Protein AF-A0A847H0L5-F1 (afdb_monomer_lite)

Foldseek 3Di:
DPDPPPPVVVVVVVVVVVVVVPPDPDPQFFAAWAWQPDFAAAKFAAWEDPLGFWIWTDGQFKIFIDGSNNHTPDMDGDDGAFHYWYDDDQKIKTWGWPFQAQDPVLRTFTKIWIAGNVHRHTDDMDGDCVLSRGFQEWEDDPQKIWTFWFDHPPDFWGKIWIAHNVRDTDDIAIANHTDFHGTFRYWYQDPQKIWTWTDDPQTWIFIGHVRNYTPDIASDHQRSYWYDNHQQKIWGKDKDQDVPRHMIMIIHIWGQDPVHGIDGDPWDKDKFWAFPQQLHFADFDPDWGQDLQRFTFDAFFAKEWFAFAFQAWEAALVRQWIWTQAALKIFIAGQVHGYGPDMPPPFLDGRDPQRNAAAFYAWYAANVRQWIWGGSFQQQKTFIAGPVVRDGPDIAHADDPPADRFGWAYWDADPNRQWIWTDRQLQQWIFIAGVVVSYTPDIAHAAHRFHEWEAEPVRQKMKTFHLAQFLWDFFPQDDPPGDQFSFALFFPAAPPDPCQAANDQDPNGTGGHRHDSQPLSHRWMWIAGDPVRDTPDRGADDDDQQPDDRLDGFHFGQRFAYWYHYPAWIWTHRFLRQWIFTAGPVVRYTPDIEHPAQPPFRVFHFQGWHEWEAALVNQWIWTFRQRLQWIWIAGPVVRYTLATGHHFHGWHYWYADPVRFKIKTKHNQGSFAWFLDFDPDDATSQGSQRSSRGIIMIRIHTDDDSVVRVVRRVVSNSSQIDMDIDIDPPQFLFDPFFSPGAHLAQAEEEEAEAAAFCQCACQPPDPAVHHVVFPCQAFQHWFAAPVGDIDGGFGLQVLVVVLLQFFEKARQEFEPDSALLQLLCLLFVQHFHPQSSSQASRNAAADCPGPSSSSNFGSYNFSADASSRARRLGTNQSQCVSVVFQEAEAQGNRGGTCWDADVVSAFARTGHRINTHGHNSHVVHYDPGAYHDHLLAFLVSNLVSVVVVCCVCDVVPNHPDGSYYYHYDYLLNQDHADVQQWANGSSQSSSSSSVSVLSVQLVCLLDPSQSNYKYWYWYSFNRSGGGNGHSRHTIITIGGQFFDRSHYHHRSFYSLQVQLSSCNNVSHDRNHSSVSNHDYPSVGGGSGTDSDGGADDDHDSVRGDVQSNCVVVVDGDDPCCRHPNDRSPPVVVVVVVVVVVVVVVVPDDDPDDDDDDDDDDDDDDDDD

Structure (mmCIF, N/CA/C/O backbone):
data_AF-A0A847H0L5-F1
#
_entry.id   AF-A0A847H0L5-F1
#
loop_
_atom_site.group_PDB
_atom_site.id
_atom_site.type_symbol
_atom_site.label_atom_id
_atom_site.label_alt_id
_atom_site.label_comp_id
_atom_site.label_asym_id
_atom_site.label_entity_id
_atom_site.label_seq_id
_atom_site.pdbx_PDB_ins_code
_atom_site.Cartn_x
_atom_site.Cartn_y
_atom_site.Cartn_z
_atom_site.occupancy
_atom_site.B_iso_or_equiv
_atom_site.auth_seq_id
_atom_site.auth_comp_id
_atom_site.auth_asym_id
_atom_site.auth_atom_id
_atom_site.pdbx_PDB_model_num
ATOM 1 N N . MET A 1 1 ? 58.220 13.703 20.553 1.00 38.78 1 MET A N 1
ATOM 2 C CA . MET A 1 1 ? 58.948 12.552 19.968 1.00 38.78 1 MET A CA 1
ATOM 3 C C . MET A 1 1 ? 58.442 11.295 20.676 1.00 38.78 1 MET A C 1
ATOM 5 O O . MET A 1 1 ? 58.354 11.342 21.891 1.00 38.78 1 MET A O 1
ATOM 9 N N . ARG A 1 2 ? 58.056 10.244 19.927 1.00 31.47 2 ARG A N 1
ATOM 10 C CA . ARG A 1 2 ? 57.349 9.004 20.356 1.00 31.47 2 ARG A CA 1
ATOM 11 C C . ARG A 1 2 ? 55.862 9.143 20.752 1.00 31.47 2 ARG A C 1
ATOM 13 O O . ARG A 1 2 ? 55.550 9.032 21.919 1.00 31.47 2 ARG A O 1
ATOM 20 N N . PHE A 1 3 ? 54.967 9.362 19.776 1.00 26.00 3 PHE A N 1
ATOM 21 C CA . PHE A 1 3 ? 53.547 8.908 19.780 1.00 26.00 3 PHE A CA 1
ATOM 22 C C . PHE A 1 3 ? 52.862 9.197 18.417 1.00 26.00 3 PHE A C 1
ATOM 24 O O . PHE A 1 3 ? 51.758 9.721 18.340 1.00 26.00 3 PHE A O 1
ATOM 31 N N . ARG A 1 4 ? 53.555 8.930 17.297 1.00 26.44 4 ARG A N 1
ATOM 32 C CA . ARG A 1 4 ? 53.034 9.185 15.931 1.00 26.44 4 ARG A CA 1
ATOM 33 C C . ARG A 1 4 ? 53.279 8.053 14.920 1.00 26.44 4 ARG A C 1
ATOM 35 O O . ARG A 1 4 ? 53.135 8.271 13.730 1.00 26.44 4 ARG A O 1
ATOM 42 N N . PHE A 1 5 ? 53.599 6.841 15.380 1.00 26.17 5 PHE A N 1
ATOM 43 C CA . PHE A 1 5 ? 53.895 5.701 14.492 1.00 26.17 5 PHE A CA 1
ATOM 44 C C . PHE A 1 5 ? 52.892 4.531 14.555 1.00 26.17 5 PHE A C 1
ATOM 46 O O . PHE A 1 5 ? 53.108 3.525 13.894 1.00 26.17 5 PHE A O 1
ATOM 53 N N . ALA A 1 6 ? 51.772 4.655 15.284 1.00 28.36 6 ALA A N 1
ATOM 54 C CA . ALA A 1 6 ? 50.786 3.569 15.428 1.00 28.36 6 ALA A CA 1
ATOM 55 C C . ALA A 1 6 ? 49.499 3.728 14.585 1.00 28.36 6 ALA A C 1
ATOM 57 O O . ALA A 1 6 ? 48.716 2.791 14.499 1.00 28.36 6 ALA A O 1
ATOM 58 N N . VAL A 1 7 ? 49.268 4.876 13.934 1.00 33.31 7 VAL A N 1
ATOM 59 C CA . VAL A 1 7 ? 47.979 5.164 13.257 1.00 33.31 7 VAL A CA 1
ATOM 60 C C . VAL A 1 7 ? 48.017 4.906 11.740 1.00 33.31 7 VAL A C 1
ATOM 62 O O . VAL A 1 7 ? 46.976 4.715 11.122 1.00 33.31 7 VAL A O 1
ATOM 65 N N . SER A 1 8 ? 49.198 4.782 11.125 1.00 27.81 8 SER A N 1
ATOM 66 C CA . SER A 1 8 ? 49.315 4.582 9.667 1.00 27.81 8 SER A CA 1
ATOM 67 C C . SER A 1 8 ? 49.383 3.120 9.203 1.00 27.81 8 SER A C 1
ATOM 69 O O . SER A 1 8 ? 49.305 2.879 8.004 1.00 27.81 8 SER A O 1
ATOM 71 N N . CYS A 1 9 ? 49.471 2.133 10.105 1.00 25.23 9 CYS A N 1
ATOM 72 C CA . CYS A 1 9 ? 49.451 0.708 9.720 1.00 25.23 9 CYS A CA 1
ATOM 73 C C . CYS A 1 9 ? 48.041 0.086 9.697 1.00 25.23 9 CYS A C 1
ATOM 75 O O . CYS A 1 9 ? 47.837 -0.913 9.016 1.00 25.23 9 CYS A O 1
ATOM 77 N N . PHE A 1 10 ? 47.046 0.691 10.358 1.00 28.23 10 PHE A N 1
ATOM 78 C CA . PHE A 1 10 ? 45.668 0.171 10.370 1.00 28.23 10 PHE A CA 1
ATOM 79 C C . PHE A 1 10 ? 44.819 0.621 9.168 1.00 28.23 10 PHE A C 1
ATOM 81 O O . PHE A 1 10 ? 43.864 -0.058 8.807 1.00 28.23 10 PHE A O 1
ATOM 88 N N . ALA A 1 11 ? 45.188 1.715 8.495 1.00 31.91 11 ALA A N 1
ATOM 89 C CA . ALA A 1 11 ? 44.454 2.215 7.328 1.00 31.91 11 ALA A CA 1
ATOM 90 C C . ALA A 1 11 ? 44.787 1.462 6.022 1.00 31.91 11 ALA A C 1
ATOM 92 O O . ALA A 1 11 ? 43.965 1.413 5.114 1.00 31.91 11 ALA A O 1
ATOM 93 N N . ILE A 1 12 ? 45.964 0.831 5.931 1.00 28.31 12 ILE A N 1
ATOM 94 C CA . ILE A 1 12 ? 46.412 0.126 4.715 1.00 28.31 12 ILE A CA 1
ATOM 95 C C . ILE A 1 12 ? 46.001 -1.361 4.739 1.00 28.31 12 ILE A C 1
ATOM 97 O O . ILE A 1 12 ? 45.761 -1.955 3.690 1.00 28.31 12 ILE A O 1
ATOM 101 N N . ALA A 1 13 ? 45.799 -1.954 5.923 1.00 26.62 13 ALA A N 1
ATOM 102 C CA . ALA A 1 13 ? 45.295 -3.325 6.050 1.00 26.62 13 ALA A CA 1
ATOM 103 C C . ALA A 1 13 ? 43.796 -3.451 5.695 1.00 26.62 13 ALA A C 1
ATOM 105 O O . ALA A 1 13 ? 43.402 -4.427 5.059 1.00 26.62 13 ALA A O 1
ATOM 106 N N . SER A 1 14 ? 42.974 -2.444 6.014 1.00 29.44 14 SER A N 1
ATOM 107 C CA . SER A 1 14 ? 41.529 -2.461 5.719 1.00 29.44 14 SER A CA 1
ATOM 108 C C . SER A 1 14 ? 41.204 -2.246 4.235 1.00 29.44 14 SER A C 1
ATOM 110 O O . SER A 1 14 ? 40.226 -2.795 3.733 1.00 29.44 14 SER A O 1
ATOM 112 N N . VAL A 1 15 ? 42.052 -1.517 3.500 1.00 30.31 15 VAL A N 1
ATOM 113 C CA . VAL A 1 15 ? 41.877 -1.274 2.054 1.00 30.31 15 VAL A CA 1
ATOM 114 C C . VAL A 1 15 ? 42.338 -2.480 1.220 1.00 30.31 15 VAL A C 1
ATOM 116 O O . VAL A 1 15 ? 41.702 -2.826 0.226 1.00 30.31 15 VAL A O 1
ATOM 119 N N . CYS A 1 16 ? 43.367 -3.209 1.666 1.00 24.22 16 CYS A N 1
ATOM 120 C CA . CYS A 1 16 ? 43.800 -4.448 1.010 1.00 24.22 16 CYS A CA 1
ATOM 121 C C . CYS A 1 16 ? 42.895 -5.658 1.313 1.00 24.22 16 CYS A C 1
ATOM 123 O O . CYS A 1 16 ? 42.852 -6.590 0.508 1.00 24.22 16 CYS A O 1
ATOM 125 N N . LEU A 1 17 ? 42.143 -5.649 2.423 1.00 28.36 17 LEU A N 1
ATOM 126 C CA . LEU A 1 17 ? 41.144 -6.684 2.724 1.00 28.36 17 LEU A CA 1
ATOM 127 C C . LEU A 1 17 ? 39.841 -6.465 1.930 1.00 28.36 17 LEU A C 1
ATOM 129 O O . LEU A 1 17 ? 39.280 -7.428 1.411 1.00 28.36 17 LEU A O 1
ATOM 133 N N . ALA A 1 18 ? 39.433 -5.208 1.716 1.00 28.41 18 ALA A N 1
ATOM 134 C CA . ALA A 1 18 ? 38.308 -4.858 0.841 1.00 28.41 18 ALA A CA 1
ATOM 135 C C . ALA A 1 18 ? 38.580 -5.199 -0.642 1.00 28.41 18 ALA A C 1
ATOM 137 O O . ALA A 1 18 ? 37.702 -5.704 -1.337 1.00 28.41 18 ALA A O 1
ATOM 138 N N . ALA A 1 19 ? 39.821 -5.026 -1.114 1.00 25.58 19 ALA A N 1
ATOM 139 C CA . ALA A 1 19 ? 40.202 -5.331 -2.498 1.00 25.58 19 ALA A CA 1
ATOM 140 C C . ALA A 1 19 ? 40.393 -6.836 -2.794 1.00 25.58 19 ALA A C 1
ATOM 142 O O . ALA A 1 19 ? 40.363 -7.239 -3.957 1.00 25.58 19 ALA A O 1
ATOM 143 N N . LYS A 1 20 ? 40.558 -7.690 -1.771 1.00 24.58 20 LYS A N 1
ATOM 144 C CA . LYS A 1 20 ? 40.641 -9.157 -1.938 1.00 24.58 20 LYS A CA 1
ATOM 145 C C . LYS A 1 20 ? 39.288 -9.868 -1.841 1.00 24.58 20 LYS A C 1
ATOM 147 O O . LYS A 1 20 ? 39.176 -10.991 -2.316 1.00 24.58 20 LYS A O 1
ATOM 152 N N . ILE A 1 21 ? 38.268 -9.203 -1.295 1.00 28.17 21 ILE A N 1
ATOM 153 C CA . ILE A 1 21 ? 36.882 -9.698 -1.236 1.00 28.17 21 ILE A CA 1
ATOM 154 C C . ILE A 1 21 ? 36.092 -9.312 -2.510 1.00 28.17 21 ILE A C 1
ATOM 156 O O . ILE A 1 21 ? 35.081 -9.927 -2.828 1.00 28.17 21 ILE A O 1
ATOM 160 N N . ALA A 1 22 ? 36.605 -8.384 -3.328 1.00 25.92 22 ALA A N 1
ATOM 161 C CA . ALA A 1 22 ? 35.988 -7.922 -4.580 1.00 25.92 22 ALA A CA 1
ATOM 162 C C . ALA A 1 22 ? 36.262 -8.798 -5.830 1.00 25.92 22 ALA A C 1
ATOM 164 O O . ALA A 1 22 ? 35.994 -8.382 -6.954 1.00 25.92 22 ALA A O 1
ATOM 165 N N . ARG A 1 23 ? 36.790 -10.020 -5.678 1.00 23.73 23 ARG A N 1
ATOM 166 C CA . ARG A 1 23 ? 36.968 -10.977 -6.789 1.00 23.73 23 ARG A CA 1
ATOM 167 C C . ARG A 1 23 ? 36.339 -12.320 -6.450 1.00 23.73 23 ARG A C 1
ATOM 169 O O . ARG A 1 23 ? 37.047 -13.274 -6.156 1.00 23.73 23 ARG A O 1
ATOM 176 N N . THR A 1 24 ? 35.012 -12.371 -6.458 1.00 25.38 24 THR A N 1
ATOM 177 C CA . THR A 1 24 ? 34.178 -13.569 -6.705 1.00 25.38 24 THR A CA 1
ATOM 178 C C . THR A 1 24 ? 32.706 -13.138 -6.712 1.00 25.38 24 THR A C 1
ATOM 180 O O . THR A 1 24 ? 31.890 -13.580 -5.914 1.00 25.38 24 THR A O 1
ATOM 183 N N . SER A 1 25 ? 32.337 -12.237 -7.628 1.00 28.52 25 SER A N 1
ATOM 184 C CA . SER A 1 25 ? 30.934 -11.998 -7.987 1.00 28.52 25 SER A CA 1
ATOM 185 C C . SER A 1 25 ? 30.444 -13.144 -8.881 1.00 28.52 25 SER A C 1
ATOM 187 O O . SER A 1 25 ? 30.259 -13.004 -10.087 1.00 28.52 25 SER A O 1
ATOM 189 N N . ALA A 1 26 ? 30.286 -14.325 -8.286 1.00 23.94 26 ALA A N 1
ATOM 190 C CA . ALA A 1 26 ? 29.590 -15.433 -8.918 1.00 23.94 26 ALA A CA 1
ATOM 191 C C . ALA A 1 26 ? 28.096 -15.311 -8.598 1.00 23.94 26 ALA A C 1
ATOM 193 O O . ALA A 1 26 ? 27.696 -15.255 -7.437 1.00 23.94 26 ALA A O 1
ATOM 194 N N . VAL A 1 27 ? 27.288 -15.253 -9.657 1.00 28.56 27 VAL A N 1
ATOM 195 C CA . VAL A 1 27 ? 25.831 -15.428 -9.661 1.00 28.56 27 VAL A CA 1
ATOM 196 C C . VAL A 1 27 ? 25.425 -16.481 -8.624 1.00 28.56 27 VAL A C 1
ATOM 198 O O . VAL A 1 27 ? 25.987 -17.579 -8.595 1.00 28.56 27 VAL A O 1
ATOM 201 N N . ALA A 1 28 ? 24.440 -16.178 -7.778 1.00 31.48 28 ALA A N 1
ATOM 202 C CA . ALA A 1 28 ? 23.809 -17.198 -6.954 1.00 31.48 28 ALA A CA 1
ATOM 203 C C . ALA A 1 28 ? 23.022 -18.161 -7.874 1.00 31.48 28 ALA A C 1
ATOM 205 O O . ALA A 1 28 ? 21.854 -17.938 -8.144 1.00 31.48 28 ALA A O 1
ATOM 206 N N . ALA A 1 29 ? 23.684 -19.169 -8.447 1.00 41.94 29 ALA A N 1
ATOM 207 C CA . ALA A 1 29 ? 23.027 -20.313 -9.082 1.00 41.94 29 ALA A CA 1
ATOM 208 C C . ALA A 1 29 ? 22.268 -21.130 -8.019 1.00 41.94 29 ALA A C 1
ATOM 210 O O . ALA A 1 29 ? 22.696 -21.163 -6.883 1.00 41.94 29 ALA A O 1
ATOM 211 N N . GLU A 1 30 ? 21.161 -21.790 -8.320 1.00 59.41 30 GLU A N 1
ATOM 212 C CA . GLU A 1 30 ? 20.461 -22.611 -7.315 1.00 59.41 30 GLU A CA 1
ATOM 213 C C . GLU A 1 30 ? 21.159 -23.951 -7.053 1.00 59.41 30 GLU A C 1
ATOM 215 O O . GLU A 1 30 ? 22.164 -24.284 -7.689 1.00 59.41 30 GLU A O 1
ATOM 220 N N . PHE A 1 31 ? 20.662 -24.705 -6.071 1.00 69.69 31 PHE A N 1
ATOM 221 C CA . PHE A 1 31 ? 21.056 -26.095 -5.877 1.00 69.69 31 PHE A CA 1
ATOM 222 C C . PHE A 1 31 ? 20.262 -26.993 -6.822 1.00 69.69 31 PHE A C 1
ATOM 224 O O . PHE A 1 31 ? 19.043 -26.912 -6.900 1.00 69.69 31 PHE A O 1
ATOM 231 N N . HIS A 1 32 ? 20.961 -27.896 -7.495 1.00 75.38 32 HIS A N 1
ATOM 232 C CA . HIS A 1 32 ? 20.392 -28.868 -8.428 1.00 75.38 32 HIS A CA 1
ATOM 233 C C . HIS A 1 32 ? 20.876 -30.263 -8.058 1.00 75.38 32 HIS A C 1
ATOM 235 O O . HIS A 1 32 ? 21.753 -30.435 -7.207 1.00 75.38 32 HIS A O 1
ATOM 241 N N . ALA A 1 33 ? 20.332 -31.278 -8.728 1.00 82.19 33 ALA A N 1
ATOM 242 C CA . ALA A 1 33 ? 20.876 -32.621 -8.627 1.00 82.19 33 ALA A CA 1
ATOM 243 C C . ALA A 1 33 ? 22.369 -32.618 -9.012 1.00 82.19 33 ALA A C 1
ATOM 245 O O . ALA A 1 33 ? 22.734 -32.312 -10.146 1.00 82.19 33 ALA A O 1
ATOM 246 N N . ALA A 1 34 ? 23.234 -32.978 -8.066 1.00 86.56 34 ALA A N 1
ATOM 247 C CA . ALA A 1 34 ? 24.682 -32.882 -8.212 1.00 86.56 34 ALA A CA 1
ATOM 248 C C . ALA A 1 34 ? 25.381 -34.056 -7.505 1.00 86.56 34 ALA A C 1
ATOM 250 O O . ALA A 1 34 ? 24.969 -34.446 -6.407 1.00 86.56 34 ALA A O 1
ATOM 251 N N . PRO A 1 35 ? 26.420 -34.664 -8.101 1.00 92.81 35 PRO A N 1
ATOM 252 C CA . PRO A 1 35 ? 27.250 -35.650 -7.416 1.00 92.81 35 PRO A CA 1
ATOM 253 C C . PRO A 1 35 ? 28.265 -34.959 -6.499 1.00 92.81 35 PRO A C 1
ATOM 255 O O . PRO A 1 35 ? 28.863 -33.972 -6.894 1.00 92.81 35 PRO A O 1
ATOM 258 N N . CYS A 1 36 ? 28.542 -35.506 -5.318 1.00 95.50 36 CYS A N 1
ATOM 259 C CA . CYS A 1 36 ? 29.727 -35.116 -4.557 1.00 95.50 36 CYS A CA 1
ATOM 260 C C . CYS A 1 36 ? 30.966 -35.658 -5.283 1.00 95.50 36 CYS A C 1
ATOM 262 O O . CYS A 1 36 ? 31.115 -36.874 -5.429 1.00 95.50 36 CYS A O 1
ATOM 264 N N . GLU A 1 37 ? 31.836 -34.775 -5.767 1.00 95.38 37 GLU A N 1
ATOM 265 C CA . GLU A 1 37 ? 33.041 -35.150 -6.501 1.00 95.38 37 GLU A CA 1
ATOM 266 C C . GLU A 1 37 ? 33.956 -36.039 -5.635 1.00 95.38 37 GLU A C 1
ATOM 268 O O . GLU A 1 37 ? 34.282 -35.724 -4.489 1.00 95.38 37 GLU A O 1
ATOM 273 N N . GLY A 1 38 ? 34.385 -37.170 -6.204 1.00 91.00 38 GLY A N 1
ATOM 274 C CA . GLY A 1 38 ? 35.309 -38.119 -5.582 1.00 91.00 38 GLY A CA 1
ATOM 275 C C . GLY A 1 38 ? 34.662 -39.366 -4.967 1.00 91.00 38 GLY A C 1
ATOM 276 O O . GLY A 1 38 ? 33.464 -39.620 -5.073 1.00 91.00 38 GLY A O 1
ATOM 277 N N . THR A 1 39 ? 35.510 -40.184 -4.341 1.00 91.94 39 THR A N 1
ATOM 278 C CA . THR A 1 39 ? 35.135 -41.417 -3.634 1.00 91.94 39 THR A CA 1
ATOM 279 C C . THR A 1 39 ? 35.717 -41.410 -2.227 1.00 91.94 39 THR A C 1
ATOM 281 O O . THR A 1 39 ? 36.886 -41.066 -2.040 1.00 91.94 39 THR A O 1
ATOM 284 N N . TYR A 1 40 ? 34.922 -41.839 -1.253 1.00 94.31 40 TYR A N 1
ATOM 285 C CA . TYR A 1 40 ? 35.211 -41.722 0.174 1.00 94.31 40 TYR A CA 1
ATOM 286 C C . TYR A 1 40 ? 35.280 -43.100 0.845 1.00 94.31 40 TYR A C 1
ATOM 288 O O . TYR A 1 40 ? 34.586 -44.019 0.410 1.00 94.31 40 TYR A O 1
ATOM 296 N N . PRO A 1 41 ? 36.098 -43.295 1.894 1.00 90.19 41 PRO A N 1
ATOM 297 C CA . PRO A 1 41 ? 36.293 -44.622 2.490 1.00 90.19 41 PRO A CA 1
ATOM 298 C C . PRO A 1 41 ? 35.015 -45.253 3.063 1.00 90.19 41 PRO A C 1
ATOM 300 O O . PRO A 1 41 ? 34.849 -46.469 3.006 1.00 90.19 41 PRO A O 1
ATOM 303 N N . HIS A 1 42 ? 34.097 -44.431 3.570 1.00 93.62 42 HIS A N 1
ATOM 304 C CA . HIS A 1 42 ? 32.882 -44.868 4.255 1.00 93.62 42 HIS A CA 1
ATOM 305 C C . HIS A 1 42 ? 31.652 -44.126 3.731 1.00 93.62 42 HIS A C 1
ATOM 307 O O . HIS A 1 42 ? 31.782 -43.136 3.015 1.00 93.62 42 HIS A O 1
ATOM 313 N N . HIS A 1 43 ? 30.462 -44.628 4.059 1.00 92.00 43 HIS A N 1
ATOM 314 C CA . HIS A 1 43 ? 29.209 -44.155 3.479 1.00 92.00 43 HIS A CA 1
ATOM 315 C C . HIS A 1 43 ? 28.842 -42.736 3.931 1.00 92.00 43 HIS A C 1
ATOM 317 O O . HIS A 1 43 ? 29.289 -42.263 4.985 1.00 92.00 43 HIS A O 1
ATOM 323 N N . LEU A 1 44 ? 28.048 -42.078 3.081 1.00 95.25 44 LEU A N 1
ATOM 324 C CA . LEU A 1 44 ? 27.413 -40.789 3.346 1.00 95.25 44 LEU A CA 1
ATOM 325 C C . LEU A 1 44 ? 26.402 -40.944 4.486 1.00 95.25 44 LEU A C 1
ATOM 327 O O . LEU A 1 44 ? 25.743 -41.976 4.563 1.00 95.25 44 LEU A O 1
ATOM 331 N N . GLN A 1 45 ? 26.308 -39.941 5.348 1.00 94.50 45 GLN A N 1
ATOM 332 C CA . GLN A 1 45 ? 25.492 -39.954 6.565 1.00 94.50 45 GLN A CA 1
ATOM 333 C C . GLN A 1 45 ? 24.571 -38.736 6.676 1.00 94.50 45 GLN A C 1
ATOM 335 O O . GLN A 1 45 ? 23.553 -38.816 7.357 1.00 94.50 45 GLN A O 1
ATOM 340 N N . GLY A 1 46 ? 24.906 -37.637 5.996 1.00 96.25 46 GLY A N 1
ATOM 341 C CA . GLY A 1 46 ? 24.094 -36.427 5.979 1.00 96.25 46 GLY A CA 1
ATOM 342 C C . GLY A 1 46 ? 24.607 -35.362 5.025 1.00 96.25 46 GLY A C 1
ATOM 343 O O . GLY A 1 46 ? 25.758 -35.412 4.568 1.00 96.25 46 GLY A O 1
ATOM 344 N N . ILE A 1 47 ? 23.755 -34.373 4.768 1.00 97.50 47 ILE A N 1
ATOM 345 C CA . ILE A 1 47 ? 24.107 -33.161 4.028 1.00 97.50 47 ILE A CA 1
ATOM 346 C C . ILE A 1 47 ? 23.470 -31.927 4.662 1.00 97.50 47 ILE A C 1
ATOM 348 O O . ILE A 1 47 ? 22.382 -32.001 5.218 1.00 97.50 47 ILE A O 1
ATOM 352 N N . CYS A 1 48 ? 24.112 -30.774 4.502 1.00 96.50 48 CYS A N 1
ATOM 353 C CA . CYS A 1 48 ? 23.481 -29.478 4.725 1.00 96.50 48 CYS A CA 1
ATOM 354 C C . CYS A 1 48 ? 23.959 -28.466 3.684 1.00 96.50 48 CYS A C 1
ATOM 356 O O . CYS A 1 48 ? 24.879 -28.728 2.904 1.00 96.50 48 CYS A O 1
ATOM 358 N N . THR A 1 49 ? 23.342 -27.292 3.665 1.00 93.69 49 THR A N 1
ATOM 359 C CA . THR A 1 49 ? 23.801 -26.170 2.852 1.00 93.69 49 THR A CA 1
ATOM 360 C C . THR A 1 49 ? 23.767 -24.878 3.661 1.00 93.69 49 THR A C 1
ATOM 362 O O . THR A 1 49 ? 23.038 -24.767 4.640 1.00 93.69 49 THR A O 1
ATOM 365 N N . ASN A 1 50 ? 24.569 -23.898 3.246 1.00 86.12 50 ASN A N 1
ATOM 366 C CA . ASN A 1 50 ? 24.445 -22.518 3.707 1.00 86.12 50 ASN A CA 1
ATOM 367 C C . ASN A 1 50 ? 23.365 -21.729 2.940 1.00 86.12 50 ASN A C 1
ATOM 369 O O . ASN A 1 50 ? 23.316 -20.507 3.085 1.00 86.12 50 ASN A O 1
ATOM 373 N N . GLU A 1 51 ? 22.598 -22.396 2.062 1.00 74.81 51 GLU A N 1
ATOM 374 C CA . GLU A 1 51 ? 21.590 -21.851 1.128 1.00 74.81 51 GLU A CA 1
ATOM 375 C C . GLU A 1 51 ? 22.126 -20.799 0.148 1.00 74.81 51 GLU A C 1
ATOM 377 O O . GLU A 1 51 ? 21.415 -20.260 -0.698 1.00 74.81 51 GLU A O 1
ATOM 382 N N . ARG A 1 52 ? 23.420 -20.518 0.243 1.00 75.75 52 ARG A N 1
ATOM 383 C CA . ARG A 1 52 ? 24.169 -19.679 -0.667 1.00 75.75 52 ARG A CA 1
ATOM 384 C C . ARG A 1 52 ? 24.891 -20.646 -1.562 1.00 75.75 52 ARG A C 1
ATOM 386 O O . ARG A 1 52 ? 24.218 -21.312 -2.318 1.00 75.75 52 ARG A O 1
ATOM 393 N N . ASP A 1 53 ? 26.200 -20.763 -1.489 1.00 80.25 53 ASP A N 1
ATOM 394 C CA . ASP A 1 53 ? 27.077 -21.309 -2.522 1.00 80.25 53 ASP A CA 1
ATOM 395 C C . ASP A 1 53 ? 27.607 -22.735 -2.301 1.00 80.25 53 ASP A C 1
ATOM 397 O O . ASP A 1 53 ? 28.268 -23.258 -3.201 1.00 80.25 53 ASP A O 1
ATOM 401 N N . ALA A 1 54 ? 27.338 -23.373 -1.158 1.00 91.56 54 ALA A N 1
ATOM 402 C CA . ALA A 1 54 ? 28.017 -24.616 -0.787 1.00 91.56 54 ALA A CA 1
ATOM 403 C C . ALA A 1 54 ? 27.081 -25.739 -0.322 1.00 91.56 54 ALA A C 1
ATOM 405 O O . ALA A 1 54 ? 26.080 -25.497 0.356 1.00 91.56 54 ALA A O 1
ATOM 406 N N . ILE A 1 55 ? 27.467 -26.980 -0.638 1.00 96.25 55 ILE A N 1
ATOM 407 C CA . ILE A 1 55 ? 26.918 -28.199 -0.027 1.00 96.25 55 ILE A CA 1
ATOM 408 C C . ILE A 1 55 ? 27.985 -28.777 0.901 1.00 96.25 55 ILE A C 1
ATOM 410 O O . ILE A 1 55 ? 29.143 -28.951 0.507 1.00 96.25 55 ILE A O 1
ATOM 414 N N . TYR A 1 56 ? 27.593 -29.088 2.130 1.00 97.94 56 TYR A N 1
ATOM 415 C CA . TYR A 1 56 ? 28.427 -29.780 3.102 1.00 97.94 56 TYR A CA 1
ATOM 416 C C . TYR A 1 56 ? 27.970 -31.228 3.193 1.00 97.94 56 TYR A C 1
ATOM 418 O O . TYR A 1 56 ? 26.784 -31.501 3.360 1.00 97.94 56 TYR A O 1
ATOM 426 N N . TRP A 1 57 ? 28.916 -32.152 3.083 1.00 98.06 57 TRP A N 1
ATOM 427 C CA . TRP A 1 57 ? 28.670 -33.586 3.063 1.00 98.06 57 TRP A CA 1
ATOM 428 C C . TRP A 1 57 ? 29.364 -34.227 4.253 1.00 98.06 57 TRP A C 1
ATOM 430 O O . TRP A 1 57 ? 30.576 -34.071 4.437 1.00 98.06 57 TRP A O 1
ATOM 440 N N . SER A 1 58 ? 28.592 -34.977 5.031 1.00 97.50 58 SER A N 1
ATOM 441 C CA . SER A 1 58 ? 29.089 -35.762 6.151 1.00 97.50 58 SER A CA 1
ATOM 442 C C . SER A 1 58 ? 29.198 -37.219 5.736 1.00 97.50 58 SER A C 1
ATOM 444 O O . SER A 1 58 ? 28.203 -37.935 5.648 1.00 97.50 58 SER A O 1
ATOM 446 N N . PHE A 1 59 ? 30.414 -37.665 5.425 1.00 96.62 59 PHE A N 1
ATOM 447 C CA . PHE A 1 59 ? 30.734 -39.086 5.347 1.00 96.62 59 PHE A CA 1
ATOM 448 C C . PHE A 1 59 ? 31.243 -39.551 6.707 1.00 96.62 59 PHE A C 1
ATOM 450 O O . PHE A 1 59 ? 31.877 -38.792 7.437 1.00 96.62 59 PHE A O 1
ATOM 457 N N . THR A 1 60 ? 31.062 -40.840 7.000 1.00 94.06 60 THR A N 1
ATOM 458 C CA . THR A 1 60 ? 31.339 -41.422 8.331 1.00 94.06 60 THR A CA 1
ATOM 459 C C . THR A 1 60 ? 32.729 -41.066 8.893 1.00 94.06 60 THR A C 1
ATOM 461 O O . THR A 1 60 ? 32.887 -40.984 10.107 1.00 94.06 60 THR A O 1
ATOM 464 N N . THR A 1 61 ? 33.734 -40.859 8.032 1.00 95.56 61 THR A N 1
ATOM 465 C CA . THR A 1 61 ? 35.114 -40.486 8.406 1.00 95.56 61 THR A CA 1
ATOM 466 C C . THR A 1 61 ? 35.639 -39.249 7.669 1.00 95.56 61 THR A C 1
ATOM 468 O O . THR A 1 61 ? 36.846 -38.991 7.673 1.00 95.56 61 THR A O 1
ATOM 471 N N . THR A 1 62 ? 34.797 -38.514 6.937 1.00 97.31 62 THR A N 1
ATOM 472 C CA . THR A 1 62 ? 35.254 -37.384 6.107 1.00 97.31 62 THR A CA 1
ATOM 473 C C . THR A 1 62 ? 34.184 -36.304 6.001 1.00 97.31 62 THR A C 1
ATOM 475 O O . THR A 1 62 ? 33.068 -36.592 5.581 1.00 97.31 62 THR A O 1
ATOM 478 N N . LEU A 1 63 ? 34.544 -35.056 6.307 1.00 97.88 63 LEU A N 1
ATOM 479 C CA . LEU A 1 63 ? 33.724 -33.891 5.966 1.00 97.88 63 LEU A CA 1
ATOM 480 C C . LEU A 1 63 ? 34.192 -33.302 4.643 1.00 97.88 63 LEU A C 1
ATOM 482 O O . LEU A 1 63 ? 35.396 -33.184 4.401 1.00 97.88 63 LEU A O 1
ATOM 486 N N . VAL A 1 64 ? 33.237 -32.924 3.799 1.00 98.06 64 VAL A N 1
ATOM 487 C CA . VAL A 1 64 ? 33.492 -32.359 2.473 1.00 98.06 64 VAL A CA 1
ATOM 488 C C . VAL A 1 64 ? 32.650 -31.109 2.296 1.00 98.06 64 VAL A C 1
ATOM 490 O O . VAL A 1 64 ? 31.463 -31.108 2.594 1.00 98.06 64 VAL A O 1
ATOM 493 N N . LYS A 1 65 ? 33.257 -30.060 1.759 1.00 97.75 65 LYS A N 1
ATOM 494 C CA . LYS A 1 65 ? 32.596 -28.861 1.260 1.00 97.75 65 LYS A CA 1
ATOM 495 C C . LYS A 1 65 ? 32.722 -28.857 -0.254 1.00 97.75 65 LYS A C 1
ATOM 497 O O . LYS A 1 65 ? 33.840 -28.922 -0.773 1.00 97.75 65 LYS A O 1
ATOM 502 N N . THR A 1 66 ? 31.604 -28.763 -0.955 1.00 96.88 66 THR A N 1
ATOM 503 C CA . THR A 1 66 ? 31.571 -28.599 -2.410 1.00 96.88 66 THR A CA 1
ATOM 504 C C . THR A 1 66 ? 30.923 -27.280 -2.795 1.00 96.88 66 THR A C 1
ATOM 506 O O . THR A 1 66 ? 30.214 -26.680 -1.987 1.00 96.88 66 THR A O 1
ATOM 509 N N . ASP A 1 67 ? 31.119 -26.852 -4.040 1.00 90.81 67 ASP A N 1
ATOM 510 C CA . ASP A 1 67 ? 30.204 -25.900 -4.666 1.00 90.81 67 ASP A CA 1
ATOM 511 C C . ASP A 1 67 ? 28.843 -26.569 -4.958 1.00 90.81 67 ASP A C 1
ATOM 513 O O . ASP A 1 67 ? 28.611 -27.745 -4.644 1.00 90.81 67 ASP A O 1
ATOM 517 N N . ARG A 1 68 ? 27.924 -25.815 -5.563 1.00 83.94 68 ARG A N 1
ATOM 518 C CA . ARG A 1 68 ? 26.566 -26.276 -5.896 1.00 83.94 68 ARG A CA 1
ATOM 519 C C . ARG A 1 68 ? 26.519 -27.343 -6.989 1.00 83.94 68 ARG A C 1
ATOM 521 O O . ARG A 1 68 ? 25.525 -28.051 -7.108 1.00 83.94 68 ARG A O 1
ATOM 528 N N . GLN A 1 69 ? 27.570 -27.447 -7.799 1.00 84.81 69 GLN A N 1
ATOM 529 C CA . GLN A 1 69 ? 27.722 -28.477 -8.828 1.00 84.81 69 GLN A CA 1
ATOM 530 C C . GLN A 1 69 ? 28.346 -29.753 -8.250 1.00 84.81 69 GLN A C 1
ATOM 532 O O . GLN A 1 69 ? 28.483 -30.749 -8.959 1.00 84.81 69 GLN A O 1
ATOM 537 N N . GLY A 1 70 ? 28.690 -29.734 -6.958 1.00 90.12 70 GLY A N 1
ATOM 538 C CA . GLY A 1 70 ? 29.257 -30.864 -6.246 1.00 90.12 70 GLY A CA 1
ATOM 539 C C . GLY A 1 70 ? 30.771 -31.001 -6.409 1.00 90.12 70 GLY A C 1
ATOM 540 O O . GLY A 1 70 ? 31.338 -32.003 -5.977 1.00 90.12 70 GLY A O 1
ATOM 541 N N . LYS A 1 71 ? 31.446 -29.988 -6.964 1.00 94.75 71 LYS A N 1
ATOM 542 C CA . LYS A 1 71 ? 32.908 -29.945 -7.066 1.00 94.75 71 LYS A CA 1
ATOM 543 C C . LYS A 1 71 ? 33.529 -29.666 -5.701 1.00 94.75 71 LYS A C 1
ATOM 545 O O . LYS A 1 71 ? 33.122 -28.725 -5.020 1.00 94.75 71 LYS A O 1
ATOM 550 N N . VAL A 1 72 ? 34.523 -30.450 -5.290 1.00 97.19 72 VAL A N 1
ATOM 551 C CA . VAL A 1 72 ? 35.169 -30.318 -3.978 1.00 97.19 72 VAL A CA 1
ATOM 552 C C . VAL A 1 72 ? 35.917 -28.990 -3.884 1.00 97.19 72 VAL A C 1
ATOM 554 O O . VAL A 1 72 ? 36.857 -28.728 -4.632 1.00 97.19 72 VAL A O 1
ATOM 557 N N . LEU A 1 73 ? 35.531 -28.183 -2.898 1.00 95.00 73 LEU A N 1
ATOM 558 C CA . LEU A 1 73 ? 36.252 -26.985 -2.472 1.00 95.00 73 LEU A CA 1
ATOM 559 C C . LEU A 1 73 ? 37.219 -27.320 -1.336 1.00 95.00 73 LEU A C 1
ATOM 561 O O . LEU A 1 73 ? 38.352 -26.848 -1.322 1.00 95.00 73 LEU A O 1
ATOM 565 N N . GLN A 1 74 ? 36.783 -28.160 -0.393 1.00 96.19 74 GLN A N 1
ATOM 566 C CA . GLN A 1 74 ? 37.599 -28.587 0.738 1.00 96.19 74 GLN A CA 1
ATOM 567 C C . GLN A 1 74 ? 37.142 -29.936 1.291 1.00 96.19 74 GLN A C 1
ATOM 569 O O . GLN A 1 74 ? 35.971 -30.293 1.193 1.00 96.19 74 GLN A O 1
ATOM 574 N N . LYS A 1 75 ? 38.058 -30.690 1.901 1.00 96.25 75 LYS A N 1
ATOM 575 C CA . LYS A 1 75 ? 37.729 -31.903 2.657 1.00 96.25 75 LYS A CA 1
ATOM 576 C C . LYS A 1 75 ? 38.717 -32.140 3.791 1.00 96.25 75 LYS A C 1
ATOM 578 O O . LYS A 1 75 ? 39.899 -31.837 3.636 1.00 96.25 75 LYS A O 1
ATOM 583 N N . ILE A 1 76 ? 38.247 -32.726 4.889 1.00 96.81 76 ILE A N 1
ATOM 584 C CA . ILE A 1 76 ? 39.074 -33.078 6.049 1.00 96.81 76 ILE A CA 1
ATOM 585 C C . ILE A 1 76 ? 38.731 -34.480 6.578 1.00 96.81 76 ILE A C 1
ATOM 587 O O . ILE A 1 76 ? 37.569 -34.896 6.509 1.00 96.81 76 ILE A O 1
ATOM 591 N N . PRO A 1 77 ? 39.710 -35.234 7.112 1.00 96.06 77 PRO A N 1
ATOM 592 C CA . PRO A 1 77 ? 39.411 -36.428 7.889 1.00 96.06 77 PRO A CA 1
ATOM 593 C C . PRO A 1 77 ? 38.750 -36.030 9.213 1.00 96.06 77 PRO A C 1
ATOM 595 O O . PRO A 1 77 ? 39.121 -35.030 9.827 1.00 96.06 77 PRO A O 1
ATOM 598 N N . VAL A 1 78 ? 37.798 -36.836 9.669 1.00 95.00 78 VAL A N 1
ATOM 599 C CA . VAL A 1 78 ? 37.128 -36.646 10.962 1.00 95.00 78 VAL A CA 1
ATOM 600 C C . VAL A 1 78 ? 37.070 -37.956 11.740 1.00 95.00 78 VAL A C 1
ATOM 602 O O . VAL A 1 78 ? 37.365 -39.024 11.198 1.00 95.00 78 VAL A O 1
ATOM 605 N N . ALA A 1 79 ? 36.721 -37.875 13.027 1.00 86.00 79 ALA A N 1
ATOM 606 C CA . ALA A 1 79 ? 36.506 -39.063 13.848 1.00 86.00 79 ALA A CA 1
ATOM 607 C C . ALA A 1 79 ? 35.460 -39.982 13.193 1.00 86.00 79 ALA A C 1
ATOM 609 O O . ALA A 1 79 ? 34.511 -39.504 12.576 1.00 86.00 79 ALA A O 1
ATOM 610 N N . SER A 1 80 ? 35.634 -41.299 13.319 1.00 81.81 80 SER A N 1
ATOM 611 C CA . SER A 1 80 ? 34.652 -42.249 12.787 1.00 81.81 80 SER A CA 1
ATOM 612 C C . SER A 1 80 ? 33.273 -42.017 13.417 1.00 81.81 80 SER A C 1
ATOM 614 O O . SER A 1 80 ? 33.201 -41.585 14.565 1.00 81.81 80 SER A O 1
ATOM 616 N N . HIS A 1 81 ? 32.206 -42.338 12.678 1.00 87.94 81 HIS A N 1
ATOM 617 C CA . HIS A 1 81 ? 30.795 -42.166 13.059 1.00 87.94 81 HIS A CA 1
ATOM 618 C C . HIS A 1 81 ? 30.270 -40.720 13.078 1.00 87.94 81 HIS A C 1
ATOM 620 O O . HIS A 1 81 ? 29.411 -40.385 13.894 1.00 87.94 81 HIS A O 1
ATOM 626 N N . HIS A 1 82 ? 30.733 -39.873 12.156 1.00 94.75 82 HIS A N 1
ATOM 627 C CA . HIS A 1 82 ? 30.009 -38.637 11.835 1.00 94.75 82 HIS A CA 1
ATOM 628 C C . HIS A 1 82 ? 28.670 -38.963 11.167 1.00 94.75 82 HIS A C 1
ATOM 630 O O . HIS A 1 82 ? 28.651 -39.643 10.146 1.00 94.75 82 HIS A O 1
ATOM 636 N N . GLY A 1 83 ? 27.578 -38.519 11.782 1.00 94.56 83 GLY A N 1
ATOM 637 C CA . GLY A 1 83 ? 26.192 -38.685 11.356 1.00 94.56 83 GLY A CA 1
ATOM 638 C C . GLY A 1 83 ? 25.700 -37.510 10.512 1.00 94.56 83 GLY A C 1
ATOM 639 O O . GLY A 1 83 ? 26.469 -36.930 9.738 1.00 94.56 83 GLY A O 1
ATOM 640 N N . ASP A 1 84 ? 24.422 -37.159 10.661 1.00 97.06 84 ASP A N 1
ATOM 641 C CA . ASP A 1 84 ? 23.834 -36.011 9.967 1.00 97.06 84 ASP A CA 1
ATOM 642 C C . ASP A 1 84 ? 24.436 -34.678 10.412 1.00 97.06 84 ASP A C 1
ATOM 644 O O . ASP A 1 84 ? 25.068 -34.561 11.470 1.00 97.06 84 ASP A O 1
ATOM 648 N N . ILE A 1 85 ? 24.217 -33.662 9.587 1.00 97.94 85 ILE A N 1
ATOM 649 C CA . ILE A 1 85 ? 24.851 -32.355 9.680 1.00 97.94 85 ILE A CA 1
ATOM 650 C C . ILE A 1 85 ? 23.819 -31.245 9.460 1.00 97.94 85 ILE A C 1
ATOM 652 O O . ILE A 1 85 ? 22.981 -31.343 8.573 1.00 97.94 85 ILE A O 1
ATOM 656 N N . CYS A 1 86 ? 23.913 -30.150 10.214 1.00 97.19 86 CYS A N 1
ATOM 657 C CA . CYS A 1 86 ? 23.139 -28.931 9.967 1.00 97.19 86 CYS A CA 1
ATOM 658 C C . CYS A 1 86 ? 24.040 -27.685 9.940 1.00 97.19 86 CYS A C 1
ATOM 660 O O . CYS A 1 86 ? 25.170 -27.711 10.434 1.00 97.19 86 CYS A O 1
ATOM 662 N N . PHE A 1 87 ? 23.558 -26.598 9.334 1.00 95.56 87 PHE A N 1
ATOM 663 C CA . PHE A 1 87 ? 24.269 -25.320 9.224 1.00 95.56 87 PHE A CA 1
ATOM 664 C C . PHE A 1 87 ? 23.575 -24.248 10.068 1.00 95.56 87 PHE A C 1
ATOM 666 O O . PHE A 1 87 ? 22.351 -24.145 10.037 1.00 95.56 87 PHE A O 1
ATOM 673 N N . ASP A 1 88 ? 24.355 -23.441 10.787 1.00 93.50 88 ASP A N 1
ATOM 674 C CA . ASP A 1 88 ? 23.873 -22.233 11.461 1.00 93.50 88 ASP A CA 1
ATOM 675 C C . ASP A 1 88 ? 25.009 -21.223 11.643 1.00 93.50 88 ASP A C 1
ATOM 677 O O . ASP A 1 88 ? 26.127 -21.597 11.992 1.00 93.50 88 ASP A O 1
ATOM 681 N N . ASP A 1 89 ? 24.723 -19.946 11.385 1.00 88.31 89 ASP A N 1
ATOM 682 C CA . ASP A 1 89 ? 25.623 -18.805 11.621 1.00 88.31 89 ASP A CA 1
ATOM 683 C C . ASP A 1 89 ? 27.108 -19.045 11.254 1.00 88.31 89 ASP A C 1
ATOM 685 O O . ASP A 1 89 ? 28.027 -18.886 12.063 1.00 88.31 89 ASP A O 1
ATOM 689 N N . GLY A 1 90 ? 27.350 -19.493 10.014 1.00 90.56 90 GLY A N 1
ATOM 690 C CA . GLY A 1 90 ? 28.705 -19.719 9.492 1.00 90.56 90 GLY A CA 1
ATOM 691 C C . GLY A 1 90 ? 29.414 -20.954 10.057 1.00 90.56 90 GLY A C 1
ATOM 692 O O . GLY A 1 90 ? 30.605 -21.136 9.813 1.00 90.56 90 GLY A O 1
ATOM 693 N N . LYS A 1 91 ? 28.699 -21.815 10.782 1.00 97.19 91 LYS A N 1
ATOM 694 C CA . LYS A 1 91 ? 29.209 -23.048 11.384 1.00 97.19 91 LYS A CA 1
ATOM 695 C C . LYS A 1 91 ? 28.404 -24.245 10.896 1.00 97.19 91 LYS A C 1
ATOM 697 O O . LYS A 1 91 ? 27.233 -24.128 10.537 1.00 97.19 91 LYS A O 1
ATOM 702 N N . ILE A 1 92 ? 29.041 -25.408 10.916 1.00 97.81 92 ILE A N 1
ATOM 703 C CA . ILE A 1 92 ? 28.373 -26.693 10.712 1.00 97.81 92 ILE A CA 1
ATOM 704 C C . ILE A 1 92 ? 28.428 -27.521 11.993 1.00 97.81 92 ILE A C 1
ATOM 706 O O . ILE A 1 92 ? 29.441 -27.538 12.697 1.00 97.81 92 ILE A O 1
ATOM 710 N N . TYR A 1 93 ? 27.326 -28.203 12.277 1.00 98.25 93 TYR A N 1
ATOM 711 C CA . TYR A 1 93 ? 27.108 -28.994 13.480 1.00 98.25 93 TYR A CA 1
ATOM 712 C C . TYR A 1 93 ? 26.815 -30.424 13.058 1.00 98.25 93 TYR A C 1
ATOM 714 O O . TYR A 1 93 ? 25.888 -30.650 12.285 1.00 98.25 93 TYR A O 1
ATOM 722 N N . VAL A 1 94 ? 27.605 -31.380 13.540 1.00 98.19 94 VAL A N 1
ATOM 723 C CA . VAL A 1 94 ? 27.512 -32.787 13.133 1.00 98.19 94 VAL A CA 1
ATOM 724 C C . VAL A 1 94 ? 27.177 -33.646 14.342 1.00 98.19 94 VAL A C 1
ATOM 726 O O . VAL A 1 94 ? 27.889 -33.583 15.346 1.00 98.19 94 VAL A O 1
ATOM 729 N N . ALA A 1 95 ? 26.124 -34.457 14.251 1.00 97.62 95 ALA A N 1
ATOM 730 C CA . ALA A 1 95 ? 25.820 -35.478 15.251 1.00 97.62 95 ALA A CA 1
ATOM 731 C C . ALA A 1 95 ? 26.860 -36.604 15.166 1.00 97.62 95 ALA A C 1
ATOM 733 O O . ALA A 1 95 ? 27.141 -37.102 14.081 1.00 97.62 95 ALA A O 1
ATOM 734 N N . VAL A 1 96 ? 27.458 -37.009 16.286 1.00 96.88 96 VAL A N 1
ATOM 735 C CA . VAL A 1 96 ? 28.524 -38.024 16.312 1.00 96.88 96 VAL A CA 1
ATOM 736 C C . VAL A 1 96 ? 28.254 -39.025 17.428 1.00 96.88 96 VAL A C 1
ATOM 738 O O . VAL A 1 96 ? 28.001 -38.630 18.564 1.00 96.88 96 VAL A O 1
ATOM 741 N N . ASN A 1 97 ? 28.372 -40.320 17.132 1.00 94.94 97 ASN A N 1
ATOM 742 C CA . ASN A 1 97 ? 28.326 -41.372 18.147 1.00 94.94 97 ASN A CA 1
ATOM 743 C C . ASN A 1 97 ? 29.616 -42.201 18.147 1.00 94.94 97 ASN A C 1
ATOM 745 O O . ASN A 1 97 ? 29.851 -42.973 17.224 1.00 94.94 97 ASN A O 1
ATOM 749 N N . LEU A 1 98 ? 30.411 -42.115 19.213 1.00 92.75 98 LEU A N 1
ATOM 750 C CA . LEU A 1 98 ? 31.680 -42.846 19.346 1.00 92.75 98 LEU A CA 1
ATOM 751 C C . LEU A 1 98 ? 31.526 -44.213 20.047 1.00 92.75 98 LEU A C 1
ATOM 753 O O . LEU A 1 98 ? 32.485 -44.983 20.119 1.00 92.75 98 LEU A O 1
ATOM 757 N N . GLY A 1 99 ? 30.328 -44.517 20.559 1.00 90.75 99 GLY A N 1
ATOM 758 C CA . GLY A 1 99 ? 29.987 -45.762 21.252 1.00 90.75 99 GLY A CA 1
ATOM 759 C C . GLY A 1 99 ? 29.208 -46.749 20.377 1.00 90.75 99 GLY A C 1
ATOM 760 O O . GLY A 1 99 ? 29.235 -46.691 19.147 1.00 90.75 99 GLY A O 1
ATOM 761 N N . LYS A 1 100 ? 28.456 -47.665 20.998 1.00 88.69 100 LYS A N 1
ATOM 762 C CA . LYS A 1 100 ? 27.593 -48.611 20.272 1.00 88.69 100 LYS A CA 1
ATOM 763 C C . LYS A 1 100 ? 26.266 -47.955 19.888 1.00 88.69 100 LYS A C 1
ATOM 765 O O . LYS A 1 100 ? 25.379 -47.807 20.725 1.00 88.69 100 LYS A O 1
ATOM 770 N N . PHE A 1 101 ? 26.135 -47.595 18.612 1.00 88.06 101 PHE A N 1
ATOM 771 C CA . PHE A 1 101 ? 24.884 -47.081 18.056 1.00 88.06 101 PHE A CA 1
ATOM 772 C C . PHE A 1 101 ? 23.778 -48.140 18.136 1.00 88.06 101 PHE A C 1
ATOM 774 O O . PHE A 1 101 ? 24.020 -49.315 17.856 1.00 88.06 101 PHE A O 1
ATOM 781 N N . ASN A 1 102 ? 22.565 -47.709 18.477 1.00 88.00 102 ASN A N 1
ATOM 782 C CA . ASN A 1 102 ? 21.367 -48.542 18.544 1.00 88.00 102 ASN A CA 1
ATOM 783 C C . ASN A 1 102 ? 21.414 -49.704 19.559 1.00 88.00 102 ASN A C 1
ATOM 785 O O . ASN A 1 102 ? 20.726 -50.713 19.403 1.00 88.00 102 ASN A O 1
ATOM 789 N N . ASP A 1 103 ? 22.238 -49.586 20.601 1.00 87.44 103 ASP A N 1
ATOM 790 C CA . ASP A 1 103 ? 22.375 -50.599 21.649 1.00 87.44 103 ASP A CA 1
ATOM 791 C C . ASP A 1 103 ? 21.296 -50.421 22.731 1.00 87.44 103 ASP A C 1
ATOM 793 O O . ASP A 1 103 ? 21.161 -49.350 23.329 1.00 87.44 103 ASP A O 1
ATOM 797 N N . ALA A 1 104 ? 20.538 -51.485 23.019 1.00 84.25 104 ALA A N 1
ATOM 798 C CA . ALA A 1 104 ? 19.455 -51.455 24.009 1.00 84.25 104 ALA A CA 1
ATOM 799 C C . ALA A 1 104 ? 19.950 -51.149 25.435 1.00 84.25 104 ALA A C 1
ATOM 801 O O . ALA A 1 104 ? 19.215 -50.570 26.231 1.00 84.25 104 ALA A O 1
ATOM 802 N N . ALA A 1 105 ? 21.207 -51.486 25.749 1.00 86.38 105 ALA A N 1
ATOM 803 C CA . ALA A 1 105 ? 21.826 -51.176 27.036 1.00 86.38 105 ALA A CA 1
ATOM 804 C C . ALA A 1 105 ? 22.350 -49.728 27.133 1.00 86.38 105 ALA A C 1
ATOM 806 O O . ALA A 1 105 ? 22.949 -49.376 28.147 1.00 86.38 105 ALA A O 1
ATOM 807 N N . GLY A 1 106 ? 22.152 -48.899 26.097 1.00 81.56 106 GLY A N 1
ATOM 808 C CA . GLY A 1 106 ? 22.518 -47.481 26.106 1.00 81.56 106 GLY A CA 1
ATOM 809 C C . GLY A 1 106 ? 24.017 -47.216 26.142 1.00 81.56 106 GLY A C 1
ATOM 810 O O . GLY A 1 106 ? 24.457 -46.208 26.682 1.00 81.56 106 GLY A O 1
ATOM 811 N N . ARG A 1 107 ? 24.828 -48.121 25.581 1.00 87.31 107 ARG A N 1
ATOM 812 C CA . ARG A 1 107 ? 26.293 -47.963 25.499 1.00 87.31 107 ARG A CA 1
ATOM 813 C C . ARG A 1 107 ? 26.729 -47.046 24.349 1.00 87.31 107 ARG A C 1
ATOM 815 O O . ARG A 1 107 ? 27.779 -47.274 23.741 1.00 87.31 107 ARG A O 1
ATOM 822 N N . ALA A 1 108 ? 25.904 -46.061 24.015 1.00 91.19 108 ALA A N 1
ATOM 823 C CA . ALA A 1 108 ? 26.244 -45.004 23.080 1.00 91.19 108 ALA A CA 1
ATOM 824 C C . ALA A 1 108 ? 27.212 -44.002 23.726 1.00 91.19 108 ALA A C 1
ATOM 826 O O . ALA A 1 108 ? 27.336 -43.942 24.946 1.00 91.19 108 ALA A O 1
ATOM 827 N N . ASP A 1 109 ? 27.889 -43.219 22.893 1.00 94.94 109 ASP A N 1
ATOM 828 C CA . ASP A 1 109 ? 28.681 -42.074 23.341 1.00 94.94 109 ASP A CA 1
ATOM 829 C C . ASP A 1 109 ? 28.388 -40.902 22.402 1.00 94.94 109 ASP A C 1
ATOM 831 O O . ASP A 1 109 ? 28.970 -40.811 21.319 1.00 94.94 109 ASP A O 1
ATOM 835 N N . SER A 1 110 ? 27.405 -40.080 22.780 1.00 97.00 110 SER A N 1
ATOM 836 C CA . SER A 1 110 ? 26.717 -39.137 21.891 1.00 97.00 110 SER A CA 1
ATOM 837 C C . SER A 1 110 ? 27.241 -37.703 22.026 1.00 97.00 110 SER A C 1
ATOM 839 O O . SER A 1 110 ? 27.214 -37.102 23.104 1.00 97.00 110 SER A O 1
ATOM 841 N N . TRP A 1 111 ? 27.641 -37.118 20.896 1.00 97.81 111 TRP A N 1
ATOM 842 C CA . TRP A 1 111 ? 28.260 -35.796 20.791 1.00 97.81 111 TRP A CA 1
ATOM 843 C C . TRP A 1 111 ? 27.681 -34.975 19.636 1.00 97.81 111 TRP A C 1
ATOM 845 O O . TRP A 1 111 ? 27.139 -35.519 18.676 1.00 97.81 111 TRP A O 1
ATOM 855 N N . VAL A 1 112 ? 27.891 -33.660 19.691 1.00 98.12 112 VAL A N 1
ATOM 856 C CA . VAL A 1 112 ? 27.788 -32.770 18.528 1.00 98.12 112 VAL A CA 1
ATOM 857 C C . VAL A 1 112 ? 29.113 -32.056 18.312 1.00 98.12 112 VAL A C 1
ATOM 859 O O . VAL A 1 112 ? 29.604 -31.366 19.205 1.00 98.12 112 VAL A O 1
ATOM 862 N N . TYR A 1 113 ? 29.702 -32.227 17.134 1.00 98.25 113 TYR A N 1
ATOM 863 C CA . TYR A 1 113 ? 30.955 -31.586 16.741 1.00 98.25 113 TYR A CA 1
ATOM 864 C C . TYR A 1 113 ? 30.662 -30.322 15.934 1.00 98.25 113 TYR A C 1
ATOM 866 O O . TYR A 1 113 ? 29.758 -30.314 15.102 1.00 98.25 113 TYR A O 1
ATOM 874 N N . VAL A 1 114 ? 31.428 -29.261 16.180 1.00 98.06 114 VAL A N 1
ATOM 875 C CA . VAL A 1 114 ? 31.249 -27.948 15.556 1.00 98.06 114 VAL A CA 1
ATOM 876 C C . VAL A 1 114 ? 32.487 -27.601 14.745 1.00 98.06 114 VAL A C 1
ATOM 878 O O . VAL A 1 114 ? 33.605 -27.644 15.269 1.00 98.06 114 VAL A O 1
ATOM 881 N N . TYR A 1 115 ? 32.274 -27.210 13.494 1.00 98.19 115 TYR A N 1
ATOM 882 C CA . TYR A 1 115 ? 33.327 -26.784 12.579 1.00 98.19 115 TYR A CA 1
ATOM 883 C C . TYR A 1 115 ? 32.997 -25.426 11.962 1.00 98.19 115 TYR A C 1
ATOM 885 O O . TYR A 1 115 ? 31.825 -25.066 11.820 1.00 98.19 115 TYR A O 1
ATOM 893 N N . ASP A 1 116 ? 34.030 -24.685 11.575 1.00 97.38 116 ASP A N 1
ATOM 894 C CA . ASP A 1 116 ? 33.884 -23.482 10.761 1.00 97.38 116 ASP A CA 1
ATOM 895 C C . ASP A 1 116 ? 33.431 -23.870 9.344 1.00 97.38 116 ASP A C 1
ATOM 897 O O . ASP A 1 116 ? 34.009 -24.754 8.713 1.00 97.38 116 ASP A O 1
ATOM 901 N N . ALA A 1 117 ? 32.371 -23.254 8.823 1.00 95.06 117 ALA A N 1
ATOM 902 C CA . ALA A 1 117 ? 31.858 -23.602 7.496 1.00 95.06 117 ALA A CA 1
ATOM 903 C C . ALA A 1 117 ? 32.719 -23.022 6.355 1.00 95.06 117 ALA A C 1
ATOM 905 O O . ALA A 1 117 ? 32.637 -23.464 5.204 1.00 95.06 117 ALA A O 1
ATOM 906 N N . GLY A 1 118 ? 33.544 -22.015 6.645 1.00 90.62 118 GLY A N 1
ATOM 907 C CA . GLY A 1 118 ? 34.488 -21.413 5.716 1.00 90.62 118 GLY A CA 1
ATOM 908 C C . GLY A 1 118 ? 35.582 -22.397 5.326 1.00 90.62 118 GLY A C 1
ATOM 909 O O . GLY A 1 118 ? 35.734 -22.670 4.131 1.00 90.62 118 GLY A O 1
ATOM 910 N N . ASP A 1 119 ? 36.268 -22.954 6.326 1.00 93.06 119 ASP A N 1
ATOM 911 C CA . ASP A 1 119 ? 37.471 -23.772 6.142 1.00 93.06 119 ASP A CA 1
ATOM 912 C C . ASP A 1 119 ? 37.426 -25.181 6.772 1.00 93.06 119 ASP A C 1
ATOM 914 O O . ASP A 1 119 ? 38.440 -25.879 6.809 1.00 93.06 119 ASP A O 1
ATOM 918 N N . LEU A 1 120 ? 36.271 -25.625 7.271 1.00 96.88 120 LEU A N 1
ATOM 919 C CA . LEU A 1 120 ? 36.081 -26.909 7.960 1.00 96.88 120 LEU A CA 1
ATOM 920 C C . LEU A 1 120 ? 36.982 -27.110 9.192 1.00 96.88 120 LEU A C 1
ATOM 922 O O . LEU A 1 120 ? 37.133 -28.242 9.651 1.00 96.88 120 LEU A O 1
ATOM 926 N N . SER A 1 121 ? 37.590 -26.063 9.755 1.00 96.19 121 SER A N 1
ATOM 927 C CA . SER A 1 121 ? 38.404 -26.197 10.964 1.00 96.19 121 SER A CA 1
ATOM 928 C C . SER A 1 121 ? 37.547 -26.604 12.165 1.00 96.19 121 SER A C 1
ATOM 930 O O . SER A 1 121 ? 36.434 -26.119 12.365 1.00 96.19 121 SER A O 1
ATOM 932 N N . PHE A 1 122 ? 38.050 -27.542 12.972 1.00 97.56 122 PHE A N 1
ATOM 933 C CA . PHE A 1 122 ? 37.365 -27.977 14.189 1.00 97.56 122 PHE A CA 1
ATOM 934 C C . PHE A 1 122 ? 37.372 -26.855 15.230 1.00 97.56 122 PHE A C 1
ATOM 936 O O . PHE A 1 122 ? 38.436 -26.351 15.589 1.00 97.56 122 PHE A O 1
ATOM 943 N N . LEU A 1 123 ? 36.193 -26.509 15.747 1.00 96.75 123 LEU A N 1
ATOM 944 C CA . LEU A 1 123 ? 36.026 -25.444 16.735 1.00 96.75 123 LEU A CA 1
ATOM 945 C C . LEU A 1 123 ? 35.865 -26.008 18.148 1.00 96.75 123 LEU A C 1
ATOM 947 O O . LEU A 1 123 ? 36.596 -25.630 19.061 1.00 96.75 123 LEU A O 1
ATOM 951 N N . LYS A 1 124 ? 34.882 -26.893 18.346 1.00 97.12 124 LYS A N 1
ATOM 952 C CA . LYS A 1 124 ? 34.551 -27.488 19.652 1.00 97.12 124 LYS A CA 1
ATOM 953 C C . LYS A 1 124 ? 33.616 -28.687 19.496 1.00 97.12 124 LYS A C 1
ATOM 955 O O . LYS A 1 124 ? 33.115 -28.953 18.408 1.00 97.12 124 LYS A O 1
ATOM 960 N N . LYS A 1 125 ? 33.335 -29.383 20.600 1.00 96.44 125 LYS A N 1
ATOM 961 C CA . LYS A 1 125 ? 32.282 -30.405 20.676 1.00 96.44 125 LYS A CA 1
ATOM 962 C C . LYS A 1 125 ? 31.439 -30.264 21.943 1.00 96.44 125 LYS A C 1
ATOM 964 O O . LYS A 1 125 ? 31.933 -29.768 22.953 1.00 96.44 125 LYS A O 1
ATOM 969 N N . HIS A 1 126 ? 30.195 -30.719 21.871 1.00 97.62 126 HIS A N 1
ATOM 970 C CA . HIS A 1 126 ? 29.202 -30.696 22.940 1.00 97.62 126 HIS A CA 1
ATOM 971 C C . HIS A 1 126 ? 28.749 -32.118 23.278 1.00 97.62 126 HIS A C 1
ATOM 973 O O . HIS A 1 126 ? 28.554 -32.933 22.377 1.00 97.62 126 HIS A O 1
ATOM 979 N N . GLU A 1 127 ? 28.585 -32.419 24.564 1.00 96.62 127 GLU A N 1
ATOM 980 C CA . GLU A 1 127 ? 28.023 -33.694 25.025 1.00 96.62 127 GLU A CA 1
ATOM 981 C C . GLU A 1 127 ? 26.496 -33.680 24.902 1.00 96.62 127 GLU A C 1
ATOM 983 O O . GLU A 1 127 ? 25.845 -32.746 25.366 1.00 96.62 127 GLU A O 1
ATOM 988 N N . VAL A 1 128 ? 25.917 -34.732 24.314 1.00 96.56 128 VAL A N 1
ATOM 989 C CA . VAL A 1 128 ? 24.459 -34.891 24.138 1.00 96.56 128 VAL A CA 1
ATOM 990 C C . VAL A 1 128 ? 24.006 -36.291 24.565 1.00 96.56 128 VAL A C 1
ATOM 992 O O . VAL A 1 128 ? 23.265 -36.988 23.875 1.00 96.56 128 VAL A O 1
ATOM 995 N N . GLN A 1 129 ? 24.456 -36.722 25.744 1.00 95.56 129 GLN A N 1
ATOM 996 C CA . GLN A 1 129 ? 24.256 -38.087 26.252 1.00 95.56 129 GLN A CA 1
ATOM 997 C C . GLN A 1 129 ? 22.783 -38.446 26.530 1.00 95.56 129 GLN A C 1
ATOM 999 O O . GLN A 1 129 ? 22.447 -39.618 26.684 1.00 95.56 129 GLN A O 1
ATOM 1004 N N . GLN A 1 130 ? 21.873 -37.463 26.549 1.00 95.75 130 GLN A N 1
ATOM 1005 C CA . GLN A 1 130 ? 20.430 -37.722 26.616 1.00 95.75 130 GLN A CA 1
ATOM 1006 C C . GLN A 1 130 ? 19.937 -38.506 25.392 1.00 95.75 130 GLN A C 1
ATOM 1008 O O . GLN A 1 130 ? 18.953 -39.241 25.505 1.00 95.75 130 GLN A O 1
ATOM 1013 N N . VAL A 1 131 ? 20.642 -38.412 24.256 1.00 94.00 131 VAL A N 1
ATOM 1014 C CA . VAL A 1 131 ? 20.436 -39.251 23.068 1.00 94.00 131 VAL A CA 1
ATOM 1015 C C . VAL A 1 131 ? 21.011 -40.648 23.330 1.00 94.00 131 VAL A C 1
ATOM 1017 O O . VAL A 1 131 ? 22.044 -41.056 22.796 1.00 94.00 131 VAL A O 1
ATOM 1020 N N . PHE A 1 132 ? 20.327 -41.360 24.223 1.00 90.62 132 PHE A N 1
ATOM 1021 C CA . PHE A 1 132 ? 20.802 -42.546 24.937 1.00 90.62 132 PHE A CA 1
ATOM 1022 C C . PHE A 1 132 ? 21.156 -43.738 24.034 1.00 90.62 132 PHE A C 1
ATOM 1024 O O . PHE A 1 132 ? 22.019 -44.541 24.373 1.00 90.62 132 PHE A O 1
ATOM 1031 N N . HIS A 1 133 ? 20.521 -43.849 22.865 1.00 92.00 133 HIS A N 1
ATOM 1032 C CA . HIS A 1 133 ? 20.764 -44.930 21.900 1.00 92.00 133 HIS A CA 1
ATOM 1033 C C . HIS A 1 133 ? 21.699 -44.527 20.745 1.00 92.00 133 HIS A C 1
ATOM 1035 O O . HIS A 1 133 ? 21.841 -45.271 19.775 1.00 92.00 133 HIS A O 1
ATOM 1041 N N . GLY A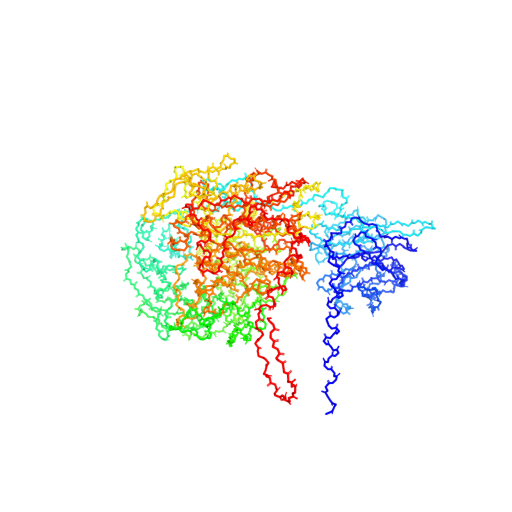 1 134 ? 22.370 -43.379 20.868 1.00 93.81 134 GLY A N 1
ATOM 1042 C CA . GLY A 1 134 ? 23.355 -42.883 19.909 1.00 93.81 134 GLY A CA 1
ATOM 1043 C C . GLY A 1 134 ? 22.804 -41.762 19.047 1.00 93.81 134 GLY A C 1
ATOM 1044 O O . GLY A 1 134 ? 21.759 -41.924 18.425 1.00 93.81 134 GLY A O 1
ATOM 1045 N N . ALA A 1 135 ? 23.522 -40.639 19.001 1.00 95.50 135 ALA A N 1
ATOM 1046 C CA . ALA A 1 135 ? 23.232 -39.528 18.103 1.00 95.50 135 ALA A CA 1
ATOM 1047 C C . ALA A 1 135 ? 23.496 -39.931 16.646 1.00 95.50 135 ALA A C 1
ATOM 1049 O O . ALA A 1 135 ? 24.621 -40.272 16.281 1.00 95.50 135 ALA A O 1
ATOM 1050 N N . GLY A 1 136 ? 22.433 -39.918 15.842 1.00 90.94 136 GLY A N 1
ATOM 1051 C CA . GLY A 1 136 ? 22.463 -40.212 14.410 1.00 90.94 136 GLY A CA 1
ATOM 1052 C C . GLY A 1 136 ? 22.255 -38.958 13.572 1.00 90.94 136 GLY A C 1
ATOM 1053 O O . GLY A 1 136 ? 22.990 -38.756 12.608 1.00 90.94 136 GLY A O 1
ATOM 1054 N N . GLY A 1 137 ? 21.325 -38.088 13.989 1.00 96.00 137 GLY A N 1
ATOM 1055 C CA . GLY A 1 137 ? 20.946 -36.903 13.227 1.00 96.00 137 GLY A CA 1
ATOM 1056 C C . GLY A 1 137 ? 20.794 -35.621 14.034 1.00 96.00 137 GLY A C 1
ATOM 1057 O O . GLY A 1 137 ? 20.671 -35.654 15.261 1.00 96.00 137 GLY A O 1
ATOM 1058 N N . ILE A 1 138 ? 20.780 -34.483 13.339 1.00 98.19 138 ILE A N 1
ATOM 1059 C CA . ILE A 1 138 ? 20.615 -33.159 13.941 1.00 98.19 138 ILE A CA 1
ATOM 1060 C C . ILE A 1 138 ? 19.879 -32.210 12.994 1.00 98.19 138 ILE A C 1
ATOM 1062 O O . ILE A 1 138 ? 20.184 -32.145 11.811 1.00 98.19 138 ILE A O 1
ATOM 1066 N N . GLY A 1 139 ? 18.941 -31.436 13.537 1.00 96.62 139 GLY A N 1
ATOM 1067 C CA . GLY A 1 139 ? 18.307 -30.313 12.852 1.00 96.62 139 GLY A CA 1
ATOM 1068 C C . GLY A 1 139 ? 18.309 -29.054 13.715 1.00 96.62 139 GLY A C 1
ATOM 1069 O O . GLY A 1 139 ? 18.557 -29.109 14.923 1.00 96.62 139 GLY A O 1
ATOM 1070 N N . ILE A 1 140 ? 18.005 -27.911 13.103 1.00 94.25 140 ILE A N 1
ATOM 1071 C CA . ILE A 1 140 ? 17.922 -26.620 13.790 1.00 94.25 140 ILE A CA 1
ATOM 1072 C C . ILE A 1 140 ? 16.597 -25.923 13.483 1.00 94.25 140 ILE A C 1
ATOM 1074 O O . ILE A 1 140 ? 16.089 -25.985 12.366 1.00 94.25 140 ILE A O 1
ATOM 1078 N N . ARG A 1 141 ? 16.036 -25.239 14.482 1.00 90.81 141 ARG A N 1
ATOM 1079 C CA . ARG A 1 141 ? 14.876 -24.358 14.319 1.00 90.81 141 ARG A CA 1
ATOM 1080 C C . ARG A 1 141 ? 14.938 -23.223 15.331 1.00 90.81 141 ARG A C 1
ATOM 1082 O O . ARG A 1 141 ? 15.096 -23.473 16.520 1.00 90.81 141 ARG A O 1
ATOM 1089 N N . ASN A 1 142 ? 14.762 -21.979 14.880 1.00 84.81 142 ASN A N 1
ATOM 1090 C CA . ASN A 1 142 ? 14.746 -20.786 15.743 1.00 84.81 142 ASN A CA 1
ATOM 1091 C C . ASN A 1 142 ? 15.974 -20.685 16.676 1.00 84.81 142 ASN A C 1
ATOM 1093 O O . ASN A 1 142 ? 15.860 -20.254 17.823 1.00 84.81 142 ASN A O 1
ATOM 1097 N N . GLY A 1 143 ? 17.147 -21.114 16.194 1.00 83.94 143 GLY A N 1
ATOM 1098 C CA . GLY A 1 143 ? 18.390 -21.168 16.972 1.00 83.94 143 GLY A CA 1
ATOM 1099 C C . GLY A 1 143 ? 18.451 -22.289 18.018 1.00 83.94 143 GLY A C 1
ATOM 1100 O O . GLY A 1 143 ? 19.366 -22.307 18.826 1.00 83.94 143 GLY A O 1
ATOM 1101 N N . GLN A 1 144 ? 17.488 -23.209 18.056 1.00 93.50 144 GLN A N 1
ATOM 1102 C CA . GLN A 1 144 ? 17.505 -24.379 18.937 1.00 93.50 144 GLN A CA 1
ATOM 1103 C C . GLN A 1 144 ? 17.876 -25.629 18.144 1.00 93.50 144 GLN A C 1
ATOM 1105 O O . GLN A 1 144 ? 17.430 -25.793 17.006 1.00 93.50 144 GLN A O 1
ATOM 1110 N N . PHE A 1 145 ? 18.651 -26.520 18.760 1.00 97.88 145 PHE A N 1
ATOM 1111 C CA . PHE A 1 145 ? 19.132 -27.749 18.133 1.00 97.88 145 PHE A CA 1
ATOM 1112 C C . PHE A 1 145 ? 18.279 -28.945 18.545 1.00 97.88 145 PHE A C 1
ATOM 1114 O O . PHE A 1 145 ? 17.861 -29.070 19.695 1.00 97.88 145 PHE A O 1
ATOM 1121 N N . PHE A 1 146 ? 18.034 -29.843 17.600 1.00 98.19 146 PHE A N 1
ATOM 1122 C CA . PHE A 1 146 ? 17.192 -31.018 17.773 1.00 98.19 146 PHE A CA 1
ATOM 1123 C C . PHE A 1 146 ? 17.985 -32.239 17.334 1.00 98.19 146 PHE A C 1
ATOM 1125 O O . PHE A 1 146 ? 18.194 -32.448 16.143 1.00 98.19 146 PHE A O 1
ATOM 1132 N N . VAL A 1 147 ? 18.458 -33.021 18.302 1.00 98.19 147 VAL A N 1
ATOM 1133 C CA . VAL A 1 147 ? 19.279 -34.210 18.053 1.00 98.19 147 VAL A CA 1
ATOM 1134 C C . VAL A 1 147 ? 18.396 -35.454 18.107 1.00 98.19 147 VAL A C 1
ATOM 1136 O O . VAL A 1 147 ? 17.538 -35.590 18.983 1.00 98.19 147 VAL A O 1
ATOM 1139 N N . VAL A 1 148 ? 18.602 -36.356 17.154 1.00 97.19 148 VAL A N 1
ATOM 1140 C CA . VAL A 1 148 ? 17.837 -37.594 16.945 1.00 97.19 148 VAL A CA 1
ATOM 1141 C C . VAL A 1 148 ? 18.789 -38.775 16.767 1.00 97.19 148 VAL A C 1
ATOM 1143 O O . VAL A 1 148 ? 20.001 -38.588 16.621 1.00 97.19 148 VAL A O 1
ATOM 1146 N N . GLY A 1 149 ? 18.278 -40.005 16.804 1.00 92.81 149 GLY A N 1
ATOM 1147 C CA . GLY A 1 149 ? 19.155 -41.161 16.667 1.00 92.81 149 GLY A CA 1
ATOM 1148 C C . GLY A 1 149 ? 18.505 -42.525 16.843 1.00 92.81 149 GLY A C 1
ATOM 1149 O O . GLY A 1 149 ? 17.347 -42.727 16.475 1.00 92.81 149 GLY A O 1
ATOM 1150 N N . GLY A 1 150 ? 19.297 -43.452 17.392 1.00 89.50 150 GLY A N 1
ATOM 1151 C CA . GLY A 1 150 ? 19.010 -44.885 17.432 1.00 89.50 150 GLY A CA 1
ATOM 1152 C C . GLY A 1 150 ? 17.680 -45.260 18.091 1.00 89.50 150 GLY A C 1
ATOM 1153 O O . GLY A 1 150 ? 17.276 -44.677 19.099 1.00 89.50 150 GLY A O 1
ATOM 1154 N N . LEU A 1 151 ? 17.037 -46.291 17.543 1.00 91.31 151 LEU A N 1
ATOM 1155 C CA . LEU A 1 151 ? 15.847 -46.934 18.094 1.00 91.31 151 LEU A CA 1
ATOM 1156 C C . LEU A 1 151 ? 16.031 -48.466 18.168 1.00 91.31 151 LEU A C 1
ATOM 1158 O O . LEU A 1 151 ? 15.920 -49.154 17.138 1.00 91.31 151 LEU A O 1
ATOM 1162 N N . PRO A 1 152 ? 16.356 -49.026 19.352 1.00 88.25 152 PRO A N 1
ATOM 1163 C CA . PRO A 1 152 ? 16.595 -50.457 19.489 1.00 88.25 152 PRO A CA 1
ATOM 1164 C C . PRO A 1 152 ? 15.302 -51.252 19.278 1.00 88.25 152 PRO A C 1
ATOM 1166 O O . PRO A 1 152 ? 14.192 -50.733 19.407 1.00 88.25 152 PRO A O 1
ATOM 1169 N N . GLU A 1 153 ? 15.450 -52.530 18.935 1.00 86.69 153 GLU A N 1
ATOM 1170 C CA . GLU A 1 153 ? 14.316 -53.437 18.751 1.00 86.69 153 GLU A CA 1
ATOM 1171 C C . GLU A 1 153 ? 13.437 -53.492 20.015 1.00 86.69 153 GLU A C 1
ATOM 1173 O O . GLU A 1 153 ? 13.941 -53.533 21.138 1.00 86.69 153 GLU A O 1
ATOM 1178 N N . GLY A 1 154 ? 12.114 -53.456 19.829 1.00 82.31 154 GLY A N 1
ATOM 1179 C CA . GLY A 1 154 ? 11.132 -53.452 20.920 1.00 82.31 154 GLY A CA 1
ATOM 1180 C C . GLY A 1 154 ? 10.663 -52.067 21.392 1.00 82.31 154 GLY A C 1
ATOM 1181 O O . GLY A 1 154 ? 9.741 -52.003 22.204 1.00 82.31 154 GLY A O 1
ATOM 1182 N N . VAL A 1 155 ? 11.222 -50.964 20.875 1.00 87.06 155 VAL A N 1
ATOM 1183 C CA . VAL A 1 155 ? 10.756 -49.593 21.173 1.00 87.06 155 VAL A CA 1
ATOM 1184 C C . VAL A 1 155 ? 9.894 -49.063 20.023 1.00 87.06 155 VAL A C 1
ATOM 1186 O O . VAL A 1 155 ? 10.355 -48.975 18.895 1.00 87.06 155 VAL A O 1
ATOM 1189 N N . ASN A 1 156 ? 8.639 -48.687 20.288 1.00 88.06 156 ASN A N 1
ATOM 1190 C CA . ASN A 1 156 ? 7.657 -48.332 19.245 1.00 88.06 156 ASN A CA 1
ATOM 1191 C C . ASN A 1 156 ? 7.460 -46.818 19.023 1.00 88.06 156 ASN A C 1
ATOM 1193 O O . ASN A 1 156 ? 6.453 -46.404 18.447 1.00 88.06 156 ASN A O 1
ATOM 1197 N N . GLU A 1 157 ? 8.390 -45.982 19.478 1.00 92.25 157 GLU A N 1
ATOM 1198 C CA . GLU A 1 157 ? 8.295 -44.521 19.387 1.00 92.25 157 GLU A CA 1
ATOM 1199 C C . GLU A 1 157 ? 9.675 -43.911 19.150 1.00 92.25 157 GLU A C 1
ATOM 1201 O O . GLU A 1 157 ? 10.645 -44.318 19.782 1.00 92.25 157 GLU A O 1
ATOM 1206 N N . ASN A 1 158 ? 9.759 -42.898 18.288 1.00 94.88 158 ASN A N 1
ATOM 1207 C CA . ASN A 1 158 ? 10.998 -42.153 18.074 1.00 94.88 158 ASN A CA 1
ATOM 1208 C C . ASN A 1 158 ? 11.101 -40.966 19.031 1.00 94.88 158 ASN A C 1
ATOM 1210 O O . ASN A 1 158 ? 10.092 -40.408 19.468 1.00 94.88 158 ASN A O 1
ATOM 1214 N N . TYR A 1 159 ? 12.331 -40.545 19.320 1.00 95.88 159 TYR A N 1
ATOM 1215 C CA . TYR A 1 159 ? 12.606 -39.468 20.265 1.00 95.88 159 TYR A CA 1
ATOM 1216 C C . TYR A 1 159 ? 13.415 -38.343 19.626 1.00 95.88 159 TYR A C 1
ATOM 1218 O O . TYR A 1 159 ? 14.381 -38.595 18.907 1.00 95.88 159 TYR A O 1
ATOM 1226 N N . VAL A 1 160 ? 13.039 -37.103 19.943 1.00 97.69 160 VAL A N 1
ATOM 1227 C CA . VAL A 1 160 ? 13.768 -35.894 19.540 1.00 97.69 160 VAL A CA 1
ATOM 1228 C C . VAL A 1 160 ? 14.218 -35.154 20.789 1.00 97.69 160 VAL A C 1
ATOM 1230 O O . VAL A 1 160 ? 13.410 -34.859 21.670 1.00 97.69 160 VAL A O 1
ATOM 1233 N N . TYR A 1 161 ? 15.504 -34.843 20.882 1.00 98.25 161 TYR A N 1
ATOM 1234 C CA . TYR A 1 161 ? 16.102 -34.207 22.050 1.00 98.25 161 TYR A CA 1
ATOM 1235 C C . TYR A 1 161 ? 16.431 -32.757 21.715 1.00 98.25 161 TYR A C 1
ATOM 1237 O O . TYR A 1 161 ? 17.254 -32.484 20.845 1.00 98.25 161 TYR A O 1
ATOM 1245 N N . GLN A 1 162 ? 15.751 -31.828 22.381 1.00 97.81 162 GLN A N 1
ATOM 1246 C CA . GLN A 1 162 ? 15.895 -30.396 22.152 1.00 97.81 162 GLN A CA 1
ATOM 1247 C C . GLN A 1 162 ? 16.969 -29.803 23.060 1.00 97.81 162 GLN A C 1
ATOM 1249 O O . GLN A 1 162 ? 16.978 -30.051 24.269 1.00 97.81 162 GLN A O 1
ATOM 1254 N N . TYR A 1 163 ? 17.799 -28.949 22.474 1.00 97.88 163 TYR A N 1
ATOM 1255 C CA . TYR A 1 163 ? 18.868 -28.208 23.121 1.00 97.88 163 TYR A CA 1
ATOM 1256 C C . TYR A 1 163 ? 18.784 -26.716 22.767 1.00 97.88 163 TYR A C 1
ATOM 1258 O O . TYR A 1 163 ? 18.283 -26.344 21.702 1.00 97.88 163 TYR A O 1
ATOM 1266 N N . ASP A 1 164 ? 19.253 -25.850 23.666 1.00 94.56 164 ASP A N 1
ATOM 1267 C CA . ASP A 1 164 ? 19.409 -24.417 23.390 1.00 94.56 164 ASP A CA 1
ATOM 1268 C C . ASP A 1 164 ? 20.680 -24.116 22.563 1.00 94.56 164 ASP A C 1
ATOM 1270 O O . ASP A 1 164 ? 21.402 -25.025 22.151 1.00 94.56 164 ASP A O 1
ATOM 1274 N N . GLN A 1 165 ? 20.955 -22.831 22.312 1.00 90.94 165 GLN A N 1
ATOM 1275 C CA . GLN A 1 165 ? 22.120 -22.368 21.536 1.00 90.94 165 GLN A CA 1
ATOM 1276 C C . GLN A 1 165 ? 23.472 -22.757 22.160 1.00 90.94 165 GLN A C 1
ATOM 1278 O O . GLN A 1 165 ? 24.478 -22.851 21.454 1.00 90.94 165 GLN A O 1
ATOM 1283 N N . ASP A 1 166 ? 23.496 -23.015 23.469 1.00 90.81 166 ASP A N 1
ATOM 1284 C CA . ASP A 1 166 ? 24.681 -23.425 24.223 1.00 90.81 166 ASP A CA 1
ATOM 1285 C C . ASP A 1 166 ? 24.778 -24.957 24.370 1.00 90.81 166 ASP A C 1
ATOM 1287 O O . ASP A 1 166 ? 25.656 -25.457 25.080 1.00 90.81 166 ASP A O 1
ATOM 1291 N N . PHE A 1 167 ? 23.902 -25.711 23.692 1.00 95.75 167 PHE A N 1
ATOM 1292 C CA . PHE A 1 167 ? 23.735 -27.161 23.821 1.00 95.75 167 PHE A CA 1
ATOM 1293 C C . PHE A 1 167 ? 23.355 -27.628 25.236 1.00 95.75 167 PHE A C 1
ATOM 1295 O O . PHE A 1 167 ? 23.688 -28.740 25.653 1.00 95.75 167 PHE A O 1
ATOM 1302 N N . ARG A 1 168 ? 22.606 -26.820 25.992 1.00 95.44 168 ARG A N 1
ATOM 1303 C CA . ARG A 1 168 ? 21.979 -27.280 27.240 1.00 95.44 168 ARG A CA 1
ATOM 1304 C C . ARG A 1 168 ? 20.671 -27.987 26.920 1.00 95.44 168 ARG A C 1
ATOM 1306 O O . ARG A 1 168 ? 19.865 -27.495 26.133 1.00 95.44 168 ARG A O 1
ATOM 1313 N N . PHE A 1 169 ? 20.461 -29.151 27.531 1.00 97.56 169 PHE A N 1
ATOM 1314 C CA . PHE A 1 169 ? 19.257 -29.948 27.314 1.00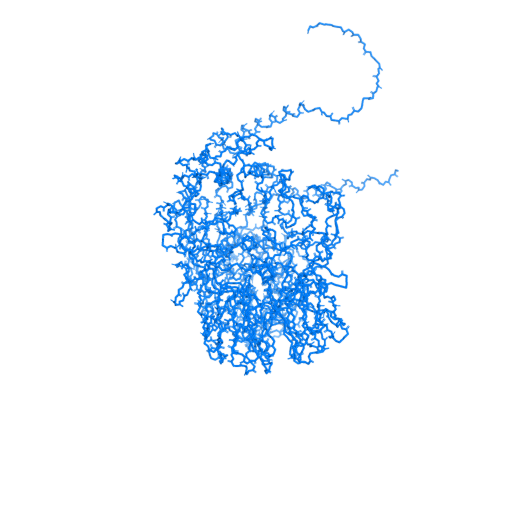 97.56 169 PHE A CA 1
ATOM 1315 C C . PHE A 1 169 ? 18.005 -29.203 27.798 1.00 97.56 169 PHE A C 1
ATOM 1317 O O . PHE A 1 169 ? 17.945 -28.766 28.946 1.00 97.56 169 PHE A O 1
ATOM 1324 N N . VAL A 1 170 ? 17.002 -29.096 26.925 1.00 95.94 170 VAL A N 1
ATOM 1325 C CA . VAL A 1 170 ? 15.727 -28.420 27.200 1.00 95.94 170 VAL A CA 1
ATOM 1326 C C . VAL A 1 170 ? 14.638 -29.444 27.500 1.00 95.94 170 VAL A C 1
ATOM 1328 O O . VAL A 1 170 ? 14.052 -29.428 28.580 1.00 95.94 170 VAL A O 1
ATOM 1331 N N . LYS A 1 171 ? 14.341 -30.333 26.542 1.00 96.38 171 LYS A N 1
ATOM 1332 C CA . LYS A 1 171 ? 13.324 -31.383 26.702 1.00 96.38 171 LYS A CA 1
ATOM 1333 C C . LYS A 1 171 ? 13.457 -32.506 25.677 1.00 96.38 171 LYS A C 1
ATOM 1335 O O . LYS A 1 171 ? 13.999 -32.319 24.590 1.00 96.38 171 LYS A O 1
ATOM 1340 N N . LYS A 1 172 ? 12.898 -33.666 26.027 1.00 97.00 172 LYS A N 1
ATOM 1341 C CA . LYS A 1 172 ? 12.693 -34.816 25.138 1.00 97.00 172 LYS A CA 1
ATOM 1342 C C . LYS A 1 172 ? 11.271 -34.764 24.577 1.00 97.00 172 LYS A C 1
ATOM 1344 O O . LYS A 1 172 ? 10.319 -34.636 25.342 1.00 97.00 172 LYS A O 1
ATOM 1349 N N . HIS A 1 173 ? 11.137 -34.902 23.265 1.00 97.06 173 HIS A N 1
ATOM 1350 C CA . HIS A 1 173 ? 9.867 -35.044 22.554 1.00 97.06 173 HIS A CA 1
ATOM 1351 C C . HIS A 1 173 ? 9.691 -36.482 22.071 1.00 97.06 173 HIS A C 1
ATOM 1353 O O . HIS A 1 173 ? 10.674 -37.202 21.875 1.00 97.06 173 HIS A O 1
ATOM 1359 N N . VAL A 1 174 ? 8.439 -36.890 21.881 1.00 96.19 174 VAL A N 1
ATOM 1360 C CA . VAL A 1 174 ? 8.060 -38.243 21.462 1.00 96.19 174 VAL A CA 1
ATOM 1361 C C . VAL A 1 174 ? 7.283 -38.159 20.154 1.00 96.19 174 VAL A C 1
ATOM 1363 O O . VAL A 1 174 ? 6.328 -37.393 20.055 1.00 96.19 174 VAL A O 1
ATOM 1366 N N . ILE A 1 175 ? 7.685 -38.963 19.171 1.00 96.38 175 ILE A N 1
ATOM 1367 C CA . ILE A 1 175 ? 6.981 -39.149 17.903 1.00 96.38 175 ILE A CA 1
ATOM 1368 C C . ILE A 1 175 ? 6.369 -40.551 17.905 1.00 96.38 175 ILE A C 1
ATOM 1370 O O . ILE A 1 175 ? 7.078 -41.552 17.736 1.00 96.38 175 ILE A O 1
ATOM 1374 N N . ASN A 1 176 ? 5.040 -40.612 18.019 1.00 93.56 176 ASN A N 1
ATOM 1375 C CA . ASN A 1 176 ? 4.241 -41.844 17.994 1.00 93.56 176 ASN A CA 1
ATOM 1376 C C . ASN A 1 176 ? 4.206 -42.462 16.581 1.00 93.56 176 ASN A C 1
ATOM 1378 O O . ASN A 1 176 ? 3.196 -42.407 15.887 1.00 93.56 176 ASN A O 1
ATOM 1382 N N . SER A 1 177 ? 5.338 -43.001 16.132 1.00 91.44 177 SER A N 1
ATOM 1383 C CA . SER A 1 177 ? 5.610 -43.429 14.746 1.00 91.44 177 SER A CA 1
ATOM 1384 C C . SER A 1 177 ? 5.549 -44.945 14.522 1.00 91.44 177 SER A C 1
ATOM 1386 O O . SER A 1 177 ? 5.684 -45.416 13.381 1.00 91.44 177 SER A O 1
ATOM 1388 N N . GLY A 1 178 ? 5.352 -45.713 15.597 1.00 90.56 178 GLY A N 1
ATOM 1389 C CA . GLY A 1 178 ? 5.652 -47.141 15.608 1.00 90.56 178 GLY A CA 1
ATOM 1390 C C . GLY A 1 178 ? 7.160 -47.389 15.511 1.00 90.56 178 GLY A C 1
ATOM 1391 O O . GLY A 1 178 ? 7.961 -46.457 15.419 1.00 90.56 178 GLY A O 1
ATOM 1392 N N . TYR A 1 179 ? 7.559 -48.659 15.484 1.00 89.56 179 TYR A N 1
ATOM 1393 C CA . TYR A 1 179 ? 8.959 -49.006 15.257 1.00 89.56 179 TYR A CA 1
ATOM 1394 C C . TYR A 1 179 ? 9.444 -48.514 13.880 1.00 89.56 179 TYR A C 1
ATOM 1396 O O . TYR A 1 179 ? 8.779 -48.686 12.848 1.00 89.56 179 TYR A O 1
ATOM 1404 N N . THR A 1 180 ? 10.626 -47.904 13.871 1.00 88.25 180 THR A N 1
ATOM 1405 C CA . THR A 1 180 ? 11.425 -47.600 12.679 1.00 88.25 180 THR A CA 1
ATOM 1406 C C . THR A 1 180 ? 12.790 -48.239 12.876 1.00 88.25 180 THR A C 1
ATOM 1408 O O . THR A 1 180 ? 13.486 -47.922 13.840 1.00 88.25 180 THR A O 1
ATOM 1411 N N . LEU A 1 181 ? 13.162 -49.166 11.997 1.00 86.19 181 LEU A N 1
ATOM 1412 C CA . LEU A 1 181 ? 14.377 -49.962 12.145 1.00 86.19 181 LEU A CA 1
ATOM 1413 C C . LEU A 1 181 ? 15.610 -49.054 12.314 1.00 86.19 181 LEU A C 1
ATOM 1415 O O . LEU A 1 181 ? 15.902 -48.254 11.446 1.00 86.19 181 LEU A O 1
ATOM 1419 N N . MET A 1 182 ? 16.341 -49.167 13.426 1.00 86.25 182 MET A N 1
ATOM 1420 C CA . MET A 1 182 ? 17.513 -48.328 13.757 1.00 86.25 182 MET A CA 1
ATOM 1421 C C . MET A 1 182 ? 17.257 -46.825 13.999 1.00 86.25 182 MET A C 1
ATOM 1423 O O . MET A 1 182 ? 18.210 -46.113 14.305 1.00 86.25 182 MET A O 1
ATOM 1427 N N . GLY A 1 183 ? 16.008 -46.354 13.964 1.00 92.44 183 GLY A N 1
ATOM 1428 C CA . GLY A 1 183 ? 15.638 -44.987 14.350 1.00 92.44 183 GLY A CA 1
ATOM 1429 C C . GLY A 1 183 ? 15.857 -43.921 13.273 1.00 92.44 183 GLY A C 1
ATOM 1430 O O . GLY A 1 183 ? 15.995 -44.220 12.084 1.00 92.44 183 GLY A O 1
ATOM 1431 N N . ILE A 1 184 ? 15.846 -42.657 13.701 1.00 95.06 184 ILE A N 1
ATOM 1432 C CA . ILE A 1 184 ? 15.979 -41.489 12.821 1.00 95.06 184 ILE A CA 1
ATOM 1433 C C . ILE A 1 184 ? 17.459 -41.161 12.618 1.00 95.06 184 ILE A C 1
ATOM 1435 O O . ILE A 1 184 ? 18.197 -40.958 13.582 1.00 95.06 184 ILE A O 1
ATOM 1439 N N . GLN A 1 185 ? 17.864 -41.050 11.354 1.00 93.25 185 GLN A N 1
ATOM 1440 C CA . GLN A 1 185 ? 19.219 -40.684 10.957 1.00 93.25 185 GLN A CA 1
ATOM 1441 C C . GLN A 1 185 ? 19.327 -39.220 10.542 1.00 93.25 185 GLN A C 1
ATOM 1443 O O . GLN A 1 185 ? 20.357 -38.624 10.811 1.00 93.25 185 GLN A O 1
ATOM 1448 N N . THR A 1 186 ? 18.300 -38.633 9.922 1.00 96.75 186 THR A N 1
ATOM 1449 C CA . THR A 1 186 ? 18.366 -37.259 9.397 1.00 96.75 186 THR A CA 1
ATOM 1450 C C . THR A 1 186 ? 17.170 -36.417 9.808 1.00 96.75 186 THR A C 1
ATOM 1452 O O . THR A 1 186 ? 16.081 -36.957 10.026 1.00 96.75 186 THR A O 1
ATOM 1455 N N . ALA A 1 187 ? 17.359 -35.100 9.936 1.00 96.88 187 ALA A N 1
ATOM 1456 C CA . ALA A 1 187 ? 16.299 -34.189 10.367 1.00 96.88 187 ALA A CA 1
ATOM 1457 C C . ALA A 1 187 ? 16.399 -32.804 9.714 1.00 96.88 187 ALA A C 1
ATOM 1459 O O . ALA A 1 187 ? 17.422 -32.133 9.800 1.00 96.88 187 ALA A O 1
ATOM 1460 N N . THR A 1 188 ? 15.289 -32.314 9.159 1.00 95.88 188 THR A N 1
ATOM 1461 C CA . THR A 1 188 ? 15.173 -30.916 8.720 1.00 95.88 188 THR A CA 1
ATOM 1462 C C . THR A 1 188 ? 13.827 -30.318 9.125 1.00 95.88 188 THR A C 1
ATOM 1464 O O . THR A 1 188 ? 12.821 -31.029 9.216 1.00 95.88 188 THR A O 1
ATOM 1467 N N . PHE A 1 189 ? 13.813 -29.011 9.389 1.00 93.94 189 PHE A N 1
ATOM 1468 C CA . PHE A 1 189 ? 12.593 -28.247 9.627 1.00 93.94 189 PHE A CA 1
ATOM 1469 C C . PHE A 1 189 ? 12.336 -27.347 8.422 1.00 93.94 189 PHE A C 1
ATOM 1471 O O . PHE A 1 189 ? 13.130 -26.453 8.139 1.00 93.94 189 PHE A O 1
ATOM 1478 N N . ALA A 1 190 ? 11.236 -27.596 7.720 1.00 85.56 190 ALA A N 1
ATOM 1479 C CA . ALA A 1 190 ? 10.858 -26.890 6.503 1.00 85.56 190 ALA A CA 1
ATOM 1480 C C . ALA A 1 190 ? 9.331 -26.833 6.398 1.00 85.56 190 ALA A C 1
ATOM 1482 O O . ALA A 1 190 ? 8.647 -27.777 6.800 1.00 85.56 190 ALA A O 1
ATOM 1483 N N . ASP A 1 191 ? 8.804 -25.722 5.884 1.00 80.81 191 ASP A N 1
ATOM 1484 C CA . ASP A 1 191 ? 7.365 -25.504 5.666 1.00 80.81 191 ASP A CA 1
ATOM 1485 C C . ASP A 1 191 ? 6.508 -25.688 6.928 1.00 80.81 191 ASP A C 1
ATOM 1487 O O . ASP A 1 191 ? 5.450 -26.318 6.917 1.00 80.81 191 ASP A O 1
ATOM 1491 N N . GLY A 1 192 ? 7.003 -25.182 8.064 1.00 81.12 192 GLY A N 1
ATOM 1492 C CA . GLY A 1 192 ? 6.324 -25.302 9.361 1.00 81.12 192 GLY A CA 1
ATOM 1493 C C . GLY A 1 192 ? 6.248 -26.741 9.892 1.00 81.12 192 GLY A C 1
ATOM 1494 O O . GLY A 1 192 ? 5.450 -27.038 10.780 1.00 81.12 192 GLY A O 1
ATOM 1495 N N . GLN A 1 193 ? 7.029 -27.667 9.333 1.00 92.31 193 GLN A N 1
ATOM 1496 C CA . GLN A 1 193 ? 6.936 -29.101 9.599 1.00 92.31 193 GLN A CA 1
ATOM 1497 C C . GLN A 1 193 ? 8.325 -29.711 9.789 1.00 92.31 193 GLN A C 1
ATOM 1499 O O . GLN A 1 193 ? 9.328 -29.211 9.279 1.00 92.31 193 GLN A O 1
ATOM 1504 N N . TRP A 1 194 ? 8.390 -30.812 10.537 1.00 96.31 194 TRP A N 1
ATOM 1505 C CA . TRP A 1 194 ? 9.612 -31.607 10.632 1.00 96.31 194 TRP A CA 1
ATOM 1506 C C . TRP A 1 194 ? 9.567 -32.792 9.681 1.00 96.31 194 TRP A C 1
ATOM 1508 O O . TRP A 1 194 ? 8.549 -33.484 9.573 1.00 96.31 194 TRP A O 1
ATOM 1518 N N . TRP A 1 195 ? 10.713 -33.049 9.062 1.00 96.50 195 TRP A N 1
ATOM 1519 C CA . TRP A 1 195 ? 10.932 -34.131 8.117 1.00 96.50 195 TRP A CA 1
ATOM 1520 C C . TRP A 1 195 ? 12.117 -34.964 8.589 1.00 96.50 195 TRP A C 1
ATOM 1522 O O . TRP A 1 195 ? 13.215 -34.440 8.784 1.00 96.50 195 TRP A O 1
ATOM 1532 N N . PHE A 1 196 ? 11.883 -36.259 8.790 1.00 96.81 196 PHE A N 1
ATOM 1533 C CA . PHE A 1 196 ? 12.855 -37.174 9.377 1.00 96.81 196 PHE A CA 1
ATOM 1534 C C . PHE A 1 196 ? 13.117 -38.364 8.462 1.00 96.81 196 PHE A C 1
ATOM 1536 O O . PHE A 1 196 ? 12.183 -39.098 8.134 1.00 96.81 196 PHE A O 1
ATOM 1543 N N . GLY A 1 197 ? 14.378 -38.599 8.104 1.00 95.25 197 GLY A N 1
ATOM 1544 C CA . GLY A 1 197 ? 14.790 -39.807 7.392 1.00 95.25 197 GLY A CA 1
ATOM 1545 C C . GLY A 1 197 ? 15.193 -40.901 8.370 1.00 95.25 197 GLY A C 1
ATOM 1546 O O . GLY A 1 197 ? 16.125 -40.725 9.156 1.00 95.25 197 GLY A O 1
ATOM 1547 N N . CYS A 1 198 ? 14.505 -42.041 8.332 1.00 93.81 198 CYS A N 1
ATOM 1548 C CA . CYS A 1 198 ? 14.824 -43.186 9.181 1.00 93.81 198 CYS A CA 1
ATOM 1549 C C . CYS A 1 198 ? 15.792 -44.135 8.483 1.00 93.81 198 CYS A C 1
ATOM 1551 O O . CYS A 1 198 ? 15.697 -44.365 7.277 1.00 93.81 198 CYS A O 1
ATOM 1553 N N . TYR A 1 199 ? 16.708 -44.708 9.257 1.00 85.12 199 TYR A N 1
ATOM 1554 C CA . TYR A 1 199 ? 17.633 -45.718 8.759 1.00 85.12 199 TYR A CA 1
ATOM 1555 C C . TYR A 1 199 ? 16.922 -47.082 8.590 1.00 85.12 199 TYR A C 1
ATOM 1557 O O . TYR A 1 199 ? 15.760 -47.241 8.955 1.00 85.12 199 TYR A O 1
ATOM 1565 N N . GLY A 1 200 ? 17.597 -48.079 8.008 1.00 80.38 200 GLY A N 1
ATOM 1566 C CA . GLY A 1 200 ? 17.069 -49.449 7.882 1.00 80.38 200 GLY A CA 1
ATOM 1567 C C . GLY A 1 200 ? 16.177 -49.730 6.657 1.00 80.38 200 GLY A C 1
ATOM 1568 O O . GLY A 1 200 ? 15.962 -48.883 5.797 1.00 80.38 200 GLY A O 1
ATOM 1569 N N . LYS A 1 201 ? 15.715 -50.985 6.535 1.00 77.12 201 LYS A N 1
ATOM 1570 C CA . LYS A 1 201 ? 14.778 -51.466 5.503 1.00 77.12 201 LYS A CA 1
ATOM 1571 C C . LYS A 1 201 ? 13.467 -51.964 6.146 1.00 77.12 201 LYS A C 1
ATOM 1573 O O . LYS A 1 201 ? 13.557 -52.823 7.023 1.00 77.12 201 LYS A O 1
ATOM 1578 N N . PRO A 1 202 ? 12.279 -51.509 5.697 1.00 79.94 202 PRO A N 1
ATOM 1579 C CA . PRO A 1 202 ? 12.055 -50.517 4.640 1.00 79.94 202 PRO A CA 1
ATOM 1580 C C . PRO A 1 202 ? 12.552 -49.123 5.047 1.00 79.94 202 PRO A C 1
ATOM 1582 O O . PRO A 1 202 ? 12.540 -48.776 6.226 1.00 79.94 202 PRO A O 1
ATOM 1585 N N . GLN A 1 203 ? 13.010 -48.349 4.063 1.00 83.75 203 GLN A N 1
ATOM 1586 C CA . GLN A 1 203 ? 13.428 -46.965 4.275 1.00 83.75 203 GLN A CA 1
ATOM 1587 C C . GLN A 1 203 ? 12.174 -46.105 4.390 1.00 83.75 203 GLN A C 1
ATOM 1589 O O . GLN A 1 203 ? 11.328 -46.121 3.495 1.00 83.75 203 GLN A O 1
ATOM 1594 N N . VAL A 1 204 ? 12.041 -45.396 5.508 1.00 92.88 204 VAL A N 1
ATOM 1595 C CA . VAL A 1 204 ? 10.838 -44.619 5.808 1.00 92.88 204 VAL A CA 1
ATOM 1596 C C . VAL A 1 204 ? 11.183 -43.185 6.168 1.00 92.88 204 VAL A C 1
ATOM 1598 O O . VAL A 1 204 ? 12.168 -42.911 6.855 1.00 92.88 204 VAL A O 1
ATOM 1601 N N . MET A 1 205 ? 10.315 -42.277 5.744 1.00 94.56 205 MET A N 1
ATOM 1602 C CA . MET A 1 205 ? 10.332 -40.877 6.123 1.00 94.56 205 MET A CA 1
ATOM 1603 C C . MET A 1 205 ? 9.160 -40.597 7.063 1.00 94.56 205 MET A C 1
ATOM 1605 O O . MET A 1 205 ? 8.026 -40.998 6.790 1.00 94.56 205 MET A O 1
ATOM 1609 N N . LEU A 1 206 ? 9.419 -39.885 8.157 1.00 96.12 206 LEU A N 1
ATOM 1610 C CA . LEU A 1 206 ? 8.379 -39.384 9.053 1.00 96.12 206 LEU A CA 1
ATOM 1611 C C . LEU A 1 206 ? 8.186 -37.889 8.833 1.00 96.12 206 LEU A C 1
ATOM 1613 O O . LEU A 1 206 ? 9.150 -37.141 8.681 1.00 96.12 206 LEU A O 1
ATOM 1617 N N . LYS A 1 207 ? 6.928 -37.462 8.872 1.00 95.62 207 LYS A N 1
ATOM 1618 C CA . LYS A 1 207 ? 6.529 -36.061 8.816 1.00 95.62 207 LYS A CA 1
ATOM 1619 C C . LYS A 1 207 ? 5.756 -35.715 10.074 1.00 95.62 207 LYS A C 1
ATOM 1621 O O . LYS A 1 207 ? 4.823 -36.442 10.427 1.00 95.62 207 LYS A O 1
ATOM 1626 N N . THR A 1 208 ? 6.102 -34.618 10.737 1.00 95.88 208 THR A N 1
ATOM 1627 C CA . THR A 1 208 ? 5.380 -34.150 11.927 1.00 95.88 208 THR A CA 1
ATOM 1628 C C . THR A 1 208 ? 5.041 -32.671 11.842 1.00 95.88 208 THR A C 1
ATOM 1630 O O . THR A 1 208 ? 5.655 -31.922 11.083 1.00 95.88 208 THR A O 1
ATOM 1633 N N . ASP A 1 209 ? 4.079 -32.242 12.654 1.00 91.00 209 ASP A N 1
ATOM 1634 C CA . ASP A 1 209 ? 3.866 -30.822 12.906 1.00 91.00 209 ASP A CA 1
ATOM 1635 C C . ASP A 1 209 ? 5.004 -30.240 13.759 1.00 91.00 209 ASP A C 1
ATOM 1637 O O . ASP A 1 209 ? 5.944 -30.931 14.176 1.00 91.00 209 ASP A O 1
ATOM 1641 N N . GLU A 1 210 ? 4.899 -28.948 14.044 1.00 89.88 210 GLU A N 1
ATOM 1642 C CA . GLU A 1 210 ? 5.834 -28.207 14.884 1.00 89.88 210 GLU A CA 1
ATOM 1643 C C . GLU A 1 210 ? 5.992 -28.753 16.310 1.00 89.88 210 GLU A C 1
ATOM 1645 O O . GLU A 1 210 ? 7.002 -28.471 16.960 1.00 89.88 210 GLU A O 1
ATOM 1650 N N . SER A 1 211 ? 4.994 -29.491 16.800 1.00 89.50 211 SER A N 1
ATOM 1651 C CA . SER A 1 211 ? 4.928 -30.075 18.141 1.00 89.50 211 SER A CA 1
ATOM 1652 C C . SER A 1 211 ? 5.250 -31.573 18.144 1.00 89.50 211 SER A C 1
ATOM 1654 O O . SER A 1 211 ? 4.981 -32.248 19.138 1.00 89.50 211 SER A O 1
ATOM 1656 N N . PHE A 1 212 ? 5.842 -32.091 17.061 1.00 95.31 212 PHE A N 1
ATOM 1657 C CA . PHE A 1 212 ? 6.233 -33.494 16.888 1.00 95.31 212 PHE A CA 1
ATOM 1658 C C . PHE A 1 212 ? 5.062 -34.489 16.843 1.00 95.31 212 PHE A C 1
ATOM 1660 O O . PHE A 1 212 ? 5.257 -35.699 16.983 1.00 95.31 212 PHE A O 1
ATOM 1667 N N . ARG A 1 213 ? 3.838 -34.015 16.575 1.00 92.81 213 ARG A N 1
ATOM 1668 C CA . ARG A 1 213 ? 2.703 -34.897 16.285 1.00 92.81 213 ARG A CA 1
ATOM 1669 C C . ARG A 1 213 ? 2.860 -35.473 14.886 1.00 92.81 213 ARG A C 1
ATOM 1671 O O . ARG A 1 213 ? 3.014 -34.723 13.923 1.00 92.81 213 ARG A O 1
ATOM 1678 N N . LEU A 1 214 ? 2.797 -36.798 14.769 1.00 95.62 214 LEU A N 1
ATOM 1679 C CA . LEU A 1 214 ? 2.923 -37.477 13.483 1.00 95.62 214 LEU A CA 1
ATOM 1680 C C . LEU A 1 214 ? 1.803 -37.041 12.527 1.00 95.62 214 LEU A C 1
ATOM 1682 O O . LEU A 1 214 ? 0.623 -37.207 12.830 1.00 95.62 214 LEU A O 1
ATOM 1686 N N . LEU A 1 215 ? 2.199 -36.507 11.375 1.00 91.44 215 LEU A N 1
ATOM 1687 C CA . LEU A 1 215 ? 1.318 -36.156 10.262 1.00 91.44 215 LEU A CA 1
ATOM 1688 C C . LEU A 1 215 ? 1.308 -37.249 9.191 1.00 91.44 215 LEU A C 1
ATOM 1690 O O . LEU A 1 215 ? 0.300 -37.434 8.521 1.00 91.44 215 LEU A O 1
ATOM 1694 N N . GLY A 1 216 ? 2.415 -37.978 9.026 1.00 91.00 216 GLY A N 1
ATOM 1695 C CA . GLY A 1 216 ? 2.485 -39.090 8.084 1.00 91.00 216 GLY A CA 1
ATOM 1696 C C . GLY A 1 216 ? 3.776 -39.897 8.174 1.00 91.00 216 GLY A C 1
ATOM 1697 O O . GLY A 1 216 ? 4.790 -39.428 8.698 1.00 91.00 216 GLY A O 1
ATOM 1698 N N . LYS A 1 217 ? 3.715 -41.123 7.650 1.00 93.75 217 LYS A N 1
ATOM 1699 C CA . LYS A 1 217 ? 4.830 -42.066 7.509 1.00 93.75 217 LYS A CA 1
ATOM 1700 C C . LYS A 1 217 ? 4.825 -42.576 6.072 1.00 93.75 217 LYS A C 1
ATOM 1702 O O . LYS A 1 217 ? 3.828 -43.147 5.642 1.00 93.75 217 LYS A O 1
ATOM 1707 N N . TYR A 1 218 ? 5.920 -42.357 5.356 1.00 92.75 218 TYR A N 1
ATOM 1708 C CA . TYR A 1 218 ? 6.000 -42.563 3.910 1.00 92.75 218 TYR A CA 1
ATOM 1709 C C . TYR A 1 218 ? 7.162 -43.490 3.561 1.00 92.75 218 TYR A C 1
ATOM 1711 O O . TYR A 1 218 ? 8.225 -43.408 4.179 1.00 92.75 218 TYR A O 1
ATOM 1719 N N . GLU A 1 219 ? 6.984 -44.352 2.560 1.00 91.12 219 GLU A N 1
ATOM 1720 C CA . GLU A 1 219 ? 8.071 -45.154 1.984 1.00 91.12 219 GLU A CA 1
ATOM 1721 C C . GLU A 1 219 ? 8.927 -44.285 1.056 1.00 91.12 219 GLU A C 1
ATOM 1723 O O . GLU A 1 219 ? 8.827 -44.334 -0.167 1.00 91.12 219 GLU A O 1
ATOM 1728 N N . PHE A 1 220 ? 9.762 -43.444 1.661 1.00 90.69 220 PHE A N 1
ATOM 1729 C CA . PHE A 1 220 ? 10.708 -42.590 0.960 1.00 90.69 220 PHE A CA 1
ATOM 1730 C C . PHE A 1 220 ? 12.039 -42.601 1.700 1.00 90.69 220 PHE A C 1
ATOM 1732 O O . PHE A 1 220 ? 12.104 -42.370 2.907 1.00 90.69 220 PHE A O 1
ATOM 1739 N N . ASP A 1 221 ? 13.116 -42.856 0.967 1.00 90.88 221 ASP A N 1
ATOM 1740 C CA . ASP A 1 221 ? 14.453 -42.784 1.532 1.00 90.88 221 ASP A CA 1
ATOM 1741 C C . ASP A 1 221 ? 14.931 -41.328 1.548 1.00 90.88 221 ASP A C 1
ATOM 1743 O O . ASP A 1 221 ? 15.044 -40.686 0.505 1.00 90.88 221 ASP A O 1
ATOM 1747 N N . CYS A 1 222 ? 15.269 -40.811 2.717 1.00 92.75 222 CYS A N 1
ATOM 1748 C CA . CYS A 1 222 ? 16.055 -39.589 2.884 1.00 92.75 222 CYS A CA 1
ATOM 1749 C C . CYS A 1 222 ? 17.047 -39.729 4.051 1.00 92.75 222 CYS A C 1
ATOM 1751 O O . CYS A 1 222 ? 17.497 -38.742 4.634 1.00 92.75 222 CYS A O 1
ATOM 1753 N N . SER A 1 223 ? 17.413 -40.973 4.387 1.00 93.00 223 SER A N 1
ATOM 1754 C CA . SER A 1 223 ? 18.200 -41.305 5.579 1.00 93.00 223 SER A CA 1
ATOM 1755 C C . SER A 1 223 ? 19.680 -40.938 5.464 1.00 93.00 223 SER A C 1
ATOM 1757 O O . SER A 1 223 ? 20.421 -41.129 6.419 1.00 93.00 223 SER A O 1
ATOM 1759 N N . LEU A 1 224 ? 20.136 -40.495 4.289 1.00 93.88 224 LEU A N 1
ATOM 1760 C CA . LEU A 1 224 ? 21.528 -40.103 4.025 1.00 93.88 224 LEU A CA 1
ATOM 1761 C C . LEU A 1 224 ? 21.691 -38.586 3.854 1.00 93.88 224 LEU A C 1
ATOM 1763 O O . LEU A 1 224 ? 22.796 -38.113 3.596 1.00 93.88 224 LEU A O 1
ATOM 1767 N N . GLY A 1 225 ? 20.590 -37.840 3.959 1.00 94.25 225 GLY A N 1
ATOM 1768 C CA . GLY A 1 225 ? 20.571 -36.387 4.056 1.00 94.25 225 GLY A CA 1
ATOM 1769 C C . GLY A 1 225 ? 19.284 -35.797 3.485 1.00 94.25 225 GLY A C 1
ATOM 1770 O O . GLY A 1 225 ? 18.792 -36.247 2.445 1.00 94.25 225 GLY A O 1
ATOM 1771 N N . ILE A 1 226 ? 18.752 -34.789 4.170 1.00 95.06 226 ILE A N 1
ATOM 1772 C CA . ILE A 1 226 ? 17.572 -34.029 3.759 1.00 95.06 226 ILE A CA 1
ATOM 1773 C C . ILE A 1 226 ? 17.740 -32.569 4.171 1.00 95.06 226 ILE A C 1
ATOM 1775 O O . ILE A 1 226 ? 18.118 -32.283 5.303 1.00 95.06 226 ILE A O 1
ATOM 1779 N N . VAL A 1 227 ? 17.451 -31.644 3.260 1.00 92.94 227 VAL A N 1
ATOM 1780 C CA . VAL A 1 227 ? 17.520 -30.204 3.526 1.00 92.94 227 VAL A CA 1
ATOM 1781 C C . VAL A 1 227 ? 16.340 -29.518 2.857 1.00 92.94 227 VAL A C 1
ATOM 1783 O O . VAL A 1 227 ? 16.137 -29.708 1.660 1.00 92.94 227 VAL A O 1
ATOM 1786 N N . GLY A 1 228 ? 15.568 -28.733 3.608 1.00 87.12 228 GLY A N 1
ATOM 1787 C CA . GLY A 1 228 ? 14.564 -27.844 3.019 1.00 87.12 228 GLY A CA 1
ATOM 1788 C C . GLY A 1 228 ? 15.221 -26.669 2.295 1.00 87.12 228 GLY A C 1
ATOM 1789 O O . GLY A 1 228 ? 16.197 -26.116 2.796 1.00 87.12 228 GLY A O 1
ATOM 1790 N N . LEU A 1 229 ? 14.704 -26.303 1.121 1.00 78.19 229 LEU A N 1
ATOM 1791 C CA . LEU A 1 229 ? 15.179 -25.156 0.336 1.00 78.19 229 LEU A CA 1
ATOM 1792 C C . LEU A 1 229 ? 14.156 -24.007 0.303 1.00 78.19 229 LEU A C 1
ATOM 1794 O O . LEU A 1 229 ? 14.490 -22.857 0.597 1.00 78.19 229 LEU A O 1
ATOM 1798 N N . SER A 1 230 ? 12.923 -24.314 -0.104 1.00 64.44 230 SER A N 1
ATOM 1799 C CA . SER A 1 230 ? 11.788 -23.392 -0.280 1.00 64.44 230 SER A CA 1
ATOM 1800 C C . SER A 1 230 ? 10.467 -24.173 -0.204 1.00 64.44 230 SER A C 1
ATOM 1802 O O . SER A 1 230 ? 10.515 -25.392 -0.064 1.00 64.44 230 SER A O 1
ATOM 1804 N N . GLU A 1 231 ? 9.311 -23.496 -0.273 1.00 68.38 231 GLU A N 1
ATOM 1805 C CA . GLU A 1 231 ? 7.978 -24.096 -0.072 1.00 68.38 231 GLU A CA 1
ATOM 1806 C C . GLU A 1 231 ? 7.763 -25.399 -0.857 1.00 68.38 231 GLU A C 1
ATOM 1808 O O . GLU A 1 231 ? 7.528 -25.401 -2.065 1.00 68.38 231 GLU A O 1
ATOM 1813 N N . GLY A 1 232 ? 7.830 -26.525 -0.150 1.00 70.25 232 GLY A N 1
ATOM 1814 C CA . GLY A 1 232 ? 7.640 -27.860 -0.693 1.00 70.25 232 GLY A CA 1
ATOM 1815 C C . GLY A 1 232 ? 8.840 -28.435 -1.449 1.00 70.25 232 GLY A C 1
ATOM 1816 O O . GLY A 1 232 ? 8.689 -29.515 -2.015 1.00 70.25 232 GLY A O 1
ATOM 1817 N N . LEU A 1 233 ? 10.008 -27.779 -1.463 1.00 79.88 233 LEU A N 1
ATOM 1818 C CA . LEU A 1 233 ? 11.211 -28.185 -2.201 1.00 79.88 233 LEU A CA 1
ATOM 1819 C C . LEU A 1 233 ? 12.370 -28.574 -1.268 1.00 79.88 233 LEU A C 1
ATOM 1821 O O . LEU A 1 233 ? 12.744 -27.844 -0.347 1.00 79.88 233 LEU A O 1
ATOM 1825 N N . PHE A 1 234 ? 12.989 -29.719 -1.556 1.00 88.38 234 PHE A N 1
ATOM 1826 C CA . PHE A 1 234 ? 14.007 -30.354 -0.723 1.00 88.38 234 PHE A CA 1
ATOM 1827 C C . PHE A 1 234 ? 15.208 -30.822 -1.550 1.00 88.38 234 PHE A C 1
ATOM 1829 O O . PHE A 1 234 ? 15.057 -31.324 -2.664 1.00 88.38 234 PHE A O 1
ATOM 1836 N N . LEU A 1 235 ? 16.406 -30.763 -0.963 1.00 90.00 235 LEU A N 1
ATOM 1837 C CA . LEU A 1 235 ? 17.527 -31.603 -1.384 1.00 90.00 235 LEU A CA 1
ATOM 1838 C C . LEU A 1 235 ? 17.506 -32.896 -0.588 1.00 90.00 235 LEU A C 1
ATOM 1840 O O . LEU A 1 235 ? 17.528 -32.876 0.641 1.00 90.00 235 LEU A O 1
ATOM 1844 N N . VAL A 1 236 ? 17.535 -34.020 -1.293 1.00 93.38 236 VAL A N 1
ATOM 1845 C CA . VAL A 1 236 ? 17.663 -35.348 -0.691 1.00 93.38 236 VAL A CA 1
ATOM 1846 C C . VAL A 1 236 ? 18.931 -36.014 -1.190 1.00 93.38 236 VAL A C 1
ATOM 1848 O O . VAL A 1 236 ? 19.235 -35.997 -2.386 1.00 93.38 236 VAL A O 1
ATOM 1851 N N . ALA A 1 237 ? 19.698 -36.594 -0.275 1.00 93.75 237 ALA A N 1
ATOM 1852 C CA . ALA A 1 237 ? 20.952 -37.240 -0.613 1.00 93.75 237 ALA A CA 1
ATOM 1853 C C . ALA A 1 237 ? 20.800 -38.752 -0.807 1.00 93.75 237 ALA A C 1
ATOM 1855 O O . ALA A 1 237 ? 20.039 -39.440 -0.128 1.00 93.75 237 ALA A O 1
ATOM 1856 N N . ARG A 1 238 ? 21.578 -39.277 -1.753 1.00 92.56 238 ARG A N 1
ATOM 1857 C CA . ARG A 1 238 ? 21.705 -40.697 -2.080 1.00 92.56 238 ARG A CA 1
ATOM 1858 C C . ARG A 1 238 ? 23.177 -41.080 -2.035 1.00 92.56 238 ARG A C 1
ATOM 1860 O O . ARG A 1 238 ? 24.034 -40.325 -2.494 1.00 92.56 238 ARG A O 1
ATOM 1867 N N . GLY A 1 239 ? 23.465 -42.275 -1.534 1.00 88.56 239 GLY A N 1
ATOM 1868 C CA . GLY A 1 239 ? 24.816 -42.824 -1.473 1.00 88.56 239 GLY A CA 1
ATOM 1869 C C . GLY A 1 239 ? 24.928 -44.155 -2.208 1.00 88.56 239 GLY A C 1
ATOM 1870 O O . GLY A 1 239 ? 23.971 -44.926 -2.263 1.00 88.56 239 GLY A O 1
ATOM 1871 N N . ARG A 1 240 ? 26.110 -44.450 -2.759 1.00 88.69 240 ARG A N 1
ATOM 1872 C CA . ARG A 1 240 ? 26.438 -45.778 -3.300 1.00 88.69 240 ARG A CA 1
ATOM 1873 C C . ARG A 1 240 ? 27.780 -46.241 -2.752 1.00 88.69 240 ARG A C 1
ATOM 1875 O O . ARG A 1 240 ? 28.781 -45.556 -2.923 1.00 88.69 240 ARG A O 1
ATOM 1882 N N . SER A 1 241 ? 27.809 -47.428 -2.156 1.00 85.25 241 SER A N 1
ATOM 1883 C CA . SER A 1 241 ? 29.039 -48.083 -1.699 1.00 85.25 241 SER A CA 1
ATOM 1884 C C . SER A 1 241 ? 29.383 -49.245 -2.624 1.00 85.25 241 SER A C 1
ATOM 1886 O O . SER A 1 241 ? 28.532 -50.087 -2.910 1.00 85.25 241 SER A O 1
ATOM 1888 N N . GLN A 1 242 ? 30.624 -49.295 -3.109 1.00 80.25 242 GLN A N 1
ATOM 1889 C CA . GLN A 1 242 ? 31.135 -50.404 -3.915 1.00 80.25 242 GLN A CA 1
ATOM 1890 C C . GLN A 1 242 ? 32.349 -51.028 -3.225 1.00 80.25 242 GLN A C 1
ATOM 1892 O O . GLN A 1 242 ? 33.323 -50.339 -2.912 1.00 80.25 242 GLN A O 1
ATOM 1897 N N . VAL A 1 243 ? 32.299 -52.345 -3.006 1.00 74.38 243 VAL A N 1
ATOM 1898 C CA . VAL A 1 243 ? 33.393 -53.103 -2.382 1.00 74.38 243 VAL A CA 1
ATOM 1899 C C . VAL A 1 243 ? 34.685 -52.879 -3.180 1.00 74.38 243 VAL A C 1
ATOM 1901 O O . VAL A 1 243 ? 34.712 -53.081 -4.392 1.00 74.38 243 VAL A O 1
ATOM 1904 N N . GLY A 1 244 ? 35.738 -52.403 -2.509 1.00 73.56 244 GLY A N 1
ATOM 1905 C CA . GLY A 1 244 ? 37.043 -52.108 -3.116 1.00 73.56 244 GLY A CA 1
ATOM 1906 C C . GLY A 1 244 ? 37.145 -50.798 -3.917 1.00 73.56 244 GLY A C 1
ATOM 1907 O O . GLY A 1 244 ? 38.235 -50.482 -4.381 1.00 73.56 244 GLY A O 1
ATOM 1908 N N . LYS A 1 245 ? 36.058 -50.025 -4.075 1.00 77.56 245 LYS A N 1
ATOM 1909 C CA . LYS A 1 245 ? 36.031 -48.760 -4.849 1.00 77.56 245 LYS A CA 1
ATOM 1910 C C . LYS A 1 245 ? 35.572 -47.527 -4.050 1.00 77.56 245 LYS A C 1
ATOM 1912 O O . LYS A 1 245 ? 35.524 -46.431 -4.599 1.00 77.56 245 LYS A O 1
ATOM 1917 N N . GLY A 1 246 ? 35.258 -47.693 -2.765 1.00 89.25 246 GLY A N 1
ATOM 1918 C CA . GLY A 1 246 ? 34.804 -46.613 -1.883 1.00 89.25 246 GLY A CA 1
ATOM 1919 C C . GLY A 1 246 ? 33.314 -46.284 -2.026 1.00 89.25 246 GLY A C 1
ATOM 1920 O O . GLY A 1 246 ? 32.533 -47.033 -2.621 1.00 89.25 246 GLY A O 1
ATOM 1921 N N . CYS A 1 247 ? 32.915 -45.164 -1.430 1.00 93.44 247 CYS A N 1
ATOM 1922 C CA . CYS A 1 247 ? 31.548 -44.663 -1.363 1.00 93.44 247 CYS A CA 1
ATOM 1923 C C . CYS A 1 247 ? 31.428 -43.325 -2.096 1.00 93.44 247 CYS A C 1
ATOM 1925 O O . CYS A 1 247 ? 32.312 -42.479 -1.989 1.00 93.44 247 CYS A O 1
ATOM 1927 N N . SER A 1 248 ? 30.325 -43.111 -2.803 1.00 93.88 248 SER A N 1
ATOM 1928 C CA . SER A 1 248 ? 29.984 -41.825 -3.416 1.00 93.88 248 SER A CA 1
ATOM 1929 C C . SER A 1 248 ? 28.669 -41.288 -2.859 1.00 93.88 248 SER A C 1
ATOM 1931 O O . SER A 1 248 ? 27.846 -42.051 -2.346 1.00 93.88 248 SER A O 1
ATOM 1933 N N . GLY A 1 249 ? 28.487 -39.972 -2.961 1.00 93.94 249 GLY A N 1
ATOM 1934 C CA . GLY A 1 249 ? 27.260 -39.267 -2.600 1.00 93.94 249 GLY A CA 1
ATOM 1935 C C . GLY A 1 249 ? 26.735 -38.452 -3.777 1.00 93.94 249 GLY A C 1
ATOM 1936 O O . GLY A 1 249 ? 27.507 -38.033 -4.637 1.00 93.94 249 GLY A O 1
ATOM 1937 N N . ARG A 1 250 ? 25.426 -38.226 -3.830 1.00 94.56 250 ARG A N 1
ATOM 1938 C CA . ARG A 1 250 ? 24.795 -37.247 -4.720 1.00 94.56 250 ARG A CA 1
ATOM 1939 C C . ARG A 1 250 ? 23.560 -36.656 -4.063 1.00 94.56 250 ARG A C 1
ATOM 1941 O O . ARG A 1 250 ? 22.930 -37.336 -3.259 1.00 94.56 250 ARG A O 1
ATOM 1948 N N . VAL A 1 251 ? 23.185 -35.451 -4.459 1.00 92.62 251 VAL A N 1
ATOM 1949 C CA . VAL A 1 251 ? 21.887 -34.855 -4.136 1.00 92.62 251 VAL A CA 1
ATOM 1950 C C . VAL A 1 251 ? 20.937 -34.948 -5.318 1.00 92.62 251 VAL A C 1
ATOM 1952 O O . VAL A 1 251 ? 21.361 -35.041 -6.474 1.00 92.62 251 VAL A O 1
ATOM 1955 N N . MET A 1 252 ? 19.649 -34.944 -5.008 1.00 89.75 252 MET A N 1
ATOM 1956 C CA . MET A 1 252 ? 18.538 -34.854 -5.947 1.00 89.75 252 MET A CA 1
ATOM 1957 C C . MET A 1 252 ? 17.541 -33.831 -5.409 1.00 89.75 252 MET A C 1
ATOM 1959 O O . MET A 1 252 ? 17.446 -33.656 -4.192 1.00 89.75 252 MET A O 1
ATOM 1963 N N . LEU A 1 253 ? 16.793 -33.193 -6.304 1.00 85.31 253 LEU A N 1
ATOM 1964 C CA . LEU A 1 253 ? 15.650 -32.380 -5.911 1.00 85.31 253 LEU A CA 1
ATOM 1965 C C . LEU A 1 253 ? 14.459 -33.295 -5.639 1.00 85.31 253 LEU A C 1
ATOM 1967 O O . LEU A 1 253 ? 14.169 -34.201 -6.420 1.00 85.31 253 LEU A O 1
ATOM 1971 N N . ALA A 1 254 ? 13.797 -33.064 -4.516 1.00 85.25 254 ALA A N 1
ATOM 1972 C CA . ALA A 1 254 ? 12.538 -33.692 -4.169 1.00 85.25 254 ALA A CA 1
ATOM 1973 C C . ALA A 1 254 ? 11.503 -32.610 -3.874 1.00 85.25 254 ALA A C 1
ATOM 1975 O O . ALA A 1 254 ? 11.849 -31.552 -3.352 1.00 85.25 254 ALA A O 1
ATOM 1976 N N . HIS A 1 255 ? 10.243 -32.884 -4.186 1.00 80.25 255 HIS A N 1
ATOM 1977 C CA . HIS A 1 255 ? 9.133 -32.007 -3.836 1.00 80.25 255 HIS A CA 1
ATOM 1978 C C . HIS A 1 255 ? 8.051 -32.762 -3.077 1.00 80.25 255 HIS A C 1
ATOM 1980 O O . HIS A 1 255 ? 7.997 -33.995 -3.098 1.00 80.25 255 HIS A O 1
ATOM 1986 N N . THR A 1 256 ? 7.202 -32.022 -2.376 1.00 81.44 256 THR A N 1
ATOM 1987 C CA . THR A 1 256 ? 6.134 -32.609 -1.574 1.00 81.44 256 THR A CA 1
ATOM 1988 C C . THR A 1 256 ? 4.950 -33.052 -2.421 1.00 81.44 256 THR A C 1
ATOM 1990 O O . THR A 1 256 ? 4.427 -32.269 -3.207 1.00 81.44 256 THR A O 1
ATOM 1993 N N . GLU A 1 257 ? 4.449 -34.261 -2.172 1.00 77.19 257 GLU A N 1
ATOM 1994 C CA . GLU A 1 257 ? 3.168 -34.747 -2.698 1.00 77.19 257 GLU A CA 1
ATOM 1995 C C . GLU A 1 257 ? 2.265 -35.167 -1.522 1.00 77.19 257 GLU A C 1
ATOM 1997 O O . GLU A 1 257 ? 2.733 -35.923 -0.663 1.00 77.19 257 GLU A O 1
ATOM 2002 N N . PRO A 1 258 ? 0.984 -34.739 -1.461 1.00 70.12 258 PRO A N 1
ATOM 2003 C CA . PRO A 1 258 ? 0.106 -35.000 -0.313 1.00 70.12 258 PRO A CA 1
ATOM 2004 C C . PRO A 1 258 ? 0.026 -36.471 0.116 1.00 70.12 258 PRO A C 1
ATOM 2006 O O . PRO A 1 258 ? 0.095 -36.759 1.308 1.00 70.12 258 PRO A O 1
ATOM 2009 N N . ASP A 1 259 ? -0.048 -37.394 -0.846 1.00 76.06 259 ASP A N 1
ATOM 2010 C CA . ASP A 1 259 ? -0.238 -38.825 -0.572 1.00 76.06 259 ASP A CA 1
ATOM 2011 C C . ASP A 1 259 ? 1.080 -39.606 -0.448 1.00 76.06 259 ASP A C 1
ATOM 2013 O O . ASP A 1 259 ? 1.096 -40.728 0.060 1.00 76.06 259 ASP A O 1
ATOM 2017 N N . LYS A 1 260 ? 2.197 -39.032 -0.912 1.00 76.81 260 LYS A N 1
ATOM 2018 C CA . LYS A 1 260 ? 3.495 -39.727 -1.012 1.00 76.81 260 LYS A CA 1
ATOM 2019 C C . LYS A 1 260 ? 4.590 -39.126 -0.133 1.00 76.81 260 LYS A C 1
ATOM 2021 O O . LYS A 1 260 ? 5.669 -39.701 -0.012 1.00 76.81 260 LYS A O 1
ATOM 2026 N N . GLY A 1 261 ? 4.327 -37.992 0.510 1.00 85.44 261 GLY A N 1
ATOM 2027 C CA . GLY A 1 261 ? 5.308 -37.283 1.319 1.00 85.44 261 GLY A CA 1
ATOM 2028 C C . GLY A 1 261 ? 6.270 -36.507 0.429 1.00 85.44 261 GLY A C 1
ATOM 2029 O O . GLY A 1 261 ? 6.031 -35.329 0.190 1.00 85.44 261 GLY A O 1
ATOM 2030 N N . LEU A 1 262 ? 7.326 -37.164 -0.058 1.00 86.69 262 LEU A N 1
ATOM 2031 C CA . LEU A 1 262 ? 8.286 -36.605 -1.015 1.00 86.69 262 LEU A CA 1
ATOM 2032 C C . LEU A 1 262 ? 8.357 -37.468 -2.277 1.00 86.69 262 LEU A C 1
ATOM 2034 O O . LEU A 1 262 ? 8.266 -38.692 -2.213 1.00 86.69 262 LEU A O 1
ATOM 2038 N N . VAL A 1 263 ? 8.581 -36.825 -3.417 1.00 84.19 263 VAL A N 1
ATOM 2039 C CA . VAL A 1 263 ? 8.816 -37.466 -4.716 1.00 84.19 263 VAL A CA 1
ATOM 2040 C C . VAL A 1 263 ? 9.980 -36.802 -5.439 1.00 84.19 263 VAL A C 1
ATOM 2042 O O . VAL A 1 263 ? 10.304 -35.642 -5.197 1.00 84.19 263 VAL A O 1
ATOM 2045 N N . VAL A 1 264 ? 10.619 -37.552 -6.331 1.00 80.94 264 VAL A N 1
ATOM 2046 C CA . VAL A 1 264 ? 11.733 -37.096 -7.168 1.00 80.94 264 VAL A CA 1
ATOM 2047 C C . VAL A 1 264 ? 11.278 -37.290 -8.614 1.00 80.94 264 VAL A C 1
ATOM 2049 O O . VAL A 1 264 ? 11.293 -38.424 -9.089 1.00 80.94 264 VAL A O 1
ATOM 2052 N N . ASN A 1 265 ? 10.839 -36.218 -9.283 1.00 63.50 265 ASN A N 1
ATOM 2053 C CA . ASN A 1 265 ? 10.413 -36.237 -10.692 1.00 63.50 265 ASN A CA 1
ATOM 2054 C C . ASN A 1 265 ? 11.283 -35.278 -11.524 1.00 63.50 265 ASN A C 1
ATOM 2056 O O . ASN A 1 265 ? 11.824 -34.316 -10.978 1.00 63.50 265 ASN A O 1
ATOM 2060 N N . ASP A 1 266 ? 11.366 -35.521 -12.837 1.00 53.25 266 ASP A N 1
ATOM 2061 C CA . ASP A 1 266 ? 12.037 -34.628 -13.799 1.00 53.25 266 ASP A CA 1
ATOM 2062 C C . ASP A 1 266 ? 11.196 -33.373 -14.136 1.00 53.25 266 ASP A C 1
ATOM 2064 O O . ASP A 1 266 ? 11.747 -32.365 -14.566 1.00 53.25 266 ASP A O 1
ATOM 2068 N N . GLU A 1 267 ? 9.877 -33.409 -13.893 1.00 55.50 267 GLU A N 1
ATOM 2069 C CA . GLU A 1 267 ? 8.949 -32.273 -14.021 1.00 55.50 267 GLU A CA 1
ATOM 2070 C C . GLU A 1 267 ? 8.460 -31.835 -12.632 1.00 55.50 267 GLU A C 1
ATOM 2072 O O . GLU A 1 267 ? 7.982 -32.659 -11.842 1.00 55.50 267 GLU A O 1
ATOM 2077 N N . ILE A 1 268 ? 8.569 -30.539 -12.323 1.00 61.91 268 ILE A N 1
ATOM 2078 C CA . ILE A 1 268 ? 8.151 -29.990 -11.028 1.00 61.91 268 ILE A CA 1
ATOM 2079 C C . ILE A 1 268 ? 6.740 -29.420 -11.175 1.00 61.91 268 ILE A C 1
ATOM 2081 O O . ILE A 1 268 ? 6.513 -28.455 -11.907 1.00 61.91 268 ILE A O 1
ATOM 2085 N N . THR A 1 269 ? 5.785 -30.030 -10.473 1.00 66.00 269 THR A N 1
ATOM 2086 C CA . THR A 1 269 ? 4.442 -29.466 -10.309 1.00 66.00 269 THR A CA 1
ATOM 2087 C C . THR A 1 269 ? 4.406 -28.664 -9.017 1.00 66.00 269 THR A C 1
ATOM 2089 O O . THR A 1 269 ? 4.734 -29.190 -7.954 1.00 66.00 269 THR A O 1
ATOM 2092 N N . ILE A 1 270 ? 4.005 -27.399 -9.104 1.00 74.88 270 ILE A N 1
ATOM 2093 C CA . ILE A 1 270 ? 3.884 -26.501 -7.956 1.00 74.88 270 ILE A CA 1
ATOM 2094 C C . ILE A 1 270 ? 2.451 -26.007 -7.792 1.00 74.88 270 ILE A C 1
ATOM 2096 O O . ILE A 1 270 ? 1.710 -25.845 -8.761 1.00 74.88 270 ILE A O 1
ATOM 2100 N N . THR A 1 271 ? 2.074 -25.710 -6.551 1.00 80.06 271 THR A N 1
ATOM 2101 C CA . THR A 1 271 ? 0.818 -25.016 -6.264 1.00 80.06 271 THR A CA 1
ATOM 2102 C C . THR A 1 271 ? 1.074 -23.521 -6.210 1.00 80.06 271 THR A C 1
ATOM 2104 O O . THR A 1 271 ? 1.886 -23.071 -5.410 1.00 80.06 271 THR A O 1
ATOM 2107 N N . VAL A 1 272 ? 0.344 -22.751 -7.009 1.00 87.62 272 VAL A N 1
ATOM 2108 C CA . VAL A 1 272 ? 0.338 -21.288 -6.934 1.00 87.62 272 VAL A CA 1
ATOM 2109 C C . VAL A 1 272 ? -1.039 -20.778 -6.533 1.00 87.62 272 VAL A C 1
ATOM 2111 O O . VAL A 1 272 ? -2.061 -21.430 -6.775 1.00 87.62 272 VAL A O 1
ATOM 2114 N N . PHE A 1 273 ? -1.063 -19.588 -5.945 1.00 93.12 273 PHE A N 1
ATOM 2115 C CA . PHE A 1 273 ? -2.281 -18.818 -5.729 1.00 93.12 273 PHE A CA 1
ATOM 2116 C C . PHE A 1 273 ? -2.448 -17.791 -6.847 1.00 93.12 273 PHE A C 1
ATOM 2118 O O . PHE A 1 273 ? -1.473 -17.177 -7.277 1.00 93.12 273 PHE A O 1
ATOM 2125 N N . GLU A 1 274 ? -3.672 -17.609 -7.322 1.00 95.88 274 GLU A N 1
ATOM 2126 C CA . GLU A 1 274 ? -4.027 -16.618 -8.344 1.00 95.88 274 GLU A CA 1
ATOM 2127 C C . GLU A 1 274 ? -5.463 -16.119 -8.099 1.00 95.88 274 GLU A C 1
ATOM 2129 O O . GLU A 1 274 ? -6.239 -16.818 -7.429 1.00 95.88 274 GLU A O 1
ATOM 2134 N N . PRO A 1 275 ? -5.857 -14.937 -8.610 1.00 97.38 275 PRO A N 1
ATOM 2135 C CA . PRO A 1 275 ? -7.202 -14.445 -8.392 1.00 97.38 275 PRO A CA 1
ATOM 2136 C C . PRO A 1 275 ? -8.177 -15.244 -9.266 1.00 97.38 275 PRO A C 1
ATOM 2138 O O . PRO A 1 275 ? -7.858 -15.600 -10.407 1.00 97.38 275 PRO A O 1
ATOM 2141 N N . PRO A 1 276 ? -9.393 -15.527 -8.777 1.00 97.25 276 PRO A N 1
ATOM 2142 C CA . PRO A 1 276 ? -10.327 -16.398 -9.486 1.00 97.25 276 PRO A CA 1
ATOM 2143 C C . PRO A 1 276 ? -10.892 -15.758 -10.772 1.00 97.25 276 PRO A C 1
ATOM 2145 O O . PRO A 1 276 ? -11.434 -16.459 -11.625 1.00 97.25 276 PRO A O 1
ATOM 2148 N N . GLY A 1 277 ? -10.766 -14.436 -10.930 1.00 96.69 277 GLY A N 1
ATOM 2149 C CA . GLY A 1 277 ? -11.158 -13.673 -12.115 1.00 96.69 277 GLY A CA 1
ATOM 2150 C C . GLY A 1 277 ? -10.005 -13.275 -13.040 1.00 96.69 277 GLY A C 1
ATOM 2151 O O . GLY A 1 277 ? -10.190 -12.352 -13.825 1.00 96.69 277 GLY A O 1
ATOM 2152 N N . LYS A 1 278 ? -8.834 -13.930 -12.975 1.00 95.75 278 LYS A N 1
ATOM 2153 C CA . LYS A 1 278 ? -7.640 -13.544 -13.763 1.00 95.75 278 LYS A CA 1
ATOM 2154 C C . LYS A 1 278 ? -7.850 -13.464 -15.285 1.00 95.75 278 LYS A C 1
ATOM 2156 O O . LYS A 1 278 ? -7.126 -12.747 -15.961 1.00 95.75 278 LYS A O 1
ATOM 2161 N N . ASP A 1 279 ? -8.816 -14.210 -15.825 1.00 95.94 279 ASP A N 1
ATOM 2162 C CA . ASP A 1 279 ? -9.122 -14.265 -17.265 1.00 95.94 279 ASP A CA 1
ATOM 2163 C C . ASP A 1 279 ? -10.363 -13.421 -17.629 1.00 95.94 279 ASP A C 1
ATOM 2165 O O . ASP A 1 279 ? -10.955 -13.585 -18.695 1.00 95.94 279 ASP A O 1
ATOM 2169 N N . LEU A 1 280 ? -10.806 -12.552 -16.715 1.00 96.38 280 LEU A N 1
ATOM 2170 C CA . LEU A 1 280 ? -11.968 -11.678 -16.876 1.00 96.38 280 LEU A CA 1
ATOM 2171 C C . LEU A 1 280 ? -11.532 -10.209 -16.931 1.00 96.38 280 LEU A C 1
ATOM 2173 O O . LEU A 1 280 ? -10.359 -9.878 -16.787 1.00 96.38 280 LEU A O 1
ATOM 2177 N N . ARG A 1 281 ? -12.496 -9.309 -17.129 1.00 95.62 281 ARG A N 1
ATOM 2178 C CA . ARG A 1 281 ? -12.316 -7.867 -16.925 1.00 95.62 281 ARG A CA 1
ATOM 2179 C C . ARG A 1 281 ? -13.132 -7.412 -15.710 1.00 95.62 281 ARG A C 1
ATOM 2181 O O . ARG A 1 281 ? -14.135 -8.067 -15.392 1.00 95.62 281 ARG A O 1
ATOM 2188 N N . PRO A 1 282 ? -12.743 -6.315 -15.040 1.00 95.25 282 PRO A N 1
ATOM 2189 C CA . PRO A 1 282 ? -13.521 -5.740 -13.954 1.00 95.25 282 PRO A CA 1
ATOM 2190 C C . PRO A 1 282 ? -14.952 -5.436 -14.392 1.00 95.25 282 PRO A C 1
ATOM 2192 O O . PRO A 1 282 ? -15.216 -5.115 -15.552 1.00 95.25 282 PRO A O 1
ATOM 2195 N N . SER A 1 283 ? -15.899 -5.577 -13.469 1.00 92.94 283 SER A N 1
ATOM 2196 C CA . SER A 1 283 ? -17.311 -5.342 -13.769 1.00 92.94 283 SER A CA 1
ATOM 2197 C C . SER A 1 283 ? -18.102 -4.913 -12.540 1.00 92.94 283 SER A C 1
ATOM 2199 O O . SER A 1 283 ? -17.968 -5.488 -11.460 1.00 92.94 283 SER A O 1
ATOM 2201 N N . ILE A 1 284 ? -18.979 -3.927 -12.749 1.00 84.75 284 ILE A N 1
ATOM 2202 C CA . ILE A 1 284 ? -19.900 -3.376 -11.753 1.00 84.75 284 ILE A CA 1
ATOM 2203 C C . ILE A 1 284 ? -21.347 -3.681 -12.176 1.00 84.75 284 ILE A C 1
ATOM 2205 O O . ILE A 1 284 ? -21.959 -2.964 -12.960 1.00 84.75 284 ILE A O 1
ATOM 2209 N N . GLY A 1 285 ? -21.913 -4.804 -11.737 1.00 72.06 285 GLY A N 1
ATOM 2210 C CA . GLY A 1 285 ? -23.247 -5.216 -12.190 1.00 72.06 285 GLY A CA 1
ATOM 2211 C C . GLY A 1 285 ? -23.942 -6.212 -11.265 1.00 72.06 285 GLY A C 1
ATOM 2212 O O . GLY A 1 285 ? -23.305 -6.762 -10.364 1.00 72.06 285 GLY A O 1
ATOM 2213 N N . PRO A 1 286 ? -25.255 -6.450 -11.461 1.00 64.38 286 PRO A N 1
ATOM 2214 C CA . PRO A 1 286 ? -25.989 -7.447 -10.690 1.00 64.38 286 PRO A CA 1
ATOM 2215 C C . PRO A 1 286 ? -25.388 -8.840 -10.932 1.00 64.38 286 PRO A C 1
ATOM 2217 O O . PRO A 1 286 ? -25.205 -9.249 -12.077 1.00 64.38 286 PRO A O 1
ATOM 2220 N N . GLY A 1 287 ? -25.072 -9.569 -9.859 1.00 76.75 287 GLY A N 1
ATOM 2221 C CA . GLY A 1 287 ? -24.424 -10.882 -9.927 1.00 76.75 287 GLY A CA 1
ATOM 2222 C C . GLY A 1 287 ? -23.198 -10.964 -9.020 1.00 76.75 287 GLY A C 1
ATOM 2223 O O . GLY A 1 287 ? -23.283 -10.626 -7.841 1.00 76.75 287 GLY A O 1
ATOM 2224 N N . ARG A 1 288 ? -22.071 -11.428 -9.571 1.00 87.44 288 ARG A N 1
ATOM 2225 C CA . ARG A 1 288 ? -20.773 -11.550 -8.890 1.00 87.44 288 ARG A CA 1
ATOM 2226 C C . ARG A 1 288 ? -19.773 -10.556 -9.509 1.00 87.44 288 ARG A C 1
ATOM 2228 O O . ARG A 1 288 ? -19.088 -10.953 -10.452 1.00 87.44 288 ARG A O 1
ATOM 2235 N N . PRO A 1 289 ? -19.723 -9.288 -9.043 1.00 93.56 289 PRO A N 1
ATOM 2236 C CA . PRO A 1 289 ? -18.763 -8.292 -9.519 1.00 93.56 289 PRO A CA 1
ATOM 2237 C C . PRO A 1 289 ? -17.322 -8.800 -9.487 1.00 93.56 289 PRO A C 1
ATOM 2239 O O . PRO A 1 289 ? -16.946 -9.568 -8.594 1.00 93.56 289 PRO A O 1
ATOM 2242 N N . VAL A 1 290 ? -16.529 -8.336 -10.450 1.00 95.88 290 VAL A N 1
ATOM 2243 C CA . VAL A 1 290 ? -15.091 -8.612 -10.550 1.00 95.88 290 VAL A CA 1
ATOM 2244 C C . VAL A 1 290 ? -14.353 -7.322 -10.239 1.00 95.88 290 VAL A C 1
ATOM 2246 O O . VAL A 1 290 ? -14.561 -6.317 -10.918 1.00 95.88 290 VAL A O 1
ATOM 2249 N N . LEU A 1 291 ? -13.520 -7.344 -9.204 1.00 96.06 291 LEU A N 1
ATOM 2250 C CA . LEU A 1 291 ? -12.665 -6.220 -8.853 1.00 96.06 291 LEU A CA 1
ATOM 2251 C C . LEU A 1 291 ? -11.489 -6.094 -9.817 1.00 96.06 291 LEU A C 1
ATOM 2253 O O . LEU A 1 291 ? -11.129 -7.034 -10.521 1.00 96.06 291 LEU A O 1
ATOM 2257 N N . ILE A 1 292 ? -10.846 -4.934 -9.768 1.00 95.62 292 ILE A N 1
ATOM 2258 C CA . ILE A 1 292 ? -9.622 -4.614 -10.512 1.00 95.62 292 ILE A CA 1
ATOM 2259 C C . ILE A 1 292 ? -8.419 -5.502 -10.162 1.00 95.62 292 ILE A C 1
ATOM 2261 O O . ILE A 1 292 ? -7.485 -5.569 -10.942 1.00 95.62 292 ILE A O 1
ATOM 2265 N N . SER A 1 293 ? -8.480 -6.235 -9.047 1.00 95.38 293 SER A N 1
ATOM 2266 C CA . SER A 1 293 ? -7.515 -7.276 -8.652 1.00 95.38 293 SER A CA 1
ATOM 2267 C C . SER A 1 293 ? -7.926 -8.691 -9.088 1.00 95.38 293 SER A C 1
ATOM 2269 O O . SER A 1 293 ? -7.346 -9.691 -8.670 1.00 95.38 293 SER A O 1
ATOM 2271 N N . GLY A 1 294 ? -9.017 -8.826 -9.850 1.00 96.62 294 GLY A N 1
ATOM 2272 C CA . GLY A 1 294 ? -9.574 -10.112 -10.282 1.00 96.62 294 GLY A CA 1
ATOM 2273 C C . GLY A 1 294 ? -10.299 -10.884 -9.175 1.00 96.62 294 GLY A C 1
ATOM 2274 O O . GLY A 1 294 ? -10.800 -11.985 -9.414 1.00 96.62 294 GLY A O 1
ATOM 2275 N N . ARG A 1 295 ? -10.383 -10.323 -7.965 1.00 97.06 295 ARG A N 1
ATOM 2276 C CA . ARG A 1 295 ? -11.172 -10.867 -6.853 1.00 97.06 295 ARG A CA 1
ATOM 2277 C C . ARG A 1 295 ? -12.666 -10.715 -7.124 1.00 97.06 295 ARG A C 1
ATOM 2279 O O . ARG A 1 295 ? -13.102 -9.740 -7.736 1.00 97.06 295 ARG A O 1
ATOM 2286 N N . PHE A 1 296 ? -13.466 -11.648 -6.622 1.00 97.25 296 PHE A N 1
ATOM 2287 C CA . PHE A 1 296 ? -14.922 -11.552 -6.700 1.00 97.25 296 PHE A CA 1
ATOM 2288 C C . PHE A 1 296 ? -15.516 -10.842 -5.487 1.00 97.25 296 PHE A C 1
ATOM 2290 O O . PHE A 1 296 ? -14.986 -10.917 -4.380 1.00 97.25 296 PHE A O 1
ATOM 2297 N N . LEU A 1 297 ? -16.671 -10.207 -5.679 1.00 95.81 297 LEU A N 1
ATOM 2298 C CA . LEU A 1 297 ? -17.520 -9.748 -4.583 1.00 95.81 297 LEU A CA 1
ATOM 2299 C C . LEU A 1 297 ? -18.826 -10.534 -4.550 1.00 95.81 297 LEU A C 1
ATOM 2301 O O . LEU A 1 297 ? -19.529 -10.651 -5.552 1.00 95.81 297 LEU A O 1
ATOM 2305 N N . THR A 1 298 ? -19.186 -11.026 -3.368 1.00 95.94 298 THR A N 1
ATOM 2306 C CA . THR A 1 298 ? -20.500 -11.637 -3.108 1.00 95.94 298 THR A CA 1
ATOM 2307 C C . THR A 1 298 ? -21.002 -11.237 -1.714 1.00 95.94 298 THR A C 1
ATOM 2309 O O . THR A 1 298 ? -21.033 -12.081 -0.815 1.00 95.94 298 THR A O 1
ATOM 2312 N N . PRO A 1 299 ? -21.321 -9.952 -1.488 1.00 96.06 299 PRO A N 1
ATOM 2313 C CA . PRO A 1 299 ? -21.638 -9.437 -0.159 1.00 96.06 299 PRO A CA 1
ATOM 2314 C C . PRO A 1 299 ? -22.844 -10.157 0.464 1.00 96.06 299 PRO A C 1
ATOM 2316 O O . PRO A 1 299 ? -23.833 -10.427 -0.219 1.00 96.06 299 PRO A O 1
ATOM 2319 N N . ALA A 1 300 ? -22.768 -10.480 1.756 1.00 97.38 300 ALA A N 1
ATOM 2320 C CA . ALA A 1 300 ? -23.852 -11.140 2.479 1.00 97.38 300 ALA A CA 1
ATOM 2321 C C . ALA A 1 300 ? -24.972 -10.164 2.884 1.00 97.38 300 ALA A C 1
ATOM 2323 O O . ALA A 1 300 ? -24.771 -8.953 3.003 1.00 97.38 300 ALA A O 1
ATOM 2324 N N . GLY A 1 301 ? -26.151 -10.713 3.179 1.00 96.25 301 GLY A N 1
ATOM 2325 C CA . GLY A 1 301 ? -27.289 -9.937 3.662 1.00 96.25 301 GLY A CA 1
ATOM 2326 C C . GLY A 1 301 ? -27.937 -9.072 2.582 1.00 96.25 301 GLY A C 1
ATOM 2327 O O . GLY A 1 301 ? -27.838 -9.338 1.386 1.00 96.25 301 GLY A O 1
ATOM 2328 N N . ARG A 1 302 ? -28.663 -8.049 3.027 1.00 96.69 302 ARG A N 1
ATOM 2329 C CA . ARG A 1 302 ? -29.394 -7.117 2.159 1.00 96.69 302 ARG A CA 1
ATOM 2330 C C . ARG A 1 302 ? -28.573 -5.852 1.985 1.00 96.69 302 ARG A C 1
ATOM 2332 O O . ARG A 1 302 ? -27.991 -5.379 2.958 1.00 96.69 302 ARG A O 1
ATOM 2339 N N . THR A 1 303 ? -28.542 -5.292 0.780 1.00 95.44 303 THR A N 1
ATOM 2340 C CA . THR A 1 303 ? -27.566 -4.253 0.427 1.00 95.44 303 THR A CA 1
ATOM 2341 C C . THR A 1 303 ? -28.200 -2.986 -0.135 1.00 95.44 303 THR A C 1
ATOM 2343 O O . THR A 1 303 ? -29.174 -3.070 -0.878 1.00 95.44 303 THR A O 1
ATOM 2346 N N . ALA A 1 304 ? -27.578 -1.837 0.119 1.00 95.31 304 ALA A N 1
ATOM 2347 C CA . ALA A 1 304 ? -27.857 -0.565 -0.539 1.00 95.31 304 ALA A CA 1
ATOM 2348 C C . ALA A 1 304 ? -26.564 0.007 -1.125 1.00 95.31 304 ALA A C 1
ATOM 2350 O O . ALA A 1 304 ? -25.544 0.050 -0.435 1.00 95.31 304 ALA A O 1
ATOM 2351 N N . LEU A 1 305 ? -26.606 0.491 -2.366 1.00 93.44 305 LEU A N 1
ATOM 2352 C CA . LEU A 1 305 ? -25.498 1.281 -2.899 1.00 93.44 305 LEU A CA 1
ATOM 2353 C C . LEU A 1 305 ? -25.436 2.620 -2.161 1.00 93.44 305 LEU A C 1
ATOM 2355 O O . LEU A 1 305 ? -26.449 3.305 -1.992 1.00 93.44 305 LEU A O 1
ATOM 2359 N N . ALA A 1 306 ? -24.235 2.976 -1.734 1.00 92.19 306 ALA A N 1
ATOM 2360 C CA . ALA A 1 306 ? -23.920 4.203 -1.027 1.00 92.19 306 ALA A CA 1
ATOM 2361 C C . ALA A 1 306 ? -22.905 5.027 -1.832 1.00 92.19 306 ALA A C 1
ATOM 2363 O O . ALA A 1 306 ? -22.338 4.585 -2.835 1.00 92.19 306 ALA A O 1
ATOM 2364 N N . GLN A 1 307 ? -22.685 6.263 -1.406 1.00 90.38 307 GLN A N 1
ATOM 2365 C CA . GLN A 1 307 ? -21.566 7.055 -1.887 1.00 90.38 307 GLN A CA 1
ATOM 2366 C C . GLN A 1 307 ? -20.257 6.385 -1.447 1.00 90.38 307 GLN A C 1
ATOM 2368 O O . GLN A 1 307 ? -20.186 5.770 -0.386 1.00 90.38 307 GLN A O 1
ATOM 2373 N N . SER A 1 308 ? -19.223 6.483 -2.277 1.00 90.00 308 SER A N 1
ATOM 2374 C CA . SER A 1 308 ? -17.882 6.019 -1.931 1.00 90.00 308 SER A CA 1
ATOM 2375 C C . SER A 1 308 ? -17.297 6.778 -0.729 1.00 90.00 308 SER A C 1
ATOM 2377 O O . SER A 1 308 ? -17.747 7.874 -0.363 1.00 90.00 308 SER A O 1
ATOM 2379 N N . TYR A 1 309 ? -16.275 6.180 -0.116 1.00 90.88 309 TYR A N 1
ATOM 2380 C CA . TYR A 1 309 ? -15.463 6.754 0.964 1.00 90.88 309 TYR A CA 1
ATOM 2381 C C . TYR A 1 309 ? -16.290 7.270 2.146 1.00 90.88 309 TYR A C 1
ATOM 2383 O O . TYR A 1 309 ? -16.082 8.383 2.632 1.00 90.88 309 TYR A O 1
ATOM 2391 N N . SER A 1 310 ? -17.268 6.470 2.579 1.00 92.94 310 SER A N 1
ATOM 2392 C CA . SER A 1 310 ? -17.972 6.711 3.836 1.00 92.94 310 SER A CA 1
ATOM 2393 C C . SER A 1 310 ? -17.119 6.227 5.005 1.00 92.94 310 SER A C 1
ATOM 2395 O O . SER A 1 310 ? -16.950 5.024 5.197 1.00 92.94 310 SER A O 1
ATOM 2397 N N . TRP A 1 311 ? -16.570 7.168 5.771 1.00 92.62 311 TRP A N 1
ATOM 2398 C CA . TRP A 1 311 ? -15.651 6.885 6.881 1.00 92.62 311 TRP A CA 1
ATOM 2399 C C . TRP A 1 311 ? -16.295 7.032 8.260 1.00 92.62 311 TRP A C 1
ATOM 2401 O O . TRP A 1 311 ? -15.724 6.584 9.248 1.00 92.62 311 TRP A O 1
ATOM 2411 N N . GLY A 1 312 ? -17.487 7.632 8.326 1.00 94.25 312 GLY A N 1
ATOM 2412 C CA . GLY A 1 312 ? -18.299 7.728 9.537 1.00 94.25 312 GLY A CA 1
ATOM 2413 C C . GLY A 1 312 ? -19.637 7.019 9.382 1.00 94.25 312 GLY A C 1
ATOM 2414 O O . GLY A 1 312 ? -20.261 7.106 8.321 1.00 94.25 312 GLY A O 1
ATOM 2415 N N . MET A 1 313 ? -20.094 6.352 10.445 1.00 96.88 313 MET A N 1
ATOM 2416 C CA . MET A 1 313 ? -21.427 5.753 10.513 1.00 96.88 313 MET A CA 1
ATOM 2417 C C . MET A 1 313 ? -22.085 6.014 11.870 1.00 96.88 313 MET A C 1
ATOM 2419 O O . MET A 1 313 ? -21.493 5.743 12.910 1.00 96.88 313 MET A O 1
ATOM 2423 N N . ALA A 1 314 ? -23.335 6.478 11.856 1.00 96.81 314 ALA A N 1
ATOM 2424 C CA . ALA A 1 314 ? -24.170 6.617 13.049 1.00 96.81 314 ALA A CA 1
ATOM 2425 C C . ALA A 1 314 ? -25.475 5.829 12.886 1.00 96.81 314 ALA A C 1
ATOM 2427 O O . ALA A 1 314 ? -26.122 5.919 11.845 1.00 96.81 314 ALA A O 1
ATOM 2428 N N . ILE A 1 315 ? -25.879 5.085 13.917 1.00 96.69 315 ILE A N 1
ATOM 2429 C CA . ILE A 1 315 ? -27.132 4.316 13.944 1.00 96.69 315 ILE A CA 1
ATOM 2430 C C . ILE A 1 315 ? -28.110 4.988 14.913 1.00 96.69 315 ILE A C 1
ATOM 2432 O O . ILE A 1 315 ? -27.714 5.417 15.999 1.00 96.69 315 ILE A O 1
ATOM 2436 N N . SER A 1 316 ? -29.377 5.119 14.515 1.00 95.56 316 SER A N 1
ATOM 2437 C CA . SER A 1 316 ? -30.430 5.695 15.358 1.00 95.56 316 SER A CA 1
ATOM 2438 C C . SER A 1 316 ? -30.719 4.820 16.578 1.00 95.56 316 SER A C 1
ATOM 2440 O O . SER A 1 316 ? -30.456 3.618 16.589 1.00 95.56 316 SER A O 1
ATOM 2442 N N . ALA A 1 317 ? -31.293 5.410 17.628 1.00 92.12 317 ALA A N 1
ATOM 2443 C CA . ALA A 1 317 ? -31.552 4.683 18.871 1.00 92.12 317 ALA A CA 1
ATOM 2444 C C . ALA A 1 317 ? -32.558 3.525 18.711 1.00 92.12 317 ALA A C 1
ATOM 2446 O O . ALA A 1 317 ? -32.507 2.557 19.464 1.00 92.12 317 ALA A O 1
ATOM 2447 N N . ASP A 1 318 ? -33.467 3.621 17.745 1.00 93.81 318 ASP A N 1
ATOM 2448 C CA . ASP A 1 318 ? -34.415 2.569 17.365 1.00 93.81 318 ASP A CA 1
ATOM 2449 C C . ASP A 1 318 ? -33.871 1.633 16.266 1.00 93.81 318 ASP A C 1
ATOM 2451 O O . ASP A 1 318 ? -34.579 0.738 15.811 1.00 93.81 318 ASP A O 1
ATOM 2455 N N . GLU A 1 319 ? -32.629 1.856 15.822 1.00 96.31 319 GLU A N 1
ATOM 2456 C CA . GLU A 1 319 ? -31.942 1.148 14.740 1.00 96.31 319 GLU A CA 1
ATOM 2457 C C . GLU A 1 319 ? -32.656 1.177 13.388 1.00 96.31 319 GLU A C 1
ATOM 2459 O O . GLU A 1 319 ? -32.308 0.387 12.513 1.00 96.31 319 GLU A O 1
ATOM 2464 N N . SER A 1 320 ? -33.646 2.051 13.185 1.00 95.25 320 SER A N 1
ATOM 2465 C CA . SER A 1 320 ? -34.395 2.160 11.924 1.00 95.25 320 SER A CA 1
ATOM 2466 C C . SER A 1 320 ? -33.622 2.907 10.831 1.00 95.25 320 SER A C 1
ATOM 2468 O O . SER A 1 320 ? -33.918 2.759 9.639 1.00 95.25 320 SER A O 1
ATOM 2470 N N . THR A 1 321 ? -32.625 3.696 11.236 1.00 95.75 321 THR A N 1
ATOM 2471 C CA . THR A 1 321 ? -31.890 4.628 10.386 1.00 95.75 321 THR A CA 1
ATOM 2472 C C . THR A 1 321 ? -30.385 4.512 10.613 1.00 95.75 321 THR A C 1
ATOM 2474 O O . THR A 1 321 ? -29.910 4.521 11.747 1.00 95.75 321 THR A O 1
ATOM 2477 N N . ALA A 1 322 ? -29.629 4.463 9.520 1.00 97.56 322 ALA A N 1
ATOM 2478 C CA . ALA A 1 322 ? -28.184 4.637 9.504 1.00 97.56 322 ALA A CA 1
ATOM 2479 C C . ALA A 1 322 ? -27.831 5.941 8.778 1.00 97.56 322 ALA A C 1
ATOM 2481 O O . ALA A 1 322 ? -28.457 6.291 7.779 1.00 97.56 322 ALA A O 1
ATOM 2482 N N . VAL A 1 323 ? -26.819 6.655 9.257 1.00 97.56 323 VAL A N 1
ATOM 2483 C CA . VAL A 1 323 ? -26.224 7.798 8.563 1.00 97.56 323 VAL A CA 1
ATOM 2484 C C . VAL A 1 323 ? -24.802 7.444 8.177 1.00 97.56 323 VAL A C 1
ATOM 2486 O O . VAL A 1 323 ? -24.035 7.036 9.042 1.00 97.56 323 VAL A O 1
ATOM 2489 N N . LEU A 1 324 ? -24.455 7.628 6.905 1.00 97.19 324 LEU A N 1
ATOM 2490 C CA . LEU A 1 324 ? -23.091 7.493 6.397 1.00 97.19 324 LEU A CA 1
ATOM 2491 C C . LEU A 1 324 ? -22.520 8.867 6.055 1.00 97.19 324 LEU A C 1
ATOM 2493 O O . LEU A 1 324 ? -23.166 9.645 5.349 1.00 97.19 324 LEU A O 1
ATOM 2497 N N . LEU A 1 325 ? -21.316 9.159 6.544 1.00 94.62 325 LEU A N 1
ATOM 2498 C CA . LEU A 1 325 ? -20.596 10.404 6.286 1.00 94.62 325 LEU A CA 1
ATOM 2499 C C . LEU A 1 325 ? -19.465 10.166 5.283 1.00 94.62 325 LEU A C 1
ATOM 2501 O O . LEU A 1 325 ? -18.549 9.392 5.555 1.00 94.62 325 LEU A O 1
ATOM 2505 N N . SER A 1 326 ? -19.511 10.883 4.163 1.00 90.56 326 SER A N 1
ATOM 2506 C CA . SER A 1 326 ? -18.465 10.929 3.138 1.00 90.56 326 SER A CA 1
ATOM 2507 C C . SER A 1 326 ? -17.980 12.369 2.947 1.00 90.56 326 SER A C 1
ATOM 2509 O O . SER A 1 326 ? -18.605 13.335 3.397 1.00 90.56 326 SER A O 1
ATOM 2511 N N . ARG A 1 327 ? -16.886 12.563 2.204 1.00 85.19 327 ARG A N 1
ATOM 2512 C CA . ARG A 1 327 ? -16.454 13.914 1.823 1.00 85.19 327 ARG A CA 1
ATOM 2513 C C . ARG A 1 327 ? -17.575 14.666 1.095 1.00 85.19 327 ARG A C 1
ATOM 2515 O O . ARG A 1 327 ? -18.111 14.196 0.091 1.00 85.19 327 ARG A O 1
ATOM 2522 N N . GLY A 1 328 ? -17.915 15.852 1.602 1.00 88.94 328 GLY A N 1
ATOM 2523 C CA . GLY A 1 328 ? -18.890 16.752 0.985 1.00 88.94 328 GLY A CA 1
ATOM 2524 C C . GLY A 1 328 ? -20.350 16.285 1.034 1.00 88.94 328 GLY A C 1
ATOM 2525 O O . GLY A 1 328 ? -21.199 16.978 0.477 1.00 88.94 328 GLY A O 1
ATOM 2526 N N . ALA A 1 329 ? -20.671 15.156 1.675 1.00 92.00 329 ALA A N 1
ATOM 2527 C CA . ALA A 1 329 ? -22.045 14.672 1.771 1.00 92.00 329 ALA A CA 1
ATOM 2528 C C . ALA A 1 329 ? -22.265 13.727 2.956 1.00 92.00 329 ALA A C 1
ATOM 2530 O O . ALA A 1 329 ? -21.358 13.020 3.380 1.00 92.00 329 ALA A O 1
ATOM 2531 N N . PHE A 1 330 ? -23.506 13.634 3.423 1.00 95.19 330 PHE A N 1
ATOM 2532 C CA . PHE A 1 330 ? -23.951 12.492 4.216 1.00 95.19 330 PHE A CA 1
ATOM 2533 C C . PHE A 1 330 ? -25.223 11.888 3.620 1.00 95.19 330 PHE A C 1
ATOM 2535 O O . PHE A 1 330 ? -25.993 12.564 2.928 1.00 95.19 330 PHE A O 1
ATOM 2542 N N . GLN A 1 331 ? -25.432 10.602 3.877 1.00 96.06 331 GLN A N 1
ATOM 2543 C CA . GLN A 1 331 ? -26.586 9.839 3.414 1.00 96.06 331 GLN A CA 1
ATOM 2544 C C . GLN A 1 331 ? -27.346 9.271 4.599 1.00 96.06 331 GLN A C 1
ATOM 2546 O O . GLN A 1 331 ? -26.739 8.727 5.513 1.00 96.06 331 GLN A O 1
ATOM 2551 N N . VAL A 1 332 ? -28.669 9.373 4.554 1.00 96.44 332 VAL A N 1
ATOM 2552 C CA . VAL A 1 332 ? -29.586 8.733 5.496 1.00 96.44 332 VAL A CA 1
ATOM 2553 C C . VAL A 1 332 ? -30.120 7.474 4.825 1.00 96.44 332 VAL A C 1
ATOM 2555 O O . VAL A 1 332 ? -30.616 7.527 3.697 1.00 96.44 332 VAL A O 1
ATOM 2558 N N . ILE A 1 333 ? -30.005 6.338 5.500 1.00 97.25 333 ILE A N 1
ATOM 2559 C CA . ILE A 1 333 ? -30.305 5.005 4.981 1.00 97.25 333 ILE A CA 1
ATOM 2560 C C . ILE A 1 333 ? -31.317 4.327 5.902 1.00 97.25 333 ILE A C 1
ATOM 2562 O O . ILE A 1 333 ? -31.122 4.289 7.114 1.00 97.25 333 ILE A O 1
ATOM 2566 N N . SER A 1 334 ? -32.384 3.762 5.334 1.00 96.50 334 SER A N 1
ATOM 2567 C CA . SER A 1 334 ? -33.285 2.882 6.088 1.00 96.50 334 SER A CA 1
ATOM 2568 C C . SER A 1 334 ? -32.623 1.525 6.307 1.00 96.50 334 SER A C 1
ATOM 2570 O O . SER A 1 334 ? -32.086 0.947 5.369 1.00 96.50 334 SER A O 1
ATOM 2572 N N . THR A 1 335 ? -32.668 0.991 7.524 1.00 96.19 335 THR A N 1
ATOM 2573 C CA . THR A 1 335 ? -32.071 -0.318 7.850 1.00 96.19 335 THR A CA 1
ATOM 2574 C C . THR A 1 335 ? -33.041 -1.488 7.656 1.00 96.19 335 THR A C 1
ATOM 2576 O O . THR A 1 335 ? -32.626 -2.626 7.421 1.00 96.19 335 THR A O 1
ATOM 2579 N N . ALA A 1 336 ? -34.347 -1.224 7.762 1.00 93.19 336 ALA A N 1
ATOM 2580 C CA . ALA A 1 336 ? -35.388 -2.231 7.608 1.00 93.19 336 ALA A CA 1
ATOM 2581 C C . ALA A 1 336 ? -35.468 -2.722 6.162 1.00 93.19 336 ALA A C 1
ATOM 2583 O O . ALA A 1 336 ? -35.593 -3.920 5.947 1.00 93.19 336 ALA A O 1
ATOM 2584 N N . GLU A 1 337 ? -35.320 -1.824 5.192 1.00 93.38 337 GLU A N 1
ATOM 2585 C CA . GLU A 1 337 ? -35.120 -2.125 3.776 1.00 93.38 337 GLU A CA 1
ATOM 2586 C C . GLU A 1 337 ? -33.948 -1.259 3.296 1.00 93.38 337 GLU A C 1
ATOM 2588 O O . GLU A 1 337 ? -34.155 -0.072 3.035 1.00 93.38 337 GLU A O 1
ATOM 2593 N N . PRO A 1 338 ? -32.716 -1.809 3.248 1.00 94.50 338 PRO A N 1
ATOM 2594 C CA . PRO A 1 338 ? -31.508 -1.055 2.924 1.00 94.50 338 PRO A CA 1
ATOM 2595 C C . PRO A 1 338 ? -31.669 -0.204 1.668 1.00 94.50 338 PRO A C 1
ATOM 2597 O O . PRO A 1 338 ? -31.634 -0.701 0.544 1.00 94.50 338 PRO A O 1
ATOM 2600 N N . LYS A 1 339 ? -31.831 1.104 1.872 1.00 95.25 339 LYS A N 1
ATOM 2601 C CA . LYS A 1 339 ? -32.016 2.090 0.808 1.00 95.25 339 LYS A CA 1
ATOM 2602 C C . LYS A 1 339 ? -31.650 3.478 1.311 1.00 95.25 339 LYS A C 1
ATOM 2604 O O . LYS A 1 339 ? -32.043 3.864 2.410 1.00 95.25 339 LYS A O 1
ATOM 2609 N N . VAL A 1 340 ? -30.957 4.250 0.476 1.00 93.62 340 VAL A N 1
ATOM 2610 C CA . VAL A 1 340 ? -30.735 5.682 0.712 1.00 93.62 340 VAL A CA 1
ATOM 2611 C C . VAL A 1 340 ? -32.081 6.409 0.620 1.00 93.62 340 VAL A C 1
ATOM 2613 O O . VAL A 1 340 ? -32.693 6.453 -0.449 1.00 93.62 340 VAL A O 1
ATOM 2616 N N . VAL A 1 341 ? -32.553 6.948 1.745 1.00 94.81 341 VAL A N 1
ATOM 2617 C CA . VAL A 1 341 ? -33.822 7.691 1.852 1.00 94.81 341 VAL A CA 1
ATOM 2618 C C . VAL A 1 341 ? -33.620 9.202 1.775 1.00 94.81 341 VAL A C 1
ATOM 2620 O O . VAL A 1 341 ? -34.516 9.907 1.318 1.00 94.81 341 VAL A O 1
ATOM 2623 N N . ASP A 1 342 ? -32.442 9.696 2.165 1.00 93.94 342 ASP A N 1
ATOM 2624 C CA . ASP A 1 342 ? -32.044 11.089 1.964 1.00 93.94 342 ASP A CA 1
ATOM 2625 C C . ASP A 1 342 ? -30.532 11.201 1.706 1.00 93.94 342 ASP A C 1
ATOM 2627 O O . ASP A 1 342 ? -29.740 10.356 2.127 1.00 93.94 342 ASP A O 1
ATOM 2631 N N . ARG A 1 343 ? -30.123 12.267 1.018 1.00 93.06 343 ARG A N 1
ATOM 2632 C CA . ARG A 1 343 ? -28.728 12.682 0.858 1.00 93.06 343 ARG A CA 1
ATOM 2633 C C . ARG A 1 343 ? -28.653 14.195 0.970 1.00 93.06 343 ARG A C 1
ATOM 2635 O O . ARG A 1 343 ? -29.366 14.905 0.259 1.00 93.06 343 ARG A O 1
ATOM 2642 N N . PHE A 1 344 ? -27.724 14.679 1.785 1.00 93.88 344 PHE A N 1
ATOM 2643 C CA . PHE A 1 344 ? -27.422 16.099 1.874 1.00 93.88 344 PHE A CA 1
ATOM 2644 C C . PHE A 1 344 ? -25.960 16.391 1.492 1.00 93.88 344 PHE A C 1
ATOM 2646 O O . PHE A 1 344 ? -25.058 15.748 2.031 1.00 93.88 344 PHE A O 1
ATOM 2653 N N . PRO A 1 345 ? -25.711 17.383 0.615 1.00 92.56 345 PRO A N 1
ATOM 2654 C CA . PRO A 1 345 ? -26.705 18.028 -0.250 1.00 92.56 345 PRO A CA 1
ATOM 2655 C C . PRO A 1 345 ? -27.263 17.020 -1.277 1.00 92.56 345 PRO A C 1
ATOM 2657 O O . PRO A 1 345 ? -26.724 15.921 -1.432 1.00 92.56 345 PRO A O 1
ATOM 2660 N N . ALA A 1 346 ? -28.320 17.363 -2.015 1.00 90.00 346 ALA A N 1
ATOM 2661 C CA . ALA A 1 346 ? -28.770 16.502 -3.113 1.00 90.00 346 ALA A CA 1
ATOM 2662 C C . ALA A 1 346 ? -27.683 16.395 -4.208 1.00 90.00 346 ALA A C 1
ATOM 2664 O O . ALA A 1 346 ? -26.777 17.228 -4.288 1.00 90.00 346 ALA A O 1
ATOM 2665 N N . PHE A 1 347 ? -27.733 15.368 -5.063 1.00 84.25 347 PHE A N 1
ATOM 2666 C CA . PHE A 1 347 ? -26.782 15.264 -6.180 1.00 84.25 347 PHE A CA 1
ATOM 2667 C C . PHE A 1 347 ? -26.855 16.498 -7.096 1.00 84.25 347 PHE A C 1
ATOM 2669 O O . PHE A 1 347 ? -27.930 17.050 -7.320 1.00 84.25 347 PHE A O 1
ATOM 2676 N N . GLY A 1 348 ? -25.701 16.944 -7.601 1.00 79.25 348 GLY A N 1
ATOM 2677 C CA . GLY A 1 348 ? -25.579 18.154 -8.425 1.00 79.25 348 GLY A CA 1
ATOM 2678 C C . GLY A 1 348 ? -25.633 19.477 -7.648 1.00 79.25 348 GLY A C 1
ATOM 2679 O O . GLY A 1 348 ? -25.340 20.525 -8.217 1.00 79.25 348 GLY A O 1
ATOM 2680 N N . GLN A 1 349 ? -25.960 19.459 -6.352 1.00 87.50 349 GLN A N 1
ATOM 2681 C CA . GLN A 1 349 ? -25.863 20.642 -5.500 1.00 87.50 349 GLN A CA 1
ATOM 2682 C C . GLN A 1 349 ? -24.471 20.747 -4.875 1.00 87.50 349 GLN A C 1
ATOM 2684 O O . GLN A 1 349 ? -23.896 19.755 -4.421 1.00 87.50 349 GLN A O 1
ATOM 2689 N N . LYS A 1 350 ? -23.945 21.974 -4.814 1.00 87.81 350 LYS A N 1
ATOM 2690 C CA . LYS A 1 350 ? -22.666 22.249 -4.162 1.00 87.81 350 LYS A CA 1
ATOM 2691 C C . LYS A 1 350 ? -22.789 22.023 -2.654 1.00 87.81 350 LYS A C 1
ATOM 2693 O O . LYS A 1 350 ? -23.707 22.540 -2.016 1.00 87.81 350 LYS A O 1
ATOM 2698 N N . ALA A 1 351 ? -21.846 21.276 -2.089 1.00 89.50 351 ALA A N 1
ATOM 2699 C CA . ALA A 1 351 ? -21.746 21.110 -0.649 1.00 89.50 351 ALA A CA 1
ATOM 2700 C C . ALA A 1 351 ? -21.472 22.462 0.026 1.00 89.50 351 ALA A C 1
ATOM 2702 O O . ALA A 1 351 ? -20.692 23.268 -0.488 1.00 89.50 351 ALA A O 1
ATOM 2703 N N . PRO A 1 352 ? -22.100 22.753 1.174 1.00 90.56 352 PRO A N 1
ATOM 2704 C CA . PRO A 1 352 ? -21.732 23.935 1.926 1.00 90.56 352 PRO A CA 1
ATOM 2705 C C . PRO A 1 352 ? -20.303 23.775 2.457 1.00 90.56 352 PRO A C 1
ATOM 2707 O O . PRO A 1 352 ? -19.876 22.672 2.803 1.00 90.56 352 PRO A O 1
ATOM 2710 N N . GLN A 1 353 ? -19.579 24.889 2.576 1.00 86.50 353 GLN A N 1
ATOM 2711 C CA . GLN A 1 353 ? -18.141 24.880 2.863 1.00 86.50 353 GLN A CA 1
ATOM 2712 C C . GLN A 1 353 ? -17.762 24.062 4.111 1.00 86.50 353 GLN A C 1
ATOM 2714 O O . GLN A 1 353 ? -16.735 23.401 4.140 1.00 86.50 353 GLN A O 1
ATOM 2719 N N . TRP A 1 354 ? -18.600 24.063 5.145 1.00 86.88 354 TRP A N 1
ATOM 2720 C CA . TRP A 1 354 ? -18.350 23.307 6.373 1.00 86.88 354 TRP A CA 1
ATOM 2721 C C . TRP A 1 354 ? -18.386 21.786 6.211 1.00 86.88 354 TRP A C 1
ATOM 2723 O O . TRP A 1 354 ? -17.833 21.091 7.053 1.00 86.88 354 TRP A O 1
ATOM 2733 N N . LEU A 1 355 ? -19.054 21.281 5.175 1.00 89.31 355 LEU A N 1
ATOM 2734 C CA . LEU A 1 355 ? -19.127 19.858 4.853 1.00 89.31 355 LEU A CA 1
ATOM 2735 C C . LEU A 1 355 ? -18.070 19.492 3.805 1.00 89.31 355 LEU A C 1
ATOM 2737 O O . LEU A 1 355 ? -17.436 18.446 3.903 1.00 89.31 355 LEU A O 1
ATOM 2741 N N . GLU A 1 356 ? -17.846 20.381 2.832 1.00 84.56 356 GLU A N 1
ATOM 2742 C CA . GLU A 1 356 ? -16.811 20.238 1.800 1.00 84.56 356 GLU A CA 1
ATOM 2743 C C . GLU A 1 356 ? -15.390 20.260 2.389 1.00 84.56 356 GLU A C 1
ATOM 2745 O O . GLU A 1 356 ? -14.555 19.428 2.030 1.00 84.56 356 GLU A O 1
ATOM 2750 N N . ASP A 1 357 ? -15.136 21.179 3.325 1.00 76.75 357 ASP A N 1
ATOM 2751 C CA . ASP A 1 357 ? -13.853 21.328 4.021 1.00 76.75 357 ASP A CA 1
ATOM 2752 C C . ASP A 1 357 ? -13.766 20.468 5.288 1.00 76.75 357 ASP A C 1
ATOM 2754 O O . ASP A 1 357 ? -12.695 20.397 5.894 1.00 76.75 357 ASP A O 1
ATOM 2758 N N . GLY A 1 358 ? -14.884 19.886 5.736 1.00 71.75 358 GLY A N 1
ATOM 2759 C CA . GLY A 1 358 ? -15.026 19.441 7.118 1.00 71.75 358 GLY A CA 1
ATOM 2760 C C . GLY A 1 358 ? -15.422 17.988 7.359 1.00 71.75 358 GLY A C 1
ATOM 2761 O O . GLY A 1 358 ? -15.260 17.532 8.479 1.00 71.75 358 GLY A O 1
ATOM 2762 N N . ALA A 1 359 ? -15.898 17.228 6.377 1.00 82.81 359 ALA A N 1
ATOM 2763 C CA . ALA A 1 359 ? -16.197 15.817 6.631 1.00 82.81 359 ALA A CA 1
ATOM 2764 C C . ALA A 1 359 ? -14.907 14.984 6.799 1.00 82.81 359 ALA A C 1
ATOM 2766 O O . ALA A 1 359 ? -14.024 15.033 5.942 1.00 82.81 359 ALA A O 1
ATOM 2767 N N . TYR A 1 360 ? -14.834 14.216 7.889 1.00 87.75 360 TYR A N 1
ATOM 2768 C CA . TYR A 1 360 ? -13.819 13.186 8.150 1.00 87.75 360 TYR A CA 1
ATOM 2769 C C . TYR A 1 360 ? -14.535 11.907 8.622 1.00 87.75 360 TYR A C 1
ATOM 2771 O O . TYR A 1 360 ? -15.311 11.351 7.850 1.00 87.75 360 TYR A O 1
ATOM 2779 N N . MET A 1 361 ? -14.358 11.478 9.877 1.00 91.94 361 MET A N 1
ATOM 2780 C CA . MET A 1 361 ? -14.997 10.269 10.432 1.00 91.94 361 MET A CA 1
ATOM 2781 C C . MET A 1 361 ? -16.139 10.558 11.418 1.00 91.94 361 MET A C 1
ATOM 2783 O O . MET A 1 361 ? -17.130 9.838 11.436 1.00 91.94 361 MET A O 1
ATOM 2787 N N . GLY A 1 362 ? -16.032 11.611 12.235 1.00 93.38 362 GLY A N 1
ATOM 2788 C CA . GLY A 1 362 ? -16.952 11.819 13.353 1.00 93.38 362 GLY A CA 1
ATOM 2789 C C . GLY A 1 362 ? -18.377 12.202 12.938 1.00 93.38 362 GLY A C 1
ATOM 2790 O O . GLY A 1 362 ? -18.614 13.285 12.384 1.00 93.38 362 GLY A O 1
ATOM 2791 N N . CYS A 1 363 ? -19.341 11.346 13.282 1.00 96.00 363 CYS A N 1
ATOM 2792 C CA . CYS A 1 363 ? -20.769 11.641 13.211 1.00 96.00 363 CYS A CA 1
ATOM 2793 C C . CYS A 1 363 ? -21.560 10.910 14.305 1.00 96.00 363 CYS A C 1
ATOM 2795 O O . CYS A 1 363 ? -21.269 9.759 14.616 1.00 96.00 363 CYS A O 1
ATOM 2797 N N . ALA A 1 364 ? -22.600 11.545 14.853 1.00 96.38 364 ALA A N 1
ATOM 2798 C CA . ALA A 1 364 ? -23.467 10.923 15.857 1.00 96.38 364 ALA A CA 1
ATOM 2799 C C . ALA A 1 364 ? -24.908 11.443 15.788 1.00 96.38 364 ALA A C 1
ATOM 2801 O O . ALA A 1 364 ? -25.141 12.617 15.498 1.00 96.38 364 ALA A O 1
ATOM 2802 N N . LEU A 1 365 ? -25.880 10.586 16.099 1.00 96.75 365 LEU A N 1
ATOM 2803 C CA . LEU A 1 365 ? -27.288 10.966 16.215 1.00 96.75 365 LEU A CA 1
ATOM 2804 C C . LEU A 1 365 ? -27.644 11.276 17.669 1.00 96.75 365 LEU A C 1
ATOM 2806 O O . LEU A 1 365 ? -27.246 10.566 18.589 1.00 96.75 365 LEU A O 1
ATOM 2810 N N . SER A 1 366 ? -28.424 12.334 17.862 1.00 95.62 366 SER A N 1
ATOM 2811 C CA . SER A 1 366 ? -29.095 12.621 19.138 1.00 95.62 366 SER A CA 1
ATOM 2812 C C . SER A 1 366 ? -29.997 11.454 19.583 1.00 95.62 366 SER A C 1
ATOM 2814 O O . SER A 1 366 ? -30.502 10.720 18.730 1.00 95.62 366 SER A O 1
ATOM 2816 N N . PRO A 1 367 ? -30.262 11.288 20.895 1.00 93.94 367 PRO A N 1
ATOM 2817 C CA . PRO A 1 367 ? -31.090 10.187 21.399 1.00 93.94 367 PRO A CA 1
ATOM 2818 C C . PRO A 1 367 ? -32.506 10.117 20.801 1.00 93.94 367 PRO A C 1
ATOM 2820 O O . PRO A 1 367 ? -33.041 9.027 20.618 1.00 93.94 367 PRO A O 1
ATOM 2823 N N . ASP A 1 368 ? -33.101 11.263 20.455 1.00 93.62 368 ASP A N 1
ATOM 2824 C CA . ASP A 1 368 ? -34.412 11.360 19.791 1.00 93.62 368 ASP A CA 1
ATOM 2825 C C . ASP A 1 368 ? -34.345 11.190 18.258 1.00 93.62 368 ASP A C 1
ATOM 2827 O O . ASP A 1 368 ? -35.365 11.246 17.566 1.00 93.62 368 ASP A O 1
ATOM 2831 N N . SER A 1 369 ? -33.139 10.978 17.721 1.00 93.31 369 SER A N 1
ATOM 2832 C CA . SER A 1 369 ? -32.828 10.827 16.296 1.00 93.31 369 SER A CA 1
ATOM 2833 C C . SER A 1 369 ? -33.280 12.005 15.419 1.00 93.31 369 SER A C 1
ATOM 2835 O O . SER A 1 369 ? -33.427 11.848 14.210 1.00 93.31 369 SER A O 1
ATOM 2837 N N . GLN A 1 370 ? -33.489 13.197 15.996 1.00 92.81 370 GLN A N 1
ATOM 2838 C CA . GLN A 1 370 ? -33.887 14.395 15.240 1.00 92.81 370 GLN A CA 1
ATOM 2839 C C . GLN A 1 370 ? -32.685 15.201 14.743 1.00 92.81 370 GLN A C 1
ATOM 2841 O O . GLN A 1 370 ? -32.734 15.814 13.676 1.00 92.81 370 GLN A O 1
ATOM 2846 N N . LYS A 1 371 ? -31.593 15.201 15.511 1.00 96.00 371 LYS A N 1
ATOM 2847 C CA . LYS A 1 371 ? -30.354 15.927 15.203 1.00 96.00 371 LYS A CA 1
ATOM 2848 C C . LYS A 1 371 ? -29.203 14.984 14.888 1.00 96.00 371 LYS A C 1
ATOM 2850 O O . LYS A 1 371 ? -29.002 13.989 15.587 1.00 96.00 371 LYS A O 1
ATOM 2855 N N . LEU A 1 372 ? -28.416 15.370 13.893 1.00 96.69 372 LEU A N 1
ATOM 2856 C CA . LEU A 1 372 ? -27.153 14.772 13.488 1.00 96.69 372 LEU A CA 1
ATOM 2857 C C . LEU A 1 372 ? -26.011 15.738 13.828 1.00 96.69 372 LEU A C 1
ATOM 2859 O O . LEU A 1 372 ? -25.996 16.882 13.377 1.00 96.69 372 LEU A O 1
ATOM 2863 N N . TYR A 1 373 ? -25.050 15.272 14.615 1.00 96.94 373 TYR A N 1
ATOM 2864 C CA . TYR A 1 373 ? -23.807 15.975 14.908 1.00 96.94 373 TYR A CA 1
ATOM 2865 C C . TYR A 1 373 ? -22.744 15.522 13.913 1.00 96.94 373 TYR A C 1
ATOM 2867 O O . TYR A 1 373 ? -22.545 14.322 13.732 1.00 96.94 373 TYR A O 1
ATOM 2875 N N . LEU A 1 374 ? -22.066 16.476 13.279 1.00 95.62 374 LEU A N 1
ATOM 2876 C CA . LEU A 1 374 ? -21.043 16.241 12.262 1.00 95.62 374 LEU A CA 1
ATOM 2877 C C . LEU A 1 374 ? -19.759 16.969 12.638 1.00 95.62 374 LEU A C 1
ATOM 2879 O O . LEU A 1 374 ? -19.785 18.164 12.935 1.00 95.62 374 LEU A O 1
ATOM 2883 N N . GLY A 1 375 ? -18.633 16.269 12.588 1.00 92.06 375 GLY A N 1
ATOM 2884 C CA . GLY A 1 375 ? -17.324 16.897 12.719 1.00 92.06 375 GLY A CA 1
ATOM 2885 C C . GLY A 1 375 ? -17.004 17.673 11.456 1.00 92.06 375 GLY A C 1
ATOM 2886 O O . GLY A 1 375 ? -17.289 17.201 10.359 1.00 92.06 375 GLY A O 1
ATOM 2887 N N . SER A 1 376 ? -16.429 18.863 11.608 1.00 86.62 376 SER A N 1
ATOM 2888 C CA . SER A 1 376 ? -16.016 19.704 10.486 1.00 86.62 376 SER A CA 1
ATOM 2889 C C . SER A 1 376 ? -14.490 19.719 10.280 1.00 86.62 376 SER A C 1
ATOM 2891 O O . SER A 1 376 ? -13.962 20.743 9.831 1.00 86.62 376 SER A O 1
ATOM 2893 N N . ALA A 1 377 ? -13.790 18.637 10.650 1.00 86.69 377 ALA A N 1
ATOM 2894 C CA . ALA A 1 377 ? -12.377 18.360 10.372 1.00 86.69 377 ALA A CA 1
ATOM 2895 C C . ALA A 1 377 ? -11.504 19.623 10.416 1.00 86.69 377 ALA A C 1
ATOM 2897 O O . ALA A 1 377 ? -11.271 20.149 11.502 1.00 86.69 377 ALA A O 1
ATOM 2898 N N . ASN A 1 378 ? -11.124 20.193 9.260 1.00 87.38 378 ASN A N 1
ATOM 2899 C CA . ASN A 1 378 ? -10.248 21.368 9.152 1.00 87.38 378 ASN A CA 1
ATOM 2900 C C . ASN A 1 378 ? -10.646 22.590 9.979 1.00 87.38 378 ASN A C 1
ATOM 2902 O O . ASN A 1 378 ? -9.775 23.402 10.295 1.00 87.38 378 ASN A O 1
ATOM 2906 N N . ARG A 1 379 ? -11.934 22.769 10.262 1.00 88.69 379 ARG A N 1
ATOM 2907 C CA . ARG A 1 379 ? -12.432 23.932 11.001 1.00 88.69 379 ARG A CA 1
ATOM 2908 C C . ARG A 1 379 ? -12.464 23.710 12.513 1.00 88.69 379 ARG A C 1
ATOM 2910 O O . ARG A 1 379 ? -12.600 24.684 13.247 1.00 88.69 379 ARG A O 1
ATOM 2917 N N . GLY A 1 380 ? -12.339 22.464 12.976 1.00 91.56 380 GLY A N 1
ATOM 2918 C CA . GLY A 1 380 ? -12.459 22.141 14.396 1.00 91.56 380 GLY A CA 1
ATOM 2919 C C . GLY A 1 380 ? -13.815 22.566 14.969 1.00 91.56 380 GLY A C 1
ATOM 2920 O O . GLY A 1 380 ? -13.869 23.169 16.037 1.00 91.56 380 GLY A O 1
ATOM 2921 N N . GLU A 1 381 ? -14.908 22.310 14.249 1.00 93.81 381 GLU A N 1
ATOM 2922 C CA . GLU A 1 381 ? -16.272 22.578 14.706 1.00 93.81 381 GLU A CA 1
ATOM 2923 C C . GLU A 1 381 ? -17.086 21.279 14.753 1.00 93.81 381 GLU A C 1
ATOM 2925 O O . GLU A 1 381 ? -16.832 20.325 14.016 1.00 93.81 381 GLU A O 1
ATOM 2930 N N . ILE A 1 382 ? -18.103 21.274 15.606 1.00 96.06 382 ILE A N 1
ATOM 2931 C CA . ILE A 1 382 ? -19.215 20.330 15.586 1.00 96.06 382 ILE A CA 1
ATOM 2932 C C . ILE A 1 382 ? -20.389 21.065 14.950 1.00 96.06 382 ILE A C 1
ATOM 2934 O O . ILE A 1 382 ? -20.859 22.070 15.488 1.00 96.06 382 ILE A O 1
ATOM 2938 N N . VAL A 1 383 ? -20.860 20.581 13.809 1.00 95.75 383 VAL A N 1
ATOM 2939 C CA . VAL A 1 383 ? -22.052 21.091 13.134 1.00 95.75 383 VAL A CA 1
ATOM 2940 C C . VAL A 1 383 ? -23.256 20.289 13.602 1.00 95.75 383 VAL A C 1
ATOM 2942 O O . VAL A 1 383 ? -23.256 19.063 13.525 1.00 95.75 383 VAL A O 1
ATOM 2945 N N . VAL A 1 384 ? -24.290 20.983 14.070 1.00 96.44 384 VAL A N 1
ATOM 2946 C CA . VAL A 1 384 ? -25.562 20.375 14.468 1.00 96.44 384 VAL A CA 1
ATOM 2947 C C . VAL A 1 384 ? -26.546 20.549 13.322 1.00 96.44 384 VAL A C 1
ATOM 2949 O O . VAL A 1 384 ? -26.947 21.668 12.995 1.00 96.44 384 VAL A O 1
ATOM 2952 N N . TYR A 1 385 ? -26.917 19.440 12.697 1.00 96.31 385 TYR A N 1
ATOM 2953 C CA . TYR A 1 385 ? -27.853 19.386 11.587 1.00 96.31 385 TYR A CA 1
ATOM 2954 C C . TYR A 1 385 ? -29.183 18.804 12.054 1.00 96.31 385 TYR A C 1
ATOM 2956 O O . TYR A 1 385 ? -29.226 17.731 12.646 1.00 96.31 385 TYR A O 1
ATOM 2964 N N . ASP A 1 386 ? -30.276 19.507 11.793 1.00 96.12 386 ASP A N 1
ATOM 2965 C CA . ASP A 1 386 ? -31.621 19.043 12.113 1.00 96.12 386 ASP A CA 1
ATOM 2966 C C . ASP A 1 386 ? -32.198 18.290 10.906 1.00 96.12 386 ASP A C 1
ATOM 2968 O O . ASP A 1 386 ? -32.388 18.863 9.830 1.00 96.12 386 ASP A O 1
ATOM 2972 N N . LEU A 1 387 ? -32.450 16.989 11.073 1.00 92.69 387 LEU A N 1
ATOM 2973 C CA . LEU A 1 387 ? -32.874 16.097 9.988 1.00 92.69 387 LEU A CA 1
ATOM 2974 C C . LEU A 1 387 ? -34.300 16.401 9.511 1.00 92.69 387 LEU A C 1
ATOM 2976 O O . LEU A 1 387 ? -34.632 16.132 8.359 1.00 92.69 387 LEU A O 1
ATOM 2980 N N . LYS A 1 388 ? -35.135 17.004 10.365 1.00 91.69 388 LYS A N 1
ATOM 2981 C CA . LYS A 1 388 ? -36.524 17.349 10.042 1.00 91.69 388 LYS A CA 1
ATOM 2982 C C . LYS A 1 388 ? -36.626 18.601 9.171 1.00 91.69 388 LYS A C 1
ATOM 2984 O O . LYS A 1 388 ? -37.307 18.589 8.150 1.00 91.69 388 LYS A O 1
ATOM 2989 N N . SER A 1 389 ? -35.970 19.686 9.574 1.00 94.75 389 SER A N 1
ATOM 2990 C CA . SER A 1 389 ? -35.907 20.948 8.823 1.00 94.75 389 SER A CA 1
ATOM 2991 C C . SER A 1 389 ? -34.888 20.913 7.686 1.00 94.75 389 SER A C 1
ATOM 2993 O O . SER A 1 389 ? -34.913 21.792 6.826 1.00 94.75 389 SER A O 1
ATOM 2995 N N . ARG A 1 390 ? -34.007 19.904 7.670 1.00 92.69 390 ARG A N 1
ATOM 2996 C CA . ARG A 1 390 ? -32.950 19.707 6.670 1.00 92.69 390 ARG A CA 1
ATOM 2997 C C . ARG A 1 390 ? -32.006 20.907 6.596 1.00 92.69 390 ARG A C 1
ATOM 2999 O O . ARG A 1 390 ? -31.654 21.395 5.520 1.00 92.69 390 ARG A O 1
ATOM 3006 N N . SER A 1 391 ? -31.588 21.392 7.764 1.00 94.00 391 SER A N 1
ATOM 3007 C CA . SER A 1 391 ? -30.727 22.567 7.879 1.00 94.00 391 SER A CA 1
ATOM 3008 C C . SER A 1 391 ? -29.701 22.435 9.004 1.00 94.00 391 SER A C 1
ATOM 3010 O O . SER A 1 391 ? -29.925 21.760 10.009 1.00 94.00 391 SER A O 1
ATOM 3012 N N . ALA A 1 392 ? -28.548 23.087 8.832 1.00 94.62 392 ALA A N 1
ATOM 3013 C CA . ALA A 1 392 ? -27.578 23.244 9.909 1.00 94.62 392 ALA A CA 1
ATOM 3014 C C . ALA A 1 392 ? -28.092 24.320 10.877 1.00 94.62 392 ALA A C 1
ATOM 3016 O O . ALA A 1 392 ? -28.192 25.486 10.497 1.00 94.62 392 ALA A O 1
ATOM 3017 N N . VAL A 1 393 ? -28.415 23.921 12.108 1.00 96.38 393 VAL A N 1
ATOM 3018 C CA . VAL A 1 393 ? -29.051 24.778 13.121 1.00 96.38 393 VAL A CA 1
ATOM 3019 C C . VAL A 1 393 ? -28.067 25.319 14.154 1.00 96.38 393 VAL A C 1
ATOM 3021 O O . VAL A 1 393 ? -28.372 26.309 14.812 1.00 96.38 393 VAL A O 1
ATOM 3024 N N . ASP A 1 394 ? -26.892 24.695 14.302 1.00 94.69 394 ASP A N 1
ATOM 3025 C CA . ASP A 1 394 ? -25.862 25.181 15.220 1.00 94.69 394 ASP A CA 1
ATOM 3026 C C . ASP A 1 394 ? -24.432 24.770 14.823 1.00 94.69 394 ASP A C 1
ATOM 3028 O O . ASP A 1 394 ? -24.222 23.867 14.007 1.00 94.69 394 ASP A O 1
ATOM 3032 N N . ARG A 1 395 ? -23.442 25.451 15.413 1.00 94.50 395 ARG A N 1
ATOM 3033 C CA . ARG A 1 395 ? -22.004 25.173 15.315 1.00 94.50 395 ARG A CA 1
ATOM 3034 C C . ARG A 1 395 ? -21.324 25.398 16.660 1.00 94.50 395 ARG A C 1
ATOM 3036 O O . ARG A 1 395 ? -21.546 26.428 17.299 1.00 94.50 395 ARG A O 1
ATOM 3043 N N . ILE A 1 396 ? -20.450 24.476 17.050 1.00 95.75 396 ILE A N 1
ATOM 3044 C CA . ILE A 1 396 ? -19.674 24.557 18.293 1.00 95.75 396 ILE A CA 1
ATOM 3045 C C . ILE A 1 396 ? -18.192 24.396 17.960 1.00 95.75 396 ILE A C 1
ATOM 3047 O O . ILE A 1 396 ? -17.801 23.377 17.405 1.00 95.75 396 ILE A O 1
ATOM 3051 N N . ASN A 1 397 ? -17.369 25.391 18.285 1.00 94.69 397 ASN A N 1
ATOM 3052 C CA . ASN A 1 397 ? -15.935 25.382 17.991 1.00 94.69 397 ASN A CA 1
ATOM 3053 C C . ASN A 1 397 ? -15.150 24.701 19.129 1.00 94.69 397 ASN A C 1
ATOM 3055 O O . ASN A 1 397 ? -15.433 24.949 20.301 1.00 94.69 397 ASN A O 1
ATOM 3059 N N . ILE A 1 398 ? -14.177 23.850 18.787 1.00 95.81 398 ILE A N 1
ATOM 3060 C CA . ILE A 1 398 ? -13.315 23.159 19.761 1.00 95.81 398 ILE A CA 1
ATOM 3061 C C . ILE A 1 398 ? -11.952 23.839 19.978 1.00 95.81 398 ILE A C 1
ATOM 3063 O O . ILE A 1 398 ? -11.193 23.420 20.855 1.00 95.81 398 ILE A O 1
ATOM 3067 N N . ASN A 1 399 ? -11.631 24.893 19.224 1.00 94.25 399 ASN A N 1
ATOM 3068 C CA . ASN A 1 399 ? -10.498 25.774 19.518 1.00 94.25 399 ASN A CA 1
ATOM 3069 C C . ASN A 1 399 ? -10.754 26.560 20.820 1.00 94.25 399 ASN A C 1
ATOM 3071 O O . ASN A 1 399 ? -11.898 26.823 21.192 1.00 94.25 399 ASN A O 1
ATOM 3075 N N . GLY A 1 400 ? -9.681 26.953 21.506 1.00 86.69 400 GLY A N 1
ATOM 3076 C CA . GLY A 1 400 ? -9.741 27.570 22.836 1.00 86.69 400 GLY A CA 1
ATOM 3077 C C . GLY A 1 400 ? -8.689 26.995 23.785 1.00 86.69 400 GLY A C 1
ATOM 3078 O O . GLY A 1 400 ? -8.006 26.029 23.450 1.00 86.69 400 GLY A O 1
ATOM 3079 N N . ASP A 1 401 ? -8.524 27.608 24.960 1.00 83.25 401 ASP A N 1
ATOM 3080 C CA . ASP A 1 401 ? -7.585 27.163 26.007 1.00 83.25 401 ASP A CA 1
ATOM 3081 C C . ASP A 1 401 ? -6.136 26.961 25.516 1.00 83.25 401 ASP A C 1
ATOM 3083 O O . ASP A 1 401 ? -5.444 26.023 25.906 1.00 83.25 401 ASP A O 1
ATOM 3087 N N . GLY A 1 402 ? -5.677 27.842 24.620 1.00 87.81 402 GLY A N 1
ATOM 3088 C CA . GLY A 1 402 ? -4.333 27.791 24.030 1.00 87.81 402 GLY A CA 1
ATOM 3089 C C . GLY A 1 402 ? -4.190 26.875 22.808 1.00 87.81 402 GLY A C 1
ATOM 3090 O O . GLY A 1 402 ? -3.122 26.858 22.200 1.00 87.81 402 GLY A O 1
ATOM 3091 N N . TYR A 1 403 ? -5.250 26.170 22.404 1.00 93.75 403 TYR A N 1
ATOM 3092 C CA . TYR A 1 403 ? -5.275 25.339 21.199 1.00 93.75 403 TYR A CA 1
ATOM 3093 C C . TYR A 1 403 ? -5.951 26.065 20.035 1.00 93.75 403 TYR A C 1
ATOM 3095 O O . TYR A 1 403 ? -6.996 26.700 20.200 1.00 93.75 403 TYR A O 1
ATOM 3103 N N . GLN A 1 404 ? -5.336 25.959 18.860 1.00 93.94 404 GLN A N 1
ATOM 3104 C CA . GLN A 1 404 ? -5.792 26.526 17.592 1.00 93.94 404 GLN A CA 1
ATOM 3105 C C . GLN A 1 404 ? -5.624 25.481 16.483 1.00 93.94 404 GLN A C 1
ATOM 3107 O O . GLN A 1 404 ? -5.030 24.423 16.707 1.00 93.94 404 GLN A O 1
ATOM 3112 N N . ASP A 1 405 ? -6.145 25.777 15.292 1.00 93.62 405 ASP A N 1
ATOM 3113 C CA . ASP A 1 405 ? -6.031 24.931 14.098 1.00 93.62 405 ASP A CA 1
ATOM 3114 C C . ASP A 1 405 ? -6.505 23.479 14.306 1.00 93.62 405 ASP A C 1
ATOM 3116 O O . ASP A 1 405 ? -6.056 22.563 13.605 1.00 93.62 405 ASP A O 1
ATOM 3120 N N . SER A 1 406 ? -7.436 23.273 15.246 1.00 94.19 406 SER A N 1
ATOM 3121 C CA . SER A 1 406 ? -7.984 21.963 15.598 1.00 94.19 406 SER A CA 1
ATOM 3122 C C . SER A 1 406 ? -8.504 21.195 14.386 1.00 94.19 406 SER A C 1
ATOM 3124 O O . SER A 1 406 ? -9.060 21.775 13.449 1.00 94.19 406 SER A O 1
ATOM 3126 N N . PHE A 1 407 ? -8.333 19.874 14.428 1.00 93.81 407 PHE A N 1
ATOM 3127 C CA . PHE A 1 407 ? -8.869 18.944 13.442 1.00 93.81 407 PHE A CA 1
ATOM 3128 C C . PHE A 1 407 ? -9.688 17.876 14.155 1.00 93.81 407 PHE A C 1
ATOM 3130 O O . PHE A 1 407 ? -9.131 16.948 14.739 1.00 93.81 407 PHE A O 1
ATOM 3137 N N . LEU A 1 408 ? -11.012 18.043 14.161 1.00 94.00 408 LEU A N 1
ATOM 3138 C CA . LEU A 1 408 ? -11.905 17.112 14.847 1.00 94.00 408 LEU A CA 1
ATOM 3139 C C . LEU A 1 408 ? -12.031 15.821 14.028 1.00 94.00 408 LEU A C 1
ATOM 3141 O O . LEU A 1 408 ? -12.567 15.846 12.920 1.00 94.00 408 LEU A O 1
ATOM 3145 N N . GLY A 1 409 ? -11.511 14.731 14.588 1.00 93.50 409 GLY A N 1
ATOM 3146 C CA . GLY A 1 409 ? -11.546 13.388 14.026 1.00 93.50 409 GLY A CA 1
ATOM 3147 C C . GLY A 1 409 ? -12.837 12.650 14.385 1.00 93.50 409 GLY A C 1
ATOM 3148 O O . GLY A 1 409 ? -13.935 13.124 14.092 1.00 93.50 409 GLY A O 1
ATOM 3149 N N . ASP A 1 410 ? -12.698 11.480 15.005 1.00 95.44 410 ASP A N 1
ATOM 3150 C CA . ASP A 1 410 ? -13.819 10.687 15.514 1.00 95.44 410 ASP A CA 1
ATOM 3151 C C . ASP A 1 410 ? -14.401 11.260 16.825 1.00 95.44 410 ASP A C 1
ATOM 3153 O O . ASP A 1 410 ? -13.712 11.948 17.593 1.00 95.44 410 ASP A O 1
ATOM 3157 N N . PHE A 1 411 ? -15.683 11.001 17.084 1.00 97.12 411 PHE A N 1
ATOM 3158 C CA . PHE A 1 411 ? -16.350 11.356 18.337 1.00 97.12 411 PHE A CA 1
ATOM 3159 C C . PHE A 1 411 ? -17.624 10.548 18.576 1.00 97.12 411 PHE A C 1
ATOM 3161 O O . PHE A 1 411 ? -18.249 10.022 17.663 1.00 97.12 411 PHE A O 1
ATOM 3168 N N . LEU A 1 412 ? -18.071 10.562 19.829 1.00 96.44 412 LEU A N 1
ATOM 3169 C CA . LEU A 1 412 ? -19.316 9.947 20.276 1.00 96.44 412 LEU A CA 1
ATOM 3170 C C . LEU A 1 412 ? -20.048 10.847 21.282 1.00 96.44 412 LEU A C 1
ATOM 3172 O O . LEU A 1 412 ? -19.461 11.762 21.868 1.00 96.44 412 LEU A O 1
ATOM 3176 N N . LEU A 1 413 ? -21.335 10.573 21.501 1.00 97.06 413 LEU A N 1
ATOM 3177 C CA . LEU A 1 413 ? -22.166 11.263 22.492 1.00 97.06 413 LEU A CA 1
ATOM 3178 C C . LEU A 1 413 ? -22.267 10.474 23.801 1.00 97.06 413 LEU A C 1
ATOM 3180 O O . LEU A 1 413 ? -22.214 9.244 23.803 1.00 97.06 413 LEU A O 1
ATOM 3184 N N . SER A 1 414 ? -22.487 11.179 24.911 1.00 95.81 414 SER A N 1
ATOM 3185 C CA . SER A 1 414 ? -23.025 10.562 26.126 1.00 95.81 414 SER A CA 1
ATOM 3186 C C . SER A 1 414 ? -24.433 10.012 25.874 1.00 95.81 414 SER A C 1
ATOM 3188 O O . SER A 1 414 ? -25.163 10.509 25.016 1.00 95.81 414 SER A O 1
ATOM 3190 N N . ALA A 1 415 ? -24.845 9.006 26.651 1.00 92.50 415 ALA A N 1
ATOM 3191 C CA . ALA A 1 415 ? -26.151 8.357 26.488 1.00 92.50 415 ALA A CA 1
ATOM 3192 C C . ALA A 1 415 ? -27.345 9.329 26.610 1.00 92.50 415 ALA A C 1
ATOM 3194 O O . ALA A 1 415 ? -28.369 9.136 25.961 1.00 92.50 415 ALA A O 1
ATOM 3195 N N . ASP A 1 416 ? -27.204 10.387 27.413 1.00 93.50 416 ASP A N 1
ATOM 3196 C CA . ASP A 1 416 ? -28.200 11.455 27.570 1.00 93.50 416 ASP A CA 1
ATOM 3197 C C . ASP A 1 416 ? -28.127 12.541 26.475 1.00 93.50 416 ASP A C 1
ATOM 3199 O O . ASP A 1 416 ? -28.949 13.455 26.453 1.00 93.50 416 ASP A O 1
ATOM 3203 N N . GLY A 1 417 ? -27.146 12.469 25.570 1.00 94.81 417 GLY A N 1
ATOM 3204 C CA . GLY A 1 417 ? -26.924 13.441 24.501 1.00 94.81 417 GLY A CA 1
ATOM 3205 C C . GLY A 1 417 ? -26.415 14.807 24.971 1.00 94.81 417 GLY A C 1
ATOM 3206 O O . GLY A 1 417 ? -26.448 15.759 24.192 1.00 94.81 417 GLY A O 1
ATOM 3207 N N . ARG A 1 418 ? -25.966 14.944 26.227 1.00 95.94 418 ARG A N 1
ATOM 3208 C CA . ARG A 1 418 ? -25.508 16.226 26.784 1.00 95.94 418 ARG A CA 1
ATOM 3209 C C . ARG A 1 418 ? -24.046 16.539 26.473 1.00 95.94 418 ARG A C 1
ATOM 3211 O O . ARG A 1 418 ? -23.702 17.708 26.280 1.00 95.94 418 ARG A O 1
ATOM 3218 N N . LEU A 1 419 ? -23.185 15.526 26.468 1.00 97.69 419 LEU A N 1
ATOM 3219 C CA . LEU A 1 419 ? -21.750 15.662 26.246 1.00 97.69 419 LEU A CA 1
ATOM 3220 C C . LEU A 1 419 ? -21.340 14.999 24.931 1.00 97.69 419 LEU A C 1
ATOM 3222 O O . LEU A 1 419 ? -21.884 13.966 24.546 1.00 97.69 419 LEU A O 1
ATOM 3226 N N . LEU A 1 420 ? -20.334 15.573 24.278 1.00 98.00 420 LEU A N 1
ATOM 3227 C CA . LEU A 1 420 ? -19.630 14.973 23.149 1.00 98.00 420 LEU A CA 1
ATOM 3228 C C . LEU A 1 420 ? -18.165 14.753 23.529 1.00 98.00 420 LEU A C 1
ATOM 3230 O O . LEU A 1 420 ? -17.499 15.671 24.009 1.00 98.00 420 LEU A O 1
ATOM 3234 N N . TYR A 1 421 ? -17.675 13.539 23.297 1.00 98.12 421 TYR A N 1
ATOM 3235 C CA . TYR A 1 421 ? -16.290 13.130 23.515 1.00 98.12 421 TYR A CA 1
ATOM 3236 C C . TYR A 1 421 ? -15.633 12.924 22.156 1.00 98.12 421 TYR A C 1
ATOM 3238 O O . TYR A 1 421 ? -16.062 12.049 21.410 1.00 98.12 421 TYR A O 1
ATOM 3246 N N . GLY A 1 422 ? -14.624 13.725 21.823 1.00 97.06 422 GLY A N 1
ATOM 3247 C CA . GLY A 1 422 ? -14.005 13.697 20.498 1.00 97.06 422 GLY A CA 1
ATOM 3248 C C . GLY A 1 422 ? -12.492 13.797 20.534 1.00 97.06 422 GLY A C 1
ATOM 3249 O O . GLY A 1 422 ? -11.912 14.244 21.526 1.00 97.06 422 GLY A O 1
ATOM 3250 N N . VAL A 1 423 ? -11.852 13.396 19.439 1.00 97.06 423 VAL A N 1
ATOM 3251 C CA . VAL A 1 423 ? -10.399 13.496 19.274 1.00 97.06 423 VAL A CA 1
ATOM 3252 C C . VAL A 1 423 ? -10.028 14.651 18.350 1.00 97.06 423 VAL A C 1
ATOM 3254 O O . VAL A 1 423 ? -10.541 14.785 17.245 1.00 97.06 423 VAL A O 1
ATOM 3257 N N . ASP A 1 424 ? -9.123 15.509 18.811 1.00 96.19 424 ASP A N 1
ATOM 3258 C CA . ASP A 1 424 ? -8.488 16.544 18.000 1.00 96.19 424 ASP A CA 1
ATOM 3259 C C . ASP A 1 424 ? -7.152 15.993 17.491 1.00 96.19 424 ASP A C 1
ATOM 3261 O O . ASP A 1 424 ? -6.142 15.972 18.211 1.00 96.19 424 ASP A O 1
ATOM 3265 N N . GLN A 1 425 ? -7.179 15.499 16.253 1.00 93.06 425 GLN A N 1
ATOM 3266 C CA . GLN A 1 425 ? -6.116 14.694 15.659 1.00 93.06 425 GLN A CA 1
ATOM 3267 C C . GLN A 1 425 ? -4.790 15.451 15.588 1.00 93.06 425 GLN A C 1
ATOM 3269 O O . GLN A 1 425 ? -3.741 14.878 15.863 1.00 93.06 425 GLN A O 1
ATOM 3274 N N . PHE A 1 426 ? -4.809 16.747 15.272 1.00 93.81 426 PHE A N 1
ATOM 3275 C CA . PHE A 1 426 ? -3.574 17.500 15.028 1.00 93.81 426 PHE A CA 1
ATOM 3276 C C . PHE A 1 426 ? -3.029 18.246 16.242 1.00 93.81 426 PHE A C 1
ATOM 3278 O O . PHE A 1 426 ? -1.853 18.613 16.235 1.00 93.81 426 PHE A O 1
ATOM 3285 N N . ASN A 1 427 ? -3.831 18.428 17.296 1.00 95.56 427 ASN A N 1
ATOM 3286 C CA . ASN A 1 427 ? -3.347 18.918 18.593 1.00 95.56 427 ASN A CA 1
ATOM 3287 C C . ASN A 1 427 ? -2.991 17.794 19.582 1.00 95.56 427 ASN A C 1
ATOM 3289 O O . ASN A 1 427 ? -2.542 18.089 20.693 1.00 95.56 427 ASN A O 1
ATOM 3293 N N . TYR A 1 428 ? -3.172 16.525 19.197 1.00 96.31 428 TYR A N 1
ATOM 3294 C CA . TYR A 1 428 ? -2.873 15.348 20.027 1.00 96.31 428 TYR A CA 1
ATOM 3295 C C . TYR A 1 428 ? -3.614 15.386 21.369 1.00 96.31 428 TYR A C 1
ATOM 3297 O O . TYR A 1 428 ? -3.024 15.254 22.449 1.00 96.31 428 TYR A O 1
ATOM 3305 N N . ARG A 1 429 ? -4.929 15.630 21.310 1.00 97.12 429 ARG A N 1
ATOM 3306 C CA . ARG A 1 429 ? -5.783 15.723 22.500 1.00 97.12 429 ARG A CA 1
ATOM 3307 C C . ARG A 1 429 ? -7.156 15.092 22.294 1.00 97.12 429 ARG A C 1
ATOM 3309 O O . ARG A 1 429 ? -7.677 15.039 21.187 1.00 97.12 429 ARG A O 1
ATOM 3316 N N . MET A 1 430 ? -7.761 14.689 23.399 1.00 97.88 430 MET A N 1
ATOM 3317 C CA . MET A 1 430 ? -9.183 14.409 23.525 1.00 97.88 430 MET A CA 1
ATOM 3318 C C . MET A 1 430 ? -9.890 15.645 24.095 1.00 97.88 430 MET A C 1
ATOM 3320 O O . MET A 1 430 ? -9.383 16.282 25.022 1.00 97.88 430 MET A O 1
ATOM 3324 N N . VAL A 1 431 ? -11.071 15.971 23.574 1.00 97.75 431 VAL A N 1
ATOM 3325 C CA . VAL A 1 431 ? -11.929 17.060 24.055 1.00 97.75 431 VAL A CA 1
ATOM 3326 C C . VAL A 1 431 ? -13.265 16.522 24.561 1.00 97.75 431 VAL A C 1
ATOM 3328 O O . VAL A 1 431 ? -13.808 15.559 24.024 1.00 97.75 431 VAL A O 1
ATOM 3331 N N . VAL A 1 432 ? -13.802 17.168 25.596 1.00 97.62 432 VAL A N 1
ATOM 3332 C CA . VAL A 1 432 ? -15.177 16.970 26.070 1.00 97.62 432 VAL A CA 1
ATOM 3333 C C . VAL A 1 432 ? -15.927 18.276 25.881 1.00 97.62 432 VAL A C 1
ATOM 3335 O O . VAL A 1 432 ? -15.502 19.311 26.398 1.00 97.62 432 VAL A O 1
ATOM 3338 N N . VAL A 1 433 ? -17.034 18.230 25.153 1.00 97.75 433 VAL A N 1
ATOM 3339 C CA . VAL A 1 433 ? -17.866 19.388 24.822 1.00 97.75 433 VAL A CA 1
ATOM 3340 C C . VAL A 1 433 ? -19.215 19.232 25.506 1.00 97.75 433 VAL A C 1
ATOM 3342 O O . VAL A 1 433 ? -19.878 18.218 25.317 1.00 97.75 433 VAL A O 1
ATOM 3345 N N . ASP A 1 434 ? -19.632 20.229 26.288 1.00 96.94 434 ASP A N 1
ATOM 3346 C CA . ASP A 1 434 ? -21.016 20.300 26.770 1.00 96.94 434 ASP A CA 1
ATOM 3347 C C . ASP A 1 434 ? -21.857 20.967 25.679 1.00 96.94 434 ASP A C 1
ATOM 3349 O O . ASP A 1 434 ? -21.638 22.130 25.326 1.00 96.94 434 ASP A O 1
ATOM 3353 N N . LEU A 1 435 ? -22.791 20.205 25.108 1.00 96.44 435 LEU A N 1
ATOM 3354 C CA . LEU A 1 435 ? -23.603 20.627 23.970 1.00 96.44 435 LEU A CA 1
ATOM 3355 C C . LEU A 1 435 ? -24.659 21.668 24.364 1.00 96.44 435 LEU A C 1
ATOM 3357 O O . LEU A 1 435 ? -25.067 22.465 23.523 1.00 96.44 435 LEU A O 1
ATOM 3361 N N . GLY A 1 436 ? -25.066 21.707 25.636 1.00 94.75 436 GLY A N 1
ATOM 3362 C CA . GLY A 1 436 ? -25.966 22.733 26.161 1.00 94.75 436 GLY A CA 1
ATOM 3363 C C . GLY A 1 436 ? -25.244 24.056 26.423 1.00 94.75 436 GLY A C 1
ATOM 3364 O O . GLY A 1 436 ? -25.767 25.122 26.107 1.00 94.75 436 GLY A O 1
ATOM 3365 N N . GLN A 1 437 ? -24.021 23.993 26.959 1.00 95.00 437 GLN A N 1
ATOM 3366 C CA . GLN A 1 437 ? -23.167 25.168 27.184 1.00 95.00 437 GLN A CA 1
ATOM 3367 C C . GLN A 1 437 ? -22.414 25.622 25.929 1.00 95.00 437 GLN A C 1
ATOM 3369 O O . GLN A 1 437 ? -21.844 26.712 25.929 1.00 95.00 437 GLN A O 1
ATOM 3374 N N . ARG A 1 438 ? -22.403 24.796 24.876 1.00 94.62 438 ARG A N 1
ATOM 3375 C CA . ARG A 1 438 ? -21.789 25.071 23.570 1.00 94.62 438 ARG A CA 1
ATOM 3376 C C . ARG A 1 438 ? -20.299 25.409 23.672 1.00 94.62 438 ARG A C 1
ATOM 3378 O O . ARG A 1 438 ? -19.813 26.321 23.007 1.00 94.62 438 ARG A O 1
ATOM 3385 N N . ARG A 1 439 ? -19.566 24.681 24.519 1.00 94.31 439 ARG A N 1
ATOM 3386 C CA . ARG A 1 439 ? -18.126 24.896 24.728 1.00 94.31 439 ARG A CA 1
ATOM 3387 C C . ARG A 1 439 ? -17.400 23.627 25.145 1.00 94.31 439 ARG A C 1
ATOM 3389 O O . ARG A 1 439 ? -17.988 22.720 25.737 1.00 94.31 439 ARG A O 1
ATOM 3396 N N . VAL A 1 440 ? -16.092 23.617 24.906 1.00 96.81 440 VAL A N 1
ATOM 3397 C CA . VAL A 1 440 ? -15.184 22.639 25.507 1.00 96.81 440 VAL A CA 1
ATOM 3398 C C . VAL A 1 440 ? -15.194 22.835 27.028 1.00 96.81 440 VAL A C 1
ATOM 3400 O O . VAL A 1 440 ? -15.033 23.946 27.535 1.00 96.81 440 VAL A O 1
ATOM 3403 N N . VAL A 1 441 ? -15.436 21.751 27.762 1.00 95.38 441 VAL A N 1
ATOM 3404 C CA . VAL A 1 441 ? -15.399 21.710 29.233 1.00 95.38 441 VAL A CA 1
ATOM 3405 C C . VAL A 1 441 ? -14.191 20.939 29.759 1.00 95.38 441 VAL A C 1
ATOM 3407 O O . VAL A 1 441 ? -13.873 21.044 30.942 1.00 95.38 441 VAL A O 1
ATOM 3410 N N . ARG A 1 442 ? -13.509 20.174 28.894 1.00 94.81 442 ARG A N 1
ATOM 3411 C CA . ARG A 1 442 ? -12.272 19.462 29.226 1.00 94.81 442 ARG A CA 1
ATOM 3412 C C . ARG A 1 442 ? -11.422 19.214 27.984 1.00 94.81 442 ARG A C 1
ATOM 3414 O O . ARG A 1 442 ? -11.950 18.901 26.922 1.00 94.81 442 ARG A O 1
ATOM 3421 N N . SER A 1 443 ? -10.107 19.300 28.153 1.00 96.25 443 SER A N 1
ATOM 3422 C CA . SER A 1 443 ? -9.099 19.020 27.130 1.00 96.25 443 SER A CA 1
ATOM 3423 C C . SER A 1 443 ? -7.993 18.171 27.755 1.00 96.25 443 SER A C 1
ATOM 3425 O O . SER A 1 443 ? -7.417 18.571 28.764 1.00 96.25 443 SER A O 1
ATOM 3427 N N . VAL A 1 444 ? -7.697 17.006 27.178 1.00 97.19 444 VAL A N 1
ATOM 3428 C CA . VAL A 1 444 ? -6.739 16.026 27.716 1.00 97.19 444 VAL A CA 1
ATOM 3429 C C . VAL A 1 444 ? -5.721 15.661 26.643 1.00 97.19 444 VAL A C 1
ATOM 3431 O O . VAL A 1 444 ? -6.102 15.186 25.581 1.00 97.19 444 VAL A O 1
ATOM 3434 N N . ARG A 1 445 ? -4.425 15.848 26.908 1.00 96.75 445 ARG A N 1
ATOM 3435 C CA . ARG A 1 445 ? -3.351 15.399 26.004 1.00 96.75 445 ARG A CA 1
ATOM 3436 C C . ARG A 1 445 ? -3.383 13.869 25.879 1.00 96.75 445 ARG A C 1
ATOM 3438 O O . ARG A 1 445 ? -3.378 13.176 26.895 1.00 96.75 445 ARG A O 1
ATOM 3445 N N . VAL A 1 446 ? -3.361 13.361 24.651 1.00 98.00 446 VAL A N 1
ATOM 3446 C CA . VAL A 1 446 ? -3.271 11.923 24.337 1.00 98.00 446 VAL A CA 1
ATOM 3447 C C . VAL A 1 446 ? -2.060 11.645 23.434 1.00 98.00 446 VAL A C 1
ATOM 3449 O O . VAL A 1 446 ? -1.146 12.471 23.369 1.00 98.00 446 VAL A O 1
ATOM 3452 N N . GLY A 1 447 ? -2.000 10.465 22.811 1.00 96.94 447 GLY A N 1
ATOM 3453 C CA . GLY A 1 447 ? -0.942 10.105 21.872 1.00 96.94 447 GLY A CA 1
ATOM 3454 C C . GLY A 1 447 ? -1.020 10.884 20.554 1.00 96.94 447 GLY A C 1
ATOM 3455 O O . GLY A 1 447 ? -1.872 11.751 20.356 1.00 96.94 447 GLY A O 1
ATOM 3456 N N . ARG A 1 448 ? -0.079 10.600 19.653 1.00 95.38 448 ARG A N 1
ATOM 3457 C CA . ARG A 1 448 ? 0.076 11.293 18.366 1.00 95.38 448 ARG A CA 1
ATOM 3458 C C . ARG A 1 448 ? -0.981 10.815 17.371 1.00 95.38 448 ARG A C 1
ATOM 3460 O O . ARG A 1 448 ? -1.229 9.618 17.281 1.00 95.38 448 ARG A O 1
ATOM 3467 N N . ASN A 1 449 ? -1.565 11.739 16.606 1.00 93.56 449 ASN A N 1
ATOM 3468 C CA . ASN A 1 449 ? -2.666 11.482 15.668 1.00 93.56 449 ASN A CA 1
ATOM 3469 C C . ASN A 1 449 ? -3.752 10.562 16.277 1.00 93.56 449 ASN A C 1
ATOM 3471 O O . ASN A 1 449 ? -3.922 9.438 15.799 1.00 93.56 449 ASN A O 1
ATOM 3475 N N . PRO A 1 450 ? -4.460 10.979 17.346 1.00 96.38 450 PRO A N 1
ATOM 3476 C CA . PRO A 1 450 ? -5.564 10.192 17.883 1.00 96.38 450 PRO A CA 1
ATOM 3477 C C . PRO A 1 450 ? -6.622 9.969 16.796 1.00 96.38 450 PRO A C 1
ATOM 3479 O O . PRO A 1 450 ? -6.981 10.906 16.080 1.00 96.38 450 PRO A O 1
ATOM 3482 N N . PHE A 1 451 ? -7.074 8.726 16.653 1.00 94.75 451 PHE A N 1
ATOM 3483 C CA . PHE A 1 451 ? -7.838 8.267 15.495 1.00 94.75 451 PHE A CA 1
ATOM 3484 C C . PHE A 1 451 ? -9.242 7.794 15.875 1.00 94.75 451 PHE A C 1
ATOM 3486 O O . PHE A 1 451 ? -10.207 8.335 15.344 1.00 94.75 451 PHE A O 1
ATOM 3493 N N . GLY A 1 452 ? -9.361 6.860 16.824 1.00 95.94 452 GLY A N 1
ATOM 3494 C CA . GLY A 1 452 ? -10.637 6.342 17.325 1.00 95.94 452 GLY A CA 1
ATOM 3495 C C . GLY A 1 452 ? -10.836 6.594 18.821 1.00 95.94 452 GLY A C 1
ATOM 3496 O O . GLY A 1 452 ? -9.872 6.747 19.582 1.00 95.94 452 GLY A O 1
ATOM 3497 N N . ILE A 1 453 ? -12.099 6.624 19.253 1.00 97.81 453 ILE A N 1
ATOM 3498 C CA . ILE A 1 453 ? -12.484 6.810 20.658 1.00 97.81 453 ILE A CA 1
ATOM 3499 C C . ILE A 1 453 ? -13.650 5.898 21.060 1.00 97.81 453 ILE A C 1
ATOM 3501 O O . ILE A 1 453 ? -14.583 5.685 20.296 1.00 97.81 453 ILE A O 1
ATOM 3505 N N . CYS A 1 454 ? -13.622 5.381 22.289 1.00 97.44 454 CYS A N 1
ATOM 3506 C CA . CYS A 1 454 ? -14.712 4.599 22.881 1.00 97.44 454 CYS A CA 1
ATOM 3507 C C . CYS A 1 454 ? -14.865 4.912 24.374 1.00 97.44 454 CYS A C 1
ATOM 3509 O O . CYS A 1 454 ? -13.890 5.279 25.027 1.00 97.44 454 CYS A O 1
ATOM 3511 N N . LEU A 1 455 ? -16.068 4.756 24.932 1.00 98.06 455 LEU A N 1
ATOM 3512 C CA . LEU A 1 455 ? -16.302 4.849 26.377 1.00 98.06 455 LEU A CA 1
ATOM 3513 C C . LEU A 1 455 ? -16.342 3.462 27.016 1.00 98.06 455 LEU A C 1
ATOM 3515 O O . LEU A 1 455 ? -16.771 2.495 26.390 1.00 98.06 455 LEU A O 1
ATOM 3519 N N . SER A 1 456 ? -15.950 3.369 28.286 1.00 97.25 456 SER A N 1
ATOM 3520 C CA . SER A 1 456 ? -16.281 2.199 29.100 1.00 97.25 456 SER A CA 1
ATOM 3521 C C . SER A 1 456 ? -17.804 2.078 29.286 1.00 97.25 456 SER A C 1
ATOM 3523 O O . SER A 1 456 ? -18.497 3.099 29.251 1.00 97.25 456 SER A O 1
ATOM 3525 N N . PRO A 1 457 ? -18.350 0.869 29.529 1.00 95.56 457 PRO A N 1
ATOM 3526 C CA . PRO A 1 457 ? -19.800 0.674 29.669 1.00 95.56 457 PRO A CA 1
ATOM 3527 C C . PRO A 1 457 ? -20.460 1.527 30.763 1.00 95.56 457 PRO A C 1
ATOM 3529 O O . PRO A 1 457 ? -21.619 1.913 30.646 1.00 95.56 457 PRO A O 1
ATOM 3532 N N . ASP A 1 458 ? -19.718 1.838 31.824 1.00 95.56 458 ASP A N 1
ATOM 3533 C CA . ASP A 1 458 ? -20.139 2.697 32.935 1.00 95.56 458 ASP A CA 1
ATOM 3534 C C . ASP A 1 458 ? -19.882 4.199 32.690 1.00 95.56 458 ASP A C 1
ATOM 3536 O O . ASP A 1 458 ? -20.154 5.018 33.566 1.00 95.56 458 ASP A O 1
ATOM 3540 N N . ALA A 1 459 ? -19.340 4.561 31.523 1.00 95.69 459 ALA A N 1
ATOM 3541 C CA . ALA A 1 459 ? -18.956 5.914 31.131 1.00 95.69 459 ALA A CA 1
ATOM 3542 C C . ALA A 1 459 ? -18.054 6.631 32.156 1.00 95.69 459 ALA A C 1
ATOM 3544 O O . ALA A 1 459 ? -18.148 7.847 32.337 1.00 95.69 459 ALA A O 1
ATOM 3545 N N . THR A 1 460 ? -17.165 5.892 32.827 1.00 96.81 460 THR A N 1
ATOM 3546 C CA . THR A 1 460 ? -16.142 6.467 33.720 1.00 96.81 460 THR A CA 1
ATOM 3547 C C . THR A 1 460 ? -14.818 6.729 33.001 1.00 96.81 460 THR A C 1
ATOM 3549 O O . THR A 1 460 ? -14.077 7.644 33.378 1.00 96.81 460 THR A O 1
ATOM 3552 N N . TYR A 1 461 ? -14.541 5.990 31.924 1.00 98.19 461 TYR A N 1
ATOM 3553 C CA . TYR A 1 461 ? -13.318 6.095 31.135 1.00 98.19 461 TYR A CA 1
ATOM 3554 C C . TYR A 1 461 ? -13.597 6.283 29.645 1.00 98.19 461 TYR A C 1
ATOM 3556 O O . TYR A 1 461 ? -14.574 5.763 29.111 1.00 98.19 461 TYR A O 1
ATOM 3564 N N . ALA A 1 462 ? -12.680 6.966 28.963 1.00 98.38 462 ALA A N 1
ATOM 3565 C CA . ALA A 1 462 ? -12.523 6.901 27.517 1.00 98.38 462 ALA A CA 1
ATOM 3566 C C . ALA A 1 462 ? -11.245 6.147 27.142 1.00 98.38 462 ALA A C 1
ATOM 3568 O O . ALA A 1 462 ? -10.213 6.272 27.803 1.00 98.38 462 ALA A O 1
ATOM 3569 N N . TRP A 1 463 ? -11.313 5.402 26.049 1.00 98.56 463 TRP A N 1
ATOM 3570 C CA . TRP A 1 463 ? -10.192 4.753 25.390 1.00 98.56 463 TRP A CA 1
ATOM 3571 C C . TRP A 1 463 ? -9.933 5.460 24.067 1.00 98.56 463 TRP A C 1
ATOM 3573 O O . TRP A 1 463 ? -10.866 5.653 23.295 1.00 98.56 463 TRP A O 1
ATOM 3583 N N . VAL A 1 464 ? -8.687 5.857 23.816 1.00 98.69 464 VAL A N 1
ATOM 3584 C CA . VAL A 1 464 ? -8.299 6.617 22.621 1.00 98.69 464 VAL A CA 1
ATOM 3585 C C . VAL A 1 464 ? -7.154 5.907 21.916 1.00 98.69 464 VAL A C 1
ATOM 3587 O O . VAL A 1 464 ? -6.078 5.769 22.503 1.00 98.69 464 VAL A O 1
ATOM 3590 N N . SER A 1 465 ? -7.370 5.471 20.677 1.00 98.00 465 SER A N 1
ATOM 3591 C CA . SER A 1 465 ? -6.328 4.912 19.808 1.00 98.00 465 SER A CA 1
ATOM 3592 C C . SER A 1 465 ? -5.562 6.021 19.089 1.00 98.00 465 SER A C 1
ATOM 3594 O O . SER A 1 465 ? -6.126 7.051 18.726 1.00 98.00 465 SER A O 1
ATOM 3596 N N . ASN A 1 466 ? -4.253 5.838 18.919 1.00 97.44 466 ASN A N 1
ATOM 3597 C CA . ASN A 1 466 ? -3.329 6.845 18.399 1.00 97.44 466 ASN A CA 1
ATOM 3598 C C . ASN A 1 466 ? -2.439 6.205 17.332 1.00 97.44 466 ASN A C 1
ATOM 3600 O O . ASN A 1 466 ? -1.632 5.341 17.670 1.00 97.44 466 ASN A O 1
ATOM 3604 N N . VAL A 1 467 ? -2.570 6.635 16.074 1.00 94.50 467 VAL A N 1
ATOM 3605 C CA . VAL A 1 467 ? -1.858 6.053 14.915 1.00 94.50 467 VAL A CA 1
ATOM 3606 C C . VAL A 1 467 ? -0.577 6.801 14.545 1.00 94.50 467 VAL A C 1
ATOM 3608 O O . VAL A 1 467 ? 0.124 6.418 13.624 1.00 94.50 467 VAL A O 1
ATOM 3611 N N . GLY A 1 468 ? -0.248 7.908 15.209 1.00 93.62 468 GLY A N 1
ATOM 3612 C CA . GLY A 1 468 ? 0.965 8.659 14.885 1.00 93.62 468 GLY A CA 1
ATOM 3613 C C . GLY A 1 468 ? 2.209 7.922 15.368 1.00 93.62 468 GLY A C 1
ATOM 3614 O O . GLY A 1 468 ? 2.230 7.434 16.498 1.00 93.62 468 GLY A O 1
ATOM 3615 N N . MET A 1 469 ? 3.264 7.880 14.552 1.00 93.12 469 MET A N 1
ATOM 3616 C CA . MET A 1 469 ? 4.569 7.356 14.948 1.00 93.12 469 MET A CA 1
ATOM 3617 C C . MET A 1 469 ? 5.415 8.488 15.527 1.00 93.12 469 MET A C 1
ATOM 3619 O O . MET A 1 469 ? 5.862 8.417 16.674 1.00 93.12 469 MET A O 1
ATOM 3623 N N . PHE A 1 470 ? 5.571 9.584 14.782 1.00 93.56 470 PHE A N 1
ATOM 3624 C CA . PHE A 1 470 ? 6.446 10.695 15.158 1.00 93.56 470 PHE A CA 1
ATOM 3625 C C . PHE A 1 470 ? 5.720 12.043 15.197 1.00 93.56 470 PHE A C 1
ATOM 3627 O O . PHE A 1 470 ? 4.641 12.236 14.644 1.00 93.56 470 PHE A O 1
ATOM 3634 N N . GLU A 1 471 ? 6.316 13.003 15.905 1.00 92.31 471 GLU A N 1
ATOM 3635 C CA . GLU A 1 471 ? 5.998 14.416 15.711 1.00 92.31 471 GLU A CA 1
ATOM 3636 C C . GLU A 1 471 ? 7.099 15.014 14.838 1.00 92.31 471 GLU A C 1
ATOM 3638 O O . GLU A 1 471 ? 8.221 15.187 15.310 1.00 92.31 471 GLU A O 1
ATOM 3643 N N . TYR A 1 472 ? 6.795 15.320 13.576 1.00 92.44 472 TYR A N 1
ATOM 3644 C CA . TYR A 1 472 ? 7.799 15.844 12.654 1.00 92.44 472 TYR A CA 1
ATOM 3645 C C . TYR A 1 472 ? 8.043 17.349 12.891 1.00 92.44 472 TYR A C 1
ATOM 3647 O O . TYR A 1 472 ? 7.113 18.162 12.785 1.00 92.44 472 TYR A O 1
ATOM 3655 N N . PRO A 1 473 ? 9.279 17.759 13.233 1.00 92.38 473 PRO A N 1
ATOM 3656 C CA . PRO A 1 473 ? 9.600 19.153 13.512 1.00 92.38 473 PRO A CA 1
ATOM 3657 C C . PRO A 1 473 ? 9.867 19.954 12.231 1.00 92.38 473 PRO A C 1
ATOM 3659 O O . PRO A 1 473 ? 10.265 19.409 11.197 1.00 92.38 473 PRO A O 1
ATOM 3662 N N . LEU A 1 474 ? 9.711 21.279 12.324 1.00 93.12 474 LEU A N 1
ATOM 3663 C CA . LEU A 1 474 ? 10.227 22.204 11.312 1.00 93.12 474 LEU A CA 1
ATOM 3664 C C . LEU A 1 474 ? 11.750 22.101 11.225 1.00 93.12 474 LEU A C 1
ATOM 3666 O O . LEU A 1 474 ? 12.434 21.966 12.243 1.00 93.12 474 LEU A O 1
ATOM 3670 N N . LEU A 1 475 ? 12.280 22.213 10.010 1.00 94.69 475 LEU A N 1
ATOM 3671 C CA . LEU A 1 475 ? 13.722 22.214 9.807 1.00 94.69 475 LEU A CA 1
ATOM 3672 C C . LEU A 1 475 ? 14.355 23.523 10.315 1.00 94.69 475 LEU A C 1
ATOM 3674 O O . LEU A 1 475 ? 13.765 24.599 10.164 1.00 94.69 475 LEU A O 1
ATOM 3678 N N . PRO A 1 476 ? 15.564 23.470 10.911 1.00 93.75 476 PRO A N 1
ATOM 3679 C CA . PRO A 1 476 ? 16.251 24.660 11.402 1.00 93.75 476 PRO A CA 1
ATOM 3680 C C . PRO A 1 476 ? 16.398 25.740 10.322 1.00 93.75 476 PRO A C 1
ATOM 3682 O O . PRO A 1 476 ? 16.898 25.475 9.230 1.00 93.75 476 PRO A O 1
ATOM 3685 N N . GLY A 1 477 ? 15.994 26.971 10.648 1.00 90.62 477 GLY A N 1
ATOM 3686 C CA . GLY A 1 477 ? 16.041 28.121 9.736 1.00 90.62 477 GLY A CA 1
ATOM 3687 C C . GLY A 1 477 ? 14.771 28.340 8.904 1.00 90.62 477 GLY A C 1
ATOM 3688 O O . GLY A 1 477 ? 14.623 29.411 8.313 1.00 90.62 477 GLY A O 1
ATOM 3689 N N . VAL A 1 478 ? 13.828 27.392 8.900 1.00 93.56 478 VAL A N 1
ATOM 3690 C CA . VAL A 1 478 ? 12.521 27.564 8.251 1.00 93.56 478 VAL A CA 1
ATOM 3691 C C . VAL A 1 478 ? 11.633 28.468 9.108 1.00 93.56 478 VAL A C 1
ATOM 3693 O O . VAL A 1 478 ? 11.319 28.160 10.257 1.00 93.56 478 VAL A O 1
ATOM 3696 N N . THR A 1 479 ? 11.216 29.600 8.544 1.00 93.00 479 THR A N 1
ATOM 3697 C CA . THR A 1 479 ? 10.341 30.592 9.194 1.00 93.00 479 THR A CA 1
ATOM 3698 C C . THR A 1 479 ? 9.329 31.131 8.180 1.00 93.00 479 THR A C 1
ATOM 3700 O O . THR A 1 479 ? 9.542 30.970 6.980 1.00 93.00 479 THR A O 1
ATOM 3703 N N . PRO A 1 480 ? 8.265 31.845 8.591 1.00 91.00 480 PRO A N 1
ATOM 3704 C CA . PRO A 1 480 ? 7.325 32.443 7.636 1.00 91.00 480 PRO A CA 1
ATOM 3705 C C . PRO A 1 480 ? 7.956 33.401 6.611 1.00 91.00 480 PRO A C 1
ATOM 3707 O O . PRO A 1 480 ? 7.321 33.727 5.616 1.00 91.00 480 PRO A O 1
ATOM 3710 N N . LYS A 1 481 ? 9.187 33.874 6.854 1.00 91.88 481 LYS A N 1
ATOM 3711 C CA . LYS A 1 481 ? 9.930 34.792 5.976 1.00 91.88 481 LYS A CA 1
ATOM 3712 C C . LYS A 1 481 ? 11.108 34.129 5.258 1.00 91.88 481 LYS A C 1
ATOM 3714 O O . LYS A 1 481 ? 11.848 34.813 4.556 1.00 91.88 481 LYS A O 1
ATOM 3719 N N . SER A 1 482 ? 11.352 32.840 5.486 1.00 90.00 482 SER A N 1
ATOM 3720 C CA . SER A 1 482 ? 12.507 32.161 4.908 1.00 90.00 482 SER A CA 1
ATOM 3721 C C . SER A 1 482 ? 12.309 31.917 3.411 1.00 90.00 482 SER A C 1
ATOM 3723 O O . SER A 1 482 ? 11.223 31.514 3.002 1.00 90.00 482 SER A O 1
ATOM 3725 N N . GLY A 1 483 ? 13.358 32.135 2.613 1.00 86.06 483 GLY A N 1
ATOM 3726 C CA . GLY A 1 483 ? 13.343 31.860 1.173 1.00 86.06 483 GLY A CA 1
ATOM 3727 C C . GLY A 1 483 ? 13.316 30.360 0.836 1.00 86.06 483 GLY A C 1
ATOM 3728 O O . GLY A 1 483 ? 13.397 29.520 1.740 1.00 86.06 483 GLY A O 1
ATOM 3729 N N . PRO A 1 484 ? 13.258 30.013 -0.461 1.00 84.75 484 PRO A N 1
ATOM 3730 C CA . PRO A 1 484 ? 13.018 28.644 -0.922 1.00 84.75 484 PRO A CA 1
ATOM 3731 C C . PRO A 1 484 ? 14.142 27.651 -0.584 1.00 84.75 484 PRO A C 1
ATOM 3733 O O . PRO A 1 484 ? 13.912 26.454 -0.627 1.00 84.75 484 PRO A O 1
ATOM 3736 N N . THR A 1 485 ? 15.320 28.118 -0.152 1.00 88.94 485 THR A N 1
ATOM 3737 C CA . THR A 1 485 ? 16.496 27.287 0.181 1.00 88.94 485 THR A CA 1
ATOM 3738 C C . THR A 1 485 ? 16.696 27.035 1.683 1.00 88.94 485 THR A C 1
ATOM 3740 O O . THR A 1 485 ? 17.662 26.395 2.099 1.00 88.94 485 THR A O 1
ATOM 3743 N N . ALA A 1 486 ? 15.809 27.536 2.549 1.00 91.12 486 ALA A N 1
ATOM 3744 C CA . ALA A 1 486 ? 16.006 27.473 4.002 1.00 91.12 486 ALA A CA 1
ATOM 3745 C C . ALA A 1 486 ? 15.878 26.064 4.610 1.00 91.12 486 ALA A C 1
ATOM 3747 O O . ALA A 1 486 ? 16.300 25.847 5.745 1.00 91.12 486 ALA A O 1
ATOM 3748 N N . GLY A 1 487 ? 15.325 25.116 3.856 1.00 93.12 487 GLY A N 1
ATOM 3749 C CA . GLY A 1 487 ? 15.082 23.728 4.240 1.00 93.12 487 GLY A CA 1
ATOM 3750 C C . GLY A 1 487 ? 16.272 22.776 4.076 1.00 93.12 487 GLY A C 1
ATOM 3751 O O . GLY A 1 487 ? 17.416 23.221 4.123 1.00 93.12 487 GLY A O 1
ATOM 3752 N N . LEU A 1 488 ? 16.012 21.496 3.820 1.00 94.50 488 LEU A N 1
ATOM 3753 C CA . LEU A 1 488 ? 17.019 20.530 3.347 1.00 94.50 488 LEU A CA 1
ATOM 3754 C C . LEU A 1 488 ? 16.719 20.109 1.910 1.00 94.50 488 LEU A C 1
ATOM 3756 O O . LEU A 1 488 ? 15.551 19.997 1.548 1.00 94.50 488 LEU A O 1
ATOM 3760 N N . SER A 1 489 ? 17.750 19.843 1.115 1.00 92.50 489 SER A N 1
ATOM 3761 C CA . SER A 1 489 ? 17.578 19.323 -0.248 1.00 92.50 489 SER A CA 1
ATOM 3762 C C . SER A 1 489 ? 17.277 17.819 -0.274 1.00 92.50 489 SER A C 1
ATOM 3764 O O . SER A 1 489 ? 16.760 17.309 -1.266 1.00 92.50 489 SER A O 1
ATOM 3766 N N . PHE A 1 490 ? 17.567 17.111 0.823 1.00 93.75 490 PHE A N 1
ATOM 3767 C CA . PHE A 1 490 ? 17.334 15.677 0.976 1.00 93.75 490 PHE A CA 1
ATOM 3768 C C . PHE A 1 490 ? 17.037 15.310 2.448 1.00 93.75 490 PHE A C 1
ATOM 3770 O O . PHE A 1 490 ? 17.551 15.989 3.346 1.00 93.75 490 PHE A O 1
ATOM 3777 N N . PRO A 1 491 ? 16.260 14.242 2.736 1.00 94.25 491 PRO A N 1
ATOM 3778 C CA . PRO A 1 491 ? 16.041 13.758 4.102 1.00 94.25 491 PRO A CA 1
ATOM 3779 C C . PRO A 1 491 ? 17.338 13.604 4.907 1.00 94.25 491 PRO A C 1
ATOM 3781 O O . PRO A 1 491 ? 18.362 13.169 4.385 1.00 94.25 491 PRO A O 1
ATOM 3784 N N . ALA A 1 492 ? 17.311 13.948 6.197 1.00 95.38 492 ALA A N 1
ATOM 3785 C CA . ALA A 1 492 ? 18.514 13.934 7.035 1.00 95.38 492 ALA A CA 1
ATOM 3786 C C . ALA A 1 492 ? 18.960 12.517 7.441 1.00 95.38 492 ALA A C 1
ATOM 3788 O O . ALA A 1 492 ? 20.142 12.290 7.694 1.00 95.38 492 ALA A O 1
ATOM 3789 N N . TYR A 1 493 ? 18.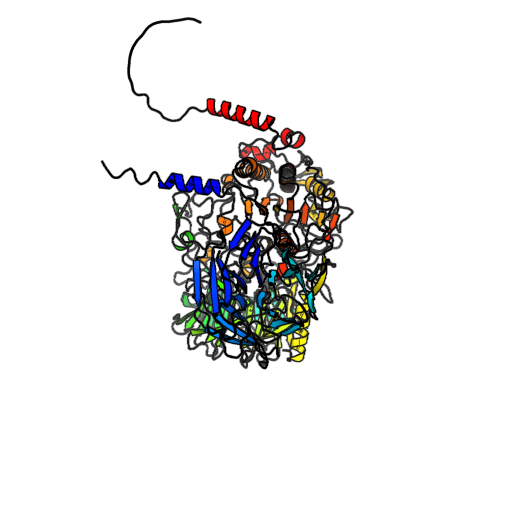019 11.574 7.520 1.00 96.19 493 TYR A N 1
ATOM 3790 C CA . TYR A 1 493 ? 18.249 10.202 7.969 1.00 96.19 493 TYR A CA 1
ATOM 3791 C C . TYR A 1 493 ? 17.165 9.251 7.450 1.00 96.19 493 TYR A C 1
ATOM 3793 O O . TYR A 1 493 ? 16.059 9.668 7.095 1.00 96.19 493 TYR A O 1
ATOM 3801 N N . GLY A 1 494 ? 17.497 7.960 7.437 1.00 95.62 494 GLY A N 1
ATOM 3802 C CA . GLY A 1 494 ? 16.537 6.875 7.260 1.00 95.62 494 GLY A CA 1
ATOM 3803 C C . GLY A 1 494 ? 16.074 6.296 8.602 1.00 95.62 494 GLY A C 1
ATOM 3804 O O . GLY A 1 494 ? 16.820 6.342 9.575 1.00 95.62 494 GLY A O 1
ATOM 3805 N N . VAL A 1 495 ? 14.866 5.737 8.661 1.00 93.50 495 VAL A N 1
ATOM 3806 C CA . VAL A 1 495 ? 14.278 5.095 9.848 1.00 93.50 495 VAL A CA 1
ATOM 3807 C C . VAL A 1 495 ? 14.137 3.585 9.623 1.00 93.50 495 VAL A C 1
ATOM 3809 O O . VAL A 1 495 ? 13.693 3.180 8.546 1.00 93.50 495 VAL A O 1
ATOM 3812 N N . PRO A 1 496 ? 14.461 2.750 10.629 1.00 91.81 496 PRO A N 1
ATOM 3813 C CA . PRO A 1 496 ? 15.062 3.119 11.915 1.00 91.81 496 PRO A CA 1
ATOM 3814 C C . PRO A 1 496 ? 16.577 3.369 11.801 1.00 91.81 496 PRO A C 1
ATOM 3816 O O . PRO A 1 496 ? 17.290 2.653 11.098 1.00 91.81 496 PRO A O 1
ATOM 3819 N N . SER A 1 497 ? 17.091 4.364 12.525 1.00 94.62 497 SER A N 1
ATOM 3820 C CA . SER A 1 497 ? 18.533 4.560 12.723 1.00 94.62 497 SER A CA 1
ATOM 3821 C C . SER A 1 497 ? 18.830 5.368 13.987 1.00 94.62 497 SER A C 1
ATOM 3823 O O . SER A 1 497 ? 17.971 6.096 14.488 1.00 94.62 497 SER A O 1
ATOM 3825 N N . LYS A 1 498 ? 20.074 5.301 14.472 1.00 95.88 498 LYS A N 1
ATOM 3826 C CA . LYS A 1 498 ? 20.524 6.115 15.608 1.00 95.88 498 LYS A CA 1
ATOM 3827 C C . LYS A 1 498 ? 20.385 7.615 15.322 1.00 95.88 498 LYS A C 1
ATOM 3829 O O . LYS A 1 498 ? 19.933 8.368 16.174 1.00 95.88 498 LYS A O 1
ATOM 3834 N N . GLU A 1 499 ? 20.720 8.037 14.106 1.00 97.12 499 GLU A N 1
ATOM 3835 C CA . GLU A 1 499 ? 20.578 9.416 13.629 1.00 97.12 499 GLU A CA 1
ATOM 3836 C C . GLU A 1 499 ? 19.118 9.872 13.645 1.00 97.12 499 GLU A C 1
ATOM 3838 O O . GLU A 1 499 ? 18.838 11.010 14.015 1.00 97.12 499 GLU A O 1
ATOM 3843 N N . SER A 1 500 ? 18.184 8.986 13.285 1.00 96.38 500 SER A N 1
ATOM 3844 C CA . SER A 1 500 ? 16.757 9.299 13.350 1.00 96.38 500 SER A CA 1
ATOM 3845 C C . SER A 1 500 ? 16.246 9.448 14.783 1.00 96.38 500 SER A C 1
ATOM 3847 O O . SER A 1 500 ? 15.357 10.259 15.019 1.00 96.38 500 SER A O 1
ATOM 3849 N N . GLU A 1 501 ? 16.820 8.735 15.757 1.00 96.62 501 GLU A N 1
ATOM 3850 C CA . GLU A 1 501 ? 16.408 8.828 17.163 1.00 96.62 501 GLU A CA 1
ATOM 3851 C C . GLU A 1 501 ? 17.058 10.017 17.886 1.00 96.62 501 GLU A C 1
ATOM 3853 O O . GLU A 1 501 ? 16.381 10.739 18.619 1.00 96.62 501 GLU A O 1
ATOM 3858 N N . GLU A 1 502 ? 18.354 10.245 17.664 1.00 96.56 502 GLU A N 1
ATOM 3859 C CA . GLU A 1 502 ? 19.174 11.207 18.416 1.00 96.56 502 GLU A CA 1
ATOM 3860 C C . GLU A 1 502 ? 19.393 12.543 17.680 1.00 96.56 502 GLU A C 1
ATOM 3862 O O . GLU A 1 502 ? 19.684 13.567 18.307 1.00 96.56 502 GLU A O 1
ATOM 3867 N N . GLY A 1 503 ? 19.218 12.563 16.357 1.00 97.31 503 GLY A N 1
ATOM 3868 C CA . GLY A 1 503 ? 19.509 13.696 15.481 1.00 97.31 503 GLY A CA 1
ATOM 3869 C C . GLY A 1 503 ? 20.878 13.610 14.803 1.00 97.31 503 GLY A C 1
ATOM 3870 O O . GLY A 1 503 ? 21.739 12.805 15.158 1.00 97.31 503 GLY A O 1
ATOM 3871 N N . VAL A 1 504 ? 21.094 14.469 13.804 1.00 97.94 504 VAL A N 1
ATOM 3872 C CA . VAL A 1 504 ? 22.306 14.472 12.965 1.00 97.94 504 VAL A CA 1
ATOM 3873 C C . VAL A 1 504 ? 22.632 15.876 12.461 1.00 97.94 504 VAL A C 1
ATOM 3875 O O . VAL A 1 504 ? 21.784 16.768 12.469 1.00 97.94 504 VAL A O 1
ATOM 3878 N N . VAL A 1 505 ? 23.867 16.094 12.008 1.00 97.44 505 VAL A N 1
ATOM 3879 C CA . VAL A 1 505 ? 24.213 17.280 11.217 1.00 97.44 505 VAL A CA 1
ATOM 3880 C C . VAL A 1 505 ? 24.083 16.940 9.734 1.00 97.44 505 VAL A C 1
ATOM 3882 O O . VAL A 1 505 ? 24.833 16.109 9.233 1.00 97.44 505 VAL A O 1
ATOM 3885 N N . ALA A 1 506 ? 23.162 17.603 9.037 1.00 95.19 506 ALA A N 1
ATOM 3886 C CA . ALA A 1 506 ? 22.945 17.462 7.597 1.00 95.19 506 ALA A CA 1
ATOM 3887 C C . ALA A 1 506 ? 22.953 18.850 6.944 1.00 95.19 506 ALA A C 1
ATOM 3889 O O . ALA A 1 506 ? 22.373 19.788 7.488 1.00 95.19 506 ALA A O 1
ATOM 3890 N N . GLU A 1 507 ? 23.660 19.004 5.820 1.00 93.69 507 GLU A N 1
ATOM 3891 C CA . GLU A 1 507 ? 23.819 20.292 5.112 1.00 93.69 507 GLU A CA 1
ATOM 3892 C C . GLU A 1 507 ? 24.254 21.455 6.035 1.00 93.69 507 GLU A C 1
ATOM 3894 O O . GLU A 1 507 ? 23.797 22.591 5.919 1.00 93.69 507 GLU A O 1
ATOM 3899 N N . GLY A 1 508 ? 25.118 21.162 7.016 1.00 94.44 508 GLY A N 1
ATOM 3900 C CA . GLY A 1 508 ? 25.597 22.142 8.002 1.00 94.44 508 GLY A CA 1
ATOM 3901 C C . GLY A 1 508 ? 24.575 22.541 9.077 1.00 94.44 508 GLY A C 1
ATOM 3902 O O . GLY A 1 508 ? 24.870 23.403 9.904 1.00 94.44 508 GLY A O 1
ATOM 3903 N N . LYS A 1 509 ? 23.392 21.916 9.109 1.00 95.56 509 LYS A N 1
ATOM 3904 C CA . LYS A 1 509 ? 22.312 22.186 10.070 1.00 95.56 509 LYS A CA 1
ATOM 3905 C C . LYS A 1 509 ? 22.204 21.057 11.088 1.00 95.56 509 LYS A C 1
ATOM 3907 O O . LYS A 1 509 ? 22.272 19.886 10.730 1.00 95.56 509 LYS A O 1
ATOM 3912 N N . LYS A 1 510 ? 22.002 21.399 12.364 1.00 96.62 510 LYS A N 1
ATOM 3913 C CA . LYS A 1 510 ? 21.737 20.424 13.433 1.00 96.62 510 LYS A CA 1
ATOM 3914 C C . LYS A 1 510 ? 20.262 20.027 13.411 1.00 96.62 510 LYS A C 1
ATOM 3916 O O . LYS A 1 510 ? 19.419 20.771 13.909 1.00 96.62 510 LYS A O 1
ATOM 3921 N N . ILE A 1 511 ? 19.969 18.871 12.834 1.00 97.38 511 ILE A N 1
ATOM 3922 C CA . ILE A 1 511 ? 18.617 18.336 12.698 1.00 97.38 511 ILE A CA 1
ATOM 3923 C C . ILE A 1 511 ? 18.274 17.523 13.952 1.00 97.38 511 ILE A C 1
ATOM 3925 O O . ILE A 1 511 ? 19.058 16.648 14.331 1.00 97.38 511 ILE A O 1
ATOM 3929 N N . PRO A 1 512 ? 17.147 17.801 14.628 1.00 95.75 512 PRO A N 1
ATOM 3930 C CA . PRO A 1 512 ? 16.726 17.015 15.783 1.00 95.75 512 PRO A CA 1
ATOM 3931 C C . PRO A 1 512 ? 16.328 15.588 15.376 1.00 95.75 512 PRO A C 1
ATOM 3933 O O . PRO A 1 512 ? 15.839 15.357 14.267 1.00 95.75 512 PRO A O 1
ATOM 3936 N N . GLY A 1 513 ? 16.520 14.641 16.294 1.00 96.44 513 GLY A N 1
ATOM 3937 C CA . GLY A 1 513 ? 15.953 13.300 16.175 1.00 96.44 513 GLY A CA 1
ATOM 3938 C C . GLY A 1 513 ? 14.444 13.300 16.433 1.00 96.44 513 GLY A C 1
ATOM 3939 O O . GLY A 1 513 ? 13.912 14.186 17.105 1.00 96.44 513 GLY A O 1
ATOM 3940 N N . LEU A 1 514 ? 13.760 12.290 15.904 1.00 96.06 514 LEU A N 1
ATOM 3941 C CA . LEU A 1 514 ? 12.330 12.025 16.079 1.00 96.06 514 LEU A CA 1
ATOM 3942 C C . LEU A 1 514 ? 12.029 11.219 17.358 1.00 96.06 514 LEU A C 1
ATOM 3944 O O . LEU A 1 514 ? 10.870 11.109 17.770 1.00 96.06 514 LEU A O 1
ATOM 3948 N N . GLY A 1 515 ? 13.070 10.684 18.005 1.00 95.94 515 GLY A N 1
ATOM 3949 C CA . GLY A 1 515 ? 12.969 9.766 19.136 1.00 95.94 515 GLY A CA 1
ATOM 3950 C C . GLY A 1 515 ? 12.631 8.334 18.712 1.00 95.94 515 GLY A C 1
ATOM 3951 O O . GLY A 1 515 ? 12.587 8.010 17.529 1.00 95.94 515 GLY A O 1
ATOM 3952 N N . SER A 1 516 ? 12.397 7.461 19.693 1.00 95.06 516 SER A N 1
ATOM 3953 C CA . SER A 1 516 ? 12.120 6.045 19.425 1.00 95.06 516 SER A CA 1
ATOM 3954 C C . SER A 1 516 ? 10.766 5.842 18.722 1.00 95.06 516 SER A C 1
ATOM 3956 O O . SER A 1 516 ? 9.766 6.413 19.178 1.00 95.06 516 SER A O 1
ATOM 3958 N N . PRO A 1 517 ? 10.670 4.960 17.705 1.00 93.75 517 PRO A N 1
ATOM 3959 C CA . PRO A 1 517 ? 9.383 4.551 17.124 1.00 93.75 517 PRO A CA 1
ATOM 3960 C C . PRO A 1 517 ? 8.476 3.833 18.143 1.00 93.75 517 PRO A C 1
ATOM 3962 O O . PRO A 1 517 ? 7.255 3.805 18.009 1.00 93.75 517 PRO A O 1
ATOM 3965 N N . ASN A 1 518 ? 9.046 3.291 19.224 1.00 95.31 518 ASN A N 1
ATOM 3966 C CA . ASN A 1 518 ? 8.298 2.615 20.286 1.00 95.31 518 ASN A CA 1
ATOM 3967 C C . ASN A 1 518 ? 7.947 3.536 21.469 1.00 95.31 518 ASN A C 1
ATOM 3969 O O . ASN A 1 518 ? 7.597 3.049 22.545 1.00 95.31 518 ASN A O 1
ATOM 3973 N N . HIS A 1 519 ? 8.023 4.860 21.291 1.00 96.44 519 HIS A N 1
ATOM 3974 C CA . HIS A 1 519 ? 7.630 5.828 22.318 1.00 96.44 519 HIS A CA 1
ATOM 3975 C C . HIS A 1 519 ? 6.178 5.584 22.804 1.00 96.44 519 HIS A C 1
ATOM 3977 O O . HIS A 1 519 ? 5.320 5.252 21.986 1.00 96.44 519 HIS A O 1
ATOM 3983 N N . PRO A 1 520 ? 5.843 5.789 24.097 1.00 96.19 520 PRO A N 1
ATOM 3984 C CA . PRO A 1 520 ? 4.487 5.546 24.613 1.00 96.19 520 PRO A CA 1
ATOM 3985 C C . PRO A 1 520 ? 3.367 6.322 23.903 1.00 96.19 520 PRO A C 1
ATOM 3987 O O . PRO A 1 520 ? 2.237 5.849 23.830 1.00 96.19 520 PRO A O 1
ATOM 3990 N N . ASP A 1 521 ? 3.673 7.510 23.378 1.00 96.12 521 ASP A N 1
ATOM 3991 C CA . ASP A 1 521 ? 2.718 8.347 22.631 1.00 96.12 521 ASP A CA 1
ATOM 3992 C C . ASP A 1 521 ? 2.589 7.952 21.148 1.00 96.12 521 ASP A C 1
ATOM 3994 O O . ASP A 1 521 ? 1.739 8.503 20.452 1.00 96.12 521 ASP A O 1
ATOM 3998 N N . ALA A 1 522 ? 3.448 7.055 20.660 1.00 95.50 522 ALA A N 1
ATOM 3999 C CA . ALA A 1 522 ? 3.429 6.567 19.289 1.00 95.50 522 ALA A CA 1
ATOM 4000 C C . ALA A 1 522 ? 2.613 5.277 19.211 1.00 95.50 522 ALA A C 1
ATOM 4002 O O . ALA A 1 522 ? 2.808 4.429 20.082 1.00 95.50 522 ALA A O 1
ATOM 4003 N N . MET A 1 523 ? 1.779 5.083 18.183 1.00 95.06 523 MET A N 1
ATOM 4004 C CA . MET A 1 523 ? 1.098 3.808 17.873 1.00 95.06 523 MET A CA 1
ATOM 4005 C C . MET A 1 523 ? 0.592 3.077 19.135 1.00 95.06 523 MET A C 1
ATOM 4007 O O . MET A 1 523 ? 1.154 2.048 19.535 1.00 95.06 523 MET A O 1
ATOM 4011 N N . SER A 1 524 ? -0.362 3.679 19.848 1.00 97.12 524 SER A N 1
ATOM 4012 C CA . SER A 1 524 ? -0.757 3.265 21.202 1.00 97.12 524 SER A CA 1
ATOM 4013 C C . SER A 1 524 ? -2.225 3.537 21.520 1.00 97.12 524 SER A C 1
ATOM 4015 O O . SER A 1 524 ? -2.915 4.257 20.803 1.00 97.12 524 SER A O 1
ATOM 4017 N N . VAL A 1 525 ? -2.701 2.997 22.643 1.00 98.38 525 VAL A N 1
ATOM 4018 C CA . VAL A 1 525 ? -4.033 3.262 23.192 1.00 98.38 525 VAL A CA 1
ATOM 4019 C C . VAL A 1 525 ? -3.929 3.864 24.585 1.00 98.38 525 VAL A C 1
ATOM 4021 O O . VAL A 1 525 ? -3.194 3.373 25.443 1.00 98.38 525 VAL A O 1
ATOM 4024 N N . PHE A 1 526 ? -4.655 4.955 24.812 1.00 98.62 526 PHE A N 1
ATOM 4025 C CA . PHE A 1 526 ? -4.690 5.669 26.084 1.00 98.62 526 PHE A CA 1
ATOM 4026 C C . PHE A 1 526 ? -6.019 5.419 26.786 1.00 98.62 526 PHE A C 1
ATOM 4028 O O . PHE A 1 526 ? -7.069 5.508 26.157 1.00 98.62 526 PHE A O 1
ATOM 4035 N N . LYS A 1 527 ? -5.971 5.174 28.097 1.00 98.50 527 LYS A N 1
ATOM 4036 C CA . LYS A 1 527 ? -7.151 5.135 28.970 1.00 98.50 527 LYS A CA 1
ATOM 4037 C C . LYS A 1 527 ? -7.226 6.441 29.756 1.00 98.50 527 LYS A C 1
ATOM 4039 O O . LYS A 1 527 ? -6.293 6.766 30.492 1.00 98.50 527 LYS A O 1
ATOM 4044 N N . VAL A 1 528 ? -8.314 7.184 29.610 1.00 98.69 528 VAL A N 1
ATOM 4045 C CA . VAL A 1 528 ? -8.530 8.510 30.202 1.00 98.69 528 VAL A CA 1
ATOM 4046 C C . VAL A 1 528 ? -9.713 8.451 31.156 1.00 98.69 528 VAL A C 1
ATOM 4048 O O . VAL A 1 528 ? -10.807 8.074 30.756 1.00 98.69 528 VAL A O 1
ATOM 4051 N N . GLU A 1 529 ? -9.511 8.834 32.412 1.00 98.00 529 GLU A N 1
ATOM 4052 C CA . GLU A 1 529 ? -10.592 8.975 33.389 1.00 98.00 529 GLU A CA 1
ATOM 4053 C C . GLU A 1 529 ? -11.370 10.268 33.103 1.00 98.00 529 GLU A C 1
ATOM 4055 O O . GLU A 1 529 ? -10.786 11.348 32.965 1.00 98.00 529 GLU A O 1
ATOM 4060 N N . LEU A 1 530 ? -12.690 10.160 32.937 1.00 96.56 530 LEU A N 1
ATOM 4061 C CA . LEU A 1 530 ? -13.495 11.232 32.346 1.00 96.56 530 LEU A CA 1
ATOM 4062 C C . LEU A 1 530 ? -13.800 12.379 33.306 1.00 96.56 530 LEU A C 1
ATOM 4064 O O . LEU A 1 530 ? -13.985 13.507 32.846 1.00 96.56 530 LEU A O 1
ATOM 4068 N N . MET A 1 531 ? -13.868 12.129 34.615 1.00 93.38 531 MET A N 1
ATOM 4069 C CA . MET A 1 531 ? -14.257 13.150 35.591 1.00 93.38 531 MET A CA 1
ATOM 4070 C C . MET A 1 531 ? -13.139 14.181 35.801 1.00 93.38 531 MET A C 1
ATOM 4072 O O . MET A 1 531 ? -13.365 15.394 35.787 1.00 93.38 531 MET A O 1
ATOM 4076 N N . THR A 1 532 ? -11.912 13.704 35.948 1.00 94.56 532 THR A N 1
ATOM 4077 C CA . THR A 1 532 ? -10.703 14.493 36.198 1.00 94.56 532 THR A CA 1
ATOM 4078 C C . THR A 1 532 ? -9.935 14.811 34.917 1.00 94.56 532 THR A C 1
ATOM 4080 O O . THR A 1 532 ? -9.228 15.813 34.870 1.00 94.56 532 THR A O 1
ATOM 4083 N N . GLY A 1 533 ? -10.082 14.001 33.861 1.00 95.31 533 GLY A N 1
ATOM 4084 C CA . GLY A 1 533 ? -9.259 14.096 32.652 1.00 95.31 533 GLY A CA 1
ATOM 4085 C C . GLY A 1 533 ? -7.867 13.489 32.806 1.00 95.31 533 GLY A C 1
ATOM 4086 O O . GLY A 1 533 ? -6.979 13.776 32.006 1.00 95.31 533 GLY A O 1
ATOM 4087 N N . ARG A 1 534 ? -7.638 12.685 33.846 1.00 97.19 534 ARG A N 1
ATOM 4088 C CA . ARG A 1 534 ? -6.345 12.045 34.094 1.00 97.19 534 ARG A CA 1
ATOM 4089 C C . ARG A 1 534 ? -6.135 10.882 33.123 1.00 97.19 534 ARG A C 1
ATOM 4091 O O . ARG A 1 534 ? -6.949 9.964 33.062 1.00 97.19 534 ARG A O 1
ATOM 4098 N N . VAL A 1 535 ? -4.998 10.871 32.428 1.00 98.50 535 VAL A N 1
ATOM 4099 C CA . VAL A 1 535 ? -4.532 9.688 31.686 1.00 98.50 535 VAL A CA 1
ATOM 4100 C C . VAL A 1 535 ? -4.104 8.623 32.696 1.00 98.50 535 VAL A C 1
ATOM 4102 O O . VAL A 1 535 ? -3.167 8.829 33.467 1.00 98.50 535 VAL A O 1
ATOM 4105 N N . GLU A 1 536 ? -4.808 7.497 32.721 1.00 97.88 536 GLU A N 1
ATOM 4106 C CA . GLU A 1 536 ? -4.538 6.383 33.629 1.00 97.88 536 GLU A CA 1
ATOM 4107 C C . GLU A 1 536 ? -3.504 5.408 33.071 1.00 97.88 536 GLU A C 1
ATOM 4109 O O . GLU A 1 536 ? -2.679 4.900 33.828 1.00 97.88 536 GLU A O 1
ATOM 4114 N N . ALA A 1 537 ? -3.534 5.162 31.761 1.00 98.12 537 ALA A N 1
ATOM 4115 C CA . ALA A 1 537 ? -2.625 4.230 31.111 1.00 98.12 537 ALA A CA 1
ATOM 4116 C C . ALA A 1 537 ? -2.295 4.657 29.680 1.00 98.12 537 ALA A C 1
ATOM 4118 O O . ALA A 1 537 ? -3.122 5.262 28.996 1.00 98.12 537 ALA A O 1
ATOM 4119 N N . LYS A 1 538 ? -1.089 4.285 29.241 1.00 98.19 538 LYS A N 1
ATOM 4120 C CA . LYS A 1 538 ? -0.604 4.372 27.860 1.00 98.19 538 LYS A CA 1
ATOM 4121 C C . LYS A 1 538 ? -0.121 2.983 27.460 1.00 98.19 538 LYS A C 1
ATOM 4123 O O . LYS A 1 538 ? 0.819 2.474 28.066 1.00 98.19 538 LYS A O 1
ATOM 4128 N N . ILE A 1 539 ? -0.785 2.353 26.501 1.00 98.06 539 ILE A N 1
ATOM 4129 C CA . ILE A 1 539 ? -0.624 0.927 26.210 1.00 98.06 539 ILE A CA 1
ATOM 4130 C C . ILE A 1 539 ? -0.183 0.767 24.759 1.00 98.06 539 ILE A C 1
ATOM 4132 O O . ILE A 1 539 ? -0.838 1.263 23.847 1.00 98.06 539 ILE A O 1
ATOM 4136 N N . LYS A 1 540 ? 0.936 0.077 24.537 1.00 96.56 540 LYS A N 1
ATOM 4137 C CA . LYS A 1 540 ? 1.445 -0.241 23.199 1.00 96.56 540 LYS A CA 1
ATOM 4138 C C . LYS A 1 540 ? 0.766 -1.503 22.682 1.00 96.56 540 LYS A C 1
ATOM 4140 O O . LYS A 1 540 ? 0.913 -2.544 23.312 1.00 96.56 540 LYS A O 1
ATOM 4145 N N . THR A 1 541 ? 0.025 -1.393 21.584 1.00 95.56 541 THR A N 1
ATOM 4146 C CA . THR A 1 541 ? -0.732 -2.495 20.971 1.00 95.56 541 THR A CA 1
ATOM 4147 C C . THR A 1 541 ? 0.034 -3.142 19.822 1.00 95.56 541 THR A C 1
ATOM 4149 O O . THR A 1 541 ? 1.076 -2.635 19.407 1.00 95.56 541 THR A O 1
ATOM 4152 N N . GLY A 1 542 ? -0.473 -4.285 19.350 1.00 94.81 542 GLY A N 1
ATOM 4153 C CA . GLY A 1 542 ? 0.149 -5.086 18.295 1.00 94.81 542 GLY A CA 1
ATOM 4154 C C . GLY A 1 542 ? 1.600 -5.464 18.599 1.00 94.81 542 GLY A C 1
ATOM 4155 O O . GLY A 1 542 ? 1.957 -5.734 19.752 1.00 94.81 542 GLY A O 1
ATOM 4156 N N . TYR A 1 543 ? 2.424 -5.494 17.553 1.00 93.81 543 TYR A N 1
ATOM 4157 C CA . TYR A 1 543 ? 3.853 -5.779 17.648 1.00 93.81 543 TYR A CA 1
ATOM 4158 C C . TYR A 1 543 ? 4.680 -4.493 17.611 1.00 93.81 543 TYR A C 1
ATOM 4160 O O . TYR A 1 543 ? 4.355 -3.522 16.928 1.00 93.81 543 TYR A O 1
ATOM 4168 N N . LEU A 1 544 ? 5.766 -4.482 18.381 1.00 94.31 544 LEU A N 1
ATOM 4169 C CA . LEU A 1 544 ? 6.669 -3.337 18.456 1.00 94.31 544 LEU A CA 1
ATOM 4170 C C . LEU A 1 544 ? 7.611 -3.309 17.252 1.00 94.31 544 LEU A C 1
ATOM 4172 O O . LEU A 1 544 ? 8.056 -4.354 16.780 1.00 94.31 544 LEU A O 1
ATOM 4176 N N . VAL A 1 545 ? 8.007 -2.113 16.815 1.00 94.12 545 VAL A N 1
ATOM 4177 C CA . VAL A 1 545 ? 9.044 -1.967 15.783 1.00 94.12 545 VAL A CA 1
ATOM 4178 C C . VAL A 1 545 ? 10.339 -2.612 16.285 1.00 94.12 545 VAL A C 1
ATOM 4180 O O . VAL A 1 545 ? 10.762 -2.372 17.418 1.00 94.12 545 VAL A O 1
ATOM 4183 N N . GLY A 1 546 ? 10.950 -3.459 15.459 1.00 91.88 546 GLY A N 1
ATOM 4184 C CA . GLY A 1 546 ? 12.118 -4.274 15.796 1.00 91.88 546 GLY A CA 1
ATOM 4185 C C . GLY A 1 546 ? 11.803 -5.593 16.513 1.00 91.88 546 GLY A C 1
ATOM 4186 O O . GLY A 1 546 ? 12.709 -6.404 16.701 1.00 91.88 546 GLY A O 1
ATOM 4187 N N . GLN A 1 547 ? 10.546 -5.858 16.891 1.00 91.19 547 GLN A N 1
ATOM 4188 C CA . GLN A 1 547 ? 10.161 -7.139 17.485 1.00 91.19 547 GLN A CA 1
ATOM 4189 C C . GLN A 1 547 ? 10.272 -8.263 16.450 1.00 91.19 547 GLN A C 1
ATOM 4191 O O . GLN A 1 547 ? 9.688 -8.186 15.365 1.00 91.19 547 GLN A O 1
ATOM 4196 N N . ARG A 1 548 ? 10.988 -9.336 16.805 1.00 86.12 548 ARG A N 1
ATOM 4197 C CA . ARG A 1 548 ? 11.132 -10.525 15.959 1.00 86.12 548 ARG A CA 1
ATOM 4198 C C . ARG A 1 548 ? 9.821 -11.311 15.884 1.00 86.12 548 ARG A C 1
ATOM 4200 O O . ARG A 1 548 ? 9.254 -11.675 16.916 1.00 86.12 548 ARG A O 1
ATOM 4207 N N . ARG A 1 549 ? 9.379 -11.612 14.664 1.00 79.62 549 ARG A N 1
ATOM 4208 C CA . ARG A 1 549 ? 8.181 -12.395 14.331 1.00 79.62 549 ARG A CA 1
ATOM 4209 C C . ARG A 1 549 ? 8.535 -13.358 13.198 1.00 79.62 549 ARG A C 1
ATOM 4211 O O . ARG A 1 549 ? 8.798 -12.944 12.075 1.00 79.62 549 ARG A O 1
ATOM 4218 N N . GLY A 1 550 ? 8.614 -14.652 13.511 1.00 72.88 550 GLY A N 1
ATOM 4219 C CA . GLY A 1 550 ? 9.101 -15.656 12.561 1.00 72.88 550 GLY A CA 1
ATOM 4220 C C . GLY A 1 550 ? 10.513 -15.331 12.051 1.00 72.88 550 GLY A C 1
ATOM 4221 O O . GLY A 1 550 ? 11.466 -15.231 12.834 1.00 72.88 550 GLY A O 1
ATOM 4222 N N . ASN A 1 551 ? 10.635 -15.163 10.735 1.00 70.75 551 ASN A N 1
ATOM 4223 C CA . ASN A 1 551 ? 11.876 -14.833 10.032 1.00 70.75 551 ASN A CA 1
ATOM 4224 C C . ASN A 1 551 ? 12.080 -13.324 9.789 1.00 70.75 551 ASN A C 1
ATOM 4226 O O . ASN A 1 551 ? 13.107 -12.954 9.220 1.00 70.75 551 ASN A O 1
ATOM 4230 N N . ILE A 1 552 ? 11.158 -12.456 10.220 1.00 81.75 552 ILE A N 1
ATOM 4231 C CA . ILE A 1 552 ? 11.271 -11.002 10.049 1.00 81.75 552 ILE A CA 1
ATOM 4232 C C . ILE A 1 552 ? 11.379 -10.273 11.392 1.00 81.75 552 ILE A C 1
ATOM 4234 O O . ILE A 1 552 ? 10.932 -10.752 12.436 1.00 81.75 552 ILE A O 1
ATOM 4238 N N . ASN A 1 553 ? 11.972 -9.081 11.356 1.00 87.00 553 ASN A N 1
ATOM 4239 C CA . ASN A 1 553 ? 11.786 -8.077 12.397 1.00 87.00 553 ASN A CA 1
ATOM 4240 C C . ASN A 1 553 ? 10.693 -7.125 11.923 1.00 87.00 553 ASN A C 1
ATOM 4242 O O . ASN A 1 553 ? 10.734 -6.676 10.779 1.00 87.00 553 ASN A O 1
ATOM 4246 N N . THR A 1 554 ? 9.748 -6.830 12.808 1.00 92.19 554 THR A N 1
ATOM 4247 C CA . THR A 1 554 ? 8.640 -5.911 12.540 1.00 92.19 554 THR A CA 1
ATOM 4248 C C . THR A 1 554 ? 9.195 -4.544 12.129 1.00 92.19 554 THR A C 1
ATOM 4250 O O . THR A 1 554 ? 9.932 -3.925 12.897 1.00 92.19 554 THR A O 1
ATOM 4253 N N . VAL A 1 555 ? 8.882 -4.095 10.914 1.00 93.69 555 VAL A N 1
ATOM 4254 C CA . VAL A 1 555 ? 9.342 -2.817 10.348 1.00 93.69 555 VAL A CA 1
ATOM 4255 C C . VAL A 1 555 ? 8.370 -1.704 10.723 1.00 93.69 555 VAL A C 1
ATOM 4257 O O . VAL A 1 555 ? 8.762 -0.720 11.347 1.00 93.69 555 VAL A O 1
ATOM 4260 N N . GLY A 1 556 ? 7.100 -1.874 10.358 1.00 91.75 556 GLY A N 1
ATOM 4261 C CA . GLY A 1 556 ? 6.021 -0.957 10.695 1.00 91.75 556 GLY A CA 1
ATOM 4262 C C . GLY A 1 556 ? 5.408 -1.223 12.062 1.00 91.75 556 GLY A C 1
ATOM 4263 O O . GLY A 1 556 ? 5.315 -2.369 12.497 1.00 91.75 556 GLY A O 1
ATOM 4264 N N . GLY A 1 557 ? 4.982 -0.160 12.749 1.00 90.00 557 GLY A N 1
ATOM 4265 C CA . GLY A 1 557 ? 4.226 -0.282 14.000 1.00 90.00 557 GLY A CA 1
ATOM 4266 C C . GLY A 1 557 ? 2.819 -0.840 13.771 1.00 90.00 557 GLY A C 1
ATOM 4267 O O . GLY A 1 557 ? 2.440 -1.110 12.641 1.00 90.00 557 GLY A O 1
ATOM 4268 N N . ALA A 1 558 ? 2.030 -0.972 14.838 1.00 93.56 558 ALA A N 1
ATOM 4269 C CA . ALA A 1 558 ? 0.746 -1.679 14.820 1.00 93.56 558 ALA A CA 1
ATOM 4270 C C . ALA A 1 558 ? -0.432 -0.985 14.103 1.00 93.56 558 ALA A C 1
ATOM 4272 O O . ALA A 1 558 ? -1.425 -1.652 13.826 1.00 93.56 558 ALA A O 1
ATOM 4273 N N . SER A 1 559 ? -0.361 0.327 13.842 1.00 94.75 559 SER A N 1
ATOM 4274 C CA . SER A 1 559 ? -1.486 1.143 13.338 1.00 94.75 559 SER A CA 1
ATOM 4275 C C . SER A 1 559 ? -2.811 0.864 14.077 1.00 94.75 559 SER A C 1
ATOM 4277 O O . SER A 1 559 ? -3.713 0.224 13.527 1.00 94.75 559 SER A O 1
ATOM 4279 N N . PRO A 1 560 ? -2.928 1.249 15.366 1.00 96.25 560 PRO A N 1
ATOM 4280 C CA . PRO A 1 560 ? -4.142 0.996 16.132 1.00 96.25 560 PRO A CA 1
ATOM 4281 C C . PRO A 1 560 ? -5.287 1.888 15.653 1.00 96.25 560 PRO A C 1
ATOM 4283 O O . PRO A 1 560 ? -5.272 3.098 15.880 1.00 96.25 560 PRO A O 1
ATOM 4286 N N . SER A 1 561 ? -6.301 1.286 15.044 1.00 91.31 561 SER A N 1
ATOM 4287 C CA . SER A 1 561 ? -7.383 2.011 14.382 1.00 91.31 561 SER A CA 1
ATOM 4288 C C . SER A 1 561 ? -8.558 2.277 15.321 1.00 91.31 561 SER A C 1
ATOM 4290 O O . SER A 1 561 ? -8.699 3.389 15.832 1.00 91.31 561 SER A O 1
ATOM 4292 N N . THR A 1 562 ? -9.383 1.272 15.613 1.00 94.88 562 THR A N 1
ATOM 4293 C CA . THR A 1 562 ? -10.555 1.409 16.488 1.00 94.88 562 THR A CA 1
ATOM 4294 C C . THR A 1 562 ? -10.388 0.642 17.796 1.00 94.88 562 THR A C 1
ATOM 4296 O O . THR A 1 562 ? -9.595 -0.294 17.910 1.00 94.88 562 THR A O 1
ATOM 4299 N N . VAL A 1 563 ? -11.120 1.083 18.819 1.00 97.56 563 VAL A N 1
ATOM 4300 C CA . VAL A 1 563 ? -11.142 0.471 20.148 1.00 97.56 563 VAL A CA 1
ATOM 4301 C C . VAL A 1 563 ? -12.584 0.290 20.603 1.00 97.56 563 VAL A C 1
ATOM 4303 O O . VAL A 1 563 ? -13.402 1.182 20.403 1.00 97.56 563 VAL A O 1
ATOM 4306 N N . VAL A 1 564 ? -12.896 -0.841 21.236 1.00 98.06 564 VAL A N 1
ATOM 4307 C CA . VAL A 1 564 ? -14.170 -1.064 21.942 1.00 98.06 564 VAL A CA 1
ATOM 4308 C C . VAL A 1 564 ? -13.905 -1.615 23.335 1.00 98.06 564 VAL A C 1
ATOM 4310 O O . VAL A 1 564 ? -13.025 -2.457 23.509 1.00 98.06 564 VAL A O 1
ATOM 4313 N N . ALA A 1 565 ? -14.645 -1.141 24.336 1.00 97.69 565 ALA A N 1
ATOM 4314 C CA . ALA A 1 565 ? -14.473 -1.544 25.728 1.00 97.69 565 ALA A CA 1
ATOM 4315 C C . ALA A 1 565 ? -15.717 -2.269 26.258 1.00 97.69 565 ALA A C 1
ATOM 4317 O O . ALA A 1 565 ? -16.808 -1.707 26.276 1.00 97.69 565 ALA A O 1
ATOM 4318 N N . GLY A 1 566 ? -15.528 -3.504 26.720 1.00 97.25 566 GLY A N 1
ATOM 4319 C CA . GLY A 1 566 ? -16.492 -4.243 27.530 1.00 97.25 566 GLY A CA 1
ATOM 4320 C C . GLY A 1 566 ? -16.241 -4.065 29.029 1.00 97.25 566 GLY A C 1
ATOM 4321 O O . GLY A 1 566 ? -15.426 -3.244 29.464 1.00 97.25 566 GLY A O 1
ATOM 4322 N N . GLN A 1 567 ? -16.915 -4.870 29.847 1.00 96.12 567 GLN A N 1
ATOM 4323 C CA . GLN A 1 567 ? -16.817 -4.804 31.310 1.00 96.12 567 GLN A CA 1
ATOM 4324 C C . GLN A 1 567 ? -15.450 -5.252 31.840 1.00 96.12 567 GLN A C 1
ATOM 4326 O O . GLN A 1 567 ? -14.988 -4.781 32.885 1.00 96.12 567 GLN A O 1
ATOM 4331 N N . ARG A 1 568 ? -14.807 -6.197 31.146 1.00 95.38 568 ARG A N 1
ATOM 4332 C CA . ARG A 1 568 ? -13.530 -6.795 31.569 1.00 95.38 568 ARG A CA 1
ATOM 4333 C C . ARG A 1 568 ? -12.375 -6.502 30.623 1.00 95.38 568 ARG A C 1
ATOM 4335 O O . ARG A 1 568 ? -11.239 -6.369 31.087 1.00 95.38 568 ARG A O 1
ATOM 4342 N N . PHE A 1 569 ? -12.647 -6.433 29.327 1.00 98.25 569 PHE A N 1
ATOM 4343 C CA . PHE A 1 569 ? -11.618 -6.278 28.311 1.00 98.25 569 PHE A CA 1
ATOM 4344 C C . PHE A 1 569 ? -11.929 -5.114 27.378 1.00 98.25 569 PHE A C 1
ATOM 4346 O O . PHE A 1 569 ? -13.086 -4.859 27.062 1.00 98.25 569 PHE A O 1
ATOM 4353 N N . ALA A 1 570 ? -10.880 -4.430 26.932 1.00 98.44 570 ALA A N 1
ATOM 4354 C CA . ALA A 1 570 ? -10.924 -3.573 25.760 1.00 98.44 570 ALA A CA 1
ATOM 4355 C C . ALA A 1 570 ? -10.209 -4.273 24.601 1.00 98.44 570 ALA A C 1
ATOM 4357 O O . ALA A 1 570 ? -9.219 -4.977 24.808 1.00 98.44 570 ALA A O 1
ATOM 4358 N N . TYR A 1 571 ? -10.719 -4.076 23.394 1.00 98.75 571 TYR A N 1
ATOM 4359 C CA . TYR A 1 571 ? -10.234 -4.689 22.164 1.00 98.75 571 TYR A CA 1
ATOM 4360 C C . TYR A 1 571 ? -9.786 -3.595 21.211 1.00 98.75 571 TYR A C 1
ATOM 4362 O O . TYR A 1 571 ? -10.454 -2.568 21.119 1.00 98.75 571 TYR A O 1
ATOM 4370 N N . VAL A 1 572 ? -8.662 -3.801 20.530 1.00 98.69 572 VAL A N 1
ATOM 4371 C CA . VAL A 1 572 ? -8.068 -2.801 19.632 1.00 98.69 572 VAL A CA 1
ATOM 4372 C C . VAL A 1 572 ? -7.649 -3.475 18.340 1.00 98.69 572 VAL A C 1
ATOM 4374 O O . VAL A 1 572 ? -6.882 -4.435 18.391 1.00 98.69 572 VAL A O 1
ATOM 4377 N N . SER A 1 573 ? -8.115 -2.975 17.201 1.00 98.06 573 SER A N 1
ATOM 4378 C CA . SER A 1 573 ? -7.667 -3.427 15.883 1.00 98.06 573 SER A CA 1
ATOM 4379 C C . SER A 1 573 ? -6.318 -2.818 15.509 1.00 98.06 573 SER A C 1
ATOM 4381 O O . SER A 1 573 ? -6.121 -1.613 15.645 1.00 98.06 573 SER A O 1
ATOM 4383 N N . ASN A 1 574 ? -5.398 -3.652 15.023 1.00 97.50 574 ASN A N 1
ATOM 4384 C CA . ASN A 1 574 ? -4.063 -3.259 14.569 1.00 97.50 574 ASN A CA 1
ATOM 4385 C C . ASN A 1 574 ? -3.922 -3.594 13.080 1.00 97.50 574 ASN A C 1
ATOM 4387 O O . ASN A 1 574 ? -3.707 -4.758 12.721 1.00 97.50 574 ASN A O 1
ATOM 4391 N N . ALA A 1 575 ? -4.087 -2.596 12.214 1.00 94.81 575 ALA A N 1
ATOM 4392 C CA . ALA A 1 575 ? -4.301 -2.830 10.790 1.00 94.81 575 ALA A CA 1
ATOM 4393 C C . ALA A 1 575 ? -3.086 -3.413 10.062 1.00 94.81 575 ALA A C 1
ATOM 4395 O O . ALA A 1 575 ? -3.227 -4.291 9.219 1.00 94.81 575 ALA A O 1
ATOM 4396 N N . THR A 1 576 ? -1.881 -2.970 10.406 1.00 93.69 576 THR A N 1
ATOM 4397 C CA . THR A 1 576 ? -0.637 -3.409 9.750 1.00 93.69 576 THR A CA 1
ATOM 4398 C C . THR A 1 576 ? -0.165 -4.785 10.225 1.00 93.69 576 THR A C 1
ATOM 4400 O O . THR A 1 576 ? 0.626 -5.420 9.527 1.00 93.69 576 THR A O 1
ATOM 4403 N N . ASN A 1 577 ? -0.643 -5.251 11.390 1.00 93.69 577 ASN A N 1
ATOM 4404 C CA . ASN A 1 577 ? -0.288 -6.547 11.978 1.00 93.69 577 ASN A CA 1
ATOM 4405 C C . ASN A 1 577 ? -1.358 -7.636 11.795 1.00 93.69 577 ASN A C 1
ATOM 4407 O O . ASN A 1 577 ? -1.103 -8.777 12.170 1.00 93.69 577 ASN A O 1
ATOM 4411 N N . ASP A 1 578 ? -2.547 -7.313 11.274 1.00 96.12 578 ASP A N 1
ATOM 4412 C CA . ASP A 1 578 ? -3.701 -8.226 11.191 1.00 96.12 578 ASP A CA 1
ATOM 4413 C C . ASP A 1 578 ? -4.087 -8.865 12.539 1.00 96.12 578 ASP A C 1
ATOM 4415 O O . ASP A 1 578 ? -4.423 -10.050 12.628 1.00 96.12 578 ASP A O 1
ATOM 4419 N N . THR A 1 579 ? -4.043 -8.073 13.616 1.00 96.81 579 THR A N 1
ATOM 4420 C CA . THR A 1 579 ? -4.350 -8.555 14.973 1.00 96.81 579 THR A CA 1
ATOM 4421 C C . THR A 1 579 ? -5.375 -7.705 15.708 1.00 96.81 579 THR A C 1
ATOM 4423 O O . THR A 1 579 ? -5.548 -6.518 15.422 1.00 96.81 579 THR A O 1
ATOM 4426 N N . ILE A 1 580 ? -6.000 -8.310 16.722 1.00 98.62 580 ILE A N 1
ATOM 4427 C CA . ILE A 1 580 ? -6.757 -7.626 17.769 1.00 98.62 580 ILE A CA 1
ATOM 4428 C C . ILE A 1 580 ? -6.013 -7.753 19.102 1.00 98.62 580 ILE A C 1
ATOM 4430 O O . ILE A 1 580 ? -5.855 -8.856 19.628 1.00 98.62 580 ILE A O 1
ATOM 4434 N N . SER A 1 581 ? -5.601 -6.631 19.690 1.00 98.62 581 SER A N 1
ATOM 4435 C CA . SER A 1 581 ? -5.052 -6.621 21.051 1.00 98.62 581 SER A CA 1
ATOM 4436 C C . SER A 1 581 ? -6.167 -6.700 22.088 1.00 98.62 581 SER A C 1
ATOM 4438 O O . SER A 1 581 ? -7.124 -5.930 22.021 1.00 98.62 581 SER A O 1
ATOM 4440 N N . VAL A 1 582 ? -6.018 -7.587 23.076 1.00 98.62 582 VAL A N 1
ATOM 4441 C CA . VAL A 1 582 ? -6.952 -7.745 24.201 1.00 98.62 582 VAL A CA 1
ATOM 4442 C C . VAL A 1 582 ? -6.329 -7.152 25.459 1.00 98.62 582 VAL A C 1
ATOM 4444 O O . VAL A 1 582 ? -5.307 -7.637 25.947 1.00 98.62 582 VAL A O 1
ATOM 4447 N N . ILE A 1 583 ? -6.951 -6.113 26.005 1.00 98.62 583 ILE A N 1
ATOM 4448 C CA . ILE A 1 583 ? -6.466 -5.361 27.164 1.00 98.62 583 ILE A CA 1
ATOM 4449 C C . ILE A 1 583 ? -7.367 -5.647 28.361 1.00 98.62 583 ILE A C 1
ATOM 4451 O O . ILE A 1 583 ? -8.564 -5.393 28.306 1.00 98.62 583 ILE A O 1
ATOM 4455 N N . ASP A 1 584 ? -6.807 -6.120 29.473 1.00 98.19 584 ASP A N 1
ATOM 4456 C CA . ASP A 1 584 ? -7.534 -6.189 30.747 1.00 98.19 584 ASP A CA 1
ATOM 4457 C C . ASP A 1 584 ? -7.721 -4.774 31.308 1.00 98.19 584 ASP A C 1
ATOM 4459 O O . ASP A 1 584 ? -6.747 -4.096 31.649 1.00 98.19 584 ASP A O 1
ATOM 4463 N N . VAL A 1 585 ? -8.975 -4.321 31.407 1.00 97.00 585 VAL A N 1
ATOM 4464 C CA . VAL A 1 585 ? -9.300 -2.919 31.729 1.00 97.00 585 VAL A CA 1
ATOM 4465 C C . VAL A 1 585 ? -8.944 -2.525 33.161 1.00 97.00 585 VAL A C 1
ATOM 4467 O O . VAL A 1 585 ? -8.838 -1.334 33.455 1.00 97.00 585 VAL A O 1
ATOM 4470 N N . ARG A 1 586 ? -8.770 -3.498 34.066 1.00 95.44 586 ARG A N 1
ATOM 4471 C CA . ARG A 1 586 ? -8.384 -3.244 35.462 1.00 95.44 586 ARG A CA 1
ATOM 4472 C C . ARG A 1 586 ? -6.872 -3.239 35.620 1.00 95.44 586 ARG A C 1
ATOM 4474 O O . ARG A 1 586 ? -6.341 -2.425 36.367 1.00 95.44 586 ARG A O 1
ATOM 4481 N N . ARG A 1 587 ? -6.182 -4.150 34.930 1.00 97.00 587 ARG A N 1
ATOM 4482 C CA . ARG A 1 587 ? -4.715 -4.259 34.967 1.00 97.00 587 ARG A CA 1
ATOM 4483 C C . ARG A 1 587 ? -4.017 -3.275 34.032 1.00 97.00 587 ARG A C 1
ATOM 4485 O O . ARG A 1 587 ? -2.822 -3.061 34.197 1.00 97.00 587 ARG A O 1
ATOM 4492 N N . ASN A 1 588 ? -4.742 -2.698 33.070 1.00 96.75 588 ASN A N 1
ATOM 4493 C CA . ASN A 1 588 ? -4.203 -1.838 32.015 1.00 96.75 588 ASN A CA 1
ATOM 4494 C C . ASN A 1 588 ? -3.049 -2.514 31.251 1.00 96.75 588 ASN A C 1
ATOM 4496 O O . ASN A 1 588 ? -2.032 -1.892 30.950 1.00 96.75 588 ASN A O 1
ATOM 4500 N N . ALA A 1 589 ? -3.206 -3.807 30.965 1.00 96.38 589 ALA A N 1
ATOM 4501 C CA . ALA A 1 589 ? -2.179 -4.639 30.353 1.00 96.38 589 ALA A CA 1
ATOM 4502 C C . ALA A 1 589 ? -2.769 -5.503 29.240 1.00 96.38 589 ALA A C 1
ATOM 4504 O O . ALA A 1 589 ? -3.896 -5.993 29.356 1.00 96.38 589 ALA A O 1
ATOM 4505 N N . ILE A 1 590 ? -1.983 -5.713 28.183 1.00 97.12 590 ILE A N 1
ATOM 4506 C CA . ILE A 1 590 ? -2.321 -6.671 27.132 1.00 97.12 590 ILE A CA 1
ATOM 4507 C C . ILE A 1 590 ? -2.224 -8.076 27.716 1.00 97.12 590 ILE A C 1
ATOM 4509 O O . ILE A 1 590 ? -1.199 -8.455 28.280 1.00 97.12 590 ILE A O 1
ATOM 4513 N N . VAL A 1 591 ? -3.308 -8.834 27.586 1.00 96.56 591 VAL A N 1
ATOM 4514 C CA . VAL A 1 591 ? -3.394 -10.233 28.017 1.00 96.56 591 VAL A CA 1
ATOM 4515 C C . VAL A 1 591 ? -3.459 -11.201 26.844 1.00 96.56 591 VAL A C 1
ATOM 4517 O O . VAL A 1 591 ? -3.344 -12.402 27.071 1.00 96.56 591 VAL A O 1
ATOM 4520 N N . ASP A 1 592 ? -3.682 -10.697 25.626 1.00 96.50 592 ASP A N 1
ATOM 4521 C CA . ASP A 1 592 ? -3.738 -11.511 24.416 1.00 96.50 592 ASP A CA 1
ATOM 4522 C C . ASP A 1 592 ? -3.566 -10.696 23.128 1.00 96.50 592 ASP A C 1
ATOM 4524 O O . ASP A 1 592 ? -3.801 -9.483 23.109 1.00 96.50 592 ASP A O 1
ATOM 4528 N N . GLN A 1 593 ? -3.209 -11.393 22.050 1.00 95.44 593 GLN A N 1
ATOM 4529 C CA . GLN A 1 593 ? -3.186 -10.886 20.676 1.00 95.44 593 GLN A CA 1
ATOM 4530 C C . GLN A 1 593 ? -3.882 -11.913 19.780 1.00 95.44 593 GLN A C 1
ATOM 4532 O O . GLN A 1 593 ? -3.364 -13.008 19.573 1.00 95.44 593 GLN A O 1
ATOM 4537 N N . ILE A 1 594 ? -5.052 -11.566 19.250 1.00 97.62 594 ILE A N 1
ATOM 4538 C CA . ILE A 1 594 ? -5.831 -12.457 18.386 1.00 97.62 594 ILE A CA 1
ATOM 4539 C C . ILE A 1 594 ? -5.432 -12.198 16.935 1.00 97.62 594 ILE A C 1
ATOM 4541 O O . ILE A 1 594 ? -5.643 -11.097 16.434 1.00 97.62 594 ILE A O 1
ATOM 4545 N N . GLU A 1 595 ? -4.880 -13.200 16.258 1.00 95.31 595 GLU A N 1
ATOM 4546 C CA . GLU A 1 595 ? -4.499 -13.115 14.843 1.00 95.31 595 GLU A CA 1
ATOM 4547 C C . GLU A 1 595 ? -5.700 -13.402 13.927 1.00 95.31 595 GLU A C 1
ATOM 4549 O O . GLU A 1 595 ? -6.453 -14.360 14.137 1.00 95.31 595 GLU A O 1
ATOM 4554 N N . LEU A 1 596 ? -5.883 -12.572 12.897 1.00 97.00 596 LEU A N 1
ATOM 4555 C CA . LEU A 1 596 ? -6.930 -12.735 11.888 1.00 97.00 596 LEU A CA 1
ATOM 4556 C C . LEU A 1 596 ? -6.360 -13.488 10.683 1.00 97.00 596 LEU A C 1
ATOM 4558 O O . LEU A 1 596 ? -5.981 -12.892 9.683 1.00 97.00 596 LEU A O 1
ATOM 4562 N N . LEU A 1 597 ? -6.260 -14.808 10.804 1.00 91.94 597 LEU A N 1
ATOM 4563 C CA . LEU A 1 597 ? -5.587 -15.652 9.816 1.00 91.94 597 LEU A CA 1
ATOM 4564 C C . LEU A 1 597 ? -6.479 -15.997 8.614 1.00 91.94 597 LEU A C 1
ATOM 4566 O O . LEU A 1 597 ? -7.603 -16.475 8.774 1.00 91.94 597 LEU A O 1
ATOM 4570 N N . VAL A 1 598 ? -5.931 -15.855 7.406 1.00 92.94 598 VAL A N 1
ATOM 4571 C CA . VAL A 1 598 ? -6.567 -16.317 6.165 1.00 92.94 598 VAL A CA 1
ATOM 4572 C C . VAL A 1 598 ? -6.062 -17.727 5.848 1.00 92.94 598 VAL A C 1
ATOM 4574 O O . VAL A 1 598 ? -4.846 -17.907 5.753 1.00 92.94 598 VAL A O 1
ATOM 4577 N N . PRO A 1 599 ? -6.951 -18.725 5.662 1.00 86.31 599 PRO A N 1
ATOM 4578 C CA . PRO A 1 599 ? -6.537 -20.084 5.328 1.00 86.31 599 PRO A CA 1
ATOM 4579 C C . PRO A 1 599 ? -5.574 -20.103 4.141 1.00 86.31 599 PRO A C 1
ATOM 4581 O O . PRO A 1 599 ? -5.868 -19.486 3.120 1.00 86.31 599 PRO A O 1
ATOM 4584 N N . GLY A 1 600 ? -4.451 -20.809 4.257 1.00 81.25 600 GLY A N 1
ATOM 4585 C CA . GLY A 1 600 ? -3.416 -20.928 3.225 1.00 81.25 600 GLY A CA 1
ATOM 4586 C C . GLY A 1 600 ? -2.498 -19.714 3.045 1.00 81.25 600 GLY A C 1
ATOM 4587 O O . GLY A 1 600 ? -1.595 -19.798 2.220 1.00 81.25 600 GLY A O 1
ATOM 4588 N N . LEU A 1 601 ? -2.721 -18.614 3.771 1.00 89.06 601 LEU A N 1
ATOM 4589 C CA . LEU A 1 601 ? -1.922 -17.383 3.726 1.00 89.06 601 LEU A CA 1
ATOM 4590 C C . LEU A 1 601 ? -1.567 -16.886 5.142 1.00 89.06 601 LEU A C 1
ATOM 4592 O O . LEU A 1 601 ? -1.365 -15.694 5.360 1.00 89.06 601 LEU A O 1
ATOM 4596 N N . GLU A 1 602 ? -1.513 -17.784 6.128 1.00 87.00 602 GLU A N 1
ATOM 4597 C CA . GLU A 1 602 ? -1.411 -17.464 7.559 1.00 87.00 602 GLU A CA 1
ATOM 4598 C C . GLU A 1 602 ? -0.139 -16.674 7.925 1.00 87.00 602 GLU A C 1
ATOM 4600 O O . GLU A 1 602 ? -0.106 -15.928 8.907 1.00 87.00 602 GLU A O 1
ATOM 4605 N N . THR A 1 603 ? 0.922 -16.821 7.133 1.00 83.88 603 THR A N 1
ATOM 4606 C CA . THR A 1 603 ? 2.210 -16.142 7.329 1.00 83.88 603 THR A CA 1
ATOM 4607 C C . THR A 1 603 ? 2.261 -14.744 6.715 1.00 83.88 603 THR A C 1
ATOM 4609 O O . THR A 1 603 ? 3.166 -13.976 7.039 1.00 83.88 603 THR A O 1
ATOM 4612 N N . LEU A 1 604 ? 1.294 -14.394 5.865 1.00 90.69 604 LEU A N 1
ATOM 4613 C CA . LEU A 1 604 ? 1.264 -13.149 5.106 1.00 90.69 604 LEU A CA 1
ATOM 4614 C C . LEU A 1 604 ? 0.228 -12.184 5.685 1.00 90.69 604 LEU A C 1
ATOM 4616 O O . LEU A 1 604 ? -0.821 -12.594 6.180 1.00 90.69 604 LEU A O 1
ATOM 4620 N N . ARG A 1 605 ? 0.514 -10.883 5.601 1.00 94.38 605 ARG A N 1
ATOM 4621 C CA . ARG A 1 605 ? -0.400 -9.819 6.044 1.00 94.38 605 ARG A CA 1
ATOM 4622 C C . ARG A 1 605 ? -1.191 -9.221 4.884 1.00 94.38 605 ARG A C 1
ATOM 4624 O O . ARG A 1 605 ? -0.783 -9.339 3.730 1.00 94.38 605 ARG A O 1
ATOM 4631 N N . GLY A 1 606 ? -2.316 -8.590 5.193 1.00 95.06 606 GLY A N 1
ATOM 4632 C CA . GLY A 1 606 ? -3.213 -7.955 4.228 1.00 95.06 606 GLY A CA 1
ATOM 4633 C C . GLY A 1 606 ? -4.700 -8.046 4.581 1.00 95.06 606 GLY A C 1
ATOM 4634 O O . GLY A 1 606 ? -5.530 -7.706 3.742 1.00 95.06 606 GLY A O 1
ATOM 4635 N N . VAL A 1 607 ? -5.068 -8.496 5.787 1.00 96.94 607 VAL A N 1
ATOM 4636 C CA . VAL A 1 607 ? -6.474 -8.521 6.238 1.00 96.94 607 VAL A CA 1
ATOM 4637 C C . VAL A 1 607 ? -6.980 -7.115 6.549 1.00 96.94 607 VAL A C 1
ATOM 4639 O O . VAL A 1 607 ? -8.122 -6.787 6.211 1.00 96.94 607 VAL A O 1
ATOM 4642 N N . LEU A 1 608 ? -6.113 -6.278 7.126 1.00 96.62 608 LEU A N 1
ATOM 4643 C CA . LEU A 1 608 ? -6.332 -4.855 7.370 1.00 96.62 608 LEU A CA 1
ATOM 4644 C C . LEU A 1 608 ? -7.556 -4.584 8.277 1.00 96.62 608 LEU A C 1
ATOM 4646 O O . LEU A 1 608 ? -8.555 -4.017 7.822 1.00 96.62 608 LEU A O 1
ATOM 4650 N N . PRO A 1 609 ? -7.548 -5.036 9.550 1.00 97.62 609 PRO A N 1
ATOM 4651 C CA . PRO A 1 609 ? -8.651 -4.789 10.475 1.00 97.62 609 PRO A CA 1
ATOM 4652 C C . PRO A 1 609 ? -8.831 -3.294 10.766 1.00 97.62 609 PRO A C 1
ATOM 4654 O O . PRO A 1 609 ? -7.907 -2.620 11.224 1.00 97.62 609 PRO A O 1
ATOM 4657 N N . PHE A 1 610 ? -10.047 -2.794 10.550 1.00 96.38 610 PHE A N 1
ATOM 4658 C CA . PHE A 1 610 ? -10.379 -1.378 10.691 1.00 96.38 610 PHE A CA 1
ATOM 4659 C C . PHE A 1 610 ? -11.370 -1.130 11.838 1.00 96.38 610 PHE A C 1
ATOM 4661 O O . PHE A 1 610 ? -10.943 -0.860 12.956 1.00 96.38 610 PHE A O 1
ATOM 4668 N N . SER A 1 611 ? -12.680 -1.176 11.590 1.00 97.25 611 SER A N 1
ATOM 4669 C CA . SER A 1 611 ? -13.709 -1.005 12.625 1.00 97.25 611 SER A CA 1
ATOM 4670 C C . SER A 1 611 ? -14.008 -2.316 13.349 1.00 97.25 611 SER A C 1
ATOM 4672 O O . SER A 1 611 ? -14.011 -3.379 12.727 1.00 97.25 611 SER A O 1
ATOM 4674 N N . ILE A 1 612 ? -14.297 -2.247 14.650 1.00 98.19 612 ILE A N 1
ATOM 4675 C CA . ILE A 1 612 ? -14.699 -3.398 15.465 1.00 98.19 612 ILE A CA 1
ATOM 4676 C C . ILE A 1 612 ? -15.994 -3.117 16.237 1.00 98.19 612 ILE A C 1
ATOM 4678 O O . ILE A 1 612 ? -16.242 -1.990 16.660 1.00 98.19 612 ILE A O 1
ATOM 4682 N N . ALA A 1 613 ? -16.800 -4.155 16.461 1.00 98.38 613 ALA A N 1
ATOM 4683 C CA . ALA A 1 613 ? -18.042 -4.096 17.226 1.00 98.38 613 ALA A CA 1
ATOM 4684 C C . ALA A 1 613 ? -18.149 -5.289 18.187 1.00 98.38 613 ALA A C 1
ATOM 4686 O O . ALA A 1 613 ? -18.045 -6.444 17.772 1.00 98.38 613 ALA A O 1
ATOM 4687 N N . LEU A 1 614 ? -18.359 -5.008 19.475 1.00 98.56 614 LEU A N 1
ATOM 4688 C CA . LEU A 1 614 ? -18.522 -6.012 20.531 1.00 98.56 614 LEU A CA 1
ATOM 4689 C C . LEU A 1 614 ? -19.995 -6.413 20.654 1.00 98.56 614 LEU A C 1
ATOM 4691 O O . LEU A 1 614 ? -20.856 -5.537 20.735 1.00 98.56 614 LEU A O 1
ATOM 4695 N N . SER A 1 615 ? -20.289 -7.715 20.676 1.00 98.31 615 SER A N 1
ATOM 4696 C CA . SER A 1 615 ? -21.655 -8.201 20.887 1.00 98.31 615 SER A CA 1
ATOM 4697 C C . SER A 1 615 ? -22.190 -7.793 22.271 1.00 98.31 615 SER A C 1
ATOM 4699 O O . SER A 1 615 ? -21.412 -7.709 23.225 1.00 98.31 615 SER A O 1
ATOM 4701 N N . PRO A 1 616 ? -23.511 -7.575 22.429 1.00 97.38 616 PRO A N 1
ATOM 4702 C CA . PRO A 1 616 ? -24.094 -7.164 23.713 1.00 97.38 616 PRO A CA 1
ATOM 4703 C C . PRO A 1 616 ? -23.826 -8.125 24.885 1.00 97.38 616 PRO A C 1
ATOM 4705 O O . PRO A 1 616 ? -23.819 -7.704 26.038 1.00 97.38 616 PRO A O 1
ATOM 4708 N N . ASP A 1 617 ? -23.616 -9.411 24.598 1.00 97.06 617 ASP A N 1
ATOM 4709 C CA . ASP A 1 617 ? -23.291 -10.463 25.571 1.00 97.06 617 ASP A CA 1
ATOM 4710 C C . ASP A 1 617 ? -21.777 -10.646 25.817 1.00 97.06 617 ASP A C 1
ATOM 4712 O O . ASP A 1 617 ? -21.372 -11.528 26.579 1.00 97.06 617 ASP A O 1
ATOM 4716 N N . GLU A 1 618 ? -20.944 -9.830 25.163 1.00 97.69 618 GLU A N 1
ATOM 4717 C CA . GLU A 1 618 ? -19.477 -9.876 25.174 1.00 97.69 618 GLU A CA 1
ATOM 4718 C C . GLU A 1 618 ? -18.871 -11.244 24.788 1.00 97.69 618 GLU A C 1
ATOM 4720 O O . GLU A 1 618 ? -17.736 -11.548 25.159 1.00 97.69 618 GLU A O 1
ATOM 4725 N N . GLN A 1 619 ? -19.600 -12.081 24.037 1.00 97.44 619 GLN A N 1
ATOM 4726 C CA . GLN A 1 619 ? -19.112 -13.391 23.576 1.00 97.44 619 GLN A CA 1
ATOM 4727 C C . GLN A 1 619 ? -18.449 -13.349 22.196 1.00 97.44 619 GLN A C 1
ATOM 4729 O O . GLN A 1 619 ? -17.641 -14.220 21.869 1.00 97.44 619 GLN A O 1
ATOM 4734 N N . SER A 1 620 ? -18.785 -12.357 21.370 1.00 98.31 620 SER A N 1
ATOM 4735 C CA . SER A 1 620 ? -18.293 -12.230 19.998 1.00 98.31 620 SER A CA 1
ATOM 4736 C C . SER A 1 620 ? -17.794 -10.821 19.703 1.00 98.31 620 SER A C 1
ATOM 4738 O O . SER A 1 620 ? -18.374 -9.827 20.139 1.00 98.31 620 SER A O 1
ATOM 4740 N N . LEU A 1 621 ? -16.736 -10.731 18.904 1.00 98.75 621 LEU A N 1
ATOM 4741 C CA . LEU A 1 621 ? -16.261 -9.478 18.326 1.00 98.75 621 LEU A CA 1
ATOM 4742 C C . LEU A 1 621 ? -16.353 -9.565 16.801 1.00 98.75 621 LEU A C 1
ATOM 4744 O O . LEU A 1 621 ? -15.851 -10.511 16.195 1.00 98.75 621 LEU A O 1
ATOM 4748 N N . TYR A 1 622 ? -16.984 -8.569 16.190 1.00 98.88 622 TYR A N 1
ATOM 4749 C CA . TYR A 1 622 ? -17.084 -8.418 14.742 1.00 98.88 622 TYR A CA 1
ATOM 4750 C C . TYR A 1 622 ? -16.059 -7.395 14.276 1.00 98.88 622 TYR A C 1
ATOM 4752 O O . TYR A 1 622 ? -15.970 -6.317 14.858 1.00 98.88 622 TYR A O 1
ATOM 4760 N N . VAL A 1 623 ? -15.288 -7.714 13.241 1.00 98.88 623 VAL A N 1
ATOM 4761 C CA . VAL A 1 623 ? -14.182 -6.872 12.767 1.00 98.88 623 VAL A CA 1
ATOM 4762 C C . VAL A 1 623 ? -14.324 -6.651 11.270 1.00 98.88 623 VAL A C 1
ATOM 4764 O O . VAL A 1 623 ? -14.303 -7.610 10.509 1.00 98.88 623 VAL A O 1
ATOM 4767 N N . ALA A 1 624 ? -14.446 -5.403 10.833 1.00 98.75 624 ALA A N 1
ATOM 4768 C CA . ALA A 1 624 ? -14.364 -5.049 9.423 1.00 98.75 624 ALA A CA 1
ATOM 4769 C C . ALA A 1 624 ? -12.918 -5.239 8.929 1.00 98.75 624 ALA A C 1
ATOM 4771 O O . ALA A 1 624 ? -11.985 -4.658 9.486 1.00 98.75 624 ALA A O 1
ATOM 4772 N N . CYS A 1 625 ? -12.732 -6.068 7.903 1.00 98.38 625 CYS A N 1
ATOM 4773 C CA . CYS A 1 625 ? -11.435 -6.400 7.318 1.00 98.38 625 CYS A CA 1
ATOM 4774 C C . CYS A 1 625 ? -11.339 -5.786 5.920 1.00 98.38 625 CYS A C 1
ATOM 4776 O O . CYS A 1 625 ? -11.861 -6.343 4.946 1.00 98.38 625 CYS A O 1
ATOM 4778 N N . ALA A 1 626 ? -10.689 -4.626 5.826 1.00 97.06 626 ALA A N 1
ATOM 4779 C CA . ALA A 1 626 ? -10.692 -3.817 4.615 1.00 97.06 626 ALA A CA 1
ATOM 4780 C C . ALA A 1 626 ? -9.951 -4.494 3.451 1.00 97.06 626 ALA A C 1
ATOM 4782 O O . ALA A 1 626 ? -10.435 -4.454 2.322 1.00 97.06 626 ALA A O 1
ATOM 4783 N N . GLY A 1 627 ? -8.835 -5.177 3.716 1.00 95.94 627 GLY A N 1
ATOM 4784 C CA . GLY A 1 627 ? -8.042 -5.844 2.679 1.00 95.94 627 GLY A CA 1
ATOM 4785 C C . GLY A 1 627 ? -8.610 -7.196 2.229 1.00 95.94 627 GLY A C 1
ATOM 4786 O O . GLY A 1 627 ? -8.367 -7.624 1.097 1.00 95.94 627 GLY A O 1
ATOM 4787 N N . LEU A 1 628 ? -9.423 -7.840 3.078 1.00 97.00 628 LEU A N 1
ATOM 4788 C CA . LEU A 1 628 ? -10.065 -9.131 2.790 1.00 97.00 628 LEU A CA 1
ATOM 4789 C C . LEU A 1 628 ? -11.483 -8.998 2.203 1.00 97.00 628 LEU A C 1
ATOM 4791 O O . LEU A 1 628 ? -12.025 -9.980 1.700 1.00 97.00 628 LEU A O 1
ATOM 4795 N N . ASN A 1 629 ? -12.084 -7.802 2.238 1.00 97.69 629 ASN A N 1
ATOM 4796 C CA . ASN A 1 629 ? -13.475 -7.552 1.826 1.00 97.69 629 ASN A CA 1
ATOM 4797 C C . ASN A 1 629 ? -14.482 -8.410 2.615 1.00 97.69 629 ASN A C 1
ATOM 4799 O O . ASN A 1 629 ? -15.376 -9.048 2.052 1.00 97.69 629 ASN A O 1
ATOM 4803 N N . ALA A 1 630 ? -14.310 -8.462 3.937 1.00 98.69 630 ALA A N 1
ATOM 4804 C CA . ALA A 1 630 ? -15.103 -9.316 4.813 1.00 98.69 630 ALA A CA 1
ATOM 4805 C C . ALA A 1 630 ? -15.270 -8.721 6.217 1.00 98.69 630 ALA A C 1
ATOM 4807 O O . ALA A 1 630 ? -14.553 -7.802 6.608 1.00 98.69 630 ALA A O 1
ATOM 4808 N N . VAL A 1 631 ? -16.186 -9.296 6.996 1.00 98.94 631 VAL A N 1
ATOM 4809 C CA . VAL A 1 631 ? -16.261 -9.115 8.450 1.00 98.94 631 VAL A CA 1
ATOM 4810 C C . VAL A 1 631 ? -15.762 -10.385 9.131 1.00 98.94 631 VAL A C 1
ATOM 4812 O O . VAL A 1 631 ? -16.343 -11.452 8.935 1.00 98.94 631 VAL A O 1
ATOM 4815 N N . ALA A 1 632 ? -14.702 -10.298 9.930 1.00 98.88 632 ALA A N 1
ATOM 4816 C CA . ALA A 1 632 ? -14.270 -11.400 10.780 1.00 98.88 632 ALA A CA 1
ATOM 4817 C C . ALA A 1 632 ? -15.184 -11.529 12.002 1.00 98.88 632 ALA A C 1
ATOM 4819 O O . ALA A 1 632 ? -15.578 -10.529 12.603 1.00 98.88 632 ALA A O 1
ATOM 4820 N N . VAL A 1 633 ? -15.480 -12.767 12.389 1.00 98.88 633 VAL A N 1
ATOM 4821 C CA . VAL A 1 633 ? -16.168 -13.111 13.635 1.00 98.88 633 VAL A CA 1
ATOM 4822 C C . VAL A 1 633 ? -15.146 -13.757 14.559 1.00 98.88 633 VAL A C 1
ATOM 4824 O O . VAL A 1 633 ? -14.572 -14.795 14.227 1.00 98.88 633 VAL A O 1
ATOM 4827 N N . VAL A 1 634 ? -14.900 -13.141 15.709 1.00 98.75 634 VAL A N 1
ATOM 4828 C CA . VAL A 1 634 ? -13.959 -13.617 16.726 1.00 98.75 634 VAL A CA 1
ATOM 4829 C C . VAL A 1 634 ? -14.741 -14.127 17.929 1.00 98.75 634 VAL A C 1
ATOM 4831 O O . VAL A 1 634 ? -15.554 -13.404 18.498 1.00 98.75 634 VAL A O 1
ATOM 4834 N N . ASP A 1 635 ? -14.457 -15.363 18.327 1.00 97.75 635 ASP A N 1
ATOM 4835 C CA . ASP A 1 635 ? -14.962 -15.980 19.552 1.00 97.75 635 ASP A CA 1
ATOM 4836 C C . ASP A 1 635 ? -14.120 -15.478 20.732 1.00 97.75 635 ASP A C 1
ATOM 4838 O O . ASP A 1 635 ? -12.909 -15.714 20.775 1.00 97.75 635 ASP A O 1
ATOM 4842 N N . LEU A 1 636 ? -14.743 -14.763 21.671 1.00 97.44 636 LEU A N 1
ATOM 4843 C CA . LEU A 1 636 ? -14.053 -14.134 22.801 1.00 97.44 636 LEU A CA 1
ATOM 4844 C C . LEU A 1 636 ? -13.852 -15.068 23.996 1.00 97.44 636 LEU A C 1
ATOM 4846 O O . LEU A 1 636 ? -12.956 -14.819 24.807 1.00 97.44 636 LEU A O 1
ATOM 4850 N N . GLU A 1 637 ? -14.618 -16.155 24.088 1.00 94.19 637 GLU A N 1
ATOM 4851 C CA . GLU A 1 637 ? -14.392 -17.207 25.082 1.00 94.19 637 GLU A CA 1
ATOM 4852 C C . GLU A 1 637 ? -13.088 -17.943 24.756 1.00 94.19 637 GLU A C 1
ATOM 4854 O O . GLU A 1 637 ? -12.213 -18.105 25.609 1.00 94.19 637 GLU A O 1
ATOM 4859 N N . ARG A 1 638 ? -12.929 -18.335 23.486 1.00 93.00 638 ARG A N 1
ATOM 4860 C CA . ARG A 1 638 ? -11.741 -19.035 22.976 1.00 93.00 638 ARG A CA 1
ATOM 4861 C C . ARG A 1 638 ? -10.623 -18.097 22.527 1.00 93.00 638 ARG A C 1
ATOM 4863 O O . ARG A 1 638 ? -9.522 -18.578 22.271 1.00 93.00 638 ARG A O 1
ATOM 4870 N N . ARG A 1 639 ? -10.913 -16.798 22.405 1.00 94.25 639 ARG A N 1
ATOM 4871 C CA . ARG A 1 639 ? -10.020 -15.728 21.920 1.00 94.25 639 ARG A CA 1
ATOM 4872 C C . ARG A 1 639 ? -9.346 -16.058 20.596 1.00 94.25 639 ARG A C 1
ATOM 4874 O O . ARG A 1 639 ? -8.133 -15.959 20.443 1.00 94.25 639 ARG A O 1
ATOM 4881 N N . ARG A 1 640 ? -10.150 -16.475 19.625 1.00 95.06 640 ARG A N 1
ATOM 4882 C CA . ARG A 1 640 ? -9.659 -16.831 18.294 1.00 95.06 640 ARG A CA 1
ATOM 4883 C C . ARG A 1 640 ? -10.673 -16.489 17.222 1.00 95.06 640 ARG A C 1
ATOM 4885 O O . ARG A 1 640 ? -11.877 -16.455 17.474 1.00 95.06 640 ARG A O 1
ATOM 4892 N N . LEU A 1 641 ? -10.176 -16.302 16.009 1.00 97.94 641 LEU A N 1
ATOM 4893 C CA . LEU A 1 641 ? -11.005 -16.217 14.818 1.00 97.94 641 LEU A CA 1
ATOM 4894 C C . LEU A 1 641 ? -11.912 -17.459 14.699 1.00 97.94 641 LEU A C 1
ATOM 4896 O O . LEU A 1 641 ? -11.444 -18.600 14.783 1.00 97.94 641 LEU A O 1
ATOM 4900 N N . ALA A 1 642 ? -13.209 -17.224 14.505 1.00 97.75 642 ALA A N 1
ATOM 4901 C CA . ALA A 1 642 ? -14.215 -18.250 14.246 1.00 97.75 642 ALA A CA 1
ATOM 4902 C C . ALA A 1 642 ? -14.512 -18.401 12.744 1.00 97.75 642 ALA A C 1
ATOM 4904 O O . ALA A 1 642 ? -14.746 -19.515 12.280 1.00 97.75 642 ALA A O 1
ATOM 4905 N N . GLY A 1 643 ? -14.477 -17.302 11.984 1.00 98.38 643 GLY A N 1
ATOM 4906 C CA . GLY A 1 643 ? -14.682 -17.300 10.535 1.00 98.38 643 GLY A CA 1
ATOM 4907 C C . GLY A 1 643 ? -14.892 -15.898 9.966 1.00 98.38 643 GLY A C 1
ATOM 4908 O O . GLY A 1 643 ? -14.719 -14.905 10.672 1.00 98.38 643 GLY A O 1
ATOM 4909 N N . TYR A 1 644 ? -15.295 -15.824 8.698 1.00 98.81 644 TYR A N 1
ATOM 4910 C CA . TYR A 1 644 ? -15.515 -14.574 7.966 1.00 98.81 644 TYR A CA 1
ATOM 4911 C C . TYR A 1 644 ? -16.892 -14.522 7.294 1.00 98.81 644 TYR A C 1
ATOM 4913 O O . TYR A 1 644 ? -17.422 -15.546 6.869 1.00 98.81 644 TYR A O 1
ATOM 4921 N N . ILE A 1 645 ? -17.435 -13.311 7.155 1.00 98.88 645 ILE A N 1
ATOM 4922 C CA . ILE A 1 645 ? -18.682 -12.979 6.455 1.00 98.88 645 ILE A CA 1
ATOM 4923 C C . ILE A 1 645 ? -18.346 -12.106 5.228 1.00 98.88 645 ILE A C 1
ATOM 4925 O O . ILE A 1 645 ? -17.711 -11.069 5.410 1.00 98.88 645 ILE A O 1
ATOM 4929 N N . PRO A 1 646 ? -18.766 -12.462 3.998 1.00 98.50 646 PRO A N 1
ATOM 4930 C CA . PRO A 1 646 ? -18.511 -11.664 2.798 1.00 98.50 646 PRO A CA 1
ATOM 4931 C C . PRO A 1 646 ? -19.069 -10.234 2.859 1.00 98.50 646 PRO A C 1
ATOM 4933 O O . PRO A 1 646 ? -20.242 -10.026 3.189 1.00 98.50 646 PRO A O 1
ATOM 4936 N N . ALA A 1 647 ? -18.260 -9.260 2.442 1.00 98.19 647 ALA A N 1
ATOM 4937 C CA . ALA A 1 647 ? -18.629 -7.850 2.350 1.00 98.19 647 ALA A CA 1
ATOM 4938 C C . ALA A 1 647 ? -18.242 -7.238 0.987 1.00 98.19 647 ALA A C 1
ATOM 4940 O O . ALA A 1 647 ? -17.757 -7.932 0.091 1.00 98.19 647 ALA A O 1
ATOM 4941 N N . GLY A 1 648 ? -18.522 -5.946 0.805 1.00 96.69 648 GLY A N 1
ATOM 4942 C CA . GLY A 1 648 ? -18.044 -5.174 -0.343 1.00 96.69 648 GLY A CA 1
ATOM 4943 C C . GLY A 1 648 ? -16.549 -4.839 -0.261 1.00 96.69 648 GLY A C 1
ATOM 4944 O O . GLY A 1 648 ? -15.873 -5.105 0.734 1.00 96.69 648 GLY A O 1
ATOM 4945 N N . TRP A 1 649 ? -16.032 -4.223 -1.324 1.00 96.25 649 TRP A N 1
ATOM 4946 C CA . TRP A 1 649 ? -14.642 -3.789 -1.425 1.00 96.25 649 TRP A CA 1
ATOM 4947 C C . TRP A 1 649 ? -14.303 -2.728 -0.377 1.00 96.25 649 TRP A C 1
ATOM 4949 O O . TRP A 1 649 ? -14.991 -1.707 -0.255 1.00 96.25 649 TRP A O 1
ATOM 4959 N N . PHE A 1 650 ? -13.213 -2.967 0.353 1.00 96.31 650 PHE A N 1
ATOM 4960 C CA . PHE A 1 650 ? -12.732 -2.107 1.426 1.00 96.31 650 PHE A CA 1
ATOM 4961 C C . PHE A 1 650 ? -13.767 -1.981 2.555 1.00 96.31 650 PHE A C 1
ATOM 4963 O O . PHE A 1 650 ? -14.290 -0.900 2.843 1.00 96.31 650 PHE A O 1
ATOM 4970 N N . CYS A 1 651 ? -14.110 -3.123 3.162 1.00 97.69 651 CYS A N 1
ATOM 4971 C CA . CYS A 1 651 ? -15.008 -3.211 4.314 1.00 97.69 651 CYS A CA 1
ATOM 4972 C C . CYS A 1 651 ? -14.430 -2.421 5.499 1.00 97.69 651 CYS A C 1
ATOM 4974 O O . CYS A 1 651 ? -13.453 -2.846 6.112 1.00 97.69 651 CYS A O 1
ATOM 4976 N N . SER A 1 652 ? -15.021 -1.268 5.811 1.00 96.44 652 SER A N 1
ATOM 4977 C CA . SER A 1 652 ? -14.419 -0.249 6.676 1.00 96.44 652 SER A CA 1
ATOM 4978 C C . SER A 1 652 ? -15.115 -0.103 8.026 1.00 96.44 652 SER A C 1
ATOM 4980 O O . SER A 1 652 ? -14.433 0.078 9.032 1.00 96.44 652 SER A O 1
ATOM 4982 N N . LEU A 1 653 ? -16.448 -0.211 8.073 1.00 97.81 653 LEU A N 1
ATOM 4983 C CA . LEU A 1 653 ? -17.243 0.029 9.284 1.00 97.81 653 LEU A CA 1
ATOM 4984 C C . LEU A 1 653 ? -18.149 -1.159 9.603 1.00 97.81 653 LEU A C 1
ATOM 4986 O O . LEU A 1 653 ? -18.774 -1.719 8.702 1.00 97.81 653 LEU A O 1
ATOM 4990 N N . VAL A 1 654 ? -18.266 -1.502 10.888 1.00 98.50 654 VAL A N 1
ATOM 4991 C CA . VAL A 1 654 ? -19.203 -2.517 11.385 1.00 98.50 654 VAL A CA 1
ATOM 4992 C C . VAL A 1 654 ? -19.868 -2.054 12.681 1.00 98.50 654 VAL A C 1
ATOM 4994 O O . VAL A 1 654 ? -19.231 -1.472 13.553 1.00 98.50 654 VAL A O 1
ATOM 4997 N N . HIS A 1 655 ? -21.164 -2.321 12.814 1.00 98.25 655 HIS A N 1
ATOM 4998 C CA . HIS A 1 655 ? -21.937 -2.118 14.037 1.00 98.25 655 HIS A CA 1
ATOM 4999 C C . HIS A 1 655 ? -22.845 -3.327 14.267 1.00 98.25 655 HIS A C 1
ATOM 5001 O O . HIS A 1 655 ? -23.401 -3.863 13.310 1.00 98.25 655 HIS A O 1
ATOM 5007 N N . VAL A 1 656 ? -23.014 -3.751 15.518 1.00 98.50 656 VAL A N 1
ATOM 5008 C CA . VAL A 1 656 ? -23.918 -4.850 15.895 1.00 98.50 656 VAL A CA 1
ATOM 5009 C C . VAL A 1 656 ? -25.172 -4.288 16.551 1.00 98.50 656 VAL A C 1
ATOM 5011 O O . VAL A 1 656 ? -25.088 -3.347 17.336 1.00 98.50 656 VAL A O 1
ATOM 5014 N N . SER A 1 657 ? -26.339 -4.839 16.220 1.00 98.12 657 SER A N 1
ATOM 5015 C CA . SER A 1 657 ? -27.598 -4.431 16.837 1.00 98.12 657 SER A CA 1
ATOM 5016 C C . SER A 1 657 ? -27.628 -4.735 18.337 1.00 98.12 657 SER A C 1
ATOM 5018 O O . SER A 1 657 ? -26.981 -5.660 18.831 1.00 98.12 657 SER A O 1
ATOM 5020 N N . ARG A 1 658 ? -28.445 -3.985 19.072 1.00 96.12 658 ARG A N 1
ATOM 5021 C CA . ARG A 1 658 ? -28.669 -4.097 20.520 1.00 96.12 658 ARG A CA 1
ATOM 5022 C C . ARG A 1 658 ? -29.158 -5.472 20.951 1.00 96.12 658 ARG A C 1
ATOM 5024 O O . ARG A 1 658 ? -28.883 -5.887 22.070 1.00 96.12 658 ARG A O 1
ATOM 5031 N N . ASP A 1 659 ? -29.894 -6.164 20.084 1.00 97.12 659 ASP A N 1
ATOM 5032 C CA . ASP A 1 659 ? -30.345 -7.538 20.317 1.00 97.12 659 ASP A CA 1
ATOM 5033 C C . ASP A 1 659 ? -29.305 -8.600 19.916 1.00 97.12 659 ASP A C 1
ATOM 5035 O O . ASP A 1 659 ? -29.541 -9.788 20.124 1.00 97.12 659 ASP A O 1
ATOM 5039 N N . GLY A 1 660 ? -28.171 -8.187 19.340 1.00 97.69 660 GLY A N 1
ATOM 5040 C CA . GLY A 1 660 ? -27.086 -9.060 18.904 1.00 97.69 660 GLY A CA 1
ATOM 5041 C C . GLY A 1 660 ? -27.384 -9.875 17.644 1.00 97.69 660 GLY A C 1
ATOM 5042 O O . GLY A 1 660 ? -26.612 -10.775 17.329 1.00 97.69 660 GLY A O 1
ATOM 5043 N N . LYS A 1 661 ? -28.490 -9.609 16.933 1.00 97.75 661 LYS A N 1
ATOM 5044 C CA . LYS A 1 661 ? -28.955 -10.452 15.815 1.00 97.75 661 LYS A CA 1
ATOM 5045 C C . LYS A 1 661 ? -28.598 -9.935 14.430 1.00 97.75 661 LYS A C 1
ATOM 5047 O O . LYS A 1 661 ? -28.699 -10.696 13.471 1.00 97.75 661 LYS A O 1
ATOM 5052 N N . ARG A 1 662 ? -28.215 -8.665 14.292 1.00 98.31 662 ARG A N 1
ATOM 5053 C CA . ARG A 1 662 ? -27.939 -8.024 13.001 1.00 98.31 662 ARG A CA 1
ATOM 5054 C C . ARG A 1 662 ? -26.627 -7.253 13.034 1.00 98.31 662 ARG A C 1
ATOM 5056 O O . ARG A 1 662 ? -26.251 -6.688 14.057 1.00 98.31 662 ARG A O 1
ATOM 5063 N N . LEU A 1 663 ? -25.973 -7.186 11.882 1.00 98.75 663 LEU A N 1
ATOM 5064 C CA . LEU A 1 663 ? -24.807 -6.356 11.616 1.00 98.75 663 LEU A CA 1
ATOM 5065 C C . LEU A 1 663 ? -25.161 -5.289 10.580 1.00 98.75 663 LEU A C 1
ATOM 5067 O O . LEU A 1 663 ? -25.786 -5.591 9.561 1.00 98.75 663 LEU A O 1
ATOM 5071 N N . PHE A 1 664 ? -24.714 -4.063 10.826 1.00 98.69 664 PHE A N 1
ATOM 5072 C CA . PHE A 1 664 ? -24.699 -2.960 9.870 1.00 98.69 664 PHE A CA 1
ATOM 5073 C C . PHE A 1 664 ? -23.261 -2.774 9.402 1.00 98.69 664 PHE A C 1
ATOM 5075 O O . PHE A 1 664 ? -22.379 -2.508 10.218 1.00 98.69 664 PHE A O 1
ATOM 5082 N N . VAL A 1 665 ? -23.015 -2.955 8.109 1.00 98.69 665 VAL A N 1
ATOM 5083 C CA . VAL A 1 665 ? -21.661 -2.968 7.542 1.00 98.69 665 VAL A CA 1
ATOM 5084 C C . VAL A 1 665 ? -21.572 -1.948 6.419 1.00 98.69 665 VAL A C 1
ATOM 5086 O O . VAL A 1 665 ? -22.455 -1.893 5.567 1.00 98.69 665 VAL A O 1
ATOM 5089 N N . CYS A 1 666 ? -20.500 -1.161 6.397 1.00 98.06 666 CYS A N 1
ATOM 5090 C CA . CYS A 1 666 ? -20.187 -0.257 5.295 1.00 98.06 666 CYS A CA 1
ATOM 5091 C C . CYS A 1 666 ? -18.866 -0.665 4.642 1.00 98.06 666 CYS A C 1
ATOM 5093 O O . CYS A 1 666 ? -17.868 -0.906 5.319 1.00 98.06 666 CYS A O 1
ATOM 5095 N N . SER A 1 667 ? -18.867 -0.725 3.313 1.00 97.50 667 SER A N 1
ATOM 5096 C CA . SER A 1 667 ? -17.677 -0.911 2.487 1.00 97.50 667 SER A CA 1
ATOM 5097 C C . SER A 1 667 ? -17.439 0.354 1.671 1.00 97.50 667 SER A C 1
ATOM 5099 O O . SER A 1 667 ? -18.263 0.713 0.826 1.00 97.50 667 SER A O 1
ATOM 5101 N N . SER A 1 668 ? -16.327 1.040 1.939 1.00 95.06 668 SER A N 1
ATOM 5102 C CA . SER A 1 668 ? -16.058 2.390 1.425 1.00 95.06 668 SER A CA 1
ATOM 5103 C C . SER A 1 668 ? -15.834 2.432 -0.088 1.00 95.06 668 SER A C 1
ATOM 5105 O O . SER A 1 668 ? -16.188 3.430 -0.716 1.00 95.06 668 SER A O 1
ATOM 5107 N N . LYS A 1 669 ? -15.277 1.367 -0.679 1.00 93.81 669 LYS A N 1
ATOM 5108 C CA . LYS A 1 669 ? -15.092 1.231 -2.138 1.00 93.81 669 LYS A CA 1
ATOM 5109 C C . LYS A 1 669 ? -16.194 0.383 -2.795 1.00 93.81 669 LYS A C 1
ATOM 5111 O O . LYS A 1 669 ? -16.389 0.443 -4.007 1.00 93.81 669 LYS A O 1
ATOM 5116 N N . GLY A 1 670 ? -16.945 -0.358 -1.975 1.00 94.12 670 GLY A N 1
ATOM 5117 C CA . GLY A 1 670 ? -18.206 -1.027 -2.292 1.00 94.12 670 GLY A CA 1
ATOM 5118 C C . GLY A 1 670 ? -18.111 -2.003 -3.455 1.00 94.12 670 GLY A C 1
ATOM 5119 O O . GLY A 1 670 ? -17.651 -3.120 -3.258 1.00 94.12 670 GLY A O 1
ATOM 5120 N N . VAL A 1 671 ? -18.590 -1.627 -4.638 1.00 92.19 671 VAL A N 1
ATOM 5121 C CA . VAL A 1 671 ? -18.564 -2.504 -5.827 1.00 92.19 671 VAL A CA 1
ATOM 5122 C C . VAL A 1 671 ? -17.523 -2.095 -6.870 1.00 92.19 671 VAL A C 1
ATOM 5124 O O . VAL A 1 671 ? -17.375 -2.801 -7.858 1.00 92.19 671 VAL A O 1
ATOM 5127 N N . GLY A 1 672 ? -16.783 -1.004 -6.648 1.00 91.56 672 GLY A N 1
ATOM 5128 C CA . GLY A 1 672 ? -15.830 -0.441 -7.608 1.00 91.56 672 GLY A CA 1
ATOM 5129 C C . GLY A 1 672 ? -16.389 0.737 -8.411 1.00 91.56 672 GLY A C 1
ATOM 5130 O O . GLY A 1 672 ? -17.424 1.311 -8.056 1.00 91.56 672 GLY A O 1
ATOM 5131 N N . SER A 1 673 ? -15.664 1.124 -9.465 1.00 91.06 673 SER A N 1
ATOM 5132 C CA . SER A 1 673 ? -15.941 2.328 -10.266 1.00 91.06 673 SER A CA 1
ATOM 5133 C C . SER A 1 673 ? -16.579 2.034 -11.616 1.00 91.06 673 SER A C 1
ATOM 5135 O O . SER A 1 673 ? -17.528 2.727 -11.983 1.00 91.06 673 SER A O 1
ATOM 5137 N N . GLY A 1 674 ? -16.103 1.018 -12.342 1.00 92.50 674 GLY A N 1
ATOM 5138 C CA . GLY A 1 674 ? -16.480 0.828 -13.737 1.00 92.50 674 GLY A CA 1
ATOM 5139 C C . GLY A 1 674 ? -15.906 1.923 -14.644 1.00 92.50 674 GLY A C 1
ATOM 5140 O O . GLY A 1 674 ? -15.002 2.660 -14.235 1.00 92.50 674 GLY A O 1
ATOM 5141 N N . PRO A 1 675 ? -16.407 2.044 -15.883 1.00 94.19 675 PRO A N 1
ATOM 5142 C CA . PRO A 1 675 ? -15.873 2.984 -16.865 1.00 94.19 675 PRO A CA 1
ATOM 5143 C C . PRO A 1 675 ? -16.147 4.443 -16.484 1.00 94.19 675 PRO A C 1
ATOM 5145 O O . PRO A 1 675 ? -17.201 4.759 -15.929 1.00 94.19 675 PRO A O 1
ATOM 5148 N N . ASN A 1 676 ? -15.230 5.347 -16.841 1.00 94.12 676 ASN A N 1
ATOM 5149 C CA . ASN A 1 676 ? -15.391 6.800 -16.679 1.00 94.12 676 ASN A CA 1
ATOM 5150 C C . ASN A 1 676 ? -15.305 7.593 -17.999 1.00 94.12 676 ASN A C 1
ATOM 5152 O O . ASN A 1 676 ? -15.253 8.830 -17.987 1.00 94.12 676 ASN A O 1
ATOM 5156 N N . GLY A 1 677 ? -15.301 6.896 -19.134 1.00 93.88 677 GLY A N 1
ATOM 5157 C CA . GLY A 1 677 ? -15.298 7.478 -20.469 1.00 93.88 677 GLY A CA 1
ATOM 5158 C C . GLY A 1 677 ? -15.753 6.492 -21.541 1.00 93.88 677 GLY A C 1
ATOM 5159 O O . GLY A 1 677 ? -16.202 5.388 -21.247 1.00 93.88 677 GLY A O 1
ATOM 5160 N N . GLY A 1 678 ? -15.641 6.921 -22.796 1.00 92.31 678 GLY A N 1
ATOM 5161 C CA . GLY A 1 678 ? -15.852 6.081 -23.970 1.00 92.31 678 GLY A CA 1
ATOM 5162 C C . GLY A 1 678 ? -17.251 6.176 -24.570 1.00 92.31 678 GLY A C 1
ATOM 5163 O O . GLY A 1 678 ? -18.140 6.888 -24.083 1.00 92.31 678 GLY A O 1
ATOM 5164 N N . ARG A 1 679 ? -17.449 5.474 -25.686 1.00 88.38 679 ARG A N 1
ATOM 5165 C CA . ARG A 1 679 ? -18.706 5.511 -26.444 1.00 88.38 679 ARG A CA 1
ATOM 5166 C C . ARG A 1 679 ? -19.892 5.054 -25.586 1.00 88.38 679 ARG A C 1
ATOM 5168 O O . ARG A 1 679 ? -19.992 3.898 -25.197 1.00 88.38 679 ARG A O 1
ATOM 5175 N N . GLY A 1 680 ? -20.850 5.956 -25.372 1.00 84.56 680 GLY A N 1
ATOM 5176 C CA . GLY A 1 680 ? -22.074 5.672 -24.614 1.00 84.56 680 GLY A CA 1
ATOM 5177 C C . GLY A 1 680 ? -21.950 5.878 -23.102 1.00 84.56 680 GLY A C 1
ATOM 5178 O O . GLY A 1 680 ? -22.954 5.740 -22.405 1.00 84.56 680 GLY A O 1
ATOM 5179 N N . PHE A 1 681 ? -20.774 6.262 -22.593 1.00 90.12 681 PHE A N 1
ATOM 5180 C CA . PHE A 1 681 ? -20.633 6.676 -21.201 1.00 90.12 681 PHE A CA 1
ATOM 5181 C C . PHE A 1 681 ? -21.387 7.985 -20.947 1.00 90.12 681 PHE A C 1
ATOM 5183 O O . PHE A 1 681 ? -21.216 8.981 -21.652 1.00 90.12 681 PHE A O 1
ATOM 5190 N N . VAL A 1 682 ? -22.209 7.986 -19.898 1.00 88.75 682 VAL A N 1
ATOM 5191 C CA . VAL A 1 682 ? -22.931 9.169 -19.429 1.00 88.75 682 VAL A CA 1
ATOM 5192 C C . VAL A 1 682 ? -22.341 9.575 -18.088 1.00 88.75 682 VAL A C 1
ATOM 5194 O O . VAL A 1 682 ? -22.535 8.891 -17.083 1.00 88.75 682 VAL A O 1
ATOM 5197 N N . ALA A 1 683 ? -21.626 10.700 -18.075 1.00 86.44 683 ALA A N 1
ATOM 5198 C CA . ALA A 1 683 ? -21.013 11.217 -16.859 1.00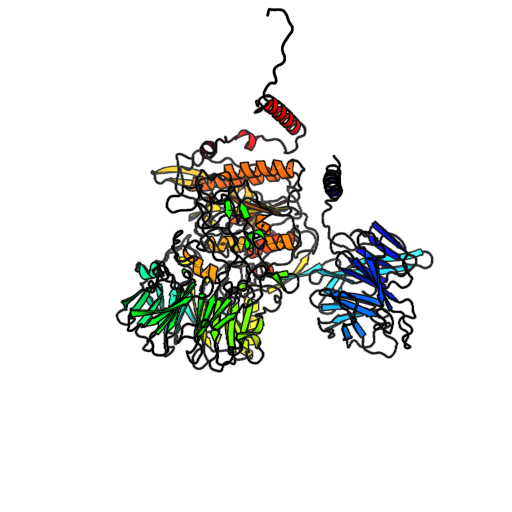 86.44 683 ALA A CA 1
ATOM 5199 C C . ALA A 1 683 ? -22.085 11.485 -15.786 1.00 86.44 683 ALA A C 1
ATOM 5201 O O . ALA A 1 683 ? -23.057 12.200 -16.056 1.00 86.44 683 ALA A O 1
ATOM 5202 N N . PRO A 1 684 ? -21.936 10.947 -14.563 1.00 83.12 684 PRO A N 1
ATOM 5203 C CA . PRO A 1 684 ? -22.888 11.221 -13.505 1.00 83.12 684 PRO A CA 1
ATOM 5204 C C . PRO A 1 684 ? -22.705 12.652 -12.986 1.00 83.12 684 PRO A C 1
ATOM 5206 O O . PRO A 1 684 ? -21.619 13.226 -13.041 1.00 83.12 684 PRO A O 1
ATOM 5209 N N . ALA A 1 685 ? -23.760 13.215 -12.390 1.00 79.56 685 ALA A N 1
ATOM 5210 C CA . ALA A 1 685 ? -23.763 14.594 -11.883 1.00 79.56 685 ALA A CA 1
ATOM 5211 C C . ALA A 1 685 ? -22.685 14.892 -10.818 1.00 79.56 685 ALA A C 1
ATOM 5213 O O . ALA A 1 685 ? -22.414 16.052 -10.525 1.00 79.56 685 ALA A O 1
ATOM 5214 N N . ARG A 1 686 ? -22.100 13.852 -10.212 1.00 76.12 686 ARG A N 1
ATOM 5215 C CA . ARG A 1 686 ? -21.035 13.946 -9.203 1.00 76.12 686 ARG A CA 1
ATOM 5216 C C . ARG A 1 686 ? -19.620 14.080 -9.782 1.00 76.12 686 ARG A C 1
ATOM 5218 O O . ARG A 1 686 ? -18.737 14.429 -9.018 1.00 76.12 686 ARG A O 1
ATOM 5225 N N . GLY A 1 687 ? -19.419 13.842 -11.082 1.00 83.25 687 GLY A N 1
ATOM 5226 C CA . GLY A 1 687 ? -18.105 13.887 -11.735 1.00 83.25 687 GLY A CA 1
ATOM 5227 C C . GLY A 1 687 ? -17.718 12.571 -12.415 1.00 83.25 687 GLY A C 1
ATOM 5228 O O . GLY A 1 687 ? -18.447 11.586 -12.339 1.00 83.25 687 GLY A O 1
ATOM 5229 N N . SER A 1 688 ? -16.580 12.568 -13.114 1.00 87.69 688 SER A N 1
ATOM 5230 C CA . SER A 1 688 ? -16.039 11.402 -13.838 1.00 87.69 688 SER A CA 1
ATOM 5231 C C . SER A 1 688 ? -14.673 10.947 -13.311 1.00 87.69 688 SER A C 1
ATOM 5233 O O . SER A 1 688 ? -14.005 10.149 -13.961 1.00 87.69 688 SER A O 1
ATOM 5235 N N . HIS A 1 689 ? -14.203 11.486 -12.186 1.00 87.56 689 HIS A N 1
ATOM 5236 C CA . HIS A 1 689 ? -12.981 10.994 -11.549 1.00 87.56 689 HIS A CA 1
ATOM 5237 C C . HIS A 1 689 ? -13.212 9.556 -11.039 1.00 87.56 689 HIS A C 1
ATOM 5239 O O . HIS A 1 689 ? -14.334 9.281 -10.596 1.00 87.56 689 HIS A O 1
ATOM 5245 N N . PRO A 1 690 ? -12.207 8.650 -11.028 1.00 87.44 690 PRO A N 1
ATOM 5246 C CA . PRO A 1 690 ? -12.375 7.276 -10.536 1.00 87.44 690 PRO A CA 1
ATOM 5247 C C . PRO A 1 690 ? -13.128 7.191 -9.199 1.00 87.44 690 PRO A C 1
ATOM 5249 O O . PRO A 1 690 ? -14.136 6.492 -9.085 1.00 87.44 690 PRO A O 1
ATOM 5252 N N . GLY A 1 691 ? -12.718 7.993 -8.213 1.00 83.62 691 GLY A N 1
ATOM 5253 C CA . GLY A 1 691 ? -13.407 8.070 -6.923 1.00 83.62 691 GLY A CA 1
ATOM 5254 C C . GLY A 1 691 ? -14.785 8.750 -6.910 1.00 83.62 691 GLY A C 1
ATOM 5255 O O . GLY A 1 691 ? -15.584 8.441 -6.025 1.00 83.62 691 GLY A O 1
ATOM 5256 N N . ASP A 1 692 ? -15.096 9.632 -7.867 1.00 83.56 692 ASP A N 1
ATOM 5257 C CA . ASP A 1 692 ? -16.432 10.239 -7.968 1.00 83.56 692 ASP A CA 1
ATOM 5258 C C . ASP A 1 692 ? -17.452 9.199 -8.408 1.00 83.56 692 ASP A C 1
ATOM 5260 O O . ASP A 1 692 ? -18.574 9.195 -7.907 1.00 83.56 692 ASP A O 1
ATOM 5264 N N . ILE A 1 693 ? -17.078 8.318 -9.341 1.00 88.00 693 ILE A N 1
ATOM 5265 C CA . ILE A 1 693 ? -17.973 7.300 -9.897 1.00 88.00 693 ILE A CA 1
ATOM 5266 C C . ILE A 1 693 ? -18.001 6.005 -9.079 1.00 88.00 693 ILE A C 1
ATOM 5268 O O . ILE A 1 693 ? -18.969 5.251 -9.185 1.00 88.00 693 ILE A O 1
ATOM 5272 N N . MET A 1 694 ? -17.019 5.795 -8.202 1.00 90.62 694 MET A N 1
ATOM 5273 C CA . MET A 1 694 ? -16.999 4.673 -7.268 1.00 90.62 694 MET A CA 1
ATOM 5274 C C . MET A 1 694 ? -18.278 4.623 -6.419 1.00 90.62 694 MET A C 1
ATOM 5276 O O . MET A 1 694 ? -18.844 5.658 -6.039 1.00 90.62 694 MET A O 1
ATOM 5280 N N . GLN A 1 695 ? -18.770 3.419 -6.137 1.00 89.19 695 GLN A N 1
ATOM 5281 C CA . GLN A 1 695 ? -19.982 3.209 -5.344 1.00 89.19 695 GLN A CA 1
ATOM 5282 C C . GLN A 1 695 ? -19.666 2.406 -4.089 1.00 89.19 695 GLN A C 1
ATOM 5284 O O . GLN A 1 695 ? -19.264 1.250 -4.184 1.00 89.19 695 GLN A O 1
ATOM 5289 N N . GLY A 1 696 ? -19.886 3.018 -2.923 1.00 93.25 696 GLY A N 1
ATOM 5290 C CA . GLY A 1 696 ? -19.838 2.340 -1.632 1.00 93.25 696 GLY A CA 1
ATOM 5291 C C . GLY A 1 696 ? -20.996 1.352 -1.472 1.00 93.25 696 GLY A C 1
ATOM 5292 O O . GLY A 1 696 ? -21.952 1.347 -2.254 1.00 93.25 696 GLY A O 1
ATOM 5293 N N . LEU A 1 697 ? -20.932 0.513 -0.441 1.00 95.81 697 LEU A N 1
ATOM 5294 C CA . LEU A 1 697 ? -21.960 -0.489 -0.162 1.00 95.81 697 LEU A CA 1
ATOM 5295 C C . LEU A 1 697 ? -22.316 -0.499 1.322 1.00 95.81 697 LEU A C 1
ATOM 5297 O O . LEU A 1 697 ? -21.442 -0.674 2.165 1.00 95.81 697 LEU A O 1
ATOM 5301 N N . PHE A 1 698 ? -23.603 -0.368 1.630 1.00 98.12 698 PHE A N 1
ATOM 5302 C CA . PHE A 1 698 ? -24.152 -0.607 2.961 1.00 98.12 698 PHE A CA 1
ATOM 5303 C C . PHE A 1 698 ? -24.847 -1.968 2.997 1.00 98.12 698 PHE A C 1
ATOM 5305 O O . PHE A 1 698 ? -25.613 -2.286 2.088 1.00 98.12 698 PHE A O 1
ATOM 5312 N N . GLN A 1 699 ? -24.611 -2.764 4.037 1.00 97.94 699 GLN A N 1
ATOM 5313 C CA . GLN A 1 699 ? -25.200 -4.090 4.215 1.00 97.94 699 GLN A CA 1
ATOM 5314 C C . GLN A 1 699 ? -25.891 -4.202 5.573 1.00 97.94 699 GLN A C 1
ATOM 5316 O O . GLN A 1 699 ? -25.372 -3.747 6.591 1.00 97.94 699 GLN A O 1
ATOM 5321 N N . VAL A 1 700 ? -27.039 -4.878 5.581 1.00 98.56 700 VAL A N 1
ATOM 5322 C CA . VAL A 1 700 ? -27.708 -5.367 6.788 1.00 98.56 700 VAL A CA 1
ATOM 5323 C C . VAL A 1 700 ? -27.687 -6.884 6.745 1.00 98.56 700 VAL A C 1
ATOM 5325 O O . VAL A 1 700 ? -28.306 -7.493 5.866 1.00 98.56 700 VAL A O 1
ATOM 5328 N N . ILE A 1 701 ? -26.954 -7.483 7.676 1.00 98.56 701 ILE A N 1
ATOM 5329 C CA . ILE A 1 701 ? -26.630 -8.910 7.683 1.00 98.56 701 ILE A CA 1
ATOM 5330 C C . ILE A 1 701 ? -27.179 -9.527 8.963 1.00 98.56 701 ILE A C 1
ATOM 5332 O O . ILE A 1 701 ? -26.898 -9.024 10.045 1.00 98.56 701 ILE A O 1
ATOM 5336 N N . ASP A 1 702 ? -27.932 -10.617 8.862 1.00 98.44 702 ASP A N 1
ATOM 5337 C CA . ASP A 1 702 ? -28.281 -11.405 10.045 1.00 98.44 702 ASP A CA 1
ATOM 5338 C C . ASP A 1 702 ? -27.029 -12.131 10.556 1.00 98.44 702 ASP A C 1
ATOM 5340 O O . ASP A 1 702 ? -26.268 -12.699 9.765 1.00 98.44 702 ASP A O 1
ATOM 5344 N N . VAL A 1 703 ? -26.801 -12.100 11.869 1.00 98.50 703 VAL A N 1
ATOM 5345 C CA . VAL A 1 703 ? -25.654 -12.770 12.492 1.00 98.50 703 VAL A CA 1
ATOM 5346 C C . VAL A 1 703 ? -25.748 -14.275 12.201 1.00 98.50 703 VAL A C 1
ATOM 5348 O O . VAL A 1 703 ? -26.748 -14.900 12.563 1.00 98.50 703 VAL A O 1
ATOM 5351 N N . PRO A 1 704 ? -24.750 -14.869 11.519 1.00 98.31 704 PRO A N 1
ATOM 5352 C CA . PRO A 1 704 ? -24.827 -16.257 11.091 1.00 98.31 704 PRO A CA 1
ATOM 5353 C C . PRO A 1 704 ? -24.627 -17.218 12.264 1.00 98.31 704 PRO A C 1
ATOM 5355 O O . PRO A 1 704 ? -23.845 -16.954 13.178 1.00 98.31 704 PRO A O 1
ATOM 5358 N N . ASP A 1 705 ? -25.263 -18.385 12.188 1.00 97.75 705 ASP A N 1
ATOM 5359 C CA . ASP A 1 705 ? -24.865 -19.527 13.008 1.00 97.75 705 ASP A CA 1
ATOM 5360 C C . ASP A 1 705 ? -23.513 -20.112 12.544 1.00 97.75 705 ASP A C 1
ATOM 5362 O O . ASP A 1 705 ? -22.939 -19.710 11.528 1.00 97.75 705 ASP A O 1
ATOM 5366 N N . ALA A 1 706 ? -22.990 -21.094 13.283 1.00 97.38 706 ALA A N 1
ATOM 5367 C CA . ALA A 1 706 ? -21.688 -21.695 12.990 1.00 97.38 706 ALA A CA 1
ATOM 5368 C C . ALA A 1 706 ? -21.616 -22.376 11.607 1.00 97.38 706 ALA A C 1
ATOM 5370 O O . ALA A 1 706 ? -20.568 -22.342 10.959 1.00 97.38 706 ALA A O 1
ATOM 5371 N N . ALA A 1 707 ? -22.711 -22.986 11.139 1.00 98.38 707 ALA A N 1
ATOM 5372 C CA . ALA A 1 707 ? -22.736 -23.673 9.849 1.00 98.38 707 ALA A CA 1
ATOM 5373 C C . ALA A 1 707 ? -22.693 -22.662 8.697 1.00 98.38 707 ALA A C 1
ATOM 5375 O O . ALA A 1 707 ? -21.891 -22.804 7.767 1.00 98.38 707 ALA A O 1
ATOM 5376 N N . ARG A 1 708 ? -23.500 -21.602 8.800 1.00 98.62 708 ARG A N 1
ATOM 5377 C CA . ARG A 1 708 ? -23.528 -20.507 7.834 1.00 98.62 708 ARG A CA 1
ATOM 5378 C C . ARG A 1 708 ? -22.227 -19.709 7.839 1.00 98.62 708 ARG A C 1
ATOM 5380 O O . ARG A 1 708 ? -21.731 -19.368 6.770 1.00 98.62 708 ARG A O 1
ATOM 5387 N N . LEU A 1 709 ? -21.624 -19.473 9.005 1.00 98.75 709 LEU A N 1
ATOM 5388 C CA . LEU A 1 709 ? -20.316 -18.820 9.113 1.00 98.75 709 LEU A CA 1
ATOM 5389 C C . LEU A 1 709 ? -19.211 -19.634 8.422 1.00 98.75 709 LEU A C 1
ATOM 5391 O O . LEU A 1 709 ? -18.355 -19.067 7.742 1.00 98.75 709 LEU A O 1
ATOM 5395 N N . ALA A 1 710 ? -19.234 -20.964 8.536 1.00 98.31 710 ALA A N 1
ATOM 5396 C CA . ALA A 1 710 ? -18.280 -21.824 7.839 1.00 98.31 710 ALA A CA 1
ATOM 5397 C C . ALA A 1 710 ? -18.462 -21.786 6.307 1.00 98.31 710 ALA A C 1
ATOM 5399 O O . ALA A 1 710 ? -17.478 -21.831 5.567 1.00 98.31 710 ALA A O 1
ATOM 5400 N N . GLU A 1 711 ? -19.703 -21.696 5.817 1.00 98.56 711 GLU A N 1
ATOM 5401 C CA . GLU A 1 711 ? -20.003 -21.490 4.392 1.00 98.56 711 GLU A CA 1
ATOM 5402 C C . GLU A 1 711 ? -19.483 -20.139 3.898 1.00 98.56 711 GLU A C 1
ATOM 5404 O O . GLU A 1 711 ? -18.726 -20.087 2.928 1.00 98.56 711 GLU A O 1
ATOM 5409 N N . TYR A 1 712 ? -19.814 -19.070 4.616 1.00 98.75 712 TYR A N 1
ATOM 5410 C CA . TYR A 1 712 ? -19.330 -17.724 4.344 1.00 98.75 712 TYR A CA 1
ATOM 5411 C C . TYR A 1 712 ? -17.803 -17.629 4.361 1.00 98.75 712 TYR A C 1
ATOM 5413 O O . TYR A 1 712 ? -17.223 -16.993 3.487 1.00 98.75 712 TYR A O 1
ATOM 5421 N N . THR A 1 713 ? -17.132 -18.342 5.263 1.00 98.62 713 THR A N 1
ATOM 5422 C CA . THR A 1 713 ? -15.664 -18.391 5.305 1.00 98.62 713 THR A CA 1
ATOM 5423 C C . THR A 1 713 ? -15.084 -19.002 4.028 1.00 98.62 713 THR A C 1
ATOM 5425 O O . THR A 1 713 ? -14.161 -18.441 3.440 1.00 98.62 713 THR A O 1
ATOM 5428 N N . ARG A 1 714 ? -15.646 -20.122 3.544 1.00 98.25 714 ARG A N 1
ATOM 5429 C CA . ARG A 1 714 ? -15.227 -20.721 2.262 1.00 98.25 714 ARG A CA 1
ATOM 5430 C C . ARG A 1 714 ? -15.495 -19.783 1.087 1.00 98.25 714 ARG A C 1
ATOM 5432 O O . ARG A 1 714 ? -14.679 -19.713 0.174 1.00 98.25 714 ARG A O 1
ATOM 5439 N N . GLN A 1 715 ? -16.613 -19.062 1.124 1.00 98.31 715 GLN A N 1
ATOM 5440 C CA . GLN A 1 715 ? -16.981 -18.084 0.105 1.00 98.31 715 GLN A CA 1
ATOM 5441 C C . GLN A 1 715 ? -16.009 -16.898 0.066 1.00 98.31 715 GLN A C 1
ATOM 5443 O O . GLN A 1 715 ? -15.584 -16.516 -1.017 1.00 98.31 715 GLN A O 1
ATOM 5448 N N . VAL A 1 716 ? -15.608 -16.358 1.223 1.00 98.62 716 VAL A N 1
ATOM 5449 C CA . VAL A 1 716 ? -14.588 -15.299 1.307 1.00 98.62 716 VAL A CA 1
ATOM 5450 C C . VAL A 1 716 ? -13.275 -15.773 0.688 1.00 98.62 716 VAL A C 1
ATOM 5452 O O . VAL A 1 716 ? -12.762 -15.110 -0.203 1.00 98.62 716 VAL A O 1
ATOM 5455 N N . VAL A 1 717 ? -12.779 -16.957 1.066 1.00 97.56 717 VAL A N 1
ATOM 5456 C CA . VAL A 1 717 ? -11.537 -17.505 0.489 1.00 97.56 717 VAL A CA 1
ATOM 5457 C C . VAL A 1 717 ? -11.649 -17.674 -1.031 1.00 97.56 717 VAL A C 1
ATOM 5459 O O . VAL A 1 717 ? -10.770 -17.220 -1.758 1.00 97.56 717 VAL A O 1
ATOM 5462 N N . ALA A 1 718 ? -12.750 -18.254 -1.520 1.00 97.75 718 ALA A N 1
ATOM 5463 C CA . ALA A 1 718 ? -12.981 -18.470 -2.951 1.00 97.75 718 ALA A CA 1
ATOM 5464 C C . ALA A 1 718 ? -13.164 -17.170 -3.756 1.00 97.75 718 ALA A C 1
ATOM 5466 O O . ALA A 1 718 ? -12.964 -17.166 -4.969 1.00 97.75 718 ALA A O 1
ATOM 5467 N N . ASN A 1 719 ? -13.555 -16.075 -3.102 1.00 97.94 719 ASN A N 1
ATOM 5468 C CA . ASN A 1 719 ? -13.608 -14.749 -3.709 1.00 97.94 719 ASN A CA 1
ATOM 5469 C C . ASN A 1 719 ? -12.226 -14.097 -3.808 1.00 97.94 719 ASN A C 1
ATOM 5471 O O . ASN A 1 719 ? -11.991 -13.309 -4.725 1.00 97.94 719 ASN A O 1
ATOM 5475 N N . THR A 1 720 ? -11.335 -14.398 -2.863 1.00 97.25 720 THR A N 1
ATOM 5476 C CA . THR A 1 720 ? -9.996 -13.809 -2.784 1.00 97.25 720 THR A CA 1
ATOM 5477 C C . THR A 1 720 ? -9.017 -14.493 -3.729 1.00 97.25 720 THR A C 1
ATOM 5479 O O . THR A 1 720 ? -8.327 -13.806 -4.475 1.00 97.25 720 THR A O 1
ATOM 5482 N N . TYR A 1 721 ? -8.937 -15.825 -3.708 1.00 97.06 721 TYR A N 1
ATOM 5483 C CA . TYR A 1 721 ? -7.952 -16.560 -4.499 1.00 97.06 721 TYR A CA 1
ATOM 5484 C C . TYR A 1 721 ? -8.424 -17.981 -4.837 1.00 97.06 721 TYR A C 1
ATOM 5486 O O . TYR A 1 721 ? -9.291 -18.556 -4.176 1.00 97.06 721 TYR A O 1
ATOM 5494 N N . GLN A 1 722 ? -7.786 -18.584 -5.837 1.00 94.75 722 GLN A N 1
ATOM 5495 C CA . GLN A 1 722 ? -7.852 -20.017 -6.113 1.00 94.75 722 GLN A CA 1
ATOM 5496 C C . GLN A 1 722 ? -6.454 -20.644 -6.097 1.00 94.75 722 GLN A C 1
ATOM 5498 O O . GLN A 1 722 ? -5.458 -19.982 -6.384 1.00 94.75 722 GLN A O 1
ATOM 5503 N N . LYS A 1 723 ? -6.385 -21.931 -5.743 1.00 89.94 723 LYS A N 1
ATOM 5504 C CA . LYS A 1 723 ? -5.161 -22.736 -5.841 1.00 89.94 723 LYS A CA 1
ATOM 5505 C C . LYS A 1 723 ? -5.099 -23.378 -7.220 1.00 89.94 723 LYS A C 1
ATOM 5507 O O . LYS A 1 723 ? -6.055 -24.045 -7.618 1.00 89.94 723 LYS A O 1
ATOM 5512 N N . ARG A 1 724 ? -3.972 -23.240 -7.911 1.00 85.94 724 ARG A N 1
ATOM 5513 C CA . ARG A 1 724 ? -3.732 -23.865 -9.214 1.00 85.94 724 ARG A CA 1
ATOM 5514 C C . ARG A 1 724 ? -2.449 -24.683 -9.182 1.00 85.94 724 ARG A C 1
ATOM 5516 O O . ARG A 1 724 ? -1.427 -24.204 -8.710 1.00 85.94 724 ARG A O 1
ATOM 5523 N N . GLN A 1 725 ? -2.514 -25.908 -9.698 1.00 82.50 725 GLN A N 1
ATOM 5524 C CA . GLN A 1 725 ? -1.317 -26.697 -9.982 1.00 82.50 725 GLN A CA 1
ATOM 5525 C C . GLN A 1 725 ? -0.748 -26.252 -11.328 1.00 82.50 725 GLN A C 1
ATOM 5527 O O . GLN A 1 725 ? -1.477 -26.225 -12.324 1.00 82.50 725 GLN A O 1
ATOM 5532 N N . LEU A 1 726 ? 0.529 -25.888 -11.350 1.00 81.75 726 LEU A N 1
ATOM 5533 C CA . LEU A 1 726 ? 1.270 -25.542 -12.556 1.00 81.75 726 LEU A CA 1
ATOM 5534 C C . LEU A 1 726 ? 2.442 -26.501 -12.721 1.00 81.75 726 LEU A C 1
ATOM 5536 O O . LEU A 1 726 ? 3.168 -26.760 -11.765 1.00 81.75 726 LEU A O 1
ATOM 5540 N N . THR A 1 727 ? 2.633 -26.987 -13.941 1.00 77.69 727 THR A N 1
ATOM 5541 C CA . THR A 1 727 ? 3.826 -27.734 -14.338 1.00 77.69 727 THR A CA 1
ATOM 5542 C C . THR A 1 727 ? 4.784 -26.767 -15.014 1.00 77.69 727 THR A C 1
ATOM 5544 O O . THR A 1 727 ? 4.390 -26.059 -15.942 1.00 77.69 727 THR A O 1
ATOM 5547 N N . ASP A 1 728 ? 6.022 -26.715 -14.534 1.00 82.31 728 ASP A N 1
ATOM 5548 C CA . ASP A 1 728 ? 7.078 -25.929 -15.164 1.00 82.31 728 ASP A CA 1
ATOM 5549 C C . ASP A 1 728 ? 7.823 -26.778 -16.200 1.00 82.31 728 ASP A C 1
ATOM 5551 O O . ASP A 1 728 ? 8.462 -27.770 -15.855 1.00 82.31 728 ASP A O 1
ATOM 5555 N N . ASP A 1 729 ? 7.745 -26.383 -17.471 1.00 80.94 729 ASP A N 1
ATOM 5556 C CA . ASP A 1 729 ? 8.412 -27.063 -18.591 1.00 80.94 729 ASP A CA 1
ATOM 5557 C C . ASP A 1 729 ? 9.874 -26.620 -18.787 1.00 80.94 729 ASP A C 1
ATOM 5559 O O . ASP A 1 729 ? 10.554 -27.066 -19.715 1.00 80.94 729 ASP A O 1
ATOM 5563 N N . GLY A 1 730 ? 10.357 -25.713 -17.932 1.00 79.94 730 GLY A N 1
ATOM 5564 C CA . GLY A 1 730 ? 11.720 -25.198 -17.970 1.00 79.94 730 GLY A CA 1
ATOM 5565 C C . GLY A 1 730 ? 11.956 -24.068 -18.975 1.00 79.94 730 GLY A C 1
ATOM 5566 O O . GLY A 1 730 ? 13.048 -23.497 -18.975 1.00 79.94 730 GLY A O 1
ATOM 5567 N N . ARG A 1 731 ? 10.980 -23.731 -19.829 1.00 87.31 731 ARG A N 1
ATOM 5568 C CA . ARG A 1 731 ? 11.191 -22.826 -20.972 1.00 87.31 731 ARG A CA 1
ATOM 5569 C C . ARG A 1 731 ? 10.914 -21.375 -20.635 1.00 87.31 731 ARG A C 1
ATOM 5571 O O . ARG A 1 731 ? 11.701 -20.505 -20.990 1.00 87.31 731 ARG A O 1
ATOM 5578 N N . ASN A 1 732 ? 9.816 -21.098 -19.932 1.00 92.69 732 ASN A N 1
ATOM 5579 C CA . ASN A 1 732 ? 9.396 -19.719 -19.693 1.00 92.69 732 ASN A CA 1
ATOM 5580 C C . ASN A 1 732 ? 10.468 -18.936 -18.896 1.00 92.69 732 ASN A C 1
ATOM 5582 O O . ASN A 1 732 ? 10.811 -19.343 -17.785 1.00 92.69 732 ASN A O 1
ATOM 5586 N N . PRO A 1 733 ? 11.003 -17.810 -19.400 1.00 94.88 733 PRO A N 1
ATOM 5587 C CA . PRO A 1 733 ? 11.961 -16.978 -18.671 1.00 94.88 733 PRO A CA 1
ATOM 5588 C C . PRO A 1 733 ? 11.490 -16.524 -17.288 1.00 94.88 733 PRO A C 1
ATOM 5590 O O . PRO A 1 733 ? 12.329 -16.262 -16.428 1.00 94.88 733 PRO A O 1
ATOM 5593 N N . LEU A 1 734 ? 10.178 -16.423 -17.076 1.00 95.31 734 LEU A N 1
ATOM 5594 C CA . LEU A 1 734 ? 9.558 -16.164 -15.788 1.00 95.31 734 LEU A CA 1
ATOM 5595 C C . LEU A 1 734 ? 9.110 -17.498 -15.167 1.00 95.31 734 LEU A C 1
ATOM 5597 O O . LEU A 1 734 ? 8.125 -18.077 -15.634 1.00 95.31 734 LEU A O 1
ATOM 5601 N N . PRO A 1 735 ? 9.808 -18.013 -14.138 1.00 90.50 735 PRO A N 1
ATOM 5602 C CA . PRO A 1 735 ? 9.371 -19.213 -13.438 1.00 90.50 735 PRO A CA 1
ATOM 5603 C C . PRO A 1 735 ? 8.002 -18.995 -12.775 1.00 90.50 735 PRO A C 1
ATOM 5605 O O . PRO A 1 735 ? 7.673 -17.868 -12.400 1.00 90.50 735 PRO A O 1
ATOM 5608 N N . PRO A 1 736 ? 7.198 -20.052 -12.585 1.00 87.38 736 PRO A N 1
ATOM 5609 C CA . PRO A 1 736 ? 5.902 -19.933 -11.922 1.00 87.38 736 PRO A CA 1
ATOM 5610 C C . PRO A 1 736 ? 5.999 -19.758 -10.390 1.00 87.38 736 PRO A C 1
ATOM 5612 O O . PRO A 1 736 ? 4.998 -19.412 -9.767 1.00 87.38 736 PRO A O 1
ATOM 5615 N N . ALA A 1 737 ? 7.179 -19.955 -9.786 1.00 84.50 737 ALA A N 1
ATOM 5616 C CA . ALA A 1 737 ? 7.472 -19.640 -8.384 1.00 84.50 737 ALA A CA 1
ATOM 5617 C C . ALA A 1 737 ? 8.951 -19.256 -8.182 1.00 84.50 737 ALA A C 1
ATOM 5619 O O . ALA A 1 737 ? 9.801 -19.688 -8.968 1.00 84.50 737 ALA A O 1
ATOM 5620 N N . PRO A 1 738 ? 9.277 -18.476 -7.130 1.00 80.50 738 PRO A N 1
ATOM 5621 C CA . PRO A 1 738 ? 10.659 -18.156 -6.777 1.00 80.50 738 PRO A CA 1
ATOM 5622 C C . PRO A 1 738 ? 11.452 -19.420 -6.436 1.00 80.50 738 PRO A C 1
ATOM 5624 O O . PRO A 1 738 ? 10.900 -20.374 -5.883 1.00 80.50 738 PRO A O 1
ATOM 5627 N N . ARG A 1 739 ? 12.765 -19.406 -6.694 1.00 76.00 739 ARG A N 1
ATOM 5628 C CA . ARG A 1 739 ? 13.691 -20.504 -6.355 1.00 76.00 739 ARG A CA 1
ATOM 5629 C C . ARG A 1 739 ? 13.425 -21.847 -7.044 1.00 76.00 739 ARG A C 1
ATOM 5631 O O . ARG A 1 739 ? 13.976 -22.865 -6.626 1.00 76.00 739 ARG A O 1
ATOM 5638 N N . LEU A 1 740 ? 12.530 -21.877 -8.033 1.00 71.88 740 LEU A N 1
ATOM 5639 C CA . LEU A 1 740 ? 12.187 -23.106 -8.746 1.00 71.88 740 LEU A CA 1
ATOM 5640 C C . LEU A 1 740 ? 13.284 -23.501 -9.737 1.00 71.88 740 LEU A C 1
ATOM 5642 O O . LEU A 1 740 ? 13.646 -24.672 -9.842 1.00 71.88 740 LEU A O 1
ATOM 5646 N N . ARG A 1 741 ? 13.758 -22.511 -10.495 1.00 76.88 741 ARG A N 1
ATOM 5647 C CA . ARG A 1 741 ? 14.897 -22.612 -11.402 1.00 76.88 741 ARG A CA 1
ATOM 5648 C C . ARG A 1 741 ? 15.429 -21.218 -11.735 1.00 76.88 741 ARG A C 1
ATOM 5650 O O . ARG A 1 741 ? 14.665 -20.249 -11.735 1.00 76.88 741 ARG A O 1
ATOM 5657 N N . PRO A 1 742 ? 16.692 -21.106 -12.181 1.00 70.69 742 PRO A N 1
ATOM 5658 C CA . PRO A 1 742 ? 17.248 -19.820 -12.563 1.00 70.69 742 PRO A CA 1
ATOM 5659 C C . PRO A 1 742 ? 16.535 -19.194 -13.775 1.00 70.69 742 PRO A C 1
ATOM 5661 O O . PRO A 1 742 ? 16.461 -19.798 -14.845 1.00 70.69 742 PRO A O 1
ATOM 5664 N N . SER A 1 743 ? 16.112 -17.935 -13.643 1.00 87.06 743 SER A N 1
ATOM 5665 C CA . SER A 1 743 ? 15.680 -17.104 -14.776 1.00 87.06 743 SER A CA 1
ATOM 5666 C C . SER A 1 743 ? 16.883 -16.570 -15.576 1.00 87.06 743 SER A C 1
ATOM 5668 O O . SER A 1 743 ? 17.926 -16.248 -14.988 1.00 87.06 743 SER A O 1
ATOM 5670 N N . PRO A 1 744 ? 16.783 -16.417 -16.913 1.00 91.25 744 PRO A N 1
ATOM 5671 C CA . PRO A 1 744 ? 17.777 -15.669 -17.676 1.00 91.25 744 PRO A CA 1
ATOM 5672 C C . PRO A 1 744 ? 17.712 -14.151 -17.424 1.00 91.25 744 PRO A C 1
ATOM 5674 O O . PRO A 1 744 ? 18.671 -13.444 -17.745 1.00 91.25 744 PRO A O 1
ATOM 5677 N N . VAL A 1 745 ? 16.632 -13.635 -16.830 1.00 95.88 745 VAL A N 1
ATOM 5678 C CA . VAL A 1 745 ? 16.534 -12.241 -16.384 1.00 95.88 745 VAL A CA 1
ATOM 5679 C C . VAL A 1 745 ? 17.287 -12.102 -15.060 1.00 95.88 745 VAL A C 1
ATOM 5681 O O . VAL A 1 745 ? 17.008 -12.790 -14.082 1.00 95.88 745 VAL A O 1
ATOM 5684 N N . ARG A 1 746 ? 18.285 -11.217 -15.028 1.00 94.06 746 ARG A N 1
ATOM 5685 C CA . ARG A 1 746 ? 19.133 -10.944 -13.855 1.00 94.06 746 ARG A CA 1
ATOM 5686 C C . ARG A 1 746 ? 19.030 -9.505 -13.372 1.00 94.06 746 ARG A C 1
ATOM 5688 O O . ARG A 1 746 ? 19.294 -9.265 -12.199 1.00 94.06 746 ARG A O 1
ATOM 5695 N N . HIS A 1 747 ? 18.638 -8.577 -14.236 1.00 98.00 747 HIS A N 1
ATOM 5696 C CA . HIS A 1 747 ? 18.512 -7.163 -13.908 1.00 98.00 747 HIS A CA 1
ATOM 5697 C C . HIS A 1 747 ? 17.108 -6.680 -14.240 1.00 98.00 747 HIS A C 1
ATOM 5699 O O . HIS A 1 747 ? 16.613 -6.920 -15.339 1.00 98.00 747 HIS A O 1
ATOM 5705 N N . ILE A 1 748 ? 16.480 -5.991 -13.297 1.00 98.88 748 ILE A N 1
ATOM 5706 C CA . ILE A 1 748 ? 15.168 -5.381 -13.481 1.00 98.88 748 ILE A CA 1
ATOM 5707 C C . ILE A 1 748 ? 15.338 -3.867 -13.405 1.00 98.88 748 ILE A C 1
ATOM 5709 O O . ILE A 1 748 ? 15.990 -3.371 -12.489 1.00 98.88 748 ILE A O 1
ATOM 5713 N N . VAL A 1 749 ? 14.760 -3.133 -14.350 1.00 98.88 749 VAL A N 1
ATOM 5714 C CA . VAL A 1 749 ? 14.612 -1.677 -14.266 1.00 98.88 749 VAL A CA 1
ATOM 5715 C C . VAL A 1 749 ? 13.127 -1.371 -14.201 1.00 98.88 749 VAL A C 1
ATOM 5717 O O . VAL A 1 749 ? 12.394 -1.628 -15.149 1.00 98.88 749 VAL A O 1
ATOM 5720 N N . PHE A 1 750 ? 12.673 -0.862 -13.068 1.00 98.81 750 PHE A N 1
ATOM 5721 C CA . PHE A 1 750 ? 11.278 -0.547 -12.823 1.00 98.81 750 PHE A CA 1
ATOM 5722 C C . PHE A 1 750 ? 11.070 0.965 -12.900 1.00 98.81 750 PHE A C 1
ATOM 5724 O O . PHE A 1 750 ? 11.577 1.713 -12.063 1.00 98.81 750 PHE A O 1
ATOM 5731 N N . ILE A 1 751 ? 10.375 1.405 -13.946 1.00 98.62 751 ILE A N 1
ATOM 5732 C CA . ILE A 1 751 ? 10.120 2.810 -14.248 1.00 98.62 751 ILE A CA 1
ATOM 5733 C C . ILE A 1 751 ? 8.665 3.117 -13.907 1.00 98.62 751 ILE A C 1
ATOM 5735 O O . ILE A 1 751 ? 7.753 2.485 -14.440 1.00 98.62 751 ILE A O 1
ATOM 5739 N N . VAL A 1 752 ? 8.476 4.097 -13.031 1.00 96.88 752 VAL A N 1
ATOM 5740 C CA . VAL A 1 752 ? 7.167 4.579 -12.593 1.00 96.88 752 VAL A CA 1
ATOM 5741 C C . VAL A 1 752 ? 6.942 5.979 -13.155 1.00 96.88 752 VAL A C 1
ATOM 5743 O O . VAL A 1 752 ? 7.842 6.825 -13.125 1.00 96.88 752 VAL A O 1
ATOM 5746 N N . LYS A 1 753 ? 5.748 6.187 -13.692 1.00 95.25 753 LYS A N 1
ATOM 5747 C CA . LYS A 1 753 ? 5.274 7.413 -14.331 1.00 95.25 753 LYS A CA 1
ATOM 5748 C C . LYS A 1 753 ? 4.010 7.955 -13.632 1.00 95.25 753 LYS A C 1
ATOM 5750 O O . LYS A 1 753 ? 3.631 7.389 -12.606 1.00 95.25 753 LYS A O 1
ATOM 5755 N N . GLU A 1 754 ? 3.410 9.040 -14.139 1.00 88.81 754 GLU A N 1
ATOM 5756 C CA . GLU A 1 754 ? 2.263 9.719 -13.519 1.00 88.81 754 GLU A CA 1
ATOM 5757 C C . GLU A 1 754 ? 0.928 9.702 -14.305 1.00 88.81 754 GLU A C 1
ATOM 5759 O O . GLU A 1 754 ? 0.722 10.382 -15.318 1.00 88.81 754 GLU A O 1
ATOM 5764 N N . ASN A 1 755 ? -0.073 9.115 -13.641 1.00 86.44 755 ASN A N 1
ATOM 5765 C CA . ASN A 1 755 ? -1.513 9.415 -13.708 1.00 86.44 755 ASN A CA 1
ATOM 5766 C C . ASN A 1 755 ? -2.241 9.140 -15.044 1.00 86.44 755 ASN A C 1
ATOM 5768 O O . ASN A 1 755 ? -3.228 9.830 -15.361 1.00 86.44 755 ASN A O 1
ATOM 5772 N N . ARG A 1 756 ? -1.798 8.181 -15.867 1.00 93.75 756 ARG A N 1
ATOM 5773 C CA . ARG A 1 756 ? -2.408 7.909 -17.188 1.00 93.75 756 ARG A CA 1
ATOM 5774 C C . ARG A 1 756 ? -3.300 6.677 -17.237 1.00 93.75 756 ARG A C 1
ATOM 5776 O O . ARG A 1 756 ? -3.096 5.676 -16.557 1.00 93.75 756 ARG A O 1
ATOM 5783 N N . THR A 1 757 ? -4.307 6.768 -18.105 1.00 95.81 757 THR A N 1
ATOM 5784 C CA . THR A 1 757 ? -5.197 5.647 -18.442 1.00 95.81 757 THR A CA 1
ATOM 5785 C C . THR A 1 757 ? -4.783 4.987 -19.747 1.00 95.81 757 THR A C 1
ATOM 5787 O O . THR A 1 757 ? -4.191 5.633 -20.616 1.00 95.81 757 THR A O 1
ATOM 5790 N N . PHE A 1 758 ? -5.117 3.705 -19.903 1.00 97.69 758 PHE A N 1
ATOM 5791 C CA . PHE A 1 758 ? -4.739 2.931 -21.084 1.00 97.69 758 PHE A CA 1
ATOM 5792 C C . PHE A 1 758 ? -5.269 3.562 -22.377 1.00 97.69 758 PHE A C 1
ATOM 5794 O O . PHE A 1 758 ? -4.497 3.785 -23.311 1.00 97.69 758 PHE A O 1
ATOM 5801 N N . ASP A 1 759 ? -6.560 3.903 -22.429 1.00 97.31 759 ASP A N 1
ATOM 5802 C CA . ASP A 1 759 ? -7.162 4.453 -23.648 1.00 97.31 759 ASP A CA 1
ATOM 5803 C C . ASP A 1 759 ? -6.582 5.805 -24.077 1.00 97.31 759 ASP A C 1
ATOM 5805 O O . ASP A 1 759 ? -6.551 6.091 -25.271 1.00 97.31 759 ASP A O 1
ATOM 5809 N N . GLN A 1 760 ? -6.089 6.628 -23.143 1.00 95.81 760 GLN A N 1
ATOM 5810 C CA . GLN A 1 760 ? -5.474 7.914 -23.490 1.00 95.81 760 GLN A CA 1
ATOM 5811 C C . GLN A 1 760 ? -4.245 7.760 -24.380 1.00 95.81 760 GLN A C 1
ATOM 5813 O O . GLN A 1 760 ? -4.011 8.615 -25.235 1.00 95.81 760 GLN A O 1
ATOM 5818 N N . VAL A 1 761 ? -3.463 6.705 -24.148 1.00 97.06 761 VAL A N 1
ATOM 5819 C CA . VAL A 1 761 ? -2.181 6.467 -24.819 1.00 97.06 761 VAL A CA 1
ATOM 5820 C C . VAL A 1 761 ? -2.324 5.431 -25.931 1.00 97.06 761 VAL A C 1
ATOM 5822 O O . VAL A 1 761 ? -1.672 5.555 -26.959 1.00 97.06 761 VAL A O 1
ATOM 5825 N N . PHE A 1 762 ? -3.158 4.406 -25.743 1.00 97.62 762 PHE A N 1
ATOM 5826 C CA . PHE A 1 762 ? -3.222 3.233 -26.621 1.00 97.62 762 PHE A CA 1
ATOM 5827 C C . PHE A 1 762 ? -4.621 2.930 -27.175 1.00 97.62 762 PHE A C 1
ATOM 5829 O O . PHE A 1 762 ? -4.790 1.912 -27.853 1.00 97.62 762 PHE A O 1
ATOM 5836 N N . GLY A 1 763 ? -5.623 3.775 -26.907 1.00 95.69 763 GLY A N 1
ATOM 5837 C CA . GLY A 1 763 ? -7.021 3.529 -27.275 1.00 95.69 763 GLY A CA 1
ATOM 5838 C C . GLY A 1 763 ? -7.258 3.359 -28.780 1.00 95.69 763 GLY A C 1
ATOM 5839 O O . GLY A 1 763 ? -8.215 2.704 -29.185 1.00 95.69 763 GLY A O 1
ATOM 5840 N N . GLU A 1 764 ? -6.379 3.894 -29.627 1.00 94.12 764 GLU A N 1
ATOM 5841 C CA . GLU A 1 764 ? -6.460 3.798 -31.085 1.00 94.12 764 GLU A CA 1
ATOM 5842 C C . GLU A 1 764 ? -5.843 2.526 -31.690 1.00 94.12 764 GLU A C 1
ATOM 5844 O O . GLU A 1 764 ? -5.996 2.271 -32.893 1.00 94.12 764 GLU A O 1
ATOM 5849 N N . ARG A 1 765 ? -5.143 1.708 -30.894 1.00 94.62 765 ARG A N 1
ATOM 5850 C CA . ARG A 1 765 ? -4.470 0.499 -31.392 1.00 94.62 765 ARG A CA 1
ATOM 5851 C C . ARG A 1 765 ? -5.483 -0.587 -31.777 1.00 94.62 765 ARG A C 1
ATOM 5853 O O . ARG A 1 765 ? -6.499 -0.792 -31.126 1.00 94.62 765 ARG A O 1
ATOM 5860 N N . LYS A 1 766 ? -5.190 -1.343 -32.844 1.00 90.19 766 LYS A N 1
ATOM 5861 C CA . LYS A 1 766 ? -6.123 -2.340 -33.418 1.00 90.19 766 LYS A CA 1
ATOM 5862 C C . LYS A 1 766 ? -6.142 -3.697 -32.705 1.00 90.19 766 LYS A C 1
ATOM 5864 O O . LYS A 1 766 ? -7.088 -4.454 -32.895 1.00 90.19 766 LYS A O 1
ATOM 5869 N N . ASN A 1 767 ? -5.090 -4.038 -31.963 1.00 90.38 767 ASN A N 1
ATOM 5870 C CA . ASN A 1 767 ? -4.894 -5.349 -31.328 1.00 90.38 767 ASN A CA 1
ATOM 5871 C C . ASN A 1 767 ? -5.101 -5.326 -29.806 1.00 90.38 767 ASN A C 1
ATOM 5873 O O . ASN A 1 767 ? -4.659 -6.238 -29.116 1.00 90.38 767 ASN A O 1
ATOM 5877 N N . VAL A 1 768 ? -5.748 -4.282 -29.298 1.00 96.06 768 VAL A N 1
ATOM 5878 C CA . VAL A 1 768 ? -6.054 -4.093 -27.879 1.00 96.06 768 VAL A CA 1
ATOM 5879 C C . VAL A 1 768 ? -7.549 -3.841 -27.729 1.00 96.06 768 VAL A C 1
ATOM 5881 O O . VAL A 1 768 ? -8.222 -3.442 -28.683 1.00 96.06 768 VAL A O 1
ATOM 5884 N N . VAL A 1 769 ? -8.079 -4.024 -26.525 1.00 96.12 769 VAL A N 1
ATOM 5885 C CA . VAL A 1 769 ? -9.401 -3.494 -26.177 1.00 96.12 769 VAL A CA 1
ATOM 5886 C C . VAL A 1 769 ? -9.249 -1.998 -25.894 1.00 96.12 769 VAL A C 1
ATOM 5888 O O . VAL A 1 769 ? -8.904 -1.616 -24.782 1.00 96.12 769 VAL A O 1
ATOM 5891 N N . GLY A 1 770 ? -9.428 -1.149 -26.907 1.00 95.25 770 GLY A N 1
ATOM 5892 C CA . GLY A 1 770 ? -9.215 0.303 -26.817 1.00 95.25 770 GLY A CA 1
ATOM 5893 C C . GLY A 1 770 ? -10.384 1.129 -27.365 1.00 95.25 770 GLY A C 1
ATOM 5894 O O . GLY A 1 770 ? -11.101 0.665 -28.258 1.00 95.25 770 GLY A O 1
ATOM 5895 N N . ASP A 1 771 ? -10.572 2.349 -26.846 1.00 95.75 771 ASP A N 1
ATOM 5896 C CA . ASP A 1 771 ? -11.492 3.348 -27.416 1.00 95.75 771 ASP A CA 1
ATOM 5897 C C . ASP A 1 771 ? -10.726 4.540 -28.037 1.00 95.75 771 ASP A C 1
ATOM 5899 O O . ASP A 1 771 ? -10.214 5.401 -27.313 1.00 95.75 771 ASP A O 1
ATOM 5903 N N . PRO A 1 772 ? -10.693 4.674 -29.380 1.00 93.81 772 PRO A N 1
ATOM 5904 C CA . PRO A 1 772 ? -9.974 5.758 -30.053 1.00 93.81 772 PRO A CA 1
ATOM 5905 C C . PRO A 1 772 ? -10.554 7.149 -29.770 1.00 93.81 772 PRO A C 1
ATOM 5907 O O . PRO A 1 772 ? -9.897 8.150 -30.038 1.00 93.81 772 PRO A O 1
ATOM 5910 N N . THR A 1 773 ? -11.781 7.250 -29.246 1.00 92.69 773 THR A N 1
ATOM 5911 C CA . THR A 1 773 ? -12.377 8.547 -28.885 1.00 92.69 773 THR A CA 1
ATOM 5912 C C . THR A 1 773 ? -11.752 9.167 -27.635 1.00 92.69 773 THR A C 1
ATOM 5914 O O . THR A 1 773 ? -11.972 10.349 -27.371 1.00 92.69 773 THR A O 1
ATOM 5917 N N . LEU A 1 774 ? -10.969 8.389 -26.882 1.00 94.56 774 LEU A N 1
ATOM 5918 C CA . LEU A 1 774 ? -10.267 8.822 -25.675 1.00 94.56 774 LEU A CA 1
ATOM 5919 C C . LEU A 1 774 ? -8.751 8.990 -25.880 1.00 94.56 774 LEU A C 1
ATOM 5921 O O . LEU A 1 774 ? -8.097 9.545 -24.998 1.00 94.56 774 LEU A O 1
ATOM 5925 N N . ALA A 1 775 ? -8.214 8.581 -27.035 1.00 94.38 775 ALA A N 1
ATOM 5926 C CA . ALA A 1 775 ? -6.787 8.542 -27.368 1.00 94.38 775 ALA A CA 1
ATOM 5927 C C . ALA A 1 775 ? -6.156 9.926 -27.627 1.00 94.38 775 ALA A C 1
ATOM 5929 O O . ALA A 1 775 ? -5.613 10.199 -28.693 1.00 94.38 775 ALA A O 1
ATOM 5930 N N . GLY A 1 776 ? -6.243 10.836 -26.654 1.00 94.00 776 GLY A N 1
ATOM 5931 C CA . GLY A 1 776 ? -5.720 12.202 -26.767 1.00 94.00 776 GLY A CA 1
ATOM 5932 C C . GLY A 1 776 ? -4.196 12.323 -26.663 1.00 94.00 776 GLY A C 1
ATOM 5933 O O . GLY A 1 776 ? -3.656 13.371 -27.007 1.00 94.00 776 GLY A O 1
ATOM 5934 N N . LEU A 1 777 ? -3.503 11.279 -26.198 1.00 96.19 777 LEU A N 1
ATOM 5935 C CA . LEU A 1 777 ? -2.050 11.264 -25.980 1.00 96.19 777 LEU A CA 1
ATOM 5936 C C . LEU A 1 777 ? -1.314 10.250 -26.861 1.00 96.19 777 LEU A C 1
ATOM 5938 O O . LEU A 1 777 ? -0.107 10.092 -26.705 1.00 96.19 777 LEU A O 1
ATOM 5942 N N . GLY A 1 778 ? -2.025 9.592 -27.777 1.00 94.69 778 GLY A N 1
ATOM 5943 C CA . GLY A 1 778 ? -1.477 8.627 -28.721 1.00 94.69 778 GLY A CA 1
ATOM 5944 C C . GLY A 1 778 ? -0.860 9.278 -29.965 1.00 94.69 778 GLY A C 1
ATOM 5945 O O . GLY A 1 778 ? -0.040 10.201 -29.887 1.00 94.69 778 GLY A O 1
ATOM 5946 N N . CYS A 1 779 ? -1.214 8.775 -31.144 1.00 95.38 779 CYS A N 1
ATOM 5947 C CA . CYS A 1 779 ? -0.730 9.266 -32.440 1.00 95.38 779 CYS A CA 1
ATOM 5948 C C . CYS A 1 779 ? -1.851 9.806 -33.338 1.00 95.38 779 CYS A C 1
ATOM 5950 O O . CYS A 1 779 ? -3.023 9.492 -33.150 1.00 95.38 779 CYS A O 1
ATOM 5952 N N . HIS A 1 780 ? -1.481 10.624 -34.331 1.00 94.38 780 HIS A N 1
ATOM 5953 C CA . HIS A 1 780 ? -2.419 11.276 -35.261 1.00 94.38 780 HIS A CA 1
ATOM 5954 C C . HIS A 1 780 ? -3.496 12.135 -34.578 1.00 94.38 780 HIS A C 1
ATOM 5956 O O . HIS A 1 780 ? -4.644 12.209 -35.025 1.00 94.38 780 HIS A O 1
ATOM 5962 N N . VAL A 1 781 ? -3.127 12.806 -33.485 1.00 94.81 781 VAL A N 1
ATOM 5963 C CA . VAL A 1 781 ? -4.047 13.645 -32.710 1.00 94.81 781 VAL A CA 1
ATOM 5964 C C . VAL A 1 781 ? -3.970 15.108 -33.141 1.00 94.81 781 VAL A C 1
ATOM 5966 O O . VAL A 1 781 ? -3.036 15.546 -33.813 1.00 94.81 781 VAL A O 1
ATOM 5969 N N . THR A 1 782 ? -4.982 15.882 -32.757 1.00 96.00 782 THR A N 1
ATOM 5970 C CA . THR A 1 782 ? -4.977 17.343 -32.876 1.00 96.00 782 THR A CA 1
ATOM 5971 C C . THR A 1 782 ? -4.887 17.948 -31.485 1.00 96.00 782 THR A C 1
ATOM 5973 O O . THR A 1 782 ? -5.778 17.719 -30.670 1.00 96.00 782 THR A O 1
ATOM 5976 N N . VAL A 1 783 ? -3.853 18.751 -31.236 1.00 95.50 783 VAL A N 1
ATOM 5977 C CA . VAL A 1 783 ? -3.632 19.419 -29.945 1.00 95.50 783 VAL A CA 1
ATOM 5978 C C . VAL A 1 783 ? -3.915 20.913 -30.052 1.00 95.50 783 VAL A C 1
ATOM 5980 O O . VAL A 1 783 ? -3.655 21.543 -31.084 1.00 95.50 783 VAL A O 1
ATOM 5983 N N . VAL A 1 784 ? -4.471 21.484 -28.984 1.00 95.19 784 VAL A N 1
ATOM 5984 C CA . VAL A 1 784 ? -4.827 22.905 -28.899 1.00 95.19 784 VAL A CA 1
ATOM 5985 C C . VAL A 1 784 ? -4.417 23.437 -27.534 1.00 95.19 784 VAL A C 1
ATOM 5987 O O . VAL A 1 784 ? -4.777 22.851 -26.517 1.00 95.19 784 VAL A O 1
ATOM 5990 N N . ASN A 1 785 ? -3.690 24.554 -27.504 1.00 94.00 785 ASN A N 1
ATOM 5991 C CA . ASN A 1 785 ? -3.281 25.185 -26.248 1.00 94.00 785 ASN A CA 1
ATOM 5992 C C . ASN A 1 785 ? -4.265 26.272 -25.784 1.00 94.00 785 ASN A C 1
ATOM 5994 O O . ASN A 1 785 ? -5.153 26.693 -26.533 1.00 94.00 785 ASN A O 1
ATOM 5998 N N . LYS A 1 786 ? -4.086 26.787 -24.561 1.00 92.19 786 LYS A N 1
ATOM 5999 C CA . LYS A 1 786 ? -4.942 27.848 -23.987 1.00 92.19 786 LYS A CA 1
ATOM 6000 C C . LYS A 1 786 ? -4.963 29.133 -24.824 1.00 92.19 786 LYS A C 1
ATOM 6002 O O . LYS A 1 786 ? -5.945 29.870 -24.775 1.00 92.19 786 LYS A O 1
ATOM 6007 N N . ALA A 1 787 ? -3.904 29.410 -25.587 1.00 92.44 787 ALA A N 1
ATOM 6008 C CA . ALA A 1 787 ? -3.815 30.568 -26.479 1.00 92.44 787 ALA A CA 1
ATOM 6009 C C . ALA A 1 787 ? -4.507 30.354 -27.842 1.00 92.44 787 ALA A C 1
ATOM 6011 O O . ALA A 1 787 ? -4.530 31.270 -28.664 1.00 92.44 787 ALA A O 1
ATOM 6012 N N . GLY A 1 788 ? -5.069 29.167 -28.096 1.00 92.81 788 GLY A N 1
ATOM 6013 C CA . GLY A 1 788 ? -5.742 28.817 -29.346 1.00 92.81 788 GLY A CA 1
ATOM 6014 C C . GLY A 1 788 ? -4.802 28.395 -30.478 1.00 92.81 788 GLY A C 1
ATOM 6015 O O . GLY A 1 788 ? -5.267 28.193 -31.600 1.00 92.81 788 GLY A O 1
ATOM 6016 N N . ALA A 1 789 ? -3.498 28.242 -30.216 1.00 94.06 789 ALA A N 1
ATOM 6017 C CA . ALA A 1 789 ? -2.595 27.621 -31.178 1.00 94.06 789 ALA A CA 1
ATOM 6018 C C . ALA A 1 789 ? -2.992 26.154 -31.360 1.00 94.06 789 ALA A C 1
ATOM 6020 O O . ALA A 1 789 ? -3.336 25.476 -30.392 1.00 94.06 789 ALA A O 1
ATOM 6021 N N . LYS A 1 790 ? -2.944 25.675 -32.603 1.00 96.06 790 LYS A N 1
ATOM 6022 C CA . LYS A 1 790 ? -3.415 24.348 -32.997 1.00 96.06 790 LYS A CA 1
ATOM 6023 C C . LYS A 1 790 ? -2.348 23.642 -33.823 1.00 96.06 790 LYS A C 1
ATOM 6025 O O . LYS A 1 790 ? -1.806 24.241 -34.752 1.00 96.06 790 LYS A O 1
ATOM 6030 N N . VAL A 1 791 ? -2.088 22.376 -33.510 1.00 95.75 791 VAL A N 1
ATOM 6031 C CA . VAL A 1 791 ? -1.248 21.484 -34.321 1.00 95.75 791 VAL A CA 1
ATOM 6032 C C . VAL A 1 791 ? -2.066 20.243 -34.651 1.00 95.75 791 VAL A C 1
ATOM 6034 O O . VAL A 1 791 ? -2.565 19.564 -33.758 1.00 95.75 791 VAL A O 1
ATOM 6037 N N . GLU A 1 792 ? -2.242 19.994 -35.944 1.00 96.38 792 GLU A N 1
ATOM 6038 C CA . GLU A 1 792 ? -2.955 18.830 -36.473 1.00 96.38 792 GLU A CA 1
ATOM 6039 C C . GLU A 1 792 ? -1.969 17.735 -36.881 1.00 96.38 792 GLU A C 1
ATOM 6041 O O . GLU A 1 792 ? -0.834 18.036 -37.272 1.00 96.38 792 GLU A O 1
ATOM 6046 N N . ASP A 1 793 ? -2.451 16.490 -36.823 1.00 95.56 793 ASP A N 1
ATOM 6047 C CA . ASP A 1 793 ? -1.725 15.276 -37.208 1.00 95.56 793 ASP A CA 1
ATOM 6048 C C . ASP A 1 793 ? -0.339 15.216 -36.555 1.00 95.56 793 ASP A C 1
ATOM 6050 O O . ASP A 1 793 ? 0.706 15.331 -37.204 1.00 95.56 793 ASP A O 1
ATOM 6054 N N . VAL A 1 794 ? -0.348 15.134 -35.223 1.00 95.88 794 VAL A N 1
ATOM 6055 C CA . VAL A 1 794 ? 0.865 15.016 -34.415 1.00 95.88 794 VAL A CA 1
ATOM 6056 C C . VAL A 1 794 ? 0.894 13.702 -33.648 1.00 95.88 794 VAL A C 1
ATOM 6058 O O . VAL A 1 794 ? -0.132 13.201 -33.185 1.00 95.88 794 VAL A O 1
ATOM 6061 N N . ASN A 1 795 ? 2.099 13.160 -33.500 1.00 96.38 795 ASN A N 1
ATOM 6062 C CA . ASN A 1 795 ? 2.365 11.998 -32.667 1.00 96.38 795 ASN A CA 1
ATOM 6063 C C . ASN A 1 795 ? 2.845 12.475 -31.298 1.00 96.38 795 ASN A C 1
ATOM 6065 O O . ASN A 1 795 ? 3.961 12.982 -31.185 1.00 96.38 795 ASN A O 1
ATOM 6069 N N . VAL A 1 796 ? 1.999 12.331 -30.276 1.00 97.62 796 VAL A N 1
ATOM 6070 C CA . VAL A 1 796 ? 2.320 12.751 -28.905 1.00 97.62 796 VAL A CA 1
ATOM 6071 C C . VAL A 1 796 ? 3.209 11.715 -28.222 1.00 97.62 796 VAL A C 1
ATOM 6073 O O . VAL A 1 796 ? 4.209 12.092 -27.616 1.00 97.62 796 VAL A O 1
ATOM 6076 N N . SER A 1 797 ? 2.900 10.421 -28.372 1.00 97.38 797 SER A N 1
ATOM 6077 C CA . SER A 1 797 ? 3.663 9.325 -27.754 1.00 97.38 797 SER A CA 1
ATOM 6078 C C . SER A 1 797 ? 4.198 8.277 -28.758 1.00 97.38 797 SER A C 1
ATOM 6080 O O . SER A 1 797 ? 3.899 7.080 -28.631 1.00 97.38 797 SER A O 1
ATOM 6082 N N . PRO A 1 798 ? 4.957 8.669 -29.802 1.00 97.56 798 PRO A N 1
ATOM 6083 C CA . PRO A 1 798 ? 5.414 7.737 -30.835 1.00 97.56 798 PRO A CA 1
ATOM 6084 C C . PRO A 1 798 ? 6.309 6.612 -30.294 1.00 97.56 798 PRO A C 1
ATOM 6086 O O . PRO A 1 798 ? 6.292 5.507 -30.841 1.00 97.56 798 PRO A O 1
ATOM 6089 N N . ASN A 1 799 ? 7.082 6.845 -29.228 1.00 98.25 799 ASN A N 1
ATOM 6090 C CA . ASN A 1 799 ? 7.932 5.805 -28.654 1.00 98.25 799 ASN A CA 1
ATOM 6091 C C . ASN A 1 799 ? 7.149 4.796 -27.818 1.00 98.25 799 ASN A C 1
ATOM 6093 O O . ASN A 1 799 ? 7.465 3.613 -27.892 1.00 98.25 799 ASN A O 1
ATOM 6097 N N . HIS A 1 800 ? 6.107 5.205 -27.090 1.00 98.06 800 HIS A N 1
ATOM 6098 C CA . HIS A 1 800 ? 5.200 4.261 -26.428 1.00 98.06 800 HIS A CA 1
ATOM 6099 C C . HIS A 1 800 ? 4.576 3.302 -27.453 1.00 98.06 800 HIS A C 1
ATOM 6101 O O . HIS A 1 800 ? 4.572 2.090 -27.232 1.00 98.06 800 HIS A O 1
ATOM 6107 N N . GLN A 1 801 ? 4.139 3.815 -28.613 1.00 97.25 801 GLN A N 1
ATOM 6108 C CA . GLN A 1 801 ? 3.612 2.978 -29.701 1.00 97.25 801 GLN A CA 1
ATOM 6109 C C . GLN A 1 801 ? 4.670 2.010 -30.248 1.00 97.25 801 GLN A C 1
ATOM 6111 O O . GLN A 1 801 ? 4.412 0.811 -30.362 1.00 97.25 801 GLN A O 1
ATOM 6116 N N . ALA A 1 802 ? 5.874 2.512 -30.541 1.00 98.00 802 ALA A N 1
ATOM 6117 C CA . ALA A 1 802 ? 6.959 1.708 -31.100 1.00 98.00 802 ALA A CA 1
ATOM 6118 C C . ALA A 1 802 ? 7.484 0.643 -30.120 1.00 98.00 802 ALA A C 1
ATOM 6120 O O . ALA A 1 802 ? 7.849 -0.461 -30.528 1.00 98.00 802 ALA A O 1
ATOM 6121 N N . LEU A 1 803 ? 7.522 0.951 -28.822 1.00 98.38 803 LEU A N 1
ATOM 6122 C CA . LEU A 1 803 ? 7.881 -0.003 -27.776 1.00 98.38 803 LEU A CA 1
ATOM 6123 C C . LEU A 1 803 ? 6.804 -1.087 -27.624 1.00 98.38 803 LEU A C 1
ATOM 6125 O O . LEU A 1 803 ? 7.160 -2.256 -27.491 1.00 98.38 803 LEU A O 1
ATOM 6129 N N . ALA A 1 804 ? 5.516 -0.739 -27.728 1.00 97.31 804 ALA A N 1
ATOM 6130 C CA . ALA A 1 804 ? 4.420 -1.711 -27.731 1.00 97.31 804 ALA A CA 1
ATOM 6131 C C . ALA A 1 804 ? 4.427 -2.625 -28.975 1.00 97.31 804 ALA A C 1
ATOM 6133 O O . ALA A 1 804 ? 4.086 -3.797 -28.871 1.00 97.31 804 ALA A O 1
ATOM 6134 N N . ASP A 1 805 ? 4.854 -2.134 -30.145 1.00 96.44 805 ASP A N 1
ATOM 6135 C CA . ASP A 1 805 ? 5.050 -2.976 -31.342 1.00 96.44 805 ASP A CA 1
ATOM 6136 C C . ASP A 1 805 ? 6.237 -3.937 -31.200 1.00 96.44 805 ASP A C 1
ATOM 6138 O O . ASP A 1 805 ? 6.283 -5.010 -31.811 1.00 96.44 805 ASP A O 1
ATOM 6142 N N . ARG A 1 806 ? 7.241 -3.528 -30.423 1.00 97.06 806 ARG A N 1
ATOM 6143 C CA . ARG A 1 806 ? 8.499 -4.254 -30.282 1.00 97.06 806 ARG A CA 1
ATOM 6144 C C . ARG A 1 806 ? 8.497 -5.268 -29.150 1.00 97.06 806 ARG A C 1
ATOM 6146 O O . ARG A 1 806 ? 9.213 -6.258 -29.251 1.00 97.06 806 ARG A O 1
ATOM 6153 N N . PHE A 1 807 ? 7.723 -5.027 -28.103 1.00 98.19 807 PHE A N 1
ATOM 6154 C CA . PHE A 1 807 ? 7.689 -5.849 -26.899 1.00 98.19 807 PHE A CA 1
ATOM 6155 C C . PHE A 1 807 ? 6.239 -6.139 -26.492 1.00 98.19 807 PHE A C 1
ATOM 6157 O O . PHE A 1 807 ? 5.365 -6.170 -27.358 1.00 98.19 807 PHE A O 1
ATOM 6164 N N . ALA A 1 808 ? 5.988 -6.402 -25.207 1.00 98.25 808 ALA A N 1
ATOM 6165 C CA . ALA A 1 808 ? 4.663 -6.755 -24.721 1.00 98.25 808 ALA A CA 1
ATOM 6166 C C . ALA A 1 808 ? 3.973 -5.569 -24.038 1.00 98.25 808 ALA A C 1
ATOM 6168 O O . ALA A 1 808 ? 4.582 -4.830 -23.259 1.00 98.25 808 ALA A O 1
ATOM 6169 N N . LEU A 1 809 ? 2.675 -5.444 -24.301 1.00 98.25 809 LEU A N 1
ATOM 6170 C CA . LEU A 1 809 ? 1.758 -4.500 -23.669 1.00 98.25 809 LEU A CA 1
ATOM 6171 C C . LEU A 1 809 ? 0.656 -5.286 -22.948 1.00 98.25 809 LEU A C 1
ATOM 6173 O O . LEU A 1 809 ? 0.106 -6.233 -23.504 1.00 98.25 809 LEU A O 1
ATOM 6177 N N . CYS A 1 810 ? 0.305 -4.901 -21.725 1.00 98.44 810 CYS A N 1
ATOM 6178 C CA . CYS A 1 810 ? -0.806 -5.518 -21.003 1.00 98.44 810 CYS A CA 1
ATOM 6179 C C . CYS A 1 810 ? -2.039 -4.621 -21.116 1.00 98.44 810 CYS A C 1
ATOM 6181 O O . CYS A 1 810 ? -2.051 -3.512 -20.589 1.00 98.44 810 CYS A O 1
ATOM 6183 N N . ASP A 1 811 ? -3.079 -5.095 -21.801 1.00 97.44 811 ASP A N 1
ATOM 6184 C CA . ASP A 1 811 ? -4.306 -4.327 -22.025 1.00 97.44 811 ASP A CA 1
ATOM 6185 C C . ASP A 1 811 ? -5.369 -4.564 -20.943 1.00 97.44 811 ASP A C 1
ATOM 6187 O O . ASP A 1 811 ? -6.489 -4.072 -21.041 1.00 97.44 811 ASP A O 1
ATOM 6191 N N . ASN A 1 812 ? -5.059 -5.329 -19.906 1.00 98.06 812 ASN A N 1
ATOM 6192 C CA . ASN A 1 812 ? -5.975 -5.630 -18.810 1.00 98.06 812 ASN A CA 1
ATOM 6193 C C . ASN A 1 812 ? -5.286 -5.402 -17.453 1.00 98.06 812 ASN A C 1
ATOM 6195 O O . ASN A 1 812 ? -5.466 -6.172 -16.517 1.00 98.06 812 ASN A O 1
ATOM 6199 N N . PHE A 1 813 ? -4.460 -4.353 -17.378 1.00 98.44 813 PHE A N 1
ATOM 6200 C CA . PHE A 1 813 ? -3.754 -3.928 -16.171 1.00 98.44 813 PHE A CA 1
ATOM 6201 C C . PHE A 1 813 ? -4.470 -2.761 -15.474 1.00 98.44 813 PHE A C 1
ATOM 6203 O O . PHE A 1 813 ? -4.924 -1.822 -16.135 1.00 98.44 813 PHE A O 1
ATOM 6210 N N . TYR A 1 814 ? -4.540 -2.810 -14.145 1.00 97.88 814 TYR A N 1
ATOM 6211 C CA . TYR A 1 814 ? -5.240 -1.828 -13.322 1.00 97.88 814 TYR A CA 1
ATOM 6212 C C . TYR A 1 814 ? -4.384 -1.361 -12.145 1.00 97.88 814 TYR A C 1
ATOM 6214 O O . TYR A 1 814 ? -3.709 -2.153 -11.495 1.00 97.88 814 TYR A O 1
ATOM 6222 N N . CYS A 1 815 ? -4.465 -0.073 -11.831 1.00 96.19 815 CYS A N 1
ATOM 6223 C CA . CYS A 1 815 ? -3.895 0.474 -10.608 1.00 96.19 815 CYS A CA 1
ATOM 6224 C C . CYS A 1 815 ? -4.848 0.201 -9.434 1.00 96.19 815 CYS A C 1
ATOM 6226 O O . CYS A 1 815 ? -6.000 0.629 -9.467 1.00 96.19 815 CYS A O 1
ATOM 6228 N N . ASP A 1 816 ? -4.378 -0.440 -8.357 1.00 92.81 816 ASP A N 1
ATOM 6229 C CA . ASP A 1 816 ? -5.152 -0.600 -7.106 1.00 92.81 816 ASP A CA 1
ATOM 6230 C C . ASP A 1 816 ? -5.472 0.739 -6.405 1.00 92.81 816 ASP A C 1
ATOM 6232 O O . ASP A 1 816 ? -6.269 0.808 -5.459 1.00 92.81 816 ASP A O 1
ATOM 6236 N N . SER A 1 817 ? -4.825 1.805 -6.869 1.00 89.44 817 SER A N 1
ATOM 6237 C CA . SER A 1 817 ? -4.970 3.187 -6.445 1.00 89.44 817 SER A CA 1
ATOM 6238 C C . SER A 1 817 ? -5.937 3.965 -7.323 1.00 89.44 817 SER A C 1
ATOM 6240 O O . SER A 1 817 ? -6.094 3.736 -8.518 1.00 89.44 817 SER A O 1
ATOM 6242 N N . ASP A 1 818 ? -6.548 4.967 -6.709 1.00 84.94 818 ASP A N 1
ATOM 6243 C CA . ASP A 1 818 ? -7.429 5.917 -7.379 1.00 84.94 818 ASP A CA 1
ATOM 6244 C C . ASP A 1 818 ? -6.923 7.368 -7.271 1.00 84.94 818 ASP A C 1
ATOM 6246 O O . ASP A 1 818 ? -7.606 8.275 -7.753 1.00 84.94 818 ASP A O 1
ATOM 6250 N N . GLN A 1 819 ? -5.768 7.555 -6.608 1.00 85.12 819 GLN A N 1
ATOM 6251 C CA . GLN A 1 819 ? -4.985 8.785 -6.429 1.00 85.12 819 GLN A CA 1
ATOM 6252 C C . GLN A 1 819 ? -3.533 8.459 -6.018 1.00 85.12 819 GLN A C 1
ATOM 6254 O O . GLN A 1 819 ? -3.284 7.422 -5.389 1.00 85.12 819 GLN A O 1
ATOM 6259 N N . SER A 1 820 ? -2.614 9.403 -6.224 1.00 86.62 820 SER A N 1
ATOM 6260 C CA . SER A 1 820 ? -1.154 9.205 -6.089 1.00 86.62 820 SER A CA 1
ATOM 6261 C C . SER A 1 820 ? -0.725 8.897 -4.658 1.00 86.62 820 SER A C 1
ATOM 6263 O O . SER A 1 820 ? 0.156 8.075 -4.398 1.00 86.62 820 SER A O 1
ATOM 6265 N N . ASN A 1 821 ? -1.442 9.472 -3.684 1.00 81.88 821 ASN A N 1
ATOM 6266 C CA . ASN A 1 821 ? -1.229 9.188 -2.265 1.00 81.88 821 ASN A CA 1
ATOM 6267 C C . ASN A 1 821 ? -1.314 7.689 -1.944 1.00 81.88 821 ASN A C 1
ATOM 6269 O O . ASN A 1 821 ? -0.549 7.228 -1.110 1.00 81.88 821 ASN A O 1
ATOM 6273 N N . THR A 1 822 ? -2.181 6.924 -2.607 1.00 88.12 822 THR A N 1
ATOM 6274 C CA . THR A 1 822 ? -2.307 5.469 -2.437 1.00 88.12 822 THR A CA 1
ATOM 6275 C C . THR A 1 822 ? -1.494 4.714 -3.487 1.00 88.12 822 THR A C 1
ATOM 6277 O O . THR A 1 822 ? -0.933 3.665 -3.171 1.00 88.12 822 THR A O 1
ATOM 6280 N N . GLY A 1 823 ? -1.356 5.275 -4.694 1.00 91.00 823 GLY A N 1
ATOM 6281 C CA . GLY A 1 823 ? -0.585 4.727 -5.814 1.00 91.00 823 GLY A CA 1
ATOM 6282 C C . GLY A 1 823 ? 0.856 4.431 -5.463 1.00 91.00 823 GLY A C 1
ATOM 6283 O O . GLY A 1 823 ? 1.294 3.282 -5.521 1.00 91.00 823 GLY A O 1
ATOM 6284 N N . HIS A 1 824 ? 1.568 5.435 -4.959 1.00 90.06 824 HIS A N 1
ATOM 6285 C CA . HIS A 1 824 ? 2.970 5.267 -4.596 1.00 90.06 824 HIS A CA 1
ATOM 6286 C C . HIS A 1 824 ? 3.218 4.205 -3.514 1.00 90.06 824 HIS A C 1
ATOM 6288 O O . HIS A 1 824 ? 4.308 3.641 -3.480 1.00 90.06 824 HIS A O 1
ATOM 6294 N N . ARG A 1 825 ? 2.229 3.885 -2.660 1.00 91.75 825 ARG A N 1
ATOM 6295 C CA . ARG A 1 825 ? 2.343 2.780 -1.689 1.00 91.75 825 ARG A CA 1
ATOM 6296 C C . ARG A 1 825 ? 2.198 1.430 -2.383 1.00 91.75 825 ARG A C 1
ATOM 6298 O O . ARG A 1 825 ? 3.065 0.568 -2.224 1.00 91.75 825 ARG A O 1
ATOM 6305 N N . TRP A 1 826 ? 1.154 1.268 -3.193 1.00 93.75 826 TRP A N 1
ATOM 6306 C CA . TRP A 1 826 ? 0.901 0.016 -3.906 1.00 93.75 826 TRP A CA 1
ATOM 6307 C C . TRP A 1 826 ? 2.066 -0.394 -4.806 1.00 93.75 826 TRP A C 1
ATOM 6309 O O . TRP A 1 826 ? 2.487 -1.552 -4.782 1.00 93.75 826 TRP A O 1
ATOM 6319 N N . VAL A 1 827 ? 2.646 0.570 -5.522 1.00 93.56 827 VAL A N 1
ATOM 6320 C CA . VAL A 1 827 ? 3.771 0.359 -6.445 1.00 93.56 827 VAL A CA 1
ATOM 6321 C C . VAL A 1 827 ? 5.019 -0.208 -5.748 1.00 93.56 827 VAL A C 1
ATOM 6323 O O . VAL A 1 827 ? 5.836 -0.862 -6.391 1.00 93.56 827 VAL A O 1
ATOM 6326 N N . VAL A 1 828 ? 5.176 -0.006 -4.435 1.00 94.56 828 VAL A N 1
ATOM 6327 C CA . VAL A 1 828 ? 6.297 -0.547 -3.638 1.00 94.56 828 VAL A CA 1
ATOM 6328 C C . VAL A 1 828 ? 5.876 -1.674 -2.695 1.00 94.56 828 VAL A C 1
ATOM 6330 O O . VAL A 1 828 ? 6.584 -1.973 -1.731 1.00 94.56 828 VAL A O 1
ATOM 6333 N N . GLY A 1 829 ? 4.728 -2.307 -2.947 1.00 94.38 829 GLY A N 1
ATOM 6334 C CA . GLY A 1 829 ? 4.241 -3.439 -2.157 1.00 94.38 829 GLY A CA 1
ATOM 6335 C C . GLY A 1 829 ? 3.714 -3.059 -0.770 1.00 94.38 829 GLY A C 1
ATOM 6336 O O . GLY A 1 829 ? 3.619 -3.921 0.106 1.00 94.38 829 GLY A O 1
ATOM 6337 N N . VAL A 1 830 ? 3.366 -1.788 -0.554 1.00 94.06 830 VAL A N 1
ATOM 6338 C CA . VAL A 1 830 ? 2.692 -1.317 0.660 1.00 94.06 830 VAL A CA 1
ATOM 6339 C C . VAL A 1 830 ? 1.201 -1.200 0.364 1.00 94.06 830 VAL A C 1
ATOM 6341 O O . VAL A 1 830 ? 0.769 -0.327 -0.379 1.00 94.06 830 VAL A O 1
ATOM 6344 N N . TYR A 1 831 ? 0.388 -2.076 0.951 1.00 92.62 831 TYR A N 1
ATOM 6345 C CA . TYR A 1 831 ? -1.057 -1.860 0.963 1.00 92.62 831 TYR A CA 1
ATOM 6346 C C . TYR A 1 831 ? -1.378 -0.655 1.876 1.00 92.62 831 TYR A C 1
ATOM 6348 O O . TYR A 1 831 ? -0.919 -0.635 3.021 1.00 92.62 831 TYR A O 1
ATOM 6356 N N . PRO A 1 832 ? -2.129 0.360 1.409 1.00 92.06 832 PRO A N 1
ATOM 6357 C CA . PRO A 1 832 ? -2.498 1.513 2.225 1.00 92.06 832 PRO A CA 1
ATOM 6358 C C . PRO A 1 832 ? -3.333 1.098 3.438 1.00 92.06 832 PRO A C 1
ATOM 6360 O O . PRO A 1 832 ? -4.359 0.433 3.289 1.00 92.06 832 PRO A O 1
ATOM 6363 N N . ASN A 1 833 ? -2.913 1.502 4.637 1.00 90.81 833 ASN A N 1
ATOM 6364 C CA . ASN A 1 833 ? -3.702 1.294 5.848 1.00 90.81 833 ASN A CA 1
ATOM 6365 C C . ASN A 1 833 ? -4.889 2.277 5.930 1.00 90.81 833 ASN A C 1
ATOM 6367 O O . ASN A 1 833 ? -5.041 3.196 5.121 1.00 90.81 833 ASN A O 1
ATOM 6371 N N . GLU A 1 834 ? -5.749 2.082 6.923 1.00 89.69 834 GLU A N 1
ATOM 6372 C CA . GLU A 1 834 ? -6.921 2.910 7.193 1.00 89.69 834 GLU A CA 1
ATOM 6373 C C . GLU A 1 834 ? -6.580 4.390 7.337 1.00 89.69 834 GLU A C 1
ATOM 6375 O O . GLU A 1 834 ? -7.306 5.242 6.831 1.00 89.69 834 GLU A O 1
ATOM 6380 N N . TRP A 1 835 ? -5.463 4.717 7.988 1.00 89.62 835 TRP A N 1
ATOM 6381 C CA . TRP A 1 835 ? -5.068 6.105 8.158 1.00 89.62 835 TRP A CA 1
ATOM 6382 C C . TRP A 1 835 ? -4.747 6.737 6.802 1.00 89.62 835 TRP A C 1
ATOM 6384 O O . TRP A 1 835 ? -5.240 7.829 6.521 1.00 89.62 835 TRP A O 1
ATOM 6394 N N . VAL A 1 836 ? -4.003 6.054 5.927 1.00 89.94 836 VAL A N 1
ATOM 6395 C CA . VAL A 1 836 ? -3.724 6.556 4.572 1.00 89.94 836 VAL A CA 1
ATOM 6396 C C . VAL A 1 836 ? -5.018 6.747 3.784 1.00 89.94 836 VAL A C 1
ATOM 6398 O O . VAL A 1 836 ? -5.241 7.830 3.252 1.00 89.94 836 VAL A O 1
ATOM 6401 N N . GLU A 1 837 ? -5.899 5.748 3.751 1.00 89.38 837 GLU A N 1
ATOM 6402 C CA . GLU A 1 837 ? -7.127 5.776 2.941 1.00 89.38 837 GLU A CA 1
ATOM 6403 C C . GLU A 1 837 ? -8.121 6.858 3.400 1.00 89.38 837 GLU A C 1
ATOM 6405 O O . GLU A 1 837 ? -8.691 7.579 2.571 1.00 89.38 837 GLU A O 1
ATOM 6410 N N . VAL A 1 838 ? -8.285 7.060 4.715 1.00 88.81 838 VAL A N 1
ATOM 6411 C CA . VAL A 1 838 ? -9.142 8.140 5.228 1.00 88.81 838 VAL A CA 1
ATOM 6412 C C . VAL A 1 838 ? -8.538 9.514 4.917 1.00 88.81 838 VAL A C 1
ATOM 6414 O O . VAL A 1 838 ? -9.262 10.404 4.457 1.00 88.81 838 VAL A O 1
ATOM 6417 N N . ASN A 1 839 ? -7.229 9.713 5.121 1.00 86.38 839 ASN A N 1
ATOM 6418 C CA . ASN A 1 839 ? -6.587 11.004 4.840 1.00 86.38 839 ASN A CA 1
ATOM 6419 C C . ASN A 1 839 ? -6.565 11.321 3.340 1.00 86.38 839 ASN A C 1
ATOM 6421 O O . ASN A 1 839 ? -6.885 12.447 2.965 1.00 86.38 839 ASN A O 1
ATOM 6425 N N . ALA A 1 840 ? -6.283 10.329 2.491 1.00 83.38 840 ALA A N 1
ATOM 6426 C CA . ALA A 1 840 ? -6.251 10.451 1.035 1.00 83.38 840 ALA A CA 1
ATOM 6427 C C . ALA A 1 840 ? -7.549 11.033 0.461 1.00 83.38 840 ALA A C 1
ATOM 6429 O O . ALA A 1 840 ? -7.547 11.825 -0.482 1.00 83.38 840 ALA A O 1
ATOM 6430 N N . ARG A 1 841 ? -8.685 10.659 1.058 1.00 81.81 841 ARG A N 1
ATOM 6431 C CA . ARG A 1 841 ? -10.020 11.059 0.599 1.00 81.81 841 ARG A CA 1
ATOM 6432 C C . ARG A 1 841 ? -10.639 12.199 1.393 1.00 81.81 841 ARG A C 1
ATOM 6434 O O . ARG A 1 841 ? -11.730 12.660 1.047 1.00 81.81 841 ARG A O 1
ATOM 6441 N N . SER A 1 842 ? -9.917 12.720 2.375 1.00 81.88 842 SER A N 1
ATOM 6442 C CA . SER A 1 842 ? -10.324 13.870 3.174 1.00 81.88 842 SER A CA 1
ATOM 6443 C C . SER A 1 842 ? -9.629 15.137 2.690 1.00 81.88 842 SER A C 1
ATOM 6445 O O . SER A 1 842 ? -8.473 15.128 2.282 1.00 81.88 842 SER A O 1
ATOM 6447 N N . ARG A 1 843 ? -10.326 16.278 2.729 1.00 81.00 843 ARG A N 1
ATOM 6448 C CA . ARG A 1 843 ? -9.649 17.560 2.511 1.00 81.00 843 ARG A CA 1
ATOM 6449 C C . ARG A 1 843 ? -8.880 17.886 3.781 1.00 81.00 843 ARG A C 1
ATOM 6451 O O . ARG A 1 843 ? -9.490 17.971 4.840 1.00 81.00 843 ARG A O 1
ATOM 6458 N N . ILE A 1 844 ? -7.577 18.117 3.685 1.00 80.62 844 ILE A N 1
ATOM 6459 C CA . ILE A 1 844 ? -6.747 18.498 4.830 1.00 80.62 844 ILE A CA 1
ATOM 6460 C C . ILE A 1 844 ? -5.912 19.711 4.442 1.00 80.62 844 ILE A C 1
ATOM 6462 O O . ILE A 1 844 ? -5.192 19.706 3.448 1.00 80.62 844 ILE A O 1
ATOM 6466 N N . GLU A 1 845 ? -6.033 20.777 5.224 1.00 83.81 845 GLU A N 1
ATOM 6467 C CA . GLU A 1 845 ? -5.264 21.998 5.023 1.00 83.81 845 GLU A CA 1
ATOM 6468 C C . GLU A 1 845 ? -3.958 21.931 5.823 1.00 83.81 845 GLU A C 1
ATOM 6470 O O . GLU A 1 845 ? -3.977 21.923 7.062 1.00 83.81 845 GLU A O 1
ATOM 6475 N N . ALA A 1 846 ? -2.830 21.894 5.110 1.00 79.56 846 ALA A N 1
ATOM 6476 C CA . ALA A 1 846 ? -1.507 21.983 5.711 1.00 79.56 846 ALA A CA 1
ATOM 6477 C C . ALA A 1 846 ? -1.244 23.414 6.202 1.00 79.56 846 ALA A C 1
ATOM 6479 O O . ALA A 1 846 ? -1.353 24.380 5.447 1.00 79.56 846 ALA A O 1
ATOM 6480 N N . ARG A 1 847 ? -0.850 23.551 7.471 1.00 88.75 847 ARG A N 1
ATOM 6481 C CA . ARG A 1 847 ? -0.482 24.831 8.094 1.00 88.75 847 ARG A CA 1
ATOM 6482 C C . ARG A 1 847 ? 0.894 24.679 8.721 1.00 88.75 847 ARG A C 1
ATOM 6484 O O . ARG A 1 847 ? 1.029 24.335 9.891 1.00 88.75 847 ARG A O 1
ATOM 6491 N N . LEU A 1 848 ? 1.928 24.941 7.922 1.00 88.50 848 LEU A N 1
ATOM 6492 C CA . LEU A 1 848 ? 3.327 24.674 8.274 1.00 88.50 848 LEU A CA 1
ATOM 6493 C C . LEU A 1 848 ? 3.758 25.289 9.619 1.00 88.50 848 LEU A C 1
ATOM 6495 O O . LEU A 1 848 ? 4.509 24.674 10.368 1.00 88.50 848 LEU A O 1
ATOM 6499 N N . PHE A 1 849 ? 3.271 26.489 9.940 1.00 91.19 849 PHE A N 1
ATOM 6500 C CA . PHE A 1 849 ? 3.638 27.229 11.156 1.00 91.19 849 PHE A CA 1
ATOM 6501 C C . PHE A 1 849 ? 2.588 27.146 12.274 1.00 91.19 849 PHE A C 1
ATOM 6503 O O . PHE A 1 849 ? 2.652 27.913 13.233 1.00 91.19 849 PHE A O 1
ATOM 6510 N N . SER A 1 850 ? 1.626 26.230 12.151 1.00 91.25 850 SER A N 1
ATOM 6511 C CA . SER A 1 850 ? 0.609 25.972 13.171 1.00 91.25 850 SER A CA 1
ATOM 6512 C C . SER A 1 850 ? 1.231 25.495 14.488 1.00 91.25 850 SER A C 1
ATOM 6514 O O . SER A 1 850 ? 2.233 24.767 14.515 1.00 91.25 850 SER A O 1
ATOM 6516 N N . THR A 1 851 ? 0.591 25.869 15.599 1.00 90.94 851 THR A N 1
ATOM 6517 C CA . THR A 1 851 ? 0.911 25.341 16.932 1.00 90.94 851 THR A CA 1
ATOM 6518 C C . THR A 1 851 ? 0.434 23.899 17.113 1.00 90.94 851 THR A C 1
ATOM 6520 O O . THR A 1 851 ? 1.043 23.177 17.899 1.00 90.94 851 THR A O 1
ATOM 6523 N N . ALA A 1 852 ? -0.575 23.459 16.351 1.00 93.12 852 ALA A N 1
ATOM 6524 C CA . ALA A 1 852 ? -0.996 22.065 16.235 1.00 93.12 852 ALA A CA 1
ATOM 6525 C C . ALA A 1 852 ? 0.032 21.276 15.395 1.00 93.12 852 ALA A C 1
ATOM 6527 O O . ALA A 1 852 ? 0.113 21.509 14.182 1.00 93.12 852 ALA A O 1
ATOM 6528 N N . PRO A 1 853 ? 0.835 20.365 15.981 1.00 90.38 853 PRO A N 1
ATOM 6529 C CA . PRO A 1 853 ? 1.947 19.732 15.270 1.00 90.38 853 PRO A CA 1
ATOM 6530 C C . PRO A 1 853 ? 1.533 18.888 14.064 1.00 90.38 853 PRO A C 1
ATOM 6532 O O . PRO A 1 853 ? 2.245 18.877 13.060 1.00 90.38 853 PRO A O 1
ATOM 6535 N N . GLY A 1 854 ? 0.368 18.237 14.127 1.00 89.94 854 GLY A N 1
ATOM 6536 C CA . GLY A 1 854 ? -0.151 17.420 13.027 1.00 89.94 854 GLY A CA 1
ATOM 6537 C C . GLY A 1 854 ? -0.550 18.222 11.782 1.00 89.94 854 GLY A C 1
ATOM 6538 O O . GLY A 1 854 ? -0.802 17.634 10.746 1.00 89.94 854 GLY A O 1
ATOM 6539 N N . ARG A 1 855 ? -0.576 19.564 11.844 1.00 89.44 855 ARG A N 1
ATOM 6540 C CA . ARG A 1 855 ? -0.820 20.432 10.675 1.00 89.44 855 ARG A CA 1
ATOM 6541 C C . ARG A 1 855 ? 0.424 20.698 9.829 1.00 89.44 855 ARG A C 1
ATOM 6543 O O . ARG A 1 855 ? 0.294 21.219 8.720 1.00 89.44 855 ARG A O 1
ATOM 6550 N N . ARG A 1 856 ? 1.622 20.437 10.365 1.00 86.31 856 ARG A N 1
ATOM 6551 C CA . ARG A 1 856 ? 2.895 20.796 9.710 1.00 86.31 856 ARG A CA 1
ATOM 6552 C C . ARG A 1 856 ? 3.177 19.928 8.492 1.00 86.31 856 ARG A C 1
ATOM 6554 O O . ARG A 1 856 ? 3.793 20.390 7.538 1.00 86.31 856 ARG A O 1
ATOM 6561 N N . TYR A 1 857 ? 2.716 18.688 8.555 1.00 76.38 857 TYR A N 1
ATOM 6562 C CA . TYR A 1 857 ? 2.793 17.692 7.507 1.00 76.38 857 TYR A CA 1
ATOM 6563 C C . TYR A 1 857 ? 1.400 17.102 7.337 1.00 76.38 857 TYR A C 1
ATOM 6565 O O . TYR A 1 857 ? 0.616 17.059 8.278 1.00 76.38 857 TYR A O 1
ATOM 6573 N N . VAL A 1 858 ? 1.083 16.673 6.131 1.00 62.84 858 VAL A N 1
ATOM 6574 C CA . VAL A 1 858 ? -0.155 15.961 5.844 1.00 62.84 858 VAL A CA 1
ATOM 6575 C C . VAL A 1 858 ? 0.246 14.796 4.960 1.00 62.84 858 VAL A C 1
ATOM 6577 O O . VAL A 1 858 ? 1.122 14.970 4.108 1.00 62.84 858 VAL A O 1
ATOM 6580 N N . ALA A 1 859 ? -0.374 13.633 5.167 1.00 57.69 859 ALA A N 1
ATOM 6581 C CA . ALA A 1 859 ? -0.346 12.542 4.199 1.00 57.69 859 ALA A CA 1
ATOM 6582 C C . ALA A 1 859 ? -0.990 13.038 2.895 1.00 57.69 859 ALA A C 1
ATOM 6584 O O . ALA A 1 859 ? -2.202 12.966 2.710 1.00 57.69 859 ALA A O 1
ATOM 6585 N N . GLY A 1 860 ? -0.184 13.700 2.070 1.00 59.09 860 GLY A N 1
ATOM 6586 C CA . GLY A 1 860 ? -0.547 14.191 0.749 1.00 59.09 860 GLY A CA 1
ATOM 6587 C C . GLY A 1 860 ? -0.122 13.201 -0.329 1.00 59.09 860 GLY A C 1
ATOM 6588 O O . GLY A 1 860 ? 0.244 12.068 -0.033 1.00 59.09 860 GLY A O 1
ATOM 6589 N N . ALA A 1 861 ? -0.126 13.658 -1.578 1.00 58.62 861 ALA A N 1
ATOM 6590 C CA . ALA A 1 861 ? 0.241 12.874 -2.758 1.00 58.62 861 ALA A CA 1
ATOM 6591 C C . ALA A 1 861 ? 1.730 12.480 -2.848 1.00 58.62 861 ALA A C 1
ATOM 6593 O O . ALA A 1 861 ? 2.119 11.884 -3.834 1.00 58.62 861 ALA A O 1
ATOM 6594 N N . ALA A 1 862 ? 2.549 12.769 -1.832 1.00 76.38 862 ALA A N 1
ATOM 6595 C CA . ALA A 1 862 ? 3.986 12.532 -1.899 1.00 76.38 862 ALA A CA 1
ATOM 6596 C C . ALA A 1 862 ? 4.331 11.039 -2.042 1.00 76.38 862 ALA A C 1
ATOM 6598 O O . ALA A 1 862 ? 3.789 10.195 -1.312 1.00 76.38 862 ALA A O 1
ATOM 6599 N N . ALA A 1 863 ? 5.297 10.737 -2.913 1.00 78.44 863 ALA A N 1
ATOM 6600 C CA . ALA A 1 863 ? 5.752 9.373 -3.177 1.00 78.44 863 ALA A CA 1
ATOM 6601 C C . ALA A 1 863 ? 6.438 8.668 -1.994 1.00 78.44 863 ALA A C 1
ATOM 6603 O O . ALA A 1 863 ? 6.503 7.439 -1.958 1.00 78.44 863 ALA A O 1
ATOM 6604 N N . GLY A 1 864 ? 6.965 9.416 -1.021 1.00 82.44 864 GLY A N 1
ATOM 6605 C CA . GLY A 1 864 ? 7.586 8.848 0.174 1.00 82.44 864 GLY A CA 1
ATOM 6606 C C . GLY A 1 864 ? 6.609 8.041 1.034 1.00 82.44 864 GLY A C 1
ATOM 6607 O O . GLY A 1 864 ? 5.544 8.530 1.415 1.00 82.44 864 GLY A O 1
ATOM 6608 N N . VAL A 1 865 ? 7.011 6.816 1.380 1.00 86.56 865 VAL A N 1
ATOM 6609 C CA . VAL A 1 865 ? 6.336 5.966 2.372 1.00 86.56 865 VAL A CA 1
ATOM 6610 C C . VAL A 1 865 ? 6.656 6.511 3.772 1.00 86.56 865 VAL A C 1
ATOM 6612 O O . VAL A 1 865 ? 7.819 6.781 4.083 1.00 86.56 865 VAL A O 1
ATOM 6615 N N . PHE A 1 866 ? 5.641 6.701 4.612 1.00 87.06 866 PHE A N 1
ATOM 6616 C CA . PHE A 1 866 ? 5.761 7.287 5.946 1.00 87.06 866 PHE A CA 1
ATOM 6617 C C . PHE A 1 866 ? 5.917 6.219 7.041 1.00 87.06 866 PHE A C 1
ATOM 6619 O O . PHE A 1 866 ? 5.308 5.159 6.989 1.00 87.06 866 PHE A O 1
ATOM 6626 N N . PRO A 1 867 ? 6.633 6.497 8.139 1.00 90.44 867 PRO A N 1
ATOM 6627 C CA . PRO A 1 867 ? 6.668 5.587 9.287 1.00 90.44 867 PRO A CA 1
ATOM 6628 C C . PRO A 1 867 ? 5.288 5.151 9.822 1.00 90.44 867 PRO A C 1
ATOM 6630 O O . PRO A 1 867 ? 5.171 4.070 10.399 1.00 90.44 867 PRO A O 1
ATOM 6633 N N . GLU A 1 868 ? 4.250 5.977 9.649 1.00 89.69 868 GLU A N 1
ATOM 6634 C CA . GLU A 1 868 ? 2.857 5.652 9.978 1.00 89.69 868 GLU A CA 1
ATOM 6635 C C . GLU A 1 868 ? 2.184 4.641 9.030 1.00 89.69 868 GLU A C 1
ATOM 6637 O O . GLU A 1 868 ? 1.216 4.002 9.438 1.00 89.69 868 GLU A O 1
ATOM 6642 N N . ASP A 1 869 ? 2.668 4.491 7.794 1.00 87.38 869 ASP A N 1
ATOM 6643 C CA . ASP A 1 869 ? 2.109 3.593 6.772 1.00 87.38 869 ASP A CA 1
ATOM 6644 C C . ASP A 1 869 ? 3.017 2.390 6.444 1.00 87.38 869 ASP A C 1
ATOM 6646 O O . ASP A 1 869 ? 2.700 1.586 5.568 1.00 87.38 869 ASP A O 1
ATOM 6650 N N . TYR A 1 870 ? 4.107 2.196 7.196 1.00 91.88 870 TYR A N 1
ATOM 6651 C CA . TYR A 1 870 ? 4.923 0.985 7.097 1.00 91.88 870 TYR A CA 1
ATOM 6652 C C . TYR A 1 870 ? 4.107 -0.245 7.510 1.00 91.88 870 TYR A C 1
ATOM 6654 O O . TYR A 1 870 ? 3.555 -0.312 8.610 1.00 91.88 870 TYR A O 1
ATOM 6662 N N . ASN A 1 871 ? 4.106 -1.263 6.654 1.00 94.62 871 ASN A N 1
ATOM 6663 C CA . ASN A 1 871 ? 3.549 -2.574 6.978 1.00 94.62 871 ASN A CA 1
ATOM 6664 C C . ASN A 1 871 ? 4.485 -3.375 7.894 1.00 94.62 871 ASN A C 1
ATOM 6666 O O . ASN A 1 871 ? 5.677 -3.076 8.003 1.00 94.62 871 ASN A O 1
ATOM 6670 N N . GLU A 1 872 ? 3.972 -4.436 8.531 1.00 94.44 872 GLU A N 1
ATOM 6671 C CA . GLU A 1 872 ? 4.762 -5.294 9.436 1.00 94.44 872 GLU A CA 1
ATOM 6672 C C . GLU A 1 872 ? 6.065 -5.780 8.779 1.00 94.44 872 GLU A C 1
ATOM 6674 O O . GLU A 1 872 ? 7.129 -5.727 9.395 1.00 94.44 872 GLU A O 1
ATOM 6679 N N . ALA A 1 873 ? 5.997 -6.191 7.509 1.00 93.00 873 ALA A N 1
ATOM 6680 C CA . ALA A 1 873 ? 7.142 -6.667 6.734 1.00 93.00 873 ALA A CA 1
ATOM 6681 C C . ALA A 1 873 ? 7.883 -5.565 5.948 1.00 93.00 873 ALA A C 1
ATOM 6683 O O . ALA A 1 873 ? 8.850 -5.879 5.249 1.00 93.00 873 ALA A O 1
ATOM 6684 N N . GLY A 1 874 ? 7.484 -4.298 6.082 1.00 94.25 874 GLY A N 1
ATOM 6685 C CA . GLY A 1 874 ? 8.031 -3.170 5.324 1.00 94.25 874 GLY A CA 1
ATOM 6686 C C . GLY A 1 874 ? 7.540 -3.115 3.875 1.00 94.25 874 GLY A C 1
ATOM 6687 O O . GLY A 1 874 ? 6.530 -3.728 3.529 1.00 94.25 874 GLY A O 1
ATOM 6688 N N . ALA A 1 875 ? 8.256 -2.356 3.051 1.00 94.75 875 ALA A N 1
ATOM 6689 C CA . ALA A 1 875 ? 8.024 -2.203 1.620 1.00 94.75 875 ALA A CA 1
ATOM 6690 C C . ALA A 1 875 ? 8.995 -3.082 0.807 1.00 94.75 875 ALA A C 1
ATOM 6692 O O . ALA A 1 875 ? 9.789 -3.857 1.353 1.00 94.75 875 ALA A O 1
ATOM 6693 N N . LEU A 1 876 ? 8.984 -2.902 -0.516 1.00 96.81 876 LEU A N 1
ATOM 6694 C CA . LEU A 1 876 ? 9.978 -3.425 -1.457 1.00 96.81 876 LEU A CA 1
ATOM 6695 C C . LEU A 1 876 ? 11.420 -3.271 -0.934 1.00 96.81 876 LEU A C 1
ATOM 6697 O O . LEU A 1 876 ? 12.219 -4.200 -1.030 1.00 96.81 876 LEU A O 1
ATOM 6701 N N . TRP A 1 877 ? 11.749 -2.128 -0.331 1.00 96.69 877 TRP A N 1
ATOM 6702 C CA . TRP A 1 877 ? 13.108 -1.785 0.102 1.00 96.69 877 TRP A CA 1
ATOM 6703 C C . TRP A 1 877 ? 13.612 -2.663 1.248 1.00 96.69 877 TRP A C 1
ATOM 6705 O O . TRP A 1 877 ? 14.700 -3.231 1.159 1.00 96.69 877 TRP A O 1
ATOM 6715 N N . GLU A 1 878 ? 12.821 -2.817 2.313 1.00 95.88 878 GLU A N 1
ATOM 6716 C CA . GLU A 1 878 ? 13.165 -3.694 3.436 1.00 95.88 878 GLU A CA 1
ATOM 6717 C C . GLU A 1 878 ? 13.172 -5.156 3.022 1.00 95.88 878 GLU A C 1
ATOM 6719 O O . GLU A 1 878 ? 13.941 -5.945 3.572 1.00 95.88 878 GLU A O 1
ATOM 6724 N N . HIS A 1 879 ? 12.334 -5.528 2.055 1.00 95.75 879 HIS A N 1
ATOM 6725 C CA . HIS A 1 879 ? 12.328 -6.875 1.519 1.00 95.75 879 HIS A CA 1
ATOM 6726 C C . HIS A 1 879 ? 13.643 -7.196 0.791 1.00 95.75 879 HIS A C 1
ATOM 6728 O O . HIS A 1 879 ? 14.297 -8.192 1.105 1.00 95.75 879 HIS A O 1
ATOM 6734 N N . LEU A 1 880 ? 14.090 -6.312 -0.105 1.00 96.75 880 LEU A N 1
ATOM 6735 C CA . LEU A 1 880 ? 15.362 -6.458 -0.820 1.00 96.75 880 LEU A CA 1
ATOM 6736 C C . LEU A 1 880 ? 16.556 -6.486 0.140 1.00 96.75 880 LEU A C 1
ATOM 6738 O O . LEU A 1 880 ? 17.403 -7.373 0.033 1.00 96.75 880 LEU A O 1
ATOM 6742 N N . ASP A 1 881 ? 16.604 -5.565 1.105 1.00 95.25 881 ASP A N 1
ATOM 6743 C CA . ASP A 1 881 ? 17.691 -5.479 2.087 1.00 95.25 881 ASP A CA 1
ATOM 6744 C C . ASP A 1 881 ? 17.771 -6.726 2.977 1.00 95.25 881 ASP A C 1
ATOM 6746 O O . ASP A 1 881 ? 18.834 -7.344 3.106 1.00 95.25 881 ASP A O 1
ATOM 6750 N N . ARG A 1 882 ? 16.625 -7.187 3.498 1.00 91.88 882 ARG A N 1
ATOM 6751 C CA . ARG A 1 882 ? 16.524 -8.414 4.306 1.00 91.88 882 ARG A CA 1
ATOM 6752 C C . ARG A 1 882 ? 17.085 -9.631 3.579 1.00 91.88 882 ARG A C 1
ATOM 6754 O O . ARG A 1 882 ? 17.711 -10.488 4.206 1.00 91.88 882 ARG A O 1
ATOM 6761 N N . HIS A 1 883 ? 16.880 -9.698 2.267 1.00 89.00 883 HIS A N 1
ATOM 6762 C CA . HIS A 1 883 ? 17.361 -10.783 1.417 1.00 89.00 883 HIS A CA 1
ATOM 6763 C C . HIS A 1 883 ? 18.689 -10.473 0.706 1.00 89.00 883 HIS A C 1
ATOM 6765 O O . HIS A 1 883 ? 19.179 -11.302 -0.060 1.00 89.00 883 HIS A O 1
ATOM 6771 N N . ARG A 1 884 ? 19.322 -9.332 1.015 1.00 91.19 884 ARG A N 1
ATOM 6772 C CA . ARG A 1 884 ? 20.616 -8.887 0.468 1.00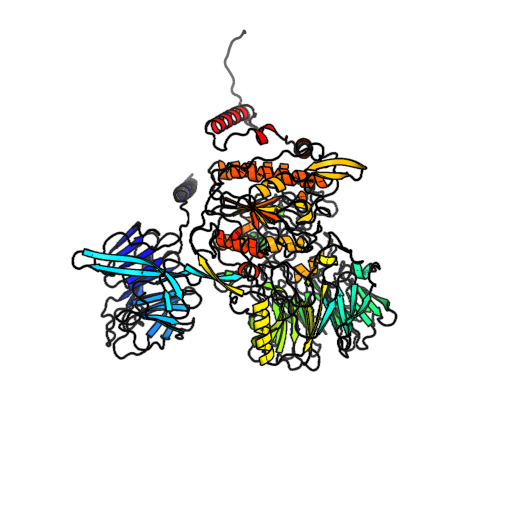 91.19 884 ARG A CA 1
ATOM 6773 C C . ARG A 1 884 ? 20.632 -8.800 -1.058 1.00 91.19 884 ARG A C 1
ATOM 6775 O O . ARG A 1 884 ? 21.643 -9.107 -1.694 1.00 91.19 884 ARG A O 1
ATOM 6782 N N . VAL A 1 885 ? 19.516 -8.384 -1.646 1.00 92.94 885 VAL A N 1
ATOM 6783 C CA . VAL A 1 885 ? 19.422 -8.118 -3.080 1.00 92.94 885 VAL A CA 1
ATOM 6784 C C . VAL A 1 885 ? 19.892 -6.686 -3.339 1.00 92.94 885 VAL A C 1
ATOM 6786 O O . VAL A 1 885 ? 19.270 -5.752 -2.836 1.00 92.94 885 VAL A O 1
ATOM 6789 N N . PRO A 1 886 ? 20.978 -6.474 -4.106 1.00 94.00 886 PRO A N 1
ATOM 6790 C CA . PRO A 1 886 ? 21.467 -5.130 -4.379 1.00 94.00 886 PRO A CA 1
ATOM 6791 C C . PRO A 1 886 ? 20.484 -4.387 -5.284 1.00 94.00 886 PRO A C 1
ATOM 6793 O O . PRO A 1 886 ? 20.137 -4.877 -6.365 1.00 94.00 886 PRO A O 1
ATOM 6796 N N . PHE A 1 887 ? 20.081 -3.191 -4.864 1.00 98.50 887 PHE A N 1
ATOM 6797 C CA . PHE A 1 887 ? 19.196 -2.313 -5.620 1.00 98.50 887 PHE A CA 1
ATOM 6798 C C . PHE A 1 887 ? 19.697 -0.868 -5.607 1.00 98.50 887 PHE A C 1
ATOM 6800 O O . PHE A 1 887 ? 20.536 -0.510 -4.782 1.00 98.50 887 PHE A O 1
ATOM 6807 N N . PHE A 1 888 ? 19.204 -0.045 -6.532 1.00 98.50 888 PHE A N 1
ATOM 6808 C CA . PHE A 1 888 ? 19.478 1.391 -6.529 1.00 98.50 888 PHE A CA 1
ATOM 6809 C C . PHE A 1 888 ? 18.293 2.195 -7.065 1.00 98.50 888 PHE A C 1
ATOM 6811 O O . PHE A 1 888 ? 17.701 1.834 -8.079 1.00 98.50 888 PHE A O 1
ATOM 6818 N N . ASN A 1 889 ? 17.965 3.295 -6.396 1.00 98.06 889 ASN A N 1
ATOM 6819 C CA . ASN A 1 889 ? 16.813 4.126 -6.718 1.00 98.06 889 ASN A CA 1
ATOM 6820 C C . ASN A 1 889 ? 17.200 5.470 -7.357 1.00 98.06 889 ASN A C 1
ATOM 6822 O O . ASN A 1 889 ? 18.055 6.193 -6.844 1.00 98.06 889 ASN A O 1
ATOM 6826 N N . PHE A 1 890 ? 16.503 5.842 -8.429 1.00 97.81 890 PHE A N 1
ATOM 6827 C CA . PHE A 1 890 ? 16.558 7.148 -9.084 1.00 97.81 890 PHE A CA 1
ATOM 6828 C C . PHE A 1 890 ? 15.251 7.913 -8.852 1.00 97.81 890 PHE A C 1
ATOM 6830 O O . PHE A 1 890 ? 14.301 7.819 -9.626 1.00 97.81 890 PHE A O 1
ATOM 6837 N N . GLY A 1 891 ? 15.208 8.673 -7.755 1.00 93.50 891 GLY A N 1
ATOM 6838 C CA . GLY A 1 891 ? 14.167 9.668 -7.468 1.00 93.50 891 GLY A CA 1
ATOM 6839 C C . GLY A 1 891 ? 12.775 9.130 -7.120 1.00 93.50 891 GLY A C 1
ATOM 6840 O O . GLY A 1 891 ? 11.920 9.923 -6.728 1.00 93.50 891 GLY A O 1
ATOM 6841 N N . PHE A 1 892 ? 12.523 7.824 -7.231 1.00 93.44 892 PHE A N 1
ATOM 6842 C CA . PHE A 1 892 ? 11.235 7.236 -6.869 1.00 93.44 892 PHE A CA 1
ATOM 6843 C C . PHE A 1 892 ? 11.117 7.041 -5.348 1.00 93.44 892 PHE A C 1
ATOM 6845 O O . PHE A 1 892 ? 12.083 6.671 -4.682 1.00 93.44 892 PHE A O 1
ATOM 6852 N N . GLY A 1 893 ? 9.956 7.350 -4.765 1.00 89.81 893 GLY A N 1
ATOM 6853 C CA . GLY A 1 893 ? 9.734 7.239 -3.316 1.00 89.81 893 GLY A CA 1
ATOM 6854 C C . GLY A 1 893 ? 10.524 8.237 -2.454 1.00 89.81 893 GLY A C 1
ATOM 6855 O O . GLY A 1 893 ? 10.598 8.072 -1.238 1.00 89.81 893 GLY A O 1
ATOM 6856 N N . THR A 1 894 ? 11.146 9.256 -3.061 1.00 91.81 894 THR A N 1
ATOM 6857 C CA . THR A 1 894 ? 11.935 10.272 -2.338 1.00 91.81 894 THR A CA 1
ATOM 6858 C C . THR A 1 894 ? 11.253 11.626 -2.220 1.00 91.81 894 THR A C 1
ATOM 6860 O O . THR A 1 894 ? 11.755 12.476 -1.494 1.00 91.81 894 THR A O 1
ATOM 6863 N N . GLU A 1 895 ? 10.136 11.839 -2.908 1.00 88.38 895 GLU A N 1
ATOM 6864 C CA . GLU A 1 895 ? 9.326 13.049 -2.781 1.00 88.38 895 GLU A CA 1
ATOM 6865 C C . GLU A 1 895 ? 8.704 13.128 -1.378 1.00 88.38 895 GLU A C 1
ATOM 6867 O O . GLU A 1 895 ? 8.161 12.145 -0.867 1.00 88.38 895 GLU A O 1
ATOM 6872 N N . MET A 1 896 ? 8.793 14.299 -0.743 1.00 87.12 896 MET A N 1
ATOM 6873 C CA . MET A 1 896 ? 8.359 14.513 0.639 1.00 87.12 896 MET A CA 1
ATOM 6874 C C . MET A 1 896 ? 7.299 15.610 0.718 1.00 87.12 896 MET A C 1
ATOM 6876 O O . MET A 1 896 ? 7.471 16.666 0.100 1.00 87.12 896 MET A O 1
ATOM 6880 N N . PRO A 1 897 ? 6.251 15.450 1.546 1.00 81.81 897 PRO A N 1
ATOM 6881 C CA . PRO A 1 897 ? 5.247 16.487 1.710 1.00 81.81 897 PRO A CA 1
ATOM 6882 C C . PRO A 1 897 ? 5.846 17.715 2.409 1.00 81.81 897 PRO A C 1
ATOM 6884 O O . PRO A 1 897 ? 6.904 17.667 3.040 1.00 81.81 897 PRO A O 1
ATOM 6887 N N . ALA A 1 898 ? 5.140 18.843 2.309 1.00 83.44 898 ALA A N 1
ATOM 6888 C CA . ALA A 1 898 ? 5.593 20.143 2.812 1.00 83.44 898 ALA A CA 1
ATOM 6889 C C . ALA A 1 898 ? 6.925 20.639 2.201 1.00 83.44 898 ALA A C 1
ATOM 6891 O O . ALA A 1 898 ? 7.541 21.569 2.737 1.00 83.44 898 ALA A O 1
ATOM 6892 N N . SER A 1 899 ? 7.337 20.091 1.059 1.00 87.38 899 SER A N 1
ATOM 6893 C CA . SER A 1 899 ? 8.484 20.569 0.286 1.00 87.38 899 SER A CA 1
ATOM 6894 C C . SER A 1 899 ? 8.134 21.767 -0.606 1.00 87.38 899 SER A C 1
ATOM 6896 O O . SER A 1 899 ? 6.975 22.181 -0.695 1.00 87.38 899 SER A O 1
ATOM 6898 N N . ILE A 1 900 ? 9.160 22.388 -1.185 1.00 88.12 900 ILE A N 1
ATOM 6899 C CA . ILE A 1 900 ? 9.057 23.391 -2.248 1.00 88.12 900 ILE A CA 1
ATOM 6900 C C . ILE A 1 900 ? 9.699 22.807 -3.507 1.00 88.12 900 ILE A C 1
ATOM 6902 O O . ILE A 1 900 ? 10.849 22.367 -3.472 1.00 88.12 900 ILE A O 1
ATOM 6906 N N . GLU A 1 901 ? 8.991 22.871 -4.626 1.00 89.31 901 GLU A N 1
ATOM 6907 C CA . GLU A 1 901 ? 9.432 22.376 -5.931 1.00 89.31 901 GLU A CA 1
ATOM 6908 C C . GLU A 1 901 ? 9.539 23.548 -6.903 1.00 89.31 901 GLU A C 1
ATOM 6910 O O . GLU A 1 901 ? 8.555 24.041 -7.447 1.00 89.31 901 GLU A O 1
ATOM 6915 N N . GLU A 1 902 ? 10.763 24.022 -7.106 1.00 87.31 902 GLU A N 1
ATOM 6916 C CA . GLU A 1 902 ? 11.074 25.109 -8.027 1.00 87.31 902 GLU A CA 1
ATOM 6917 C C . GLU A 1 902 ? 12.225 24.674 -8.930 1.00 87.31 902 GLU A C 1
ATOM 6919 O O . GLU A 1 902 ? 12.972 23.746 -8.611 1.00 87.31 902 GLU A O 1
ATOM 6924 N N . GLN A 1 903 ? 12.418 25.376 -10.045 1.00 84.81 903 GLN A N 1
ATOM 6925 C CA . GLN A 1 903 ? 13.514 25.103 -10.975 1.00 84.81 903 GLN A CA 1
ATOM 6926 C C . GLN A 1 903 ? 14.903 25.165 -10.315 1.00 84.81 903 GLN A C 1
ATOM 6928 O O . GLN A 1 903 ? 15.818 24.447 -10.715 1.00 84.81 903 GLN A O 1
ATOM 6933 N N . ILE A 1 904 ? 15.079 25.999 -9.287 1.00 86.06 904 ILE A N 1
ATOM 6934 C CA . ILE A 1 904 ? 16.348 26.106 -8.554 1.00 86.06 904 ILE A CA 1
ATOM 6935 C C . ILE A 1 904 ? 16.706 24.823 -7.783 1.00 86.06 904 ILE A C 1
ATOM 6937 O O . ILE A 1 904 ? 17.880 24.599 -7.497 1.00 86.06 904 ILE A O 1
ATOM 6941 N N . HIS A 1 905 ? 15.734 23.945 -7.508 1.00 90.25 905 HIS A N 1
ATOM 6942 C CA . HIS A 1 905 ? 15.930 22.661 -6.822 1.00 90.25 905 HIS A CA 1
ATOM 6943 C C . HIS A 1 905 ? 16.281 21.524 -7.797 1.00 90.25 905 HIS A C 1
ATOM 6945 O O . HIS A 1 905 ? 16.062 20.355 -7.499 1.00 90.25 905 HIS A O 1
ATOM 6951 N N . LYS A 1 906 ? 16.847 21.852 -8.966 1.00 86.12 906 LYS A N 1
ATOM 6952 C CA . LYS A 1 906 ? 17.050 20.936 -10.101 1.00 86.12 906 LYS A CA 1
ATOM 6953 C C . LYS A 1 906 ? 17.783 19.621 -9.823 1.00 86.12 906 LYS A C 1
ATOM 6955 O O . LYS A 1 906 ? 17.618 18.694 -10.599 1.00 86.12 906 LYS A O 1
ATOM 6960 N N . TYR A 1 907 ? 18.604 19.526 -8.778 1.00 84.62 907 TYR A N 1
ATOM 6961 C CA . TYR A 1 907 ? 19.380 18.311 -8.509 1.00 84.62 907 TYR A CA 1
ATOM 6962 C C . TYR A 1 907 ? 18.587 17.277 -7.703 1.00 84.62 907 TYR A C 1
ATOM 6964 O O . TYR A 1 907 ? 18.518 16.125 -8.093 1.00 84.62 907 TYR A O 1
ATOM 6972 N N . THR A 1 908 ? 17.922 17.661 -6.617 1.00 89.75 908 THR A N 1
ATOM 6973 C CA . THR A 1 908 ? 17.126 16.709 -5.818 1.00 89.75 908 THR A CA 1
ATOM 6974 C C . THR A 1 908 ? 15.640 16.733 -6.166 1.00 89.75 908 THR A C 1
ATOM 6976 O O . THR A 1 908 ? 14.913 15.804 -5.833 1.00 89.75 908 THR A O 1
ATOM 6979 N N . GLY A 1 909 ? 15.180 17.768 -6.871 1.00 91.44 909 GLY A N 1
ATOM 6980 C CA . GLY A 1 909 ? 13.781 18.002 -7.227 1.00 91.44 909 GLY A CA 1
ATOM 6981 C C . GLY A 1 909 ? 13.023 18.835 -6.194 1.00 91.44 909 GLY A C 1
ATOM 6982 O O . GLY A 1 909 ? 12.055 19.495 -6.550 1.00 91.44 909 GLY A O 1
ATOM 6983 N N . MET A 1 910 ? 13.487 18.910 -4.946 1.00 92.38 910 MET A N 1
ATOM 6984 C CA . MET A 1 910 ? 12.720 19.512 -3.854 1.00 92.38 910 MET A CA 1
ATOM 6985 C C . MET A 1 910 ? 13.595 20.191 -2.793 1.00 92.38 910 MET A C 1
ATOM 6987 O O . MET A 1 910 ? 14.763 19.847 -2.619 1.00 92.38 910 MET A O 1
ATOM 6991 N N . GLN A 1 911 ? 12.989 21.103 -2.025 1.00 92.69 911 GLN A N 1
ATOM 6992 C CA . GLN A 1 911 ? 13.510 21.575 -0.740 1.00 92.69 911 GLN A CA 1
ATOM 6993 C C . GLN A 1 911 ? 12.501 21.298 0.384 1.00 92.69 911 GLN A C 1
ATOM 6995 O O . GLN A 1 911 ? 11.437 21.915 0.458 1.00 92.69 911 GLN A O 1
ATOM 7000 N N . MET A 1 912 ? 12.850 20.404 1.302 1.00 92.56 912 MET A N 1
ATOM 7001 C CA . MET A 1 912 ? 12.023 20.000 2.438 1.00 92.56 912 MET A CA 1
ATOM 7002 C C . MET A 1 912 ? 11.958 21.087 3.505 1.00 92.56 912 MET A C 1
ATOM 7004 O O . MET A 1 912 ? 12.982 21.672 3.848 1.00 92.56 912 MET A O 1
ATOM 7008 N N . ARG A 1 913 ? 10.789 21.309 4.116 1.00 91.88 913 ARG A N 1
ATOM 7009 C CA . ARG A 1 913 ? 10.624 22.252 5.248 1.00 91.88 913 ARG A CA 1
ATOM 7010 C C . ARG A 1 913 ? 10.371 21.579 6.597 1.00 91.88 913 ARG A C 1
ATOM 7012 O O . ARG A 1 913 ? 10.503 22.221 7.641 1.00 91.88 913 ARG A O 1
ATOM 7019 N N . VAL A 1 914 ? 10.042 20.293 6.570 1.00 92.38 914 VAL A N 1
ATOM 7020 C CA . VAL A 1 914 ? 9.742 19.450 7.730 1.00 92.38 914 VAL A CA 1
ATOM 7021 C C . VAL A 1 914 ? 10.698 18.259 7.715 1.00 92.38 914 VAL A C 1
ATOM 7023 O O . VAL A 1 914 ? 11.032 17.751 6.648 1.00 92.38 914 VAL A O 1
ATOM 7026 N N . SER A 1 915 ? 11.169 17.832 8.886 1.00 92.62 915 SER A N 1
ATOM 7027 C CA . SER A 1 915 ? 12.126 16.727 9.015 1.00 92.62 915 SER A CA 1
ATOM 7028 C C . SER A 1 915 ? 11.423 15.368 8.937 1.00 92.62 915 SER A C 1
ATOM 7030 O O . SER A 1 915 ? 11.187 14.734 9.963 1.00 92.62 915 SER A O 1
ATOM 7032 N N . ILE A 1 916 ? 11.066 14.946 7.725 1.00 91.94 916 ILE A N 1
ATOM 7033 C CA . ILE A 1 916 ? 10.435 13.647 7.444 1.00 91.94 916 ILE A CA 1
ATOM 7034 C C . ILE A 1 916 ? 11.524 12.652 6.998 1.00 91.94 916 ILE A C 1
ATOM 7036 O O . ILE A 1 916 ? 12.371 13.019 6.179 1.00 91.94 916 ILE A O 1
ATOM 7040 N N . PRO A 1 917 ? 11.574 11.432 7.558 1.00 94.00 917 PRO A N 1
ATOM 7041 C CA . PRO A 1 917 ? 12.601 10.450 7.233 1.00 94.00 917 PRO A CA 1
ATOM 7042 C C . PRO A 1 917 ? 12.237 9.624 5.994 1.00 94.00 917 PRO A C 1
ATOM 7044 O O . PRO A 1 917 ? 11.088 9.595 5.566 1.00 94.00 917 PRO A O 1
ATOM 7047 N N . LEU A 1 918 ? 13.221 8.888 5.477 1.00 94.31 918 LEU A N 1
ATOM 7048 C CA . LEU A 1 918 ? 13.011 7.810 4.503 1.00 94.31 918 LEU A CA 1
ATOM 7049 C C . LEU A 1 918 ? 13.039 6.431 5.176 1.00 94.31 918 LEU A C 1
ATOM 7051 O O . LEU A 1 918 ? 13.613 6.299 6.260 1.00 94.31 918 LEU A O 1
ATOM 7055 N N . PRO A 1 919 ? 12.528 5.371 4.532 1.00 95.00 919 PRO A N 1
ATOM 7056 C CA . PRO A 1 919 ? 12.870 4.006 4.914 1.00 95.00 919 PRO A CA 1
ATOM 7057 C C . PRO A 1 919 ? 14.387 3.806 4.837 1.00 95.00 919 PRO A C 1
ATOM 7059 O O . PRO A 1 919 ? 15.029 4.245 3.877 1.00 95.00 919 PRO A O 1
ATOM 7062 N N . LYS A 1 920 ? 14.997 3.203 5.865 1.00 95.12 920 LYS A N 1
ATOM 7063 C CA . LYS A 1 920 ? 16.465 3.125 5.978 1.00 95.12 920 LYS A CA 1
ATOM 7064 C C . LYS A 1 920 ? 17.142 2.485 4.753 1.00 95.12 920 LYS A C 1
ATOM 7066 O O . LYS A 1 920 ? 18.092 3.092 4.257 1.00 95.12 920 LYS A O 1
ATOM 7071 N N . PRO A 1 921 ? 16.659 1.355 4.204 1.00 96.81 921 PRO A N 1
ATOM 7072 C CA . PRO A 1 921 ? 17.245 0.784 2.995 1.00 96.81 921 PRO A CA 1
ATOM 7073 C C . PRO A 1 921 ? 17.137 1.700 1.774 1.00 96.81 921 PRO A C 1
ATOM 7075 O O . PRO A 1 921 ? 18.095 1.803 1.009 1.00 96.81 921 PRO A O 1
ATOM 7078 N N . LEU A 1 922 ? 16.010 2.400 1.598 1.00 97.12 922 LEU A N 1
ATOM 7079 C CA . LEU A 1 922 ? 15.840 3.357 0.502 1.00 97.12 922 LEU A CA 1
ATOM 7080 C C . LEU A 1 922 ? 16.790 4.549 0.657 1.00 97.12 922 LEU A C 1
ATOM 7082 O O . LEU A 1 922 ? 17.425 4.959 -0.310 1.00 97.12 922 LEU A O 1
ATOM 7086 N N . PHE A 1 923 ? 16.941 5.073 1.878 1.00 96.94 923 PHE A N 1
ATOM 7087 C CA . PHE A 1 923 ? 17.899 6.137 2.175 1.00 96.94 923 PHE A CA 1
ATOM 7088 C C . PHE A 1 923 ? 19.327 5.739 1.775 1.00 96.94 923 PHE A C 1
ATOM 7090 O O . PHE A 1 923 ? 20.039 6.535 1.165 1.00 96.94 923 PHE A O 1
ATOM 7097 N N . ASP A 1 924 ? 19.757 4.520 2.095 1.00 97.06 924 ASP A N 1
ATOM 7098 C CA . ASP A 1 924 ? 21.120 4.063 1.802 1.00 97.06 924 ASP A CA 1
ATOM 7099 C C . ASP A 1 924 ? 21.364 3.824 0.303 1.00 97.06 924 ASP A C 1
ATOM 7101 O O . ASP A 1 924 ? 22.480 4.027 -0.176 1.00 97.06 924 ASP A O 1
ATOM 7105 N N . ASN A 1 925 ? 20.326 3.433 -0.442 1.00 97.44 925 ASN A N 1
ATOM 7106 C CA . ASN A 1 925 ? 20.435 2.927 -1.812 1.00 97.44 925 ASN A CA 1
ATOM 7107 C C . ASN A 1 925 ? 19.708 3.811 -2.838 1.00 97.44 925 ASN A C 1
ATOM 7109 O O . ASN A 1 925 ? 19.072 3.315 -3.766 1.00 97.44 925 ASN A O 1
ATOM 7113 N N . THR A 1 926 ? 19.796 5.132 -2.689 1.00 97.06 926 THR A N 1
ATOM 7114 C CA . THR A 1 926 ? 19.180 6.094 -3.613 1.00 97.06 926 THR A CA 1
ATOM 7115 C C . THR A 1 926 ? 20.170 7.148 -4.084 1.00 97.06 926 THR A C 1
ATOM 7117 O O . THR A 1 926 ? 21.058 7.575 -3.337 1.00 97.06 926 THR A O 1
ATOM 7120 N N . SER A 1 927 ? 19.982 7.607 -5.321 1.00 96.00 927 SER A N 1
ATOM 7121 C CA . SER A 1 927 ? 20.721 8.731 -5.880 1.00 96.00 927 SER A CA 1
ATOM 7122 C C . SER A 1 927 ? 20.565 9.970 -5.002 1.00 96.00 927 SER A C 1
ATOM 7124 O O . SER A 1 927 ? 19.477 10.296 -4.523 1.00 96.00 927 SER A O 1
ATOM 7126 N N . ARG A 1 928 ? 21.682 10.676 -4.809 1.00 92.69 928 ARG A N 1
ATOM 7127 C CA . ARG A 1 928 ? 21.729 12.012 -4.187 1.00 92.69 928 ARG A CA 1
ATOM 7128 C C . ARG A 1 928 ? 21.810 13.124 -5.225 1.00 92.69 928 ARG A C 1
ATOM 7130 O O . ARG A 1 928 ? 21.934 14.291 -4.866 1.00 92.69 928 ARG A O 1
ATOM 7137 N N . LYS A 1 929 ? 21.813 12.740 -6.501 1.00 90.25 929 LYS A N 1
ATOM 7138 C CA . LYS A 1 929 ? 21.990 13.636 -7.630 1.00 90.25 929 LYS A CA 1
ATOM 7139 C C . LYS A 1 929 ? 20.745 13.748 -8.475 1.00 90.25 929 LYS A C 1
ATOM 7141 O O . LYS A 1 929 ? 20.638 14.810 -9.048 1.00 90.25 929 LYS A O 1
ATOM 7146 N N . PHE A 1 930 ? 19.907 12.709 -8.573 1.00 94.56 930 PHE A N 1
ATOM 7147 C CA . PHE A 1 930 ? 18.735 12.596 -9.449 1.00 94.56 930 PHE A CA 1
ATOM 7148 C C . PHE A 1 930 ? 17.493 13.270 -8.858 1.00 94.56 930 PHE A C 1
ATOM 7150 O O . PHE A 1 930 ? 17.155 13.057 -7.692 1.00 94.56 930 PHE A O 1
ATOM 7157 N N . ALA A 1 931 ? 16.785 14.039 -9.686 1.00 94.00 931 ALA A N 1
ATOM 7158 C CA . ALA A 1 931 ? 15.638 14.818 -9.248 1.00 94.00 931 ALA A CA 1
ATOM 7159 C C . ALA A 1 931 ? 14.366 13.969 -9.136 1.00 94.00 931 ALA A C 1
ATOM 7161 O O . ALA A 1 931 ? 13.963 13.317 -10.100 1.00 94.00 931 ALA A O 1
ATOM 7162 N N . THR A 1 932 ? 13.704 14.037 -7.980 1.00 93.50 932 THR A N 1
ATOM 7163 C CA . THR A 1 932 ? 12.370 13.452 -7.766 1.00 93.50 932 THR A CA 1
ATOM 7164 C C . THR A 1 932 ? 11.272 14.240 -8.511 1.00 93.50 932 THR A C 1
ATOM 7166 O O . THR A 1 932 ? 11.577 15.038 -9.412 1.00 93.50 932 THR A O 1
ATOM 7169 N N . PHE A 1 933 ? 9.999 14.006 -8.177 1.00 91.19 933 PHE A N 1
ATOM 7170 C CA . PHE A 1 933 ? 8.862 14.755 -8.718 1.00 91.19 933 PHE A CA 1
ATOM 7171 C C . PHE A 1 933 ? 9.094 16.272 -8.609 1.00 91.19 933 PHE A C 1
ATOM 7173 O O . PHE A 1 933 ? 9.395 16.790 -7.537 1.00 91.19 933 PHE A O 1
ATOM 7180 N N . ASN A 1 934 ? 9.048 16.956 -9.759 1.00 91.56 934 ASN A N 1
ATOM 7181 C CA . ASN A 1 934 ? 9.080 18.416 -9.901 1.00 91.56 934 ASN A CA 1
ATOM 7182 C C . ASN A 1 934 ? 8.852 18.764 -11.377 1.00 91.56 934 ASN A C 1
ATOM 7184 O O . ASN A 1 934 ? 9.725 18.540 -12.223 1.00 91.56 934 ASN A O 1
ATOM 7188 N N . MET A 1 935 ? 7.701 19.361 -11.671 1.00 89.62 935 MET A N 1
ATOM 7189 C CA . MET A 1 935 ? 7.259 19.653 -13.039 1.00 89.62 935 MET A CA 1
ATOM 7190 C C . MET A 1 935 ? 7.995 20.822 -13.716 1.00 89.62 935 MET A C 1
ATOM 7192 O O . MET A 1 935 ? 7.776 21.096 -14.896 1.00 89.62 935 MET A O 1
ATOM 7196 N N . HIS A 1 936 ? 8.879 21.523 -13.000 1.00 88.00 936 HIS A N 1
ATOM 7197 C CA . HIS A 1 936 ? 9.768 22.526 -13.594 1.00 88.00 936 HIS A CA 1
ATOM 7198 C C . HIS A 1 936 ? 11.008 21.903 -14.241 1.00 88.00 936 HIS A C 1
ATOM 7200 O O . HIS A 1 936 ? 11.746 22.609 -14.929 1.00 88.00 936 HIS A O 1
ATOM 7206 N N . ILE A 1 937 ? 11.265 20.616 -13.996 1.00 91.81 937 ILE A N 1
ATOM 7207 C CA . ILE A 1 937 ? 12.440 19.890 -14.474 1.00 91.81 937 ILE A CA 1
ATOM 7208 C C . ILE A 1 937 ? 12.011 18.984 -15.638 1.00 91.81 937 ILE A C 1
ATOM 7210 O O . ILE A 1 937 ? 11.135 18.144 -15.447 1.00 91.81 937 ILE A O 1
ATOM 7214 N N . PRO A 1 938 ? 12.607 19.123 -16.835 1.00 94.50 938 PRO A N 1
ATOM 7215 C CA . PRO A 1 938 ? 12.389 18.200 -17.945 1.00 94.50 938 PRO A CA 1
ATOM 7216 C C . PRO A 1 938 ? 12.825 16.773 -17.610 1.00 94.50 938 PRO A C 1
ATOM 7218 O O . PRO A 1 938 ? 13.890 16.580 -17.016 1.00 94.50 938 PRO A O 1
ATOM 7221 N N . ASP A 1 939 ? 12.096 15.770 -18.089 1.00 96.31 939 ASP A N 1
ATOM 7222 C CA . ASP A 1 939 ? 12.541 14.379 -17.988 1.00 96.31 939 ASP A CA 1
ATOM 7223 C C . ASP A 1 939 ? 13.814 14.155 -18.810 1.00 96.31 939 ASP A C 1
ATOM 7225 O O . ASP A 1 939 ? 14.682 13.389 -18.394 1.00 96.31 939 ASP A O 1
ATOM 7229 N N . GLN A 1 940 ? 14.037 14.929 -19.882 1.00 95.31 940 GLN A N 1
ATOM 7230 C CA . GLN A 1 940 ? 15.341 14.959 -20.559 1.00 95.31 940 GLN A CA 1
ATOM 7231 C C . GLN A 1 940 ? 16.513 15.258 -19.612 1.00 95.31 940 GLN A C 1
ATOM 7233 O O . GLN A 1 940 ? 17.580 14.661 -19.764 1.00 95.31 940 GLN A O 1
ATOM 7238 N N . PHE A 1 941 ? 16.324 16.160 -18.641 1.00 94.62 941 PHE A N 1
ATOM 7239 C CA . PHE A 1 941 ? 17.356 16.502 -17.662 1.00 94.62 941 PHE A CA 1
ATOM 7240 C C . PHE A 1 941 ? 17.586 15.337 -16.695 1.00 94.62 941 PHE A C 1
ATOM 7242 O O . PHE A 1 941 ? 18.733 14.986 -16.429 1.00 94.62 941 PHE A O 1
ATOM 7249 N N . ARG A 1 942 ? 16.510 14.683 -16.236 1.00 95.62 942 ARG A N 1
ATOM 7250 C CA . ARG A 1 942 ? 16.586 13.477 -15.394 1.00 95.62 942 ARG A CA 1
ATOM 7251 C C . ARG A 1 942 ? 17.352 12.350 -16.083 1.00 95.62 942 ARG A C 1
ATOM 7253 O O . ARG A 1 942 ? 18.223 11.738 -15.468 1.00 95.62 942 ARG A O 1
ATOM 7260 N N . VAL A 1 943 ? 17.089 12.119 -17.368 1.00 96.25 943 VAL A N 1
ATOM 7261 C CA . VAL A 1 943 ? 17.806 11.101 -18.148 1.00 96.25 943 VAL A CA 1
ATOM 7262 C C . VAL A 1 943 ? 19.293 11.430 -18.256 1.00 96.25 943 VAL A C 1
ATOM 7264 O O . VAL A 1 943 ? 20.113 10.542 -18.039 1.00 96.25 943 VAL A O 1
ATOM 7267 N N . ASP A 1 944 ? 19.668 12.690 -18.497 1.00 93.75 944 ASP A N 1
ATOM 7268 C CA . ASP A 1 944 ? 21.084 13.080 -18.506 1.00 93.75 944 ASP A CA 1
ATOM 7269 C C . ASP A 1 944 ? 21.769 12.763 -17.161 1.00 93.75 944 ASP A C 1
ATOM 7271 O O . ASP A 1 944 ? 22.885 12.248 -17.137 1.00 93.75 944 ASP A O 1
ATOM 7275 N N . MET A 1 945 ? 21.100 13.035 -16.035 1.00 94.25 945 MET A N 1
ATOM 7276 C CA . MET A 1 945 ? 21.626 12.750 -14.691 1.00 94.25 945 MET A CA 1
ATOM 7277 C C . MET A 1 945 ? 21.772 11.246 -14.439 1.00 94.25 945 MET A C 1
ATOM 7279 O O . MET A 1 945 ? 22.771 10.808 -13.868 1.00 94.25 945 MET A O 1
ATOM 7283 N N . PHE A 1 946 ? 20.792 10.454 -14.880 1.00 96.62 946 PHE A N 1
ATOM 7284 C CA . PHE A 1 946 ? 20.859 8.997 -14.836 1.00 96.62 946 PHE A CA 1
ATOM 7285 C C . PHE A 1 946 ? 22.050 8.472 -15.643 1.00 96.62 946 PHE A C 1
ATOM 7287 O O . PHE A 1 946 ? 22.825 7.666 -15.131 1.00 96.62 946 PHE A O 1
ATOM 7294 N N . GLU A 1 947 ? 22.233 8.939 -16.880 1.00 94.75 947 GLU A N 1
ATOM 7295 C CA . GLU A 1 947 ? 23.348 8.504 -17.721 1.00 94.75 947 GLU A CA 1
ATOM 7296 C C . GLU A 1 947 ? 24.710 8.901 -17.120 1.00 94.75 947 GLU A C 1
ATOM 7298 O O . GLU A 1 947 ? 25.665 8.126 -17.184 1.00 94.75 947 GLU A O 1
ATOM 7303 N N . GLU A 1 948 ? 24.821 10.099 -16.536 1.00 93.00 948 GLU A N 1
ATOM 7304 C CA . GLU A 1 948 ? 26.016 10.564 -15.819 1.00 93.00 948 GLU A CA 1
ATOM 7305 C C . GLU A 1 948 ? 26.350 9.642 -14.636 1.00 93.00 948 GLU A C 1
ATOM 7307 O O . GLU A 1 948 ? 27.456 9.103 -14.561 1.00 93.00 948 GLU A O 1
ATOM 7312 N N . GLU A 1 949 ? 25.390 9.398 -13.744 1.00 95.25 949 GLU A N 1
ATOM 7313 C CA . GLU A 1 949 ? 25.606 8.571 -12.554 1.00 95.25 949 GLU A CA 1
ATOM 7314 C C . GLU A 1 949 ? 25.810 7.085 -12.899 1.00 95.25 949 GLU A C 1
ATOM 7316 O O . GLU A 1 949 ? 26.651 6.420 -12.286 1.00 95.25 949 GLU A O 1
ATOM 7321 N N . TYR A 1 950 ? 25.137 6.573 -13.937 1.00 94.94 950 TYR A N 1
ATOM 7322 C CA . TYR A 1 950 ? 25.390 5.235 -14.475 1.00 94.94 950 TYR A CA 1
ATOM 7323 C C . TYR A 1 950 ? 26.850 5.090 -14.918 1.00 94.94 950 TYR A C 1
ATOM 7325 O O . TYR A 1 950 ? 27.513 4.106 -14.566 1.00 94.94 950 TYR A O 1
ATOM 7333 N N . ARG A 1 951 ? 27.368 6.060 -15.689 1.00 91.69 951 ARG A N 1
ATOM 7334 C CA . ARG A 1 951 ? 28.754 6.027 -16.182 1.00 91.69 951 ARG A CA 1
ATOM 7335 C C . ARG A 1 951 ? 29.747 6.076 -15.023 1.00 91.69 951 ARG A C 1
ATOM 7337 O O . ARG A 1 951 ? 30.697 5.295 -14.993 1.00 91.69 951 ARG A O 1
ATOM 7344 N N . GLU A 1 952 ? 29.495 6.943 -14.044 1.00 91.62 952 GLU A N 1
ATOM 7345 C CA . GLU A 1 952 ? 30.337 7.085 -12.854 1.00 91.62 952 GLU A CA 1
ATOM 7346 C C . GLU A 1 952 ? 30.411 5.803 -12.013 1.00 91.62 952 GLU A C 1
ATOM 7348 O O . GLU A 1 952 ? 31.494 5.463 -11.526 1.00 91.62 952 GLU A O 1
ATOM 7353 N N . LYS A 1 953 ? 29.288 5.097 -11.831 1.00 91.69 953 LYS A N 1
ATOM 7354 C CA . LYS A 1 953 ? 29.190 3.932 -10.938 1.00 91.69 953 LYS A CA 1
ATOM 7355 C C . LYS A 1 953 ? 29.497 2.607 -11.624 1.00 91.69 953 LYS A C 1
ATOM 7357 O O . LYS A 1 953 ? 30.328 1.845 -11.131 1.00 91.69 953 LYS A O 1
ATOM 7362 N N . TRP A 1 954 ? 28.830 2.328 -12.741 1.00 93.62 954 TRP A N 1
ATOM 7363 C CA . TRP A 1 954 ? 28.769 0.979 -13.308 1.00 93.62 954 TRP A CA 1
ATOM 7364 C C . TRP A 1 954 ? 29.574 0.832 -14.594 1.00 93.62 954 TRP A C 1
ATOM 7366 O O . TRP A 1 954 ? 30.265 -0.172 -14.744 1.00 93.62 954 TRP A O 1
ATOM 7376 N N . ALA A 1 955 ? 29.562 1.827 -15.490 1.00 88.75 955 ALA A N 1
ATOM 7377 C CA . ALA A 1 955 ? 30.406 1.770 -16.694 1.00 88.75 955 ALA A CA 1
ATOM 7378 C C . ALA A 1 955 ? 31.902 1.885 -16.349 1.00 88.75 955 ALA A C 1
ATOM 7380 O O . ALA A 1 955 ? 32.741 1.243 -16.967 1.00 88.75 955 ALA A O 1
ATOM 7381 N N . SER A 1 956 ? 32.240 2.643 -15.301 1.00 84.31 956 SER A N 1
ATOM 7382 C CA . SER A 1 956 ? 33.613 2.765 -14.795 1.00 84.31 956 SER A CA 1
ATOM 7383 C C . SER A 1 956 ? 34.176 1.475 -14.173 1.00 84.31 956 SER A C 1
ATOM 7385 O O . SER A 1 956 ? 35.361 1.425 -13.839 1.00 84.31 956 SER A O 1
ATOM 7387 N N . GLY A 1 957 ? 33.337 0.455 -13.949 1.00 82.12 957 GLY A N 1
ATOM 7388 C CA . GLY A 1 957 ? 33.702 -0.786 -13.262 1.00 82.12 957 GLY A CA 1
ATOM 7389 C C . GLY A 1 957 ? 33.910 -0.647 -11.748 1.00 82.12 957 GLY A C 1
ATOM 7390 O O . GLY A 1 957 ? 34.371 -1.598 -11.115 1.00 82.12 957 GLY A O 1
ATOM 7391 N N . ARG A 1 958 ? 33.589 0.513 -11.149 1.00 82.25 958 ARG A N 1
ATOM 7392 C CA . ARG A 1 958 ? 33.692 0.736 -9.692 1.00 82.25 958 ARG A CA 1
ATOM 7393 C C . ARG A 1 958 ? 32.699 -0.114 -8.905 1.00 82.25 958 ARG A C 1
ATOM 7395 O O . ARG A 1 958 ? 33.034 -0.616 -7.836 1.00 82.25 958 ARG A O 1
ATOM 7402 N N . GLU A 1 959 ? 31.492 -0.262 -9.435 1.00 90.81 959 GLU A N 1
ATOM 7403 C CA . GLU A 1 959 ? 30.393 -1.026 -8.853 1.00 90.81 959 GLU A CA 1
ATOM 7404 C C . GLU A 1 959 ? 29.791 -1.960 -9.918 1.00 90.81 959 GLU A C 1
ATOM 7406 O O . GLU A 1 959 ? 29.849 -1.682 -11.115 1.00 90.81 959 GLU A O 1
ATOM 7411 N N . SER A 1 960 ? 29.185 -3.074 -9.500 1.00 90.38 960 SER A N 1
ATOM 7412 C CA . SER A 1 960 ? 28.377 -3.912 -10.402 1.00 90.38 960 SER A CA 1
ATOM 7413 C C . SER A 1 960 ? 26.974 -3.333 -10.553 1.00 90.38 960 SER A C 1
ATOM 7415 O O . SER A 1 960 ? 26.432 -2.792 -9.587 1.00 90.38 960 SER A O 1
ATOM 7417 N N . PHE A 1 961 ? 26.368 -3.475 -11.735 1.00 94.75 961 PHE A N 1
ATOM 7418 C CA . PHE A 1 961 ? 24.990 -3.031 -11.937 1.00 94.75 961 PHE A CA 1
ATOM 7419 C C . PHE A 1 961 ? 24.024 -3.795 -11.003 1.00 94.75 961 PHE A C 1
ATOM 7421 O O . PHE A 1 961 ? 24.139 -5.025 -10.899 1.00 94.75 961 PHE A O 1
ATOM 7428 N N . PRO A 1 962 ? 23.095 -3.112 -10.305 1.00 96.81 962 PRO A N 1
ATOM 7429 C CA . PRO A 1 962 ? 22.215 -3.732 -9.316 1.00 96.81 962 PRO A CA 1
ATOM 7430 C C . PRO A 1 962 ? 21.272 -4.772 -9.926 1.00 96.81 962 PRO A C 1
ATOM 7432 O O . PRO A 1 962 ? 21.019 -4.785 -11.131 1.00 96.81 962 PRO A O 1
ATOM 7435 N N . ARG A 1 963 ? 20.705 -5.642 -9.085 1.00 97.06 963 ARG A N 1
ATOM 7436 C CA . ARG A 1 963 ? 19.668 -6.601 -9.505 1.00 97.06 963 ARG A CA 1
ATOM 7437 C C . ARG A 1 963 ? 18.335 -5.901 -9.790 1.00 97.06 963 ARG A C 1
ATOM 7439 O O . ARG A 1 963 ? 17.603 -6.357 -10.663 1.00 97.06 963 ARG A O 1
ATOM 7446 N N . LEU A 1 964 ? 18.052 -4.799 -9.093 1.00 98.75 964 LEU A N 1
ATOM 7447 C CA . LEU A 1 964 ? 16.889 -3.943 -9.321 1.00 98.75 964 LEU A CA 1
ATOM 7448 C C . LEU A 1 964 ? 17.301 -2.466 -9.360 1.00 98.75 964 LEU A C 1
ATOM 7450 O O . LEU A 1 964 ? 17.976 -1.982 -8.454 1.00 98.75 964 LEU A O 1
ATOM 7454 N N . VAL A 1 965 ? 16.855 -1.741 -10.377 1.00 98.75 965 VAL A N 1
ATOM 7455 C CA . VAL A 1 965 ? 16.907 -0.280 -10.430 1.00 98.75 965 VAL A CA 1
ATOM 7456 C C . VAL A 1 965 ? 15.485 0.252 -10.479 1.00 98.75 965 VAL A C 1
ATOM 7458 O O . VAL A 1 965 ? 14.698 -0.215 -11.293 1.00 98.75 965 VAL A O 1
ATOM 7461 N N . THR A 1 966 ? 15.153 1.223 -9.637 1.00 98.50 966 THR A N 1
ATOM 7462 C CA . THR A 1 966 ? 13.866 1.933 -9.693 1.00 98.50 966 THR A CA 1
ATOM 7463 C C . THR A 1 966 ? 14.079 3.356 -10.192 1.00 98.50 966 THR A C 1
ATOM 7465 O O . THR A 1 966 ? 15.111 3.958 -9.902 1.00 98.50 966 THR A O 1
ATOM 7468 N N . MET A 1 967 ? 13.146 3.896 -10.973 1.00 97.81 967 MET A N 1
ATOM 7469 C CA . MET A 1 967 ? 13.258 5.230 -11.571 1.00 97.81 967 MET A CA 1
ATOM 7470 C C . MET A 1 967 ? 11.889 5.893 -11.680 1.00 97.81 967 MET A C 1
ATOM 7472 O O . MET A 1 967 ? 10.924 5.230 -12.047 1.00 97.81 967 MET A O 1
ATOM 7476 N N . VAL A 1 968 ? 11.823 7.200 -11.419 1.00 96.00 968 VAL A N 1
ATOM 7477 C CA . VAL A 1 968 ? 10.637 8.017 -11.717 1.00 96.00 968 VAL A CA 1
ATOM 7478 C C . VAL A 1 968 ? 10.861 8.880 -12.961 1.00 96.00 968 VAL A C 1
ATOM 7480 O O . VAL A 1 968 ? 11.918 9.502 -13.099 1.00 96.00 968 VAL A O 1
ATOM 7483 N N . LEU A 1 969 ? 9.865 8.932 -13.848 1.00 96.88 969 LEU A N 1
ATOM 7484 C CA . LEU A 1 969 ? 9.777 9.865 -14.978 1.00 96.88 969 LEU A CA 1
ATOM 7485 C C . LEU A 1 969 ? 8.393 10.539 -14.937 1.00 96.88 969 LEU A C 1
ATOM 7487 O O . LEU A 1 969 ? 7.453 9.993 -15.506 1.00 96.88 969 LEU A O 1
ATOM 7491 N N . PRO A 1 970 ? 8.238 11.660 -14.211 1.00 94.31 970 PRO A N 1
ATOM 7492 C CA . PRO A 1 970 ? 6.921 12.175 -13.836 1.00 94.31 970 PRO A CA 1
ATOM 7493 C C . PRO A 1 970 ? 6.316 13.184 -14.819 1.00 94.31 970 PRO A C 1
ATOM 7495 O O . PRO A 1 970 ? 5.206 13.662 -14.580 1.00 94.31 970 PRO A O 1
ATOM 7498 N N . ASN A 1 971 ? 7.020 13.609 -15.882 1.00 94.25 971 ASN A N 1
ATOM 7499 C CA . ASN A 1 971 ? 6.508 14.732 -16.673 1.00 94.25 971 ASN A CA 1
ATOM 7500 C C . ASN A 1 971 ? 5.223 14.399 -17.416 1.00 94.25 971 ASN A C 1
ATOM 7502 O O . ASN A 1 971 ? 4.454 15.309 -17.712 1.00 94.25 971 ASN A O 1
ATOM 7506 N N . ASP A 1 972 ? 4.894 13.131 -17.627 1.00 93.19 972 ASP A N 1
ATOM 7507 C CA . ASP A 1 972 ? 3.582 12.792 -18.139 1.00 93.19 972 ASP A CA 1
ATOM 7508 C C . ASP A 1 972 ? 2.437 13.127 -17.181 1.00 93.19 972 ASP A C 1
ATOM 7510 O O . ASP A 1 972 ? 1.313 12.953 -17.601 1.00 93.19 972 ASP A O 1
ATOM 7514 N N . HIS A 1 973 ? 2.642 13.750 -16.014 1.00 92.00 973 HIS A N 1
ATOM 7515 C CA . HIS A 1 973 ? 1.598 14.370 -15.181 1.00 92.00 973 HIS A CA 1
ATOM 7516 C C . HIS A 1 973 ? 0.838 15.544 -15.863 1.00 92.00 973 HIS A C 1
ATOM 7518 O O . HIS A 1 973 ? -0.280 15.870 -15.459 1.00 92.00 973 HIS A O 1
ATOM 7524 N N . LEU A 1 974 ? 1.355 16.148 -16.949 1.00 89.81 974 LEU A N 1
ATOM 7525 C CA . LEU A 1 974 ? 0.684 17.210 -17.748 1.00 89.81 974 LEU A CA 1
ATOM 7526 C C . LEU A 1 974 ? 0.311 18.472 -16.936 1.00 89.81 974 LEU A C 1
ATOM 7528 O O . LEU A 1 974 ? -0.865 18.821 -16.776 1.00 89.81 974 LEU A O 1
ATOM 7532 N N . THR A 1 975 ? 1.315 19.197 -16.437 1.00 86.06 975 THR A N 1
ATOM 7533 C CA . THR A 1 975 ? 1.077 20.482 -15.751 1.00 86.06 975 THR A CA 1
ATOM 7534 C C . THR A 1 975 ? 0.674 21.610 -16.724 1.00 86.06 975 THR A C 1
ATOM 7536 O O . THR A 1 975 ? 0.418 21.392 -17.911 1.00 86.06 975 THR A O 1
ATOM 7539 N N . ASP A 1 976 ? 0.554 22.836 -16.214 1.00 86.88 976 ASP A N 1
ATOM 7540 C CA . ASP A 1 976 ? 0.215 24.013 -17.008 1.00 86.88 976 ASP A CA 1
ATOM 7541 C C . ASP A 1 976 ? 1.257 24.332 -18.094 1.00 86.88 976 ASP A C 1
ATOM 7543 O O . ASP A 1 976 ? 2.463 24.222 -17.895 1.00 86.88 976 ASP A O 1
ATOM 7547 N N . GLU A 1 977 ? 0.761 24.782 -19.249 1.00 90.75 977 GLU A N 1
ATOM 7548 C CA . GLU A 1 977 ? 1.564 25.179 -20.407 1.00 90.75 977 GLU A CA 1
ATOM 7549 C C . GLU A 1 977 ? 2.614 26.239 -20.043 1.00 90.75 977 GLU A C 1
ATOM 7551 O O . GLU A 1 977 ? 2.309 27.267 -19.433 1.00 90.75 977 GLU A O 1
ATOM 7556 N N . SER A 1 978 ? 3.838 26.037 -20.522 1.00 88.75 978 SER A N 1
ATOM 7557 C CA . SER A 1 978 ? 4.931 26.999 -20.416 1.00 88.75 978 SER A CA 1
ATOM 7558 C C . SER A 1 978 ? 5.671 27.112 -21.756 1.00 88.75 978 SER A C 1
ATOM 7560 O O . SER A 1 978 ? 6.759 26.549 -21.948 1.00 88.75 978 SER A O 1
ATOM 7562 N N . PRO A 1 979 ? 5.112 27.864 -22.729 1.00 89.06 979 PRO A N 1
ATOM 7563 C CA . PRO A 1 979 ? 5.722 28.011 -24.047 1.00 89.06 979 PRO A CA 1
ATOM 7564 C C . PRO A 1 979 ? 7.145 28.582 -23.995 1.00 89.06 979 PRO A C 1
ATOM 7566 O O . PRO A 1 979 ? 7.978 28.239 -24.838 1.00 89.06 979 PRO A O 1
ATOM 7569 N N . SER A 1 980 ? 7.451 29.446 -23.020 1.00 85.81 980 SER A N 1
ATOM 7570 C CA . SER A 1 980 ? 8.776 30.059 -22.838 1.00 85.81 980 SER A CA 1
ATOM 7571 C C . SER A 1 980 ? 9.859 29.035 -22.488 1.00 85.81 980 SER A C 1
ATOM 7573 O O . SER A 1 980 ? 11.005 29.222 -22.897 1.00 85.81 980 SER A O 1
ATOM 7575 N N . THR A 1 981 ? 9.497 27.935 -21.825 1.00 84.50 981 THR A N 1
ATOM 7576 C CA . THR A 1 981 ? 10.414 26.863 -21.407 1.00 84.50 981 THR A CA 1
ATOM 7577 C C . THR A 1 981 ? 10.255 25.578 -22.223 1.00 84.50 981 THR A C 1
ATOM 7579 O O . THR A 1 981 ? 10.722 24.535 -21.789 1.00 84.50 981 THR A O 1
ATOM 7582 N N . GLY A 1 982 ? 9.625 25.632 -23.402 1.00 88.69 982 GLY A N 1
ATOM 7583 C CA . GLY A 1 982 ? 9.554 24.483 -24.317 1.00 88.69 982 GLY A CA 1
ATOM 7584 C C . GLY A 1 982 ? 8.305 23.611 -24.204 1.00 88.69 982 GLY A C 1
ATOM 7585 O O . GLY A 1 982 ? 8.226 22.627 -24.927 1.00 88.69 982 GLY A O 1
ATOM 7586 N N . TYR A 1 983 ? 7.309 24.006 -23.401 1.00 93.31 983 TYR A N 1
ATOM 7587 C CA . TYR A 1 983 ? 6.040 23.281 -23.234 1.00 93.31 983 TYR A CA 1
ATOM 7588 C C . TYR A 1 983 ? 4.844 24.097 -23.752 1.00 93.31 983 TYR A C 1
ATOM 7590 O O . TYR A 1 983 ? 4.070 24.636 -22.959 1.00 93.31 983 TYR A O 1
ATOM 7598 N N . PRO A 1 984 ? 4.710 24.292 -25.078 1.00 94.38 984 PRO A N 1
ATOM 7599 C CA . PRO A 1 984 ? 3.639 25.106 -25.651 1.00 94.38 984 PRO A CA 1
ATOM 7600 C C . PRO A 1 984 ? 2.235 24.485 -25.564 1.00 94.38 984 PRO A C 1
ATOM 7602 O O . PRO A 1 984 ? 1.265 25.224 -25.734 1.00 94.38 984 PRO A O 1
ATOM 7605 N N . PHE A 1 985 ? 2.135 23.177 -25.307 1.00 95.56 985 PHE A N 1
ATOM 7606 C CA . PHE A 1 985 ? 0.900 22.410 -25.118 1.00 95.56 985 PHE A CA 1
ATOM 7607 C C . PHE A 1 985 ? 1.008 21.568 -23.840 1.00 95.56 985 PHE A C 1
ATOM 7609 O O . PHE A 1 985 ? 2.114 21.302 -23.364 1.00 95.56 985 PHE A O 1
ATOM 7616 N N . LYS A 1 986 ? -0.117 21.093 -23.294 1.00 93.62 986 LYS A N 1
ATOM 7617 C CA . LYS A 1 986 ? -0.072 20.113 -22.194 1.00 93.62 986 LYS A CA 1
ATOM 7618 C C . LYS A 1 986 ? 0.578 18.812 -22.655 1.00 93.62 986 LYS A C 1
ATOM 7620 O O . LYS A 1 986 ? 1.413 18.245 -21.963 1.00 93.62 986 LYS A O 1
ATOM 7625 N N . GLU A 1 987 ? 0.259 18.392 -23.869 1.00 95.94 987 GLU A N 1
ATOM 7626 C CA . GLU A 1 987 ? 0.773 17.196 -24.526 1.00 95.94 987 GLU A CA 1
ATOM 7627 C C . GLU A 1 987 ? 2.290 17.265 -24.771 1.00 95.94 987 GLU A C 1
ATOM 7629 O O . GLU A 1 987 ? 2.934 16.225 -24.892 1.00 95.94 987 GLU A O 1
ATOM 7634 N N . SER A 1 988 ? 2.899 18.461 -24.754 1.00 96.38 988 SER A N 1
ATOM 7635 C CA . SER A 1 988 ? 4.361 18.620 -24.789 1.00 96.38 988 SER A CA 1
ATOM 7636 C C . SER A 1 988 ? 5.051 17.909 -23.622 1.00 96.38 988 SER A C 1
ATOM 7638 O O . SER A 1 988 ? 6.172 17.436 -23.772 1.00 96.38 988 SER A O 1
ATOM 7640 N N . TYR A 1 989 ? 4.389 17.818 -22.467 1.00 95.75 989 TYR A N 1
ATOM 7641 C CA . TYR A 1 989 ? 4.905 17.110 -21.300 1.00 95.75 989 TYR A CA 1
ATOM 7642 C C . TYR A 1 989 ? 4.891 15.583 -21.483 1.00 95.75 989 TYR A C 1
ATOM 7644 O O . TYR A 1 989 ? 5.863 14.918 -21.127 1.00 95.75 989 TYR A O 1
ATOM 7652 N N . MET A 1 990 ? 3.846 15.031 -22.118 1.00 96.69 990 MET A N 1
ATOM 7653 C CA . MET A 1 990 ? 3.840 13.619 -22.528 1.00 96.69 990 MET A CA 1
ATOM 7654 C C . MET A 1 990 ? 4.922 13.349 -23.576 1.00 96.69 990 MET A C 1
ATOM 7656 O O . MET A 1 990 ? 5.587 12.324 -23.515 1.00 96.69 990 MET A O 1
ATOM 7660 N N . ALA A 1 991 ? 5.136 14.274 -24.512 1.00 97.44 991 ALA A N 1
ATOM 7661 C CA . ALA A 1 991 ? 6.163 14.134 -25.540 1.00 97.44 991 ALA A CA 1
ATOM 7662 C C . ALA A 1 991 ? 7.596 14.164 -24.963 1.00 97.44 991 ALA A C 1
ATOM 7664 O O . ALA A 1 991 ? 8.465 13.425 -25.429 1.00 97.44 991 ALA A O 1
ATOM 7665 N N . ASP A 1 992 ? 7.845 14.974 -23.924 1.00 97.25 992 ASP A N 1
ATOM 7666 C CA . ASP A 1 992 ? 9.088 14.927 -23.139 1.00 97.25 992 ASP A CA 1
ATOM 7667 C C . ASP A 1 992 ? 9.273 13.558 -22.473 1.00 97.25 992 ASP A C 1
ATOM 7669 O O . ASP A 1 992 ? 10.307 12.912 -22.645 1.00 97.25 992 ASP A O 1
ATOM 7673 N N . ASN A 1 993 ? 8.246 13.084 -21.769 1.00 97.69 993 ASN A N 1
ATOM 7674 C CA . ASN A 1 993 ? 8.273 11.801 -21.079 1.00 97.69 993 ASN A CA 1
ATOM 7675 C C . ASN A 1 993 ? 8.448 10.603 -22.040 1.00 97.69 993 ASN A C 1
ATOM 7677 O O . ASN A 1 993 ? 9.266 9.719 -21.785 1.00 97.69 993 ASN A O 1
ATOM 7681 N N . ASP A 1 994 ? 7.751 10.603 -23.181 1.00 98.50 994 ASP A N 1
ATOM 7682 C CA . ASP A 1 994 ? 7.875 9.613 -24.260 1.00 98.50 994 ASP A CA 1
ATOM 7683 C C . ASP A 1 994 ? 9.314 9.515 -24.776 1.00 98.50 994 ASP A C 1
ATOM 7685 O O . ASP A 1 994 ? 9.888 8.423 -24.842 1.00 98.50 994 ASP A O 1
ATOM 7689 N N . LEU A 1 995 ? 9.930 10.664 -25.072 1.00 97.88 995 LEU A N 1
ATOM 7690 C CA . LEU A 1 995 ? 11.319 10.723 -25.508 1.00 97.88 995 LEU A CA 1
ATOM 7691 C C . LEU A 1 995 ? 12.287 10.310 -24.390 1.00 97.88 995 LEU A C 1
ATOM 7693 O O . LEU A 1 995 ? 13.282 9.637 -24.660 1.00 97.88 995 LEU A O 1
ATOM 7697 N N . ALA A 1 996 ? 12.020 10.688 -23.138 1.00 98.00 996 ALA A N 1
ATOM 7698 C CA . ALA A 1 996 ? 12.843 10.306 -21.993 1.00 98.00 996 ALA A CA 1
ATOM 7699 C C . ALA A 1 996 ? 12.848 8.786 -21.774 1.00 98.00 996 ALA A C 1
ATOM 7701 O O . ALA A 1 996 ? 13.923 8.185 -21.698 1.00 98.00 996 ALA A O 1
ATOM 7702 N N . LEU A 1 997 ? 11.674 8.145 -21.772 1.00 98.62 997 LEU A N 1
ATOM 7703 C CA . LEU A 1 997 ? 11.551 6.688 -21.701 1.00 98.62 997 LEU A CA 1
ATOM 7704 C C . LEU A 1 997 ? 12.321 6.022 -22.848 1.00 98.62 997 LEU A C 1
ATOM 7706 O O . LEU A 1 997 ? 13.125 5.112 -22.630 1.00 98.62 997 LEU A O 1
ATOM 7710 N N . ALA A 1 998 ? 12.140 6.521 -24.072 1.00 98.12 998 ALA A N 1
ATOM 7711 C CA . ALA A 1 998 ? 12.840 6.027 -25.250 1.00 98.12 998 ALA A CA 1
ATOM 7712 C C . ALA A 1 998 ? 14.364 6.111 -25.109 1.00 98.12 998 ALA A C 1
ATOM 7714 O O . ALA A 1 998 ? 15.072 5.166 -25.468 1.00 98.12 998 ALA A O 1
ATOM 7715 N N . ARG A 1 999 ? 14.879 7.221 -24.568 1.00 97.31 999 ARG A N 1
ATOM 7716 C CA . ARG A 1 999 ? 16.308 7.415 -24.300 1.00 97.31 999 ARG A CA 1
ATOM 7717 C C . ARG A 1 999 ? 16.832 6.445 -23.247 1.00 97.31 999 ARG A C 1
ATOM 7719 O O . ARG A 1 999 ? 17.886 5.856 -23.477 1.00 97.31 999 ARG A O 1
ATOM 7726 N N . VAL A 1 1000 ? 16.098 6.217 -22.156 1.00 98.38 1000 VAL A N 1
ATOM 7727 C CA . VAL A 1 1000 ? 16.477 5.231 -21.127 1.00 98.38 1000 VAL A CA 1
ATOM 7728 C C . VAL A 1 1000 ? 16.567 3.829 -21.735 1.00 98.38 1000 VAL A C 1
ATOM 7730 O O . VAL A 1 1000 ? 17.597 3.167 -21.600 1.00 98.38 1000 VAL A O 1
ATOM 7733 N N . VAL A 1 1001 ? 15.551 3.392 -22.488 1.00 98.50 1001 VAL A N 1
ATOM 7734 C CA . VAL A 1 1001 ? 15.551 2.071 -23.144 1.00 98.50 1001 VAL A CA 1
ATOM 7735 C C . VAL A 1 1001 ? 16.661 1.977 -24.199 1.00 98.50 1001 VAL A C 1
ATOM 7737 O O . VAL A 1 1001 ? 17.365 0.967 -24.284 1.00 98.50 1001 VAL A O 1
ATOM 7740 N N . ARG A 1 1002 ? 16.881 3.034 -24.990 1.00 96.06 1002 ARG A N 1
ATOM 7741 C CA . ARG A 1 1002 ? 17.984 3.113 -25.963 1.00 96.06 1002 ARG A CA 1
ATOM 7742 C C . ARG A 1 1002 ? 19.340 2.938 -25.281 1.00 96.06 1002 ARG A C 1
ATOM 7744 O O . ARG A 1 1002 ? 20.183 2.199 -25.796 1.00 96.06 1002 ARG A O 1
ATOM 7751 N N . PHE A 1 1003 ? 19.555 3.648 -24.178 1.00 95.88 1003 PHE A N 1
ATOM 7752 C CA . PHE A 1 1003 ? 20.795 3.623 -23.416 1.00 95.88 1003 PHE A CA 1
ATOM 7753 C C . PHE A 1 1003 ? 21.039 2.224 -22.846 1.00 95.88 1003 PHE A C 1
ATOM 7755 O O . PHE A 1 1003 ? 22.047 1.597 -23.166 1.00 95.88 1003 PHE A O 1
ATOM 7762 N N . LEU A 1 1004 ? 20.071 1.693 -22.094 1.00 97.06 1004 LEU A N 1
ATOM 7763 C CA . LEU A 1 1004 ? 20.166 0.393 -21.431 1.00 97.06 1004 LEU A CA 1
ATOM 7764 C C . LEU A 1 1004 ? 20.314 -0.775 -22.412 1.00 97.06 1004 LEU A C 1
ATOM 7766 O O . LEU A 1 1004 ? 21.118 -1.674 -22.166 1.00 97.06 1004 LEU A O 1
ATOM 7770 N N . SER A 1 1005 ? 19.613 -0.743 -23.552 1.00 97.38 1005 SER A N 1
ATOM 7771 C CA . SER A 1 1005 ? 19.682 -1.804 -24.573 1.00 97.38 1005 SER A CA 1
ATOM 7772 C C . SER A 1 1005 ? 21.015 -1.889 -25.327 1.00 97.38 1005 SER A C 1
ATOM 7774 O O . SER A 1 1005 ? 21.227 -2.814 -26.107 1.00 97.38 1005 SER A O 1
ATOM 7776 N N . ARG A 1 1006 ? 21.932 -0.943 -25.087 1.00 95.06 1006 ARG A N 1
ATOM 7777 C CA . ARG A 1 1006 ? 23.316 -0.965 -25.591 1.00 95.06 1006 ARG A CA 1
ATOM 7778 C C . ARG A 1 1006 ? 24.346 -1.237 -24.499 1.00 95.06 1006 ARG A C 1
ATOM 7780 O O . ARG A 1 1006 ? 25.538 -1.165 -24.767 1.00 95.06 1006 ARG A O 1
ATOM 7787 N N . THR A 1 1007 ? 23.900 -1.544 -23.284 1.00 93.88 1007 THR A N 1
ATOM 7788 C CA . THR A 1 1007 ? 24.791 -1.944 -22.192 1.00 93.88 1007 THR A CA 1
ATOM 7789 C C . THR A 1 1007 ? 25.055 -3.452 -22.232 1.00 93.88 1007 THR A C 1
ATOM 7791 O O . THR A 1 1007 ? 24.202 -4.216 -22.700 1.00 93.88 1007 THR A O 1
ATOM 7794 N N . PRO A 1 1008 ? 26.168 -3.932 -21.648 1.00 91.50 1008 PRO A N 1
ATOM 7795 C CA . PRO A 1 1008 ? 26.427 -5.367 -21.496 1.00 91.50 1008 PRO A CA 1
ATOM 7796 C C . PRO A 1 1008 ? 25.354 -6.124 -20.691 1.00 91.50 1008 PRO A C 1
ATOM 7798 O O . PRO A 1 1008 ? 25.267 -7.353 -20.778 1.00 91.50 1008 PRO A O 1
ATOM 7801 N N . TYR A 1 1009 ? 24.539 -5.406 -19.910 1.00 94.88 1009 TYR A N 1
ATOM 7802 C CA . TYR A 1 1009 ? 23.486 -5.964 -19.062 1.00 94.88 1009 TYR A CA 1
ATOM 7803 C C . TYR A 1 1009 ? 22.186 -6.262 -19.825 1.00 94.88 1009 TYR A C 1
ATOM 7805 O O . TYR A 1 1009 ? 21.385 -7.062 -19.341 1.00 94.88 1009 TYR A O 1
ATOM 7813 N N . TRP A 1 1010 ? 21.987 -5.684 -21.021 1.00 97.44 1010 TRP A N 1
ATOM 7814 C CA . TRP A 1 1010 ? 20.752 -5.814 -21.813 1.00 97.44 1010 TRP A CA 1
ATOM 7815 C C . TRP A 1 1010 ? 20.308 -7.265 -21.999 1.00 97.44 1010 TRP A C 1
ATOM 7817 O O . TRP A 1 1010 ? 19.144 -7.591 -21.787 1.00 97.44 1010 TRP A O 1
ATOM 7827 N N . LYS A 1 1011 ? 21.256 -8.160 -22.299 1.00 96.56 1011 LYS A N 1
ATOM 7828 C CA . LYS A 1 1011 ? 21.010 -9.593 -22.533 1.00 96.56 1011 LYS A CA 1
ATOM 7829 C C . LYS A 1 1011 ? 20.349 -10.335 -21.362 1.00 96.56 1011 LYS A C 1
ATOM 7831 O O . LYS A 1 1011 ? 19.900 -11.460 -21.546 1.00 96.56 1011 LYS A O 1
ATOM 7836 N N . ASN A 1 1012 ? 20.337 -9.749 -20.164 1.00 96.75 1012 ASN A N 1
ATOM 7837 C CA . ASN A 1 1012 ? 19.732 -10.304 -18.954 1.00 96.75 1012 ASN A CA 1
ATOM 7838 C C . ASN A 1 1012 ? 18.777 -9.296 -18.288 1.00 96.75 1012 ASN A C 1
ATOM 7840 O O . ASN A 1 1012 ? 18.567 -9.372 -17.077 1.00 96.75 1012 ASN A O 1
ATOM 7844 N N . MET A 1 1013 ? 18.239 -8.333 -19.038 1.00 98.62 1013 MET A N 1
ATOM 7845 C CA . MET A 1 1013 ? 17.443 -7.238 -18.489 1.00 98.62 1013 MET A CA 1
ATOM 7846 C C . MET A 1 1013 ? 15.948 -7.388 -18.780 1.00 98.62 1013 MET A C 1
ATOM 7848 O O . MET A 1 1013 ? 15.556 -7.795 -19.872 1.00 98.62 1013 MET A O 1
ATOM 7852 N N . LEU A 1 1014 ? 15.130 -6.992 -17.808 1.00 98.88 1014 LEU A N 1
ATOM 7853 C CA . LEU A 1 1014 ? 13.715 -6.682 -17.972 1.00 98.88 1014 LEU A CA 1
ATOM 7854 C C . LEU A 1 1014 ? 13.482 -5.239 -17.519 1.00 98.88 1014 LEU A C 1
ATOM 7856 O O . LEU A 1 1014 ? 13.867 -4.863 -16.417 1.00 98.88 1014 LEU A O 1
ATOM 7860 N N . ILE A 1 1015 ? 12.844 -4.438 -18.358 1.00 98.94 1015 ILE A N 1
ATOM 7861 C CA . ILE A 1 1015 ? 12.351 -3.108 -18.022 1.00 98.94 1015 ILE A CA 1
ATOM 7862 C C . ILE A 1 1015 ? 10.830 -3.211 -17.878 1.00 98.94 1015 ILE A C 1
ATOM 7864 O O . ILE A 1 1015 ? 10.157 -3.746 -18.759 1.00 98.94 1015 ILE A O 1
ATOM 7868 N N . ILE A 1 1016 ? 10.307 -2.726 -16.757 1.00 98.88 1016 ILE A N 1
ATOM 7869 C CA . ILE A 1 1016 ? 8.881 -2.697 -16.424 1.00 98.88 1016 ILE A CA 1
ATOM 7870 C C . ILE A 1 1016 ? 8.474 -1.228 -16.368 1.00 98.88 1016 ILE A C 1
ATOM 7872 O O . ILE A 1 1016 ? 9.121 -0.458 -15.659 1.00 98.88 1016 ILE A O 1
ATOM 7876 N N . VAL A 1 1017 ? 7.433 -0.841 -17.103 1.00 98.81 1017 VAL A N 1
ATOM 7877 C CA . VAL A 1 1017 ? 6.928 0.541 -17.133 1.00 98.81 1017 VAL A CA 1
ATOM 7878 C C . VAL A 1 1017 ? 5.454 0.548 -16.753 1.00 98.81 1017 VAL A C 1
ATOM 7880 O O . VAL A 1 1017 ? 4.677 -0.191 -17.359 1.00 98.81 1017 VAL A O 1
ATOM 7883 N N . THR A 1 1018 ? 5.090 1.367 -15.769 1.00 97.94 1018 THR A N 1
ATOM 7884 C CA . THR A 1 1018 ? 3.711 1.552 -15.291 1.00 97.94 1018 THR A CA 1
ATOM 7885 C C . THR A 1 1018 ? 3.501 2.966 -14.756 1.00 97.94 1018 THR A C 1
ATOM 7887 O O . THR A 1 1018 ? 4.467 3.667 -14.455 1.00 97.94 1018 THR A O 1
ATOM 7890 N N . GLU A 1 1019 ? 2.241 3.350 -14.583 1.00 95.31 1019 GLU A N 1
ATOM 7891 C CA . GLU A 1 1019 ? 1.832 4.531 -13.816 1.00 95.31 1019 GLU A CA 1
ATOM 7892 C C . GLU A 1 1019 ? 1.690 4.207 -12.322 1.00 95.31 1019 GLU A C 1
ATOM 7894 O O . GLU A 1 1019 ? 1.528 3.041 -11.942 1.00 95.31 1019 GLU A O 1
ATOM 7899 N N . ASP A 1 1020 ? 1.727 5.236 -11.478 1.00 91.25 1020 ASP A N 1
ATOM 7900 C CA . ASP A 1 1020 ? 1.420 5.158 -10.048 1.00 91.25 1020 ASP A CA 1
ATOM 7901 C C . ASP A 1 1020 ? -0.096 5.113 -9.755 1.00 91.25 1020 ASP A C 1
ATOM 7903 O O . ASP A 1 1020 ? -0.545 4.439 -8.821 1.00 91.25 1020 ASP A O 1
ATOM 7907 N N . ASP A 1 1021 ? -0.892 5.798 -10.574 1.00 91.94 1021 ASP A N 1
ATOM 7908 C CA . ASP A 1 1021 ? -2.351 5.815 -10.561 1.00 91.94 1021 ASP A CA 1
ATOM 7909 C C . ASP A 1 1021 ? -2.929 6.219 -11.945 1.00 91.94 1021 ASP A C 1
ATOM 7911 O O . ASP A 1 1021 ? -2.174 6.544 -12.861 1.00 91.94 1021 ASP A O 1
ATOM 7915 N N . PRO A 1 1022 ? -4.262 6.195 -12.145 1.00 91.00 1022 PRO A N 1
ATOM 7916 C CA . PRO A 1 1022 ? -4.914 6.564 -13.408 1.00 91.00 1022 PRO A CA 1
ATOM 7917 C C . PRO A 1 1022 ? -5.749 7.866 -13.340 1.00 91.00 1022 PRO A C 1
ATOM 7919 O O . PRO A 1 1022 ? -6.537 8.161 -14.243 1.00 91.00 1022 PRO A O 1
ATOM 7922 N N . GLN A 1 1023 ? -5.632 8.661 -12.273 1.00 85.81 1023 GLN A N 1
ATOM 7923 C CA . GLN A 1 1023 ? -6.554 9.748 -11.909 1.00 85.81 1023 GLN A CA 1
ATOM 7924 C C . GLN A 1 1023 ? -6.646 10.876 -12.949 1.00 85.81 1023 GLN A C 1
ATOM 7926 O O . GLN A 1 1023 ? -7.646 11.597 -13.017 1.00 85.81 1023 GLN A O 1
ATOM 7931 N N . GLY A 1 1024 ? -5.612 11.036 -13.776 1.00 84.12 1024 GLY A N 1
ATOM 7932 C CA . GLY A 1 1024 ? -5.531 12.067 -14.805 1.00 84.12 1024 GLY A CA 1
ATOM 7933 C C . GLY A 1 1024 ? -6.184 11.686 -16.137 1.00 84.12 1024 GLY A C 1
ATOM 7934 O O . GLY A 1 1024 ? -6.056 12.436 -17.112 1.00 84.12 1024 GLY A O 1
ATOM 7935 N N . GLY A 1 1025 ? -6.878 10.545 -16.198 1.00 89.44 1025 GLY A N 1
ATOM 7936 C CA . GLY A 1 1025 ? -7.405 9.989 -17.434 1.00 89.44 1025 GLY A CA 1
ATOM 7937 C C . GLY A 1 1025 ? -8.837 9.477 -17.416 1.00 89.44 1025 GLY A C 1
ATOM 7938 O O . GLY A 1 1025 ? -9.574 9.569 -16.431 1.00 89.44 1025 GLY A O 1
ATOM 7939 N N . ARG A 1 1026 ? -9.249 8.969 -18.579 1.00 93.75 1026 ARG A N 1
ATOM 7940 C CA . ARG A 1 1026 ? -10.534 8.306 -18.784 1.00 93.75 1026 ARG A CA 1
ATOM 7941 C C . ARG A 1 1026 ? -10.331 7.030 -19.575 1.00 93.75 1026 ARG A C 1
ATOM 7943 O O . ARG A 1 1026 ? -9.590 7.036 -20.550 1.00 93.75 1026 ARG A O 1
ATOM 7950 N N . ASP A 1 1027 ? -11.076 6.004 -19.199 1.00 96.31 1027 ASP A N 1
ATOM 7951 C CA . ASP A 1 1027 ? -11.042 4.690 -19.817 1.00 96.31 1027 ASP A CA 1
ATOM 7952 C C . ASP A 1 1027 ? -12.462 4.115 -19.950 1.00 96.31 1027 ASP A C 1
ATOM 7954 O O . ASP A 1 1027 ? -13.350 4.359 -19.117 1.00 96.31 1027 ASP A O 1
ATOM 7958 N N . HIS A 1 1028 ? -12.682 3.380 -21.038 1.00 95.94 1028 HIS A N 1
ATOM 7959 C CA . HIS A 1 1028 ? -13.970 2.789 -21.390 1.00 95.94 1028 HIS A CA 1
ATOM 7960 C C . HIS A 1 1028 ? -14.228 1.419 -20.749 1.00 95.94 1028 HIS A C 1
ATOM 7962 O O . HIS A 1 1028 ? -15.361 0.936 -20.812 1.00 95.94 1028 HIS A O 1
ATOM 7968 N N . VAL A 1 1029 ? -13.216 0.781 -20.153 1.00 95.62 1029 VAL A N 1
ATOM 7969 C CA . VAL A 1 1029 ? -13.348 -0.508 -19.460 1.00 95.62 1029 VAL A CA 1
ATOM 7970 C C . VAL A 1 1029 ? -13.552 -0.284 -17.966 1.00 95.62 1029 VAL A C 1
ATOM 7972 O O . VAL A 1 1029 ? -14.587 -0.660 -17.419 1.00 95.62 1029 VAL A O 1
ATOM 7975 N N . ASP A 1 1030 ? -12.579 0.342 -17.306 1.00 95.88 1030 ASP A N 1
ATOM 7976 C CA . ASP A 1 1030 ? -12.670 0.753 -15.903 1.00 95.88 1030 ASP A CA 1
ATOM 7977 C C . ASP A 1 1030 ? -11.754 1.951 -15.660 1.00 95.88 1030 ASP A C 1
ATOM 7979 O O . ASP A 1 1030 ? -10.641 2.000 -16.176 1.00 95.88 1030 ASP A O 1
ATOM 7983 N N . ALA A 1 1031 ? -12.200 2.892 -14.834 1.00 95.31 1031 ALA A N 1
ATOM 7984 C CA . ALA A 1 1031 ? -11.466 4.107 -14.503 1.00 95.31 1031 ALA A CA 1
ATOM 7985 C C . ALA A 1 1031 ? -10.085 3.871 -13.862 1.00 95.31 1031 ALA A C 1
ATOM 7987 O O . ALA A 1 1031 ? -9.291 4.806 -13.812 1.00 95.31 1031 ALA A O 1
ATOM 7988 N N . HIS A 1 1032 ? -9.804 2.661 -13.367 1.00 96.06 1032 HIS A N 1
ATOM 7989 C CA . HIS A 1 1032 ? -8.504 2.286 -12.806 1.00 96.06 1032 HIS A CA 1
ATOM 7990 C C . HIS A 1 1032 ? -7.524 1.702 -13.833 1.00 96.06 1032 HIS A C 1
ATOM 7992 O O . HIS A 1 1032 ? -6.392 1.365 -13.483 1.00 96.06 1032 HIS A O 1
ATOM 7998 N N . ARG A 1 1033 ? -7.952 1.504 -15.085 1.00 97.44 1033 ARG A N 1
ATOM 7999 C CA . ARG A 1 1033 ? -7.123 0.856 -16.101 1.00 97.44 1033 ARG A CA 1
ATOM 8000 C C . ARG A 1 1033 ? -5.971 1.762 -16.507 1.00 97.44 1033 ARG A C 1
ATOM 8002 O O . ARG A 1 1033 ? -6.181 2.912 -16.890 1.00 97.44 1033 ARG A O 1
ATOM 8009 N N . SER A 1 1034 ? -4.767 1.211 -16.485 1.00 96.62 1034 SER A N 1
ATOM 8010 C CA . SER A 1 1034 ? -3.546 1.935 -16.818 1.00 96.62 1034 SER A CA 1
ATOM 8011 C C . SER A 1 1034 ? -2.654 1.105 -17.742 1.00 96.62 1034 SER A C 1
ATOM 8013 O O . SER A 1 1034 ? -3.053 0.046 -18.233 1.00 96.62 1034 SER A O 1
ATOM 8015 N N . LEU A 1 1035 ? -1.461 1.606 -18.043 1.00 95.25 1035 LEU A N 1
ATOM 8016 C CA . LEU A 1 1035 ? -0.497 0.927 -18.893 1.00 95.25 1035 LEU A CA 1
ATOM 8017 C C . LEU A 1 1035 ? 0.471 0.081 -18.072 1.00 95.25 1035 LEU A C 1
ATOM 8019 O O . LEU A 1 1035 ? 0.977 0.507 -17.041 1.00 95.25 1035 LEU A O 1
ATOM 8023 N N . LEU A 1 1036 ? 0.765 -1.110 -18.587 1.00 98.56 1036 LEU A N 1
ATOM 8024 C CA . LEU A 1 1036 ? 1.882 -1.934 -18.148 1.00 98.56 1036 LEU A CA 1
ATOM 8025 C C . LEU A 1 1036 ? 2.618 -2.440 -19.387 1.00 98.56 1036 LEU A C 1
ATOM 8027 O O . LEU A 1 1036 ? 2.071 -3.210 -20.183 1.00 98.56 1036 LEU A O 1
ATOM 8031 N N . MET A 1 1037 ? 3.864 -2.001 -19.548 1.00 98.75 1037 MET A N 1
ATOM 8032 C CA . MET A 1 1037 ? 4.747 -2.435 -20.629 1.00 98.75 1037 MET A CA 1
ATOM 8033 C C . MET A 1 1037 ? 5.890 -3.266 -20.063 1.00 98.75 1037 MET A C 1
ATOM 8035 O O . MET A 1 1037 ? 6.530 -2.876 -19.084 1.00 98.75 1037 MET A O 1
ATOM 8039 N N . LEU A 1 1038 ? 6.175 -4.389 -20.717 1.00 98.88 1038 LEU A N 1
ATOM 8040 C CA . LEU A 1 1038 ? 7.343 -5.217 -20.433 1.00 98.88 1038 LEU A CA 1
ATOM 8041 C C . LEU A 1 1038 ? 8.296 -5.101 -21.616 1.00 98.88 1038 LEU A C 1
ATOM 8043 O O . LEU A 1 1038 ? 7.880 -5.245 -22.761 1.00 98.88 1038 LEU A O 1
ATOM 8047 N N . ILE A 1 1039 ? 9.567 -4.809 -21.354 1.00 98.88 1039 ILE A N 1
ATOM 8048 C CA . ILE A 1 1039 ? 10.571 -4.502 -22.377 1.00 98.88 1039 ILE A CA 1
ATOM 8049 C C . ILE A 1 1039 ? 11.853 -5.268 -22.048 1.00 98.88 1039 ILE A C 1
ATOM 8051 O O . ILE A 1 1039 ? 12.415 -5.117 -20.969 1.00 98.88 1039 ILE A O 1
ATOM 8055 N N . GLY A 1 1040 ? 12.354 -6.089 -22.963 1.00 98.38 1040 GLY A N 1
ATOM 8056 C CA . GLY A 1 1040 ? 13.554 -6.891 -22.715 1.00 98.38 1040 GLY A CA 1
ATOM 8057 C C . GLY A 1 1040 ? 13.755 -7.964 -23.778 1.00 98.38 1040 GLY A C 1
ATOM 8058 O O . GLY A 1 1040 ? 12.807 -8.259 -24.506 1.00 98.38 1040 GLY A O 1
ATOM 8059 N N . PRO A 1 1041 ? 14.942 -8.592 -23.863 1.00 98.44 1041 PRO A N 1
ATOM 8060 C CA . PRO A 1 1041 ? 15.199 -9.607 -24.882 1.00 98.44 1041 PRO A CA 1
ATOM 8061 C C . PRO A 1 1041 ? 14.253 -10.802 -24.819 1.00 98.44 1041 PRO A C 1
ATOM 8063 O O . PRO A 1 1041 ? 13.889 -11.347 -25.848 1.00 98.44 1041 PRO A O 1
ATOM 8066 N N . TYR A 1 1042 ? 13.834 -11.193 -23.617 1.00 98.19 1042 TYR A N 1
ATOM 8067 C CA . TYR A 1 1042 ? 12.964 -12.349 -23.386 1.00 98.19 1042 TYR A CA 1
ATOM 8068 C C . TYR A 1 1042 ? 11.467 -12.016 -23.443 1.00 98.19 1042 TYR A C 1
ATOM 8070 O O . TYR A 1 1042 ? 10.636 -12.860 -23.108 1.00 98.19 1042 TYR A O 1
ATOM 8078 N N . VAL A 1 1043 ? 11.106 -10.787 -23.816 1.00 98.50 1043 VAL A N 1
ATOM 8079 C CA . VAL A 1 1043 ? 9.710 -10.361 -23.934 1.00 98.50 1043 VAL A CA 1
ATOM 8080 C C . VAL A 1 1043 ? 9.237 -10.559 -25.372 1.00 98.50 1043 VAL A C 1
ATOM 8082 O O . VAL A 1 1043 ? 9.928 -10.185 -26.318 1.00 98.50 1043 VAL A O 1
ATOM 8085 N N . LYS A 1 1044 ? 8.045 -11.136 -25.548 1.00 97.75 1044 LYS A N 1
ATOM 8086 C CA . LYS A 1 1044 ? 7.460 -11.390 -26.867 1.00 97.75 1044 LYS A CA 1
ATOM 8087 C C . LYS A 1 1044 ? 7.236 -10.095 -27.638 1.00 97.75 1044 LYS A C 1
ATOM 8089 O O . LYS A 1 1044 ? 6.682 -9.125 -27.124 1.00 97.75 1044 LYS A O 1
ATOM 8094 N N . LYS A 1 1045 ? 7.601 -10.126 -28.916 1.00 96.56 1045 LYS A N 1
ATOM 8095 C CA . LYS A 1 1045 ? 7.439 -9.003 -29.834 1.00 96.56 1045 LYS A CA 1
ATOM 8096 C C . LYS A 1 1045 ? 5.975 -8.771 -30.209 1.00 96.56 1045 LYS A C 1
ATOM 8098 O O . LYS A 1 1045 ? 5.329 -9.680 -30.726 1.00 96.56 1045 LYS A O 1
ATOM 8103 N N . GLY A 1 1046 ? 5.484 -7.549 -29.993 1.00 95.31 1046 GLY A N 1
ATOM 8104 C CA . GLY A 1 1046 ? 4.139 -7.108 -30.379 1.00 95.31 1046 GLY A CA 1
ATOM 8105 C C . GLY A 1 1046 ? 3.009 -7.842 -29.653 1.00 95.31 1046 GLY A C 1
ATOM 8106 O O . GLY A 1 1046 ? 1.886 -7.896 -30.160 1.00 95.31 1046 GLY A O 1
ATOM 8107 N N . TRP A 1 1047 ? 3.309 -8.465 -28.510 1.00 97.69 1047 TRP A N 1
ATOM 8108 C CA . TRP A 1 1047 ? 2.348 -9.272 -27.764 1.00 97.69 1047 TRP A CA 1
ATOM 8109 C C . TRP A 1 1047 ? 1.423 -8.392 -26.928 1.00 97.69 1047 TRP A C 1
ATOM 8111 O O . TRP A 1 1047 ? 1.866 -7.424 -26.312 1.00 97.69 1047 TRP A O 1
ATOM 8121 N N . VAL A 1 1048 ? 0.143 -8.758 -26.868 1.00 98.12 1048 VAL A N 1
ATOM 8122 C CA . VAL A 1 1048 ? -0.832 -8.115 -25.984 1.00 98.12 1048 VAL A CA 1
ATOM 8123 C C . VAL A 1 1048 ? -1.348 -9.148 -24.997 1.00 98.12 1048 VAL A C 1
ATOM 8125 O O . VAL A 1 1048 ? -1.999 -10.110 -25.401 1.00 98.12 1048 VAL A O 1
ATOM 8128 N N . SER A 1 1049 ? -1.049 -8.951 -23.714 1.00 97.88 1049 SER A N 1
ATOM 8129 C CA . SER A 1 1049 ? -1.628 -9.770 -22.648 1.00 97.88 1049 SER A CA 1
ATOM 8130 C C . SER A 1 1049 ? -2.959 -9.181 -22.211 1.00 97.88 1049 SER A C 1
ATOM 8132 O O . SER A 1 1049 ? -3.042 -7.994 -21.885 1.00 97.88 1049 SER A O 1
ATOM 8134 N N . SER A 1 1050 ? -3.984 -10.030 -22.168 1.00 97.12 1050 SER A N 1
ATOM 8135 C CA . SER A 1 1050 ? -5.298 -9.706 -21.598 1.00 97.12 1050 SER A CA 1
ATOM 8136 C C . SER A 1 1050 ? -5.538 -10.389 -20.250 1.00 97.12 1050 SER A C 1
ATOM 8138 O O . SER A 1 1050 ? -6.669 -10.407 -19.762 1.00 97.12 1050 SER A O 1
ATOM 8140 N N . THR A 1 1051 ? -4.488 -10.932 -19.628 1.00 97.75 1051 THR A N 1
ATOM 8141 C CA . THR A 1 1051 ? -4.542 -11.369 -18.227 1.00 97.75 1051 THR A CA 1
ATOM 8142 C C . THR A 1 1051 ? -4.855 -10.160 -17.352 1.00 97.75 1051 THR A C 1
ATOM 8144 O O . THR A 1 1051 ? -4.242 -9.109 -17.524 1.00 97.75 1051 THR A O 1
ATOM 8147 N N . LEU A 1 1052 ? -5.809 -10.295 -16.431 1.00 98.50 1052 LEU A N 1
ATOM 8148 C CA . LEU A 1 1052 ? -6.120 -9.256 -15.455 1.00 98.50 1052 LEU A CA 1
ATOM 8149 C C . LEU A 1 1052 ? -4.951 -9.133 -14.476 1.00 98.50 1052 LEU A C 1
ATOM 8151 O O . LEU A 1 1052 ? -4.655 -10.078 -13.743 1.00 98.50 1052 LEU A O 1
ATOM 8155 N N . LEU A 1 1053 ? -4.283 -7.982 -14.507 1.00 98.62 1053 LEU A N 1
ATOM 8156 C CA . LEU A 1 1053 ? -3.072 -7.690 -13.744 1.00 98.62 1053 LEU A CA 1
ATOM 8157 C C . LEU A 1 1053 ? -3.251 -6.415 -12.916 1.00 98.62 1053 LEU A C 1
ATOM 8159 O O . LEU A 1 1053 ? -4.029 -5.531 -13.267 1.00 98.62 1053 LEU A O 1
ATOM 8163 N N . ASP A 1 1054 ? -2.481 -6.323 -11.843 1.00 97.94 1054 ASP A N 1
ATOM 8164 C CA . ASP A 1 1054 ? -2.515 -5.245 -10.853 1.00 97.94 1054 ASP A CA 1
ATOM 8165 C C . ASP A 1 1054 ? -1.111 -4.988 -10.264 1.00 97.94 1054 ASP A C 1
ATOM 8167 O O . ASP A 1 1054 ? -0.122 -5.598 -10.698 1.00 97.94 1054 ASP A O 1
ATOM 8171 N N . PHE A 1 1055 ? -0.972 -4.104 -9.269 1.00 97.88 1055 PHE A N 1
ATOM 8172 C CA . PHE A 1 1055 ? 0.343 -3.852 -8.664 1.00 97.88 1055 PHE A CA 1
ATOM 8173 C C . PHE A 1 1055 ? 0.902 -5.080 -7.937 1.00 97.88 1055 PHE A C 1
ATOM 8175 O O . PHE A 1 1055 ? 2.114 -5.322 -7.971 1.00 97.88 1055 PHE A O 1
ATOM 8182 N N . GLY A 1 1056 ? 0.029 -5.903 -7.344 1.00 97.69 1056 GLY A N 1
ATOM 8183 C CA . GLY A 1 1056 ? 0.404 -7.197 -6.772 1.00 97.69 1056 GLY A CA 1
ATOM 8184 C C . GLY A 1 1056 ? 1.078 -8.107 -7.802 1.00 97.69 1056 GLY A C 1
ATOM 8185 O O . GLY A 1 1056 ? 2.061 -8.777 -7.487 1.00 97.69 1056 GLY A O 1
ATOM 8186 N N . SER A 1 1057 ? 0.622 -8.063 -9.054 1.00 98.50 1057 SER A N 1
ATOM 8187 C CA . SER A 1 1057 ? 1.167 -8.844 -10.169 1.00 98.50 1057 SER A CA 1
ATOM 8188 C C . SER A 1 1057 ? 2.589 -8.401 -10.539 1.00 98.50 1057 SER A C 1
ATOM 8190 O O . SER A 1 1057 ? 3.461 -9.238 -10.789 1.00 98.50 1057 SER A O 1
ATOM 8192 N N . ILE A 1 1058 ? 2.862 -7.089 -10.512 1.00 98.62 1058 ILE A N 1
ATOM 8193 C CA . ILE A 1 1058 ? 4.217 -6.546 -10.709 1.00 98.62 1058 ILE A CA 1
ATOM 8194 C C . ILE A 1 1058 ? 5.136 -6.988 -9.566 1.00 98.62 1058 ILE A C 1
ATOM 8196 O O . ILE A 1 1058 ? 6.236 -7.481 -9.824 1.00 98.62 1058 ILE A O 1
ATOM 8200 N N . MET A 1 1059 ? 4.689 -6.860 -8.312 1.00 98.31 1059 MET A N 1
ATOM 8201 C CA . MET A 1 1059 ? 5.471 -7.275 -7.141 1.00 98.31 1059 MET A CA 1
ATOM 8202 C C . MET A 1 1059 ? 5.781 -8.772 -7.173 1.00 98.31 1059 MET A C 1
ATOM 8204 O O . MET A 1 1059 ? 6.942 -9.157 -7.043 1.00 98.31 1059 MET A O 1
ATOM 8208 N N . LYS A 1 1060 ? 4.781 -9.616 -7.453 1.00 97.81 1060 LYS A N 1
ATOM 8209 C CA . LYS A 1 1060 ? 4.948 -11.068 -7.583 1.00 97.81 1060 LYS A CA 1
ATOM 8210 C C . LYS A 1 1060 ? 5.972 -11.428 -8.655 1.00 97.81 1060 LYS A C 1
ATOM 8212 O O . LYS A 1 1060 ? 6.828 -12.283 -8.426 1.00 97.81 1060 LYS A O 1
ATOM 8217 N N . MET A 1 1061 ? 5.931 -10.750 -9.803 1.00 98.25 1061 MET A N 1
ATOM 8218 C CA . MET A 1 1061 ? 6.904 -10.938 -10.878 1.00 98.25 1061 MET A CA 1
ATOM 8219 C C . MET A 1 1061 ? 8.316 -10.519 -10.461 1.00 98.25 1061 MET A C 1
ATOM 8221 O O . MET A 1 1061 ? 9.253 -11.290 -10.664 1.00 98.25 1061 MET A O 1
ATOM 8225 N N . ILE A 1 1062 ? 8.479 -9.341 -9.849 1.00 98.62 1062 ILE A N 1
ATOM 8226 C CA . ILE A 1 1062 ? 9.781 -8.867 -9.359 1.00 98.62 1062 ILE A CA 1
ATOM 8227 C C . ILE A 1 1062 ? 10.351 -9.843 -8.325 1.00 98.62 1062 ILE A C 1
ATOM 8229 O O . ILE A 1 1062 ? 11.499 -10.260 -8.456 1.00 98.62 1062 ILE A O 1
ATOM 8233 N N . PHE A 1 1063 ? 9.562 -10.254 -7.331 1.00 97.25 1063 PHE A N 1
ATOM 8234 C CA . PHE A 1 1063 ? 10.013 -11.173 -6.286 1.00 97.25 1063 PHE A CA 1
ATOM 8235 C C . PHE A 1 1063 ? 10.362 -12.548 -6.846 1.00 97.25 1063 PHE A C 1
ATOM 8237 O O . PHE A 1 1063 ? 11.423 -13.078 -6.524 1.00 97.25 1063 PHE A O 1
ATOM 8244 N N . THR A 1 1064 ? 9.560 -13.067 -7.775 1.00 94.44 1064 THR A N 1
ATOM 8245 C CA . THR A 1 1064 ? 9.847 -14.339 -8.449 1.00 94.44 1064 THR A CA 1
ATOM 8246 C C . THR A 1 1064 ? 11.163 -14.289 -9.229 1.00 94.44 1064 THR A C 1
ATOM 8248 O O . THR A 1 1064 ? 11.989 -15.182 -9.087 1.00 94.44 1064 THR A O 1
ATOM 8251 N N . LEU A 1 1065 ? 11.417 -13.222 -9.995 1.00 95.94 1065 LEU A N 1
ATOM 8252 C CA . LEU A 1 1065 ? 12.665 -13.046 -10.759 1.00 95.94 1065 LEU A CA 1
ATOM 8253 C C . LEU A 1 1065 ? 13.902 -12.767 -9.882 1.00 95.94 1065 LEU A C 1
ATOM 8255 O O . LEU A 1 1065 ? 15.045 -12.891 -10.338 1.00 95.94 1065 LEU A O 1
ATOM 8259 N N . LEU A 1 1066 ? 13.688 -12.351 -8.635 1.00 92.75 1066 LEU A N 1
ATOM 8260 C CA . LEU A 1 1066 ? 14.734 -12.091 -7.646 1.00 92.75 1066 LEU A CA 1
ATOM 8261 C C . LEU A 1 1066 ? 14.887 -13.225 -6.619 1.00 92.75 1066 LEU A C 1
ATOM 8263 O O . LEU A 1 1066 ? 15.706 -13.088 -5.710 1.00 92.75 1066 LEU A O 1
ATOM 8267 N N . ASP A 1 1067 ? 14.153 -14.330 -6.780 1.00 86.56 1067 ASP A N 1
ATOM 8268 C CA . ASP A 1 1067 ? 14.150 -15.496 -5.884 1.00 86.56 1067 ASP A CA 1
ATOM 8269 C C . ASP A 1 1067 ? 13.735 -15.174 -4.436 1.00 86.56 1067 ASP A C 1
ATOM 8271 O O . ASP A 1 1067 ? 14.214 -15.761 -3.451 1.00 86.56 1067 ASP A O 1
ATOM 8275 N N . LEU A 1 1068 ? 12.817 -14.217 -4.319 1.00 87.06 1068 LEU A N 1
ATOM 8276 C CA . LEU A 1 1068 ? 12.250 -13.724 -3.074 1.00 87.06 1068 LEU A CA 1
ATOM 8277 C C . LEU A 1 1068 ? 10.855 -14.317 -2.830 1.00 87.06 1068 LEU A C 1
ATOM 8279 O O . LEU A 1 1068 ? 10.102 -14.515 -3.785 1.00 87.06 1068 LEU A O 1
ATOM 8283 N N . PRO A 1 1069 ? 10.496 -14.614 -1.567 1.00 89.69 1069 PRO A N 1
ATOM 8284 C CA . PRO A 1 1069 ? 9.135 -15.013 -1.233 1.00 89.69 1069 PRO A CA 1
ATOM 8285 C C . PRO A 1 1069 ? 8.173 -13.829 -1.385 1.00 89.69 1069 PRO A C 1
ATOM 8287 O O . PRO A 1 1069 ? 8.598 -12.679 -1.473 1.00 89.69 1069 PRO A O 1
ATOM 8290 N N . SER A 1 1070 ? 6.872 -14.103 -1.355 1.00 93.31 1070 SER A N 1
ATOM 8291 C CA . SER A 1 1070 ? 5.873 -13.037 -1.328 1.00 93.31 1070 SER A CA 1
ATOM 8292 C C . SER A 1 1070 ? 6.005 -12.136 -0.102 1.00 93.31 1070 SER A C 1
ATOM 8294 O O . SER A 1 1070 ? 6.327 -12.597 0.998 1.00 93.31 1070 SER A O 1
ATOM 8296 N N . LEU A 1 1071 ? 5.734 -10.844 -0.292 1.00 94.25 1071 LEU A N 1
ATOM 8297 C CA . LEU A 1 1071 ? 5.830 -9.845 0.773 1.00 94.25 1071 LEU A CA 1
ATOM 8298 C C . LEU A 1 1071 ? 4.548 -9.798 1.612 1.00 94.25 1071 LEU A C 1
ATOM 8300 O O . LEU A 1 1071 ? 4.604 -9.625 2.831 1.00 94.25 1071 LEU A O 1
ATOM 8304 N N . ASN A 1 1072 ? 3.393 -9.935 0.964 1.00 95.44 1072 ASN A N 1
ATOM 8305 C CA . ASN A 1 1072 ? 2.072 -9.859 1.565 1.00 95.44 1072 ASN A CA 1
ATOM 8306 C C . ASN A 1 1072 ? 1.036 -10.677 0.758 1.00 95.44 1072 ASN A C 1
ATOM 8308 O O . ASN A 1 1072 ? 1.345 -11.346 -0.228 1.00 95.44 1072 ASN A O 1
ATOM 8312 N N . GLN A 1 1073 ? -0.221 -10.682 1.209 1.00 95.31 1073 GLN A N 1
ATOM 8313 C CA . GLN A 1 1073 ? -1.280 -11.479 0.578 1.00 95.31 1073 GLN A CA 1
ATOM 8314 C C . GLN A 1 1073 ? -1.656 -10.987 -0.829 1.00 95.31 1073 GLN A C 1
ATOM 8316 O O . GLN A 1 1073 ? -2.143 -11.780 -1.637 1.00 95.31 1073 GLN A O 1
ATOM 8321 N N . PHE A 1 1074 ? -1.469 -9.699 -1.134 1.00 96.75 1074 PHE A N 1
ATOM 8322 C CA . PHE A 1 1074 ? -1.837 -9.124 -2.428 1.00 96.75 1074 PHE A CA 1
ATOM 8323 C C . PHE A 1 1074 ? -0.911 -9.621 -3.533 1.00 96.75 1074 PHE A C 1
ATOM 8325 O O . PHE A 1 1074 ? -1.412 -10.121 -4.533 1.00 96.75 1074 PHE A O 1
ATOM 8332 N N . ASP A 1 1075 ? 0.410 -9.604 -3.332 1.00 97.38 1075 ASP A N 1
ATOM 8333 C CA . ASP A 1 1075 ? 1.330 -10.168 -4.324 1.00 97.38 1075 ASP A CA 1
ATOM 8334 C C . ASP A 1 1075 ? 1.274 -11.703 -4.357 1.00 97.38 1075 ASP A C 1
ATOM 8336 O O . ASP A 1 1075 ? 1.273 -12.286 -5.437 1.00 97.38 1075 ASP A O 1
ATOM 8340 N N . ALA A 1 1076 ? 1.105 -12.386 -3.218 1.00 95.62 1076 ALA A N 1
ATOM 8341 C CA . ALA A 1 1076 ? 0.981 -13.848 -3.211 1.00 95.62 1076 ALA A CA 1
ATOM 8342 C C . ALA A 1 1076 ? -0.193 -14.353 -4.062 1.00 95.62 1076 ALA A C 1
ATOM 8344 O O . ALA A 1 1076 ? -0.066 -15.345 -4.787 1.00 95.62 1076 ALA A O 1
ATOM 8345 N N . THR A 1 1077 ? -1.327 -13.651 -4.005 1.00 97.00 1077 THR A N 1
ATOM 8346 C CA . THR A 1 1077 ? -2.568 -14.040 -4.691 1.00 97.00 1077 THR A CA 1
ATOM 8347 C C . THR A 1 1077 ? -2.749 -13.411 -6.066 1.00 97.00 1077 THR A C 1
ATOM 8349 O O . THR A 1 1077 ? -3.727 -13.744 -6.725 1.00 97.00 1077 THR A O 1
ATOM 8352 N N . ALA A 1 1078 ? -1.827 -12.560 -6.524 1.00 97.81 1078 ALA A N 1
ATOM 8353 C CA . ALA A 1 1078 ? -1.917 -11.894 -7.819 1.00 97.81 1078 ALA A CA 1
ATOM 8354 C C . ALA A 1 1078 ? -1.650 -12.833 -9.010 1.00 97.81 1078 ALA A C 1
ATOM 8356 O O . ALA A 1 1078 ? -1.032 -13.899 -8.879 1.00 97.81 1078 ALA A O 1
ATOM 8357 N N . ALA A 1 1079 ? -2.121 -12.429 -10.191 1.00 97.19 1079 ALA A N 1
ATOM 8358 C CA . ALA A 1 1079 ? -1.839 -13.122 -11.442 1.00 97.19 1079 ALA A CA 1
ATOM 8359 C C . ALA A 1 1079 ? -0.400 -12.843 -11.918 1.00 97.19 1079 ALA A C 1
ATOM 8361 O O . ALA A 1 1079 ? 0.267 -11.925 -11.449 1.00 97.19 1079 ALA A O 1
ATOM 8362 N N . MET A 1 1080 ? 0.097 -13.657 -12.852 1.00 95.12 1080 MET A N 1
ATOM 8363 C CA . MET A 1 1080 ? 1.436 -13.502 -13.430 1.00 95.12 1080 MET A CA 1
ATOM 8364 C C . MET A 1 1080 ? 1.342 -13.241 -14.936 1.00 95.12 1080 MET A C 1
ATOM 8366 O O . MET A 1 1080 ? 0.664 -14.016 -15.618 1.00 95.12 1080 MET A O 1
ATOM 8370 N N . PRO A 1 1081 ? 2.079 -12.258 -15.493 1.00 97.00 1081 PRO A N 1
ATOM 8371 C CA . PRO A 1 1081 ? 2.131 -11.978 -16.934 1.00 97.00 1081 PRO A CA 1
ATOM 8372 C C . PRO A 1 1081 ? 3.018 -12.993 -17.683 1.00 97.00 1081 PRO A C 1
ATOM 8374 O O . PRO A 1 1081 ? 3.871 -12.643 -18.496 1.00 97.00 1081 PRO A O 1
ATOM 8377 N N . SER A 1 1082 ? 2.864 -14.280 -17.366 1.00 94.81 1082 SER A N 1
ATOM 8378 C CA . SER A 1 1082 ? 3.684 -15.373 -17.905 1.00 94.81 1082 SER A CA 1
ATOM 8379 C C . SER A 1 1082 ? 3.558 -15.523 -19.424 1.00 94.81 1082 SER A C 1
ATOM 8381 O O . SER A 1 1082 ? 4.493 -15.985 -20.077 1.00 94.81 1082 SER A O 1
ATOM 8383 N N . ASP A 1 1083 ? 2.438 -15.089 -20.006 1.00 96.88 1083 ASP A N 1
ATOM 8384 C CA . ASP A 1 1083 ? 2.187 -15.134 -21.442 1.00 96.88 1083 ASP A CA 1
ATOM 8385 C C . ASP A 1 1083 ? 3.001 -14.099 -22.234 1.00 96.88 1083 ASP A C 1
ATOM 8387 O O . ASP A 1 1083 ? 3.162 -14.274 -23.442 1.00 96.88 1083 ASP A O 1
ATOM 8391 N N . CYS A 1 1084 ? 3.575 -13.089 -21.574 1.00 98.25 1084 CYS A N 1
ATOM 8392 C CA . CYS A 1 1084 ? 4.407 -12.057 -22.197 1.00 98.25 1084 CYS A CA 1
ATOM 8393 C C . CYS A 1 1084 ? 5.835 -12.512 -22.541 1.00 98.25 1084 CYS A C 1
ATOM 8395 O O . CYS A 1 1084 ? 6.543 -11.779 -23.231 1.00 98.25 1084 CYS A O 1
ATOM 8397 N N . PHE A 1 1085 ? 6.286 -13.679 -22.072 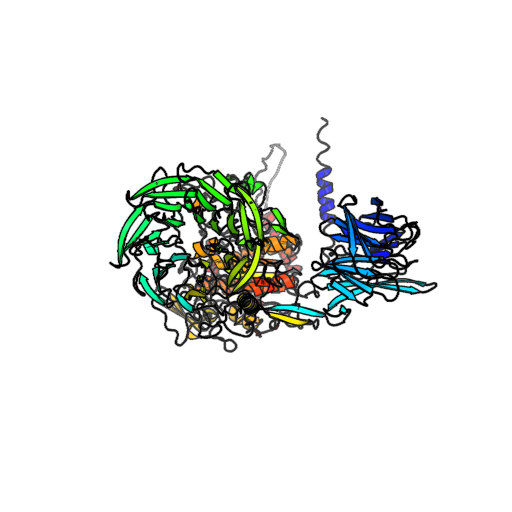1.00 98.06 1085 PHE A N 1
ATOM 8398 C CA . PHE A 1 1085 ? 7.688 -14.102 -22.182 1.00 98.06 1085 PHE A CA 1
ATOM 8399 C C . PHE A 1 1085 ? 7.915 -15.197 -23.231 1.00 98.06 1085 PHE A C 1
ATOM 8401 O O . PHE A 1 1085 ? 7.043 -16.029 -23.479 1.00 98.06 1085 PHE A O 1
ATOM 8408 N N . SER A 1 1086 ? 9.104 -15.189 -23.837 1.00 94.75 1086 SER A N 1
ATOM 8409 C CA . SER A 1 1086 ? 9.570 -16.137 -24.856 1.00 94.75 1086 SER A CA 1
ATOM 8410 C C . SER A 1 1086 ? 10.917 -16.737 -24.454 1.00 94.75 1086 SER A C 1
ATOM 8412 O O . SER A 1 1086 ? 11.790 -16.017 -23.970 1.00 94.75 1086 SER A O 1
ATOM 8414 N N . ASP A 1 1087 ? 11.111 -18.033 -24.683 1.00 92.50 1087 ASP A N 1
ATOM 8415 C CA . ASP A 1 1087 ? 12.408 -18.706 -24.537 1.00 92.50 1087 ASP A CA 1
ATOM 8416 C C . ASP A 1 1087 ? 13.382 -18.393 -25.690 1.00 92.50 1087 ASP A C 1
ATOM 8418 O O . ASP A 1 1087 ? 14.572 -18.696 -25.596 1.00 92.50 1087 ASP A O 1
ATOM 8422 N N . GLU A 1 1088 ? 12.907 -17.712 -26.737 1.00 95.38 1088 GLU A N 1
ATOM 8423 C CA . GLU A 1 1088 ? 13.708 -17.168 -27.837 1.00 95.38 1088 GLU A CA 1
ATOM 8424 C C . GLU A 1 1088 ? 14.000 -15.667 -27.618 1.00 95.38 1088 GLU A C 1
ATOM 8426 O O . GLU A 1 1088 ? 13.102 -14.843 -27.823 1.00 95.38 1088 GLU A O 1
ATOM 8431 N N . PRO A 1 1089 ? 15.224 -15.276 -27.200 1.00 96.56 1089 PRO A N 1
ATOM 8432 C CA . PRO A 1 1089 ? 15.540 -13.877 -26.928 1.00 96.56 1089 PRO A CA 1
ATOM 8433 C C . PRO A 1 1089 ? 15.832 -13.044 -28.189 1.00 96.56 1089 PRO A C 1
ATOM 8435 O O . PRO A 1 1089 ? 16.594 -13.468 -29.058 1.00 96.56 1089 PRO A O 1
ATOM 8438 N N . ASP A 1 1090 ? 15.343 -11.799 -28.228 1.00 97.19 1090 ASP A N 1
ATOM 8439 C CA . ASP A 1 1090 ? 15.710 -10.769 -29.213 1.00 97.19 1090 ASP A CA 1
ATOM 8440 C C . ASP A 1 1090 ? 16.635 -9.708 -28.589 1.00 97.19 1090 ASP A C 1
ATOM 8442 O O . ASP A 1 1090 ? 16.210 -8.786 -27.891 1.00 97.19 1090 ASP A O 1
ATOM 8446 N N . PHE A 1 1091 ? 17.938 -9.812 -28.861 1.00 96.62 1091 PHE A N 1
ATOM 8447 C CA . PHE A 1 1091 ? 18.942 -8.882 -28.330 1.00 96.62 1091 PHE A CA 1
ATOM 8448 C C . PHE A 1 1091 ? 19.054 -7.562 -29.098 1.00 96.62 1091 PHE A C 1
ATOM 8450 O O . PHE A 1 1091 ? 19.908 -6.742 -28.755 1.00 96.62 1091 PHE A O 1
ATOM 8457 N N . THR A 1 1092 ? 18.230 -7.326 -30.121 1.00 95.81 1092 THR A N 1
ATOM 8458 C CA . THR A 1 1092 ? 18.320 -6.109 -30.931 1.00 95.81 1092 THR A CA 1
ATOM 8459 C C . THR A 1 1092 ? 18.175 -4.870 -30.024 1.00 95.81 1092 THR A C 1
ATOM 8461 O O . THR A 1 1092 ? 17.218 -4.799 -29.244 1.00 95.81 1092 THR A O 1
ATOM 8464 N N . PRO A 1 1093 ? 19.063 -3.861 -30.113 1.00 94.44 1093 PRO A N 1
ATOM 8465 C CA . PRO A 1 1093 ? 18.927 -2.618 -29.351 1.00 94.44 1093 PRO A CA 1
ATOM 8466 C C . PRO A 1 1093 ? 17.759 -1.746 -29.826 1.00 94.44 1093 PRO A C 1
ATOM 8468 O O . PRO A 1 1093 ? 17.400 -1.763 -31.009 1.00 94.44 1093 PRO A O 1
ATOM 8471 N N . TYR A 1 1094 ? 17.169 -0.955 -28.928 1.00 94.69 1094 TYR A N 1
ATOM 8472 C CA . TYR A 1 1094 ? 16.079 -0.032 -29.268 1.00 94.69 1094 TYR A CA 1
ATOM 8473 C C . TYR A 1 1094 ? 16.593 1.261 -29.910 1.00 94.69 1094 TYR A C 1
ATOM 8475 O O . TYR A 1 1094 ? 17.605 1.810 -29.476 1.00 94.69 1094 TYR A O 1
ATOM 8483 N N . THR A 1 1095 ? 15.887 1.776 -30.916 1.00 93.31 1095 THR A N 1
ATOM 8484 C CA . THR A 1 1095 ? 16.188 3.071 -31.544 1.00 93.31 1095 THR A CA 1
ATOM 8485 C C . THR A 1 1095 ? 14.968 3.979 -31.392 1.00 93.31 1095 THR A C 1
ATOM 8487 O O . THR A 1 1095 ? 13.903 3.603 -31.882 1.00 93.31 1095 THR A O 1
ATOM 8490 N N . PRO A 1 1096 ? 15.101 5.134 -30.712 1.00 94.25 1096 PRO A N 1
ATOM 8491 C CA . PRO A 1 1096 ? 14.001 6.068 -30.504 1.00 94.25 1096 PRO A CA 1
ATOM 8492 C C . PRO A 1 1096 ? 13.425 6.642 -31.796 1.00 94.25 1096 PRO A C 1
ATOM 8494 O O . PRO A 1 1096 ? 14.156 6.907 -32.750 1.00 94.25 1096 PRO A O 1
ATOM 8497 N N . GLN A 1 1097 ? 12.123 6.902 -31.774 1.00 94.12 1097 GLN A N 1
ATOM 8498 C CA . GLN A 1 1097 ? 11.425 7.735 -32.743 1.00 94.12 1097 GLN A CA 1
ATOM 8499 C C . GLN A 1 1097 ? 11.600 9.217 -32.373 1.00 94.12 1097 GLN A C 1
ATOM 8501 O O . GLN A 1 1097 ? 11.600 9.549 -31.180 1.00 94.12 1097 GLN A O 1
ATOM 8506 N N . PRO A 1 1098 ? 11.757 10.116 -33.362 1.00 90.25 1098 PRO A N 1
ATOM 8507 C CA . PRO A 1 1098 ? 11.890 11.543 -33.101 1.00 90.25 1098 PRO A CA 1
ATOM 8508 C C . PRO A 1 1098 ? 10.584 12.130 -32.548 1.00 90.25 1098 PRO A C 1
ATOM 8510 O O . PRO A 1 1098 ? 9.494 11.754 -32.980 1.00 90.25 1098 PRO A O 1
ATOM 8513 N N . VAL A 1 1099 ? 10.706 13.090 -31.627 1.00 92.31 1099 VAL A N 1
ATOM 8514 C CA . VAL A 1 1099 ? 9.574 13.925 -31.203 1.00 92.31 1099 VAL A CA 1
ATOM 8515 C C . VAL A 1 1099 ? 9.265 14.981 -32.267 1.00 92.31 1099 VAL A C 1
ATOM 8517 O O . VAL A 1 1099 ? 10.175 15.489 -32.925 1.00 92.31 1099 VAL A O 1
ATOM 8520 N N . ASP A 1 1100 ? 7.987 15.324 -32.439 1.00 93.31 1100 ASP A N 1
ATOM 8521 C CA . ASP A 1 1100 ? 7.584 16.407 -33.335 1.00 93.31 1100 ASP A CA 1
ATOM 8522 C C . ASP A 1 1100 ? 7.995 17.775 -32.746 1.00 93.31 1100 ASP A C 1
ATOM 8524 O O . ASP A 1 1100 ? 7.487 18.165 -31.687 1.00 93.31 1100 ASP A O 1
ATOM 8528 N N . PRO A 1 1101 ? 8.867 18.551 -33.419 1.00 91.19 1101 PRO A N 1
ATOM 8529 C CA . PRO A 1 1101 ? 9.339 19.837 -32.907 1.00 91.19 1101 PRO A CA 1
ATOM 8530 C C . PRO A 1 1101 ? 8.241 20.910 -32.839 1.00 91.19 1101 PRO A C 1
ATOM 8532 O O . PRO A 1 1101 ? 8.416 21.923 -32.163 1.00 91.19 1101 PRO A O 1
ATOM 8535 N N . ARG A 1 1102 ? 7.102 20.715 -33.523 1.00 92.94 1102 ARG A N 1
ATOM 8536 C CA . ARG A 1 1102 ? 5.916 21.579 -33.388 1.00 92.94 1102 ARG A CA 1
ATOM 8537 C C . ARG A 1 1102 ? 5.252 21.404 -32.020 1.00 92.94 1102 ARG A C 1
ATOM 8539 O O . ARG A 1 1102 ? 4.592 22.329 -31.552 1.00 92.94 1102 ARG A O 1
ATOM 8546 N N . LEU A 1 1103 ? 5.417 20.231 -31.405 1.00 93.56 1103 LEU A N 1
ATOM 8547 C CA . LEU A 1 1103 ? 4.826 19.864 -30.123 1.00 93.56 1103 LEU A CA 1
ATOM 8548 C C . LEU A 1 1103 ? 5.785 20.104 -28.957 1.00 93.56 1103 LEU A C 1
ATOM 8550 O O . LEU A 1 1103 ? 5.384 20.709 -27.965 1.00 93.56 1103 LEU A O 1
ATOM 8554 N N . PHE A 1 1104 ? 7.033 19.646 -29.058 1.00 94.75 1104 PHE A N 1
ATOM 8555 C CA . PHE A 1 1104 ? 8.014 19.738 -27.977 1.00 94.75 1104 PHE A CA 1
ATOM 8556 C C . PHE A 1 1104 ? 9.432 19.939 -28.523 1.00 94.75 1104 PHE A C 1
ATOM 8558 O O . PHE A 1 1104 ? 9.872 19.232 -29.427 1.00 94.75 1104 PHE A O 1
ATOM 8565 N N . ASP A 1 1105 ? 10.156 20.899 -27.943 1.00 90.88 1105 ASP A N 1
ATOM 8566 C CA . ASP A 1 1105 ? 11.556 21.183 -28.268 1.00 90.88 1105 ASP A CA 1
ATOM 8567 C C . ASP A 1 1105 ? 12.446 20.891 -27.043 1.00 90.88 1105 ASP A C 1
ATOM 8569 O O . ASP A 1 1105 ? 12.500 21.708 -26.110 1.00 90.88 1105 ASP A O 1
ATOM 8573 N N . PRO A 1 1106 ? 13.185 19.763 -27.036 1.00 90.38 1106 PRO A N 1
ATOM 8574 C CA . PRO A 1 1106 ? 14.028 19.390 -25.905 1.00 90.38 1106 PRO A CA 1
ATOM 8575 C C . PRO A 1 1106 ? 15.207 20.351 -25.694 1.00 90.38 1106 PRO A C 1
ATOM 8577 O O . PRO A 1 1106 ? 15.627 20.566 -24.555 1.00 90.38 1106 PRO A O 1
ATOM 8580 N N . ALA A 1 1107 ? 15.730 20.988 -26.749 1.00 88.75 1107 ALA A N 1
ATOM 8581 C CA . ALA A 1 1107 ? 16.817 21.956 -26.611 1.00 88.75 1107 ALA A CA 1
ATOM 8582 C C . ALA A 1 1107 ? 16.334 23.218 -25.884 1.00 88.75 1107 ALA A C 1
ATOM 8584 O O . ALA A 1 1107 ? 17.039 23.767 -25.032 1.00 88.75 1107 ALA A O 1
ATOM 8585 N N . LYS A 1 1108 ? 15.102 23.656 -26.168 1.00 88.81 1108 LYS A N 1
ATOM 8586 C CA . LYS A 1 1108 ? 14.469 24.766 -25.450 1.00 88.81 1108 LYS A CA 1
ATOM 8587 C C . LYS A 1 1108 ? 14.158 24.410 -23.995 1.00 88.81 1108 LYS A C 1
ATOM 8589 O O . LYS A 1 1108 ? 14.376 25.255 -23.127 1.00 88.81 1108 LYS A O 1
ATOM 8594 N N . ALA A 1 1109 ? 13.710 23.182 -23.733 1.00 88.50 1109 ALA A N 1
ATOM 8595 C CA . ALA A 1 1109 ? 13.427 22.694 -22.384 1.00 88.50 1109 ALA A CA 1
ATOM 8596 C C . ALA A 1 1109 ? 14.683 22.598 -21.502 1.00 88.50 1109 ALA A C 1
ATOM 8598 O O . ALA A 1 1109 ? 14.632 22.941 -20.321 1.00 88.50 1109 ALA A O 1
ATOM 8599 N N . LEU A 1 1110 ? 15.828 22.204 -22.072 1.00 90.31 1110 LEU A N 1
ATOM 8600 C CA . LEU A 1 1110 ? 17.102 22.081 -21.350 1.00 90.31 1110 LEU A CA 1
ATOM 8601 C C . LEU A 1 1110 ? 17.868 23.401 -21.186 1.00 90.31 1110 LEU A C 1
ATOM 8603 O O . LEU A 1 1110 ? 18.699 23.516 -20.281 1.00 90.31 1110 LEU A O 1
ATOM 8607 N N . LYS A 1 1111 ? 17.576 24.422 -22.000 1.00 86.44 1111 LYS A N 1
ATOM 8608 C CA . LYS A 1 1111 ? 18.270 25.720 -21.963 1.00 86.44 1111 LYS A CA 1
ATOM 8609 C C . LYS A 1 1111 ? 18.361 26.353 -20.559 1.00 86.44 1111 LYS A C 1
ATOM 8611 O O . LYS A 1 1111 ? 19.450 26.811 -20.213 1.00 86.44 1111 LYS A O 1
ATOM 8616 N N . PRO A 1 1112 ? 17.302 26.378 -19.721 1.00 82.25 1112 PRO A N 1
ATOM 8617 C CA . PRO A 1 1112 ? 17.381 26.923 -18.359 1.00 82.25 1112 PRO A CA 1
ATOM 8618 C C . PRO A 1 1112 ? 18.323 26.161 -17.413 1.00 82.25 1112 PRO A C 1
ATOM 8620 O O . PRO A 1 1112 ? 18.685 26.662 -16.352 1.00 82.25 1112 PRO A O 1
ATOM 8623 N N . PHE A 1 1113 ? 18.711 24.941 -17.781 1.00 84.06 1113 PHE A N 1
ATOM 8624 C CA . PHE A 1 1113 ? 19.569 24.066 -16.990 1.00 84.06 1113 PHE A CA 1
ATOM 8625 C C . PHE A 1 1113 ? 21.033 24.129 -17.429 1.00 84.06 1113 PHE A C 1
ATOM 8627 O O . PHE A 1 1113 ? 21.843 23.374 -16.895 1.00 84.06 1113 PHE A O 1
ATOM 8634 N N . GLU A 1 1114 ? 21.366 25.037 -18.359 1.00 81.50 1114 GLU A N 1
ATOM 8635 C CA . GLU A 1 1114 ? 22.696 25.181 -18.968 1.00 81.50 1114 GLU A CA 1
ATOM 8636 C C . GLU A 1 1114 ? 23.164 23.886 -19.660 1.00 81.50 1114 GLU A C 1
ATOM 8638 O O . GLU A 1 1114 ? 24.355 23.589 -19.732 1.00 81.50 1114 GLU A O 1
ATOM 8643 N N . ARG A 1 1115 ? 22.205 23.110 -20.188 1.00 77.62 1115 ARG A N 1
ATOM 8644 C CA . ARG A 1 1115 ? 22.441 21.892 -20.972 1.00 77.62 1115 ARG A CA 1
ATOM 8645 C C . ARG A 1 1115 ? 21.933 22.066 -22.403 1.00 77.62 1115 ARG A C 1
ATOM 8647 O O . ARG A 1 1115 ? 20.967 22.786 -22.648 1.00 77.62 1115 ARG A O 1
ATOM 8654 N N . GLY A 1 1116 ? 22.611 21.420 -23.349 1.00 72.12 1116 GLY A N 1
ATOM 8655 C CA . GLY A 1 1116 ? 22.193 21.339 -24.750 1.00 72.12 1116 GLY A CA 1
ATOM 8656 C C . GLY A 1 1116 ? 21.657 19.948 -25.080 1.00 72.12 1116 GLY A C 1
ATOM 8657 O O . GLY A 1 1116 ? 22.121 18.967 -24.505 1.00 72.12 1116 GLY A O 1
ATOM 8658 N N . PHE A 1 1117 ? 20.709 19.865 -26.016 1.00 74.88 1117 PHE A N 1
ATOM 8659 C CA . PHE A 1 1117 ? 20.244 18.591 -26.567 1.00 74.88 1117 PHE A CA 1
ATOM 8660 C C . PHE A 1 1117 ? 20.973 18.289 -27.880 1.00 74.88 1117 PHE A C 1
ATOM 8662 O O . PHE A 1 1117 ? 21.023 19.146 -28.763 1.00 74.88 1117 PHE A O 1
ATOM 8669 N N . ASP A 1 1118 ? 21.519 17.083 -28.021 1.00 72.31 1118 ASP A N 1
ATOM 8670 C CA . ASP A 1 1118 ? 22.267 16.664 -29.209 1.00 72.31 1118 ASP A CA 1
ATOM 8671 C C . ASP A 1 1118 ? 21.548 15.516 -29.931 1.00 72.31 1118 ASP A C 1
ATOM 8673 O O . ASP A 1 1118 ? 21.627 14.351 -29.537 1.00 72.31 1118 ASP A O 1
ATOM 8677 N N . TRP A 1 1119 ? 20.859 15.861 -31.020 1.00 67.88 1119 TRP A N 1
ATOM 8678 C CA . TRP A 1 1119 ? 20.141 14.908 -31.867 1.00 67.88 1119 TRP A CA 1
ATOM 8679 C C . TRP A 1 1119 ? 21.058 13.876 -32.539 1.00 67.88 1119 TRP A C 1
ATOM 8681 O O . TRP A 1 1119 ? 20.629 12.744 -32.762 1.00 67.88 1119 TRP A O 1
ATOM 8691 N N . SER A 1 1120 ? 22.320 14.223 -32.820 1.00 59.69 1120 SER A N 1
ATOM 8692 C CA . SER A 1 1120 ? 23.263 13.305 -33.477 1.00 59.69 1120 SER A CA 1
ATOM 8693 C C . SER A 1 1120 ? 23.628 12.123 -32.576 1.00 59.69 1120 SER A C 1
ATOM 8695 O O . SER A 1 1120 ? 23.710 10.987 -33.037 1.00 59.69 1120 SER A O 1
ATOM 8697 N N . ARG A 1 1121 ? 23.710 12.344 -31.256 1.00 62.59 1121 ARG A N 1
ATOM 8698 C CA . ARG A 1 1121 ? 23.920 11.273 -30.265 1.00 62.59 1121 ARG A CA 1
ATOM 8699 C C . ARG A 1 1121 ? 22.741 10.309 -30.175 1.00 62.59 1121 ARG A C 1
ATOM 8701 O O . ARG A 1 1121 ? 22.930 9.133 -29.865 1.00 62.59 1121 ARG A O 1
ATOM 8708 N N . LEU A 1 1122 ? 21.525 10.778 -30.450 1.00 59.47 1122 LEU A N 1
ATOM 8709 C CA . LEU A 1 1122 ? 20.337 9.927 -30.441 1.00 59.47 1122 LEU A CA 1
ATOM 8710 C C . LEU A 1 1122 ? 20.333 8.972 -31.648 1.00 59.47 1122 LEU A C 1
ATOM 8712 O O . LEU A 1 1122 ? 20.015 7.790 -31.485 1.00 59.47 1122 LEU A O 1
ATOM 8716 N N . LEU A 1 1123 ? 20.725 9.466 -32.825 1.00 55.94 1123 LEU A N 1
ATOM 8717 C CA . LEU A 1 1123 ? 20.594 8.761 -34.105 1.00 55.94 1123 LEU A CA 1
ATOM 8718 C C . LEU A 1 1123 ? 21.844 7.945 -34.496 1.00 55.94 1123 LEU A C 1
ATOM 8720 O O . LEU A 1 1123 ? 21.677 6.812 -34.934 1.00 55.94 1123 LEU A O 1
ATOM 8724 N N . ASP A 1 1124 ? 23.062 8.432 -34.217 1.00 51.03 1124 ASP A N 1
ATOM 8725 C CA . ASP A 1 1124 ? 24.319 7.868 -34.758 1.00 51.03 1124 ASP A CA 1
ATOM 8726 C C . ASP A 1 1124 ? 25.351 7.427 -33.693 1.00 51.03 1124 ASP A C 1
ATOM 8728 O O . ASP A 1 1124 ? 26.519 7.199 -34.000 1.00 51.03 1124 ASP A O 1
ATOM 8732 N N . SER A 1 1125 ? 24.964 7.288 -32.418 1.00 42.16 1125 SER A N 1
ATOM 8733 C CA . SER A 1 1125 ? 25.932 6.929 -31.363 1.00 42.16 1125 SER A CA 1
ATOM 8734 C C . SER A 1 1125 ? 26.434 5.470 -31.475 1.00 42.16 1125 SER A C 1
ATOM 8736 O O . SER A 1 1125 ? 25.594 4.560 -31.552 1.00 42.16 1125 SER A O 1
ATOM 8738 N N . PRO A 1 1126 ? 27.768 5.244 -31.415 1.00 46.94 1126 PRO A N 1
ATOM 8739 C CA . PRO A 1 1126 ? 28.394 3.917 -31.441 1.00 46.94 1126 PRO A CA 1
ATOM 8740 C C . PRO A 1 1126 ? 28.034 3.067 -30.212 1.00 46.94 1126 PRO A C 1
ATOM 8742 O O . PRO A 1 1126 ? 27.386 3.532 -29.268 1.00 46.94 1126 PRO A O 1
ATOM 8745 N N . ALA A 1 1127 ? 28.404 1.784 -30.244 1.00 49.25 1127 ALA A N 1
ATOM 8746 C CA . ALA A 1 1127 ? 28.190 0.873 -29.122 1.00 49.25 1127 ALA A CA 1
ATOM 8747 C C . ALA A 1 1127 ? 28.928 1.376 -27.868 1.00 49.25 1127 ALA A C 1
ATOM 8749 O O . ALA A 1 1127 ? 30.070 1.826 -27.943 1.00 49.25 1127 ALA A O 1
ATOM 8750 N N . MET A 1 1128 ? 28.265 1.307 -26.712 1.00 48.16 1128 MET A N 1
ATOM 8751 C CA . MET A 1 1128 ? 28.885 1.649 -25.431 1.00 48.16 1128 MET A CA 1
ATOM 8752 C C . MET A 1 1128 ? 30.011 0.637 -25.151 1.00 48.16 1128 MET A C 1
ATOM 8754 O O . MET A 1 1128 ? 29.812 -0.553 -25.386 1.00 48.16 1128 MET A O 1
ATOM 8758 N N . ASP A 1 1129 ? 31.167 1.115 -24.682 1.00 47.19 1129 ASP A N 1
ATOM 8759 C CA . ASP A 1 1129 ? 32.431 0.368 -24.528 1.00 47.19 1129 ASP A CA 1
ATOM 8760 C C . ASP A 1 1129 ? 33.237 0.122 -25.821 1.00 47.19 1129 ASP A C 1
ATOM 8762 O O . ASP A 1 1129 ? 34.032 -0.818 -25.880 1.00 47.19 1129 ASP A O 1
ATOM 8766 N N . ASP A 1 1130 ? 33.114 0.990 -26.834 1.00 55.19 1130 ASP A N 1
ATOM 8767 C CA . ASP A 1 1130 ? 34.121 1.066 -27.900 1.00 55.19 1130 ASP A CA 1
ATOM 8768 C C . ASP A 1 1130 ? 35.486 1.501 -27.304 1.00 55.19 1130 ASP A C 1
ATOM 8770 O O . ASP A 1 1130 ? 35.615 2.614 -26.774 1.00 55.19 1130 ASP A O 1
ATOM 8774 N N . PRO A 1 1131 ? 36.531 0.647 -27.350 1.00 51.50 1131 PRO A N 1
ATOM 8775 C CA . PRO A 1 1131 ? 37.853 0.972 -26.818 1.00 51.50 1131 PRO A CA 1
ATOM 8776 C C . PRO A 1 1131 ? 38.534 2.177 -27.489 1.00 51.50 1131 PRO A C 1
ATOM 8778 O O . PRO A 1 1131 ? 39.527 2.677 -26.947 1.00 51.50 1131 PRO A O 1
ATOM 8781 N N . GLU A 1 1132 ? 38.087 2.608 -28.673 1.00 49.44 1132 GLU A N 1
ATOM 8782 C CA . GLU A 1 1132 ? 38.569 3.822 -29.347 1.00 49.44 1132 GLU A CA 1
ATOM 8783 C C . GLU A 1 1132 ? 37.904 5.089 -28.789 1.00 49.44 1132 GLU A C 1
ATOM 8785 O O . GLU A 1 1132 ? 38.612 6.045 -28.463 1.00 49.44 1132 GLU A O 1
ATOM 8790 N N . ASP A 1 1133 ? 36.589 5.075 -28.553 1.00 48.16 1133 ASP A N 1
ATOM 8791 C CA . ASP A 1 1133 ? 35.871 6.200 -27.929 1.00 48.16 1133 ASP A CA 1
ATOM 8792 C C . ASP A 1 1133 ? 36.258 6.401 -26.460 1.00 48.16 1133 ASP A C 1
ATOM 8794 O O . ASP A 1 1133 ? 36.394 7.530 -25.987 1.00 48.16 1133 ASP A O 1
ATOM 8798 N N . MET A 1 1134 ? 36.514 5.313 -25.728 1.00 47.81 1134 MET A N 1
ATOM 8799 C CA . MET A 1 1134 ? 37.034 5.409 -24.361 1.00 47.81 1134 MET A CA 1
ATOM 8800 C C . MET A 1 1134 ? 38.431 6.044 -24.320 1.00 47.81 1134 MET A C 1
ATOM 8802 O O . MET A 1 1134 ? 38.735 6.809 -23.404 1.00 47.81 1134 MET A O 1
ATOM 8806 N N . ARG A 1 1135 ? 39.274 5.772 -25.325 1.00 54.84 1135 ARG A N 1
ATOM 8807 C CA . ARG A 1 1135 ? 40.591 6.413 -25.463 1.00 54.84 1135 ARG A CA 1
ATOM 8808 C C . ARG A 1 1135 ? 40.469 7.889 -25.821 1.00 54.84 1135 ARG A C 1
ATOM 8810 O O . ARG A 1 1135 ? 41.131 8.710 -25.192 1.00 54.84 1135 ARG A O 1
ATOM 8817 N N . SER A 1 1136 ? 39.596 8.239 -26.764 1.00 47.91 1136 SER A N 1
ATOM 8818 C CA . SER A 1 1136 ? 39.384 9.633 -27.169 1.00 47.91 1136 SER A CA 1
ATOM 8819 C C . SER A 1 1136 ? 38.792 10.487 -26.035 1.00 47.91 1136 SER A C 1
ATOM 8821 O O . SER A 1 1136 ? 39.165 11.652 -25.878 1.00 47.91 1136 SER A O 1
ATOM 8823 N N . GLY A 1 1137 ? 37.934 9.897 -25.192 1.00 43.44 1137 GLY A N 1
ATOM 8824 C CA . GLY A 1 1137 ? 37.405 10.513 -23.975 1.00 43.44 1137 GLY A CA 1
ATOM 8825 C C . GLY A 1 1137 ? 38.482 10.797 -22.924 1.00 43.44 1137 GLY A C 1
ATOM 8826 O O . GLY A 1 1137 ? 38.548 11.920 -22.421 1.00 43.44 1137 GLY A O 1
ATOM 8827 N N . PHE A 1 1138 ? 39.368 9.828 -22.656 1.00 54.53 1138 PHE A N 1
ATOM 8828 C CA . PHE A 1 1138 ? 40.536 10.017 -21.781 1.00 54.53 1138 PHE A CA 1
ATOM 8829 C C . PHE A 1 1138 ? 41.452 11.137 -22.297 1.00 54.53 1138 PHE A C 1
ATOM 8831 O O . PHE A 1 1138 ? 41.821 12.036 -21.546 1.00 54.53 1138 PHE A O 1
ATOM 8838 N N . GLU A 1 1139 ? 41.745 11.151 -23.599 1.00 52.25 1139 GLU A N 1
ATOM 8839 C CA . GLU A 1 1139 ? 42.571 12.193 -24.221 1.00 52.25 1139 GLU A CA 1
ATOM 8840 C C . GLU A 1 1139 ? 41.915 13.588 -24.184 1.00 52.25 1139 GLU A C 1
ATOM 8842 O O . GLU A 1 1139 ? 42.614 14.603 -24.124 1.00 52.25 1139 GLU A O 1
ATOM 8847 N N . GLN A 1 1140 ? 40.579 13.676 -24.218 1.00 44.72 1140 GLN A N 1
ATOM 8848 C CA . GLN A 1 1140 ? 39.850 14.940 -24.056 1.00 44.72 1140 GLN A CA 1
ATOM 8849 C C . GLN A 1 1140 ? 39.801 15.418 -22.601 1.00 44.72 1140 GLN A C 1
ATOM 8851 O O . GLN A 1 1140 ? 39.872 16.629 -22.367 1.00 44.72 1140 GLN A O 1
ATOM 8856 N N . GLU A 1 1141 ? 39.673 14.513 -21.628 1.00 44.22 1141 GLU A N 1
ATOM 8857 C CA . GLU A 1 1141 ? 39.753 14.854 -20.204 1.00 44.22 1141 GLU A CA 1
ATOM 8858 C C . GLU A 1 1141 ? 41.155 15.319 -19.811 1.00 44.22 1141 GLU A C 1
ATOM 8860 O O . GLU A 1 1141 ? 41.270 16.348 -19.141 1.00 44.22 1141 GLU A O 1
ATOM 8865 N N . ASP A 1 1142 ? 42.206 14.663 -20.310 1.00 51.00 1142 ASP A N 1
ATOM 8866 C CA . ASP A 1 1142 ? 43.592 15.095 -20.112 1.00 51.00 1142 ASP A CA 1
ATOM 8867 C C . ASP A 1 1142 ? 43.798 16.520 -20.654 1.00 51.00 1142 ASP A C 1
ATOM 8869 O O . ASP A 1 1142 ? 44.227 17.408 -19.912 1.00 51.00 1142 ASP A O 1
ATOM 8873 N N . ARG A 1 1143 ? 43.342 16.810 -21.883 1.00 50.53 1143 ARG A N 1
ATOM 8874 C CA . ARG A 1 1143 ? 43.389 18.172 -22.462 1.00 50.53 1143 ARG A CA 1
ATOM 8875 C C . ARG A 1 1143 ? 42.556 19.198 -21.683 1.00 50.53 1143 ARG A C 1
ATOM 8877 O O . ARG A 1 1143 ? 42.926 20.369 -21.610 1.00 50.53 1143 ARG A O 1
ATOM 8884 N N . ARG A 1 1144 ? 41.419 18.806 -21.095 1.00 46.19 1144 ARG A N 1
ATOM 8885 C CA . ARG A 1 1144 ? 40.604 19.701 -20.246 1.00 46.19 1144 ARG A CA 1
ATOM 8886 C C . ARG A 1 1144 ? 41.259 19.953 -18.890 1.00 46.19 1144 ARG A C 1
ATOM 8888 O O . ARG A 1 1144 ? 41.139 21.059 -18.365 1.00 46.19 1144 ARG A O 1
ATOM 8895 N N . SER A 1 1145 ? 41.969 18.973 -18.338 1.00 45.53 1145 SER A N 1
ATOM 8896 C CA . SER A 1 1145 ? 42.700 19.116 -17.078 1.00 45.53 1145 SER A CA 1
ATOM 8897 C C . SER A 1 1145 ? 43.887 20.084 -17.199 1.00 45.53 1145 SER A C 1
ATOM 8899 O O . SER A 1 1145 ? 44.130 20.859 -16.276 1.00 45.53 1145 SER A O 1
ATOM 8901 N N . GLU A 1 1146 ? 44.526 20.153 -18.373 1.00 48.38 1146 GLU A N 1
ATOM 8902 C CA . GLU A 1 1146 ? 45.612 21.097 -18.680 1.00 48.38 1146 GLU A CA 1
ATOM 8903 C C . GLU A 1 1146 ? 45.156 22.569 -18.777 1.00 48.38 1146 GLU A C 1
ATOM 8905 O O . GLU A 1 1146 ? 45.979 23.479 -18.694 1.00 48.38 1146 GLU A O 1
ATOM 8910 N N . THR A 1 1147 ? 43.849 22.836 -18.906 1.00 43.00 1147 THR A N 1
ATOM 8911 C CA . THR A 1 1147 ? 43.302 24.200 -19.094 1.00 43.00 1147 THR A CA 1
ATOM 8912 C C . THR A 1 1147 ? 42.647 24.808 -17.846 1.00 43.00 1147 THR A C 1
ATOM 8914 O O . THR A 1 1147 ? 42.192 25.953 -17.887 1.00 43.00 1147 THR A O 1
ATOM 8917 N N . ARG A 1 1148 ? 42.619 24.099 -16.705 1.00 35.84 1148 ARG A N 1
ATOM 8918 C CA . ARG A 1 1148 ? 42.127 24.644 -15.424 1.00 35.84 1148 ARG A CA 1
ATOM 8919 C C . ARG A 1 1148 ? 43.276 25.262 -14.611 1.00 35.84 1148 ARG A C 1
ATOM 8921 O O . ARG A 1 1148 ? 44.175 24.531 -14.202 1.00 35.84 1148 ARG A O 1
ATOM 8928 N N . PRO A 1 1149 ? 43.253 26.569 -14.284 1.00 37.38 1149 PRO A N 1
ATOM 8929 C CA . PRO A 1 1149 ? 44.227 27.127 -13.354 1.00 37.38 1149 PRO A CA 1
ATOM 8930 C C . PRO A 1 1149 ? 43.966 26.583 -11.940 1.00 37.38 1149 PRO A C 1
ATOM 8932 O O . PRO A 1 1149 ? 42.851 26.661 -11.423 1.00 37.38 1149 PRO A O 1
ATOM 8935 N N . LEU A 1 1150 ? 45.004 26.028 -11.311 1.00 35.41 1150 LEU A N 1
ATOM 8936 C CA . LEU A 1 1150 ? 44.969 25.567 -9.921 1.00 35.41 1150 LEU A CA 1
ATOM 8937 C C . LEU A 1 1150 ? 44.775 26.758 -8.960 1.00 35.41 1150 LEU A C 1
ATOM 8939 O O . LEU A 1 1150 ? 45.495 27.755 -9.081 1.00 35.41 1150 LEU A O 1
ATOM 8943 N N . PRO A 1 1151 ? 43.878 26.677 -7.961 1.00 33.81 1151 PRO A N 1
ATOM 8944 C CA . PRO A 1 1151 ? 43.784 27.697 -6.932 1.00 33.81 1151 PRO A CA 1
ATOM 8945 C C . PRO A 1 1151 ? 44.858 27.478 -5.856 1.00 33.81 1151 PRO A C 1
ATOM 8947 O O . PRO A 1 1151 ? 44.833 26.493 -5.125 1.00 33.81 1151 PRO A O 1
ATOM 8950 N N . GLY A 1 1152 ? 45.761 28.454 -5.728 1.00 37.84 1152 GLY A N 1
ATOM 8951 C CA . GLY A 1 1152 ? 46.447 28.776 -4.474 1.00 37.84 1152 GLY A CA 1
ATOM 8952 C C . GLY A 1 1152 ? 47.680 27.946 -4.111 1.00 37.84 1152 GLY A C 1
ATOM 8953 O O . GLY A 1 1152 ? 47.630 27.123 -3.204 1.00 37.84 1152 GLY A O 1
ATOM 8954 N N . VAL A 1 1153 ? 48.835 28.289 -4.688 1.00 32.56 1153 VAL A N 1
ATOM 8955 C CA . VAL A 1 1153 ? 50.131 28.123 -4.008 1.00 32.56 1153 VAL A CA 1
ATOM 8956 C C . VAL A 1 1153 ? 50.873 29.457 -4.081 1.00 32.56 1153 VAL A C 1
ATOM 8958 O O . VAL A 1 1153 ? 51.172 29.957 -5.162 1.00 32.56 1153 VAL A O 1
ATOM 8961 N N . ALA A 1 1154 ? 51.110 30.074 -2.922 1.00 31.91 1154 ALA A N 1
ATOM 8962 C CA . ALA A 1 1154 ? 51.837 31.335 -2.797 1.00 31.91 1154 ALA A CA 1
ATOM 8963 C C . ALA A 1 1154 ? 53.327 31.157 -3.168 1.00 31.91 1154 ALA A C 1
ATOM 8965 O O . ALA A 1 1154 ? 53.923 30.154 -2.766 1.00 31.91 1154 ALA A O 1
ATOM 8966 N N . PRO A 1 1155 ? 53.964 32.109 -3.878 1.00 32.19 1155 PRO A N 1
ATOM 8967 C CA . PRO A 1 1155 ? 55.367 31.982 -4.243 1.00 32.19 1155 PRO A CA 1
ATOM 8968 C C . PRO A 1 1155 ? 56.269 32.467 -3.101 1.00 32.19 1155 PRO A C 1
ATOM 8970 O O . PRO A 1 1155 ? 56.177 33.612 -2.654 1.00 32.19 1155 PRO A O 1
ATOM 8973 N N . LEU A 1 1156 ? 57.180 31.601 -2.650 1.00 30.20 1156 LEU A N 1
ATOM 8974 C CA . LEU A 1 1156 ? 58.299 32.007 -1.805 1.00 30.20 1156 LEU A CA 1
ATOM 8975 C C . LEU A 1 1156 ? 59.382 32.641 -2.691 1.00 30.20 1156 LEU A C 1
ATOM 8977 O O . LEU A 1 1156 ? 59.889 32.021 -3.624 1.00 30.20 1156 LEU A O 1
ATOM 8981 N N . PHE A 1 1157 ? 59.726 33.888 -2.386 1.00 31.92 1157 PHE A N 1
ATOM 8982 C CA . PHE A 1 1157 ? 60.836 34.627 -2.977 1.00 31.92 1157 PHE A CA 1
ATOM 8983 C C . PHE A 1 1157 ? 62.177 33.922 -2.750 1.00 31.92 1157 PHE A C 1
ATOM 8985 O O . PHE A 1 1157 ? 62.564 33.751 -1.600 1.00 31.92 1157 PHE A O 1
ATOM 8992 N N . LEU A 1 1158 ? 62.939 33.687 -3.823 1.00 29.84 1158 LEU A N 1
ATOM 8993 C CA . LEU A 1 1158 ? 64.405 33.763 -3.837 1.00 29.84 1158 LEU A CA 1
ATOM 8994 C C . LEU A 1 1158 ? 64.874 34.234 -5.232 1.00 29.84 1158 LEU A C 1
ATOM 8996 O O . LEU A 1 1158 ? 64.671 33.572 -6.244 1.00 29.84 1158 LEU A O 1
ATOM 9000 N N . ARG A 1 1159 ? 65.475 35.427 -5.272 1.00 28.00 1159 ARG A N 1
ATOM 9001 C CA . ARG A 1 1159 ? 66.323 35.969 -6.359 1.00 28.00 1159 ARG A CA 1
ATOM 9002 C C . ARG A 1 1159 ? 67.772 35.457 -6.169 1.00 28.00 1159 ARG A C 1
ATOM 9004 O O . ARG A 1 1159 ? 68.073 35.038 -5.053 1.00 28.00 1159 ARG A O 1
ATOM 9011 N N . PRO A 1 1160 ? 68.738 35.700 -7.088 1.00 44.44 1160 PRO A N 1
ATOM 9012 C CA . PRO A 1 1160 ? 68.676 35.966 -8.536 1.00 44.44 1160 PRO A CA 1
ATOM 9013 C C . PRO A 1 1160 ? 69.761 35.199 -9.344 1.00 44.44 1160 PRO A C 1
ATOM 9015 O O . PRO A 1 1160 ? 70.635 34.554 -8.780 1.00 44.44 1160 PRO A O 1
ATOM 9018 N N . THR A 1 1161 ? 69.716 35.346 -10.673 1.00 30.72 1161 THR A N 1
ATOM 9019 C CA . THR A 1 1161 ? 70.792 35.402 -11.705 1.00 30.72 1161 THR A CA 1
ATOM 9020 C C . THR A 1 1161 ? 70.213 34.748 -12.967 1.00 30.72 1161 THR A C 1
ATOM 9022 O O . THR A 1 1161 ? 69.587 33.708 -12.880 1.00 30.72 1161 THR A O 1
ATOM 9025 N N . GLY A 1 1162 ? 70.278 35.271 -14.182 1.00 28.33 1162 GLY A N 1
ATOM 9026 C CA . GLY A 1 1162 ? 70.833 36.480 -14.755 1.00 28.33 1162 GLY A CA 1
ATOM 9027 C C . GLY A 1 1162 ? 70.765 36.307 -16.280 1.00 28.33 1162 GLY A C 1
ATOM 9028 O O . GLY A 1 1162 ? 70.969 35.208 -16.775 1.00 28.33 1162 GLY A O 1
ATOM 9029 N N . ALA A 1 1163 ? 70.539 37.418 -16.983 1.00 30.78 1163 ALA A N 1
ATOM 9030 C CA . ALA A 1 1163 ? 70.966 37.682 -18.361 1.00 30.78 1163 ALA A CA 1
ATOM 9031 C C . ALA A 1 1163 ? 70.198 37.078 -19.570 1.00 30.78 1163 ALA A C 1
ATOM 9033 O O . ALA A 1 1163 ? 70.231 35.881 -19.817 1.00 30.78 1163 ALA A O 1
ATOM 9034 N N . ARG A 1 1164 ? 69.747 38.037 -20.411 1.00 31.89 1164 ARG A N 1
ATOM 9035 C CA . ARG A 1 1164 ? 69.589 38.039 -21.891 1.00 31.89 1164 ARG A CA 1
ATOM 9036 C C . ARG A 1 1164 ? 68.366 37.258 -22.406 1.00 31.89 1164 ARG A C 1
ATOM 9038 O O . ARG A 1 1164 ? 68.242 36.074 -22.158 1.00 31.89 1164 ARG A O 1
ATOM 9045 N N . GLY A 1 1165 ? 67.356 37.904 -23.004 1.00 29.72 1165 GLY A N 1
ATOM 9046 C CA . GLY A 1 1165 ? 67.411 38.608 -24.300 1.00 29.72 1165 GLY A CA 1
ATOM 9047 C C . GLY A 1 1165 ? 67.544 37.561 -25.411 1.00 29.72 1165 GLY A C 1
ATOM 9048 O O . GLY A 1 1165 ? 68.424 36.722 -25.309 1.00 29.72 1165 GLY A O 1
ATOM 9049 N N . ALA A 1 1166 ? 66.789 37.497 -26.494 1.00 32.16 1166 ALA A N 1
ATOM 9050 C CA . ALA A 1 1166 ? 65.752 38.287 -27.146 1.00 32.16 1166 ALA A CA 1
ATOM 9051 C C . ALA A 1 1166 ? 65.418 37.487 -28.437 1.00 32.16 1166 ALA A C 1
ATOM 9053 O O . ALA A 1 1166 ? 66.273 36.713 -28.863 1.00 32.16 1166 ALA A O 1
ATOM 9054 N N . GLU A 1 1167 ? 64.263 37.737 -29.073 1.00 32.34 1167 GLU A N 1
ATOM 9055 C CA . GLU A 1 1167 ? 63.923 37.333 -30.464 1.00 32.34 1167 GLU A CA 1
ATOM 9056 C C . GLU A 1 1167 ? 63.721 35.811 -30.693 1.00 32.34 1167 GLU A C 1
ATOM 9058 O O . GLU A 1 1167 ? 64.571 34.998 -30.361 1.00 32.34 1167 GLU A O 1
ATOM 9063 N N . LYS A 1 1168 ? 62.614 35.301 -31.240 1.00 34.78 1168 LYS A N 1
ATOM 9064 C CA . LYS A 1 1168 ? 61.595 35.795 -32.177 1.00 34.78 1168 LYS A CA 1
ATOM 9065 C C . LYS A 1 1168 ? 60.232 35.200 -31.837 1.00 34.78 1168 LYS A C 1
ATOM 9067 O O . LYS A 1 1168 ? 60.219 34.063 -31.316 1.00 34.78 1168 LYS A O 1
#

Secondary structure (DSSP, 8-state):
--SSSSSSSHHHHHHHHHHHHSS---------SEEPSS-BSS-EEEEEE-SSSEEEEEETTEEEEEETT--EEEEEE--S-EEEEEEETTEEEEEEE-S-TT-TT----EEEEEEETTT--EEEEEE-TTSTT-EEEEEEETTEEEEEE---TT--SEEEEEE-TT--EEEEEEE-----TT-EEEEEEETTEEEEEEPSSS--EEEE-TT--EEEEES---TT-EEEEETTEEEEEEEEEETTTEEEEEEEEEEEETTTEEE--SSEEEEEEE-TTTTS--B-SSSS-B-TTS-B----SEEEEEES-EEEEEE-TTSSEEEEEETTEEEEEETTTTEEEEEESPTTSPPPHHHHTT-SS-EEE-TTSSEEEEE-BTT-EEEEEETTTTEEEEEEE--BTTB-S--EEEEEE-TTSSEEEEEETTTTEEEEEETTTTEEEEEEE-SSSEEEEEE-TTSSEEEEEE-----PPBPTT--TT--TTSSBSS-S-EESSHHHHHEEEETTEEEEP---TT-TTSSEEEEEETTT--EEEEEE-SPPTT-EETTEE--S---EEEEEE-SSEEEEEETTTTEEEEEETTTTEEEEEEE-PPTT-TTS----EEEEEE-TTSSEEEEEETTTTEEEEEETTTTEEEEEEE--EEEEEEEE-TTSSEEEEEEEEEEE---SSSTT----TT-SSHHHH-EEEEEEEEPP-HHHHHHHHHHHHHHH-EEEEEEE-S--SS-SSTTSS--S--EEEEEEE-S--HHHHHTT-TTSS--TTS-TTSSSEEEE-TT--EEEEE-SSHHHHHHHHHSEEETTBB-S-SSHHHHHHHTTT-PPPHHHHHHHHS-----TT-SSGGGS----S-SSPPTTT--TT--HHHHHHHTT--EEEESTT---TTEE--GGGTTTS-EESB-PPEEHHHHHTB-SSS--S-TTS-HHHHHHHHHHHHIIIIITSSSPPPSEEEEE--GGG----BGGGTBSSSHHHHHHHHHHHHHHHHHHTTSTTGGGEEEEEEES--TT---SS-TTB--EEEESTTBPTTEEE-S-B-HHHHHHHHHHHTTPPPSSHHHHHS---GGGB-SS---PPP-PPPPPTTT--HHHHHGGGT----HHHHHHPPPTT-HHHHHHHHHHHHHHHTTSPPP--PPPP-----------

Radius of gyration: 33.1 Å; chains: 1; bounding box: 108×92×73 Å

pLDDT: mean 88.99, std 15.42, range [23.73, 98.94]

Sequence (1168 aa):
MRFRFAVSCFAIASVCLAAKIARTSAVAAEFHAAPCEGTYPHHLQGICTNERDAIYWSFTTTLVKTDRQGKVLQKIPVASHHGDICFDDGKIYVAVNLGKFNDAAGRADSWVYVYDAGDLSFLKKHEVQQVFHGAGGIGIRNGQFFVVGGLPEGVNENYVYQYDQDFRFVKKHVINSGYTLMGIQTATFADGQWWFGCYGKPQVMLKTDESFRLLGKYEFDCSLGIVGLSEGLFLVARGRSQVGKGCSGRVMLAHTEPDKGLVVNDEITITVFEPPGKDLRPSIGPGRPVLISGRFLTPAGRTALAQSYSWGMAISADESTAVLLSRGAFQVISTAEPKVVDRFPAFGQKAPQWLEDGAYMGCALSPDSQKLYLGSANRGEIVVYDLKSRSAVDRININGDGYQDSFLGDFLLSADGRLLYGVDQFNYRMVVVDLGQRRVVRSVRVGRNPFGICLSPDATYAWVSNVGMFEYPLLPGVTPKSGPTAGLSFPAYGVPSKESEEGVVAEGKKIPGLGSPNHPDAMSVFKVELMTGRVEAKIKTGYLVGQRRGNINTVGGASPSTVVAGQRFAYVSNATNDTISVIDVRRNAIVDQIELLVPGLETLRGVLPFSIALSPDEQSLYVACAGLNAVAVVDLERRRLAGYIPAGWFCSLVHVSRDGKRLFVCSSKGVGSGPNGGRGFVAPARGSHPGDIMQGLFQVIDVPDAARLAEYTRQVVANTYQKRQLTDDGRNPLPPAPRLRPSPVRHIVFIVKENRTFDQVFGERKNVVGDPTLAGLGCHVTVVNKAGAKVEDVNVSPNHQALADRFALCDNFYCDSDQSNTGHRWVVGVYPNEWVEVNARSRIEARLFSTAPGRRYVAGAAAGVFPEDYNEAGALWEHLDRHRVPFFNFGFGTEMPASIEEQIHKYTGMQMRVSIPLPKPLFDNTSRKFATFNMHIPDQFRVDMFEEEYREKWASGRESFPRLVTMVLPNDHLTDESPSTGYPFKESYMADNDLALARVVRFLSRTPYWKNMLIIVTEDDPQGGRDHVDAHRSLLMLIGPYVKKGWVSSTLLDFGSIMKMIFTLLDLPSLNQFDATAAMPSDCFSDEPDFTPYTPQPVDPRLFDPAKALKPFERGFDWSRLLDSPAMDDPEDMRSGFEQEDRRSETRPLPGVAPLFLRPTGARGAEK